Protein AF-A0AAU0TH81-F1 (afdb_monomer_lite)

Sequence (1183 aa):
MFMDEEFVAQAPRSSYLDIDMPRVTARQAMRAQGDDALVRALVDTLSAAITLQAITFVMSPTINVPPSSMLGQWLGVYSKALARPEFLAWLARHELVFDSVLLRGGVLEANSVKGGVSTAKVFTPEDDSGWREIAEPLIAASMVIDPACGHISVAGDPTRTAEGAYPLAPTLAFYGYPLPVNRAQAYVMRDELRRRFRFAAIDSSGCARGAFLVEQAEQAHDLRRVADELEQVLSVDTDSSQAFDWLAVYRRRVELTSGSMLANTMNAALLWLHDVTDKLAQGEQSSDVYYFFSFAEQTLIEVGSNSLPRPVARDRLAVPDVDADIRGLALHARKLGADVYSDGRFSVAAVLQAYGWERPLNEAALRLLVDRLRQLPSPFAPYVETAAHSVPELVKHLRYIALLNNRYRLWLALEAQAEAREDAETVDITSLMIESDIDSPLYDLVEIGSRGLQELNGLDEFKSIRTALSVAPDSHVLLSSSGNLGAMAVDGRWVRLTDAVLAVERLSGGMPLIALIASRAGGELRSNGRISLAQMLSFYNFKLPTTVKQVRRLALLVLSESLRVQLSVSYWNVLSSGSDAASPSMSGASEPFMPEVVRRLYHWDVNPVTPVALLSDFQRRQLIGATEQLMSGVEGTLFDYLAGDLIAGKSPSSIRAEAHLLLACLFARKRAQRLAGILSALVGFPDQDVGDAATRSRLKSLVLVALILSLDPLAGTLRNSVAGINLVDKRYWGASCSAVVLGIESALANSTGISVATAPLATHLLLAGVAPELLVRKIPDAMPYQCSQVWVTFKHLVAYLESKYTGLSLRLTFDNIMTWVKGYDLRPALWRQVAFSGPLIDWASANGVLLGNKEVFTSDEFNAARGAFLEQRTTVLRSVEVLYLQFPSRRARALNDLRWVFPDNDYLDQEILTAVADEGGTPSEQKVSFVDLHMAGQLTAGSSAWRSMVEGVDYSRMAERFYRLTAVSKLHGDAFNLRLDELHSAYVNSIQYEIANLSLPHRQLLEYGSLELYTLSDTAPGASRAEPLSRYGVIVWCEHPAFQDRAFEIFPGLIRVVEHADLRRTQFNSTLRARSWPVDLQAYTLGSLPRNKVSARVWHEKIDNFWPSAHDSLPDASTLGVPQSYTSPRIHMLVTSLLDKSLFLGSEALRESARQAVSLEQGRGGYDPWSEYFNRLAFKKLV

pLDDT: mean 81.65, std 14.96, range [26.14, 96.62]

Secondary structure (DSSP, 8-state):
--S-HHHHHSS-SSS---SSHHHHHHHHHHHHHHHHHHHHHHHHHHHHHHH---SS----SEEE--TTSHHHHHHHHHHHHHT-HHHHHHHHHTTB-GGG-EEETTEEEEEEEETTEEEEEEE-TTSTTSHHHHHHHHHHHHHHH-TT--EEEGGG-TTTSTT-EEEHHHHHHHTTPPPP-SHHHHHHHHHHHHHHSSPPEE-TTS-EE-HHHHHHHHHHHHHHHHHHHHHHHHHTTSS--S---HHHHHH-EE---SS-HHHHHHHHHHHHHHHHHHHHHTT---S-EEEEEETTTTEEEEEETTS--EEPPHHHHTSHHHHHHHHHHHHHHHHHTS-EETT-PEEHHHHHHHTTPPPP-SHHHHHHHHHHHHTPPPP-PPP--TTTT-HHHHHHHHHHHHHHHHHHHHHHHHHHHHTT--TT-B---SS-EEPPPTTSHHHHHHHHHHHHHHHHHHSHHHHHHHHHTTB-TTPPEEEETT--EEEEBTTS-EEE-HHHHHTSHHHHTTHHHHHHHHHHTTSEEETT--EEHHHHHHHTTPPPP-BHHHHHHHHHHHHS-------TTTTGGGT--STTSS-GGGS--------HHHHHH--S-------PPPPPHHHHHHHHHHHHHHTTT--S-HHHHHHHHHHTT--HHHHHHHHHHHHHHHTTSHHHHHHHHHHHHHH----SS--HHHHHHHHHHHHHHHHHHHH-TTTTSSTTEETTEETT-GGGTTSBHHHHHHHHHHHHHHHH---TTTHHHHHHHHHHHH-GGGGSBT--TT-BTTTSHHHHHHHHHHHHHHHHSTT-GGGSBHHHHHHHHHHS---TTGGG-GGG-HHHHHHHHHTTSSSS--SS--HHHHHHHHHHHHHHHHHHHHHHHHHHPPPPPHHHHHHHHHHHH-TT-TTTTSS-EEEPPPTTPPPP---B-HHHHHHTT---TT--SEEESSTT--HHHHHTTGGGS--HHHHHHHHHHHHHHHHHHHHHHHHHHHHHTS-HHHHHHHHHSEEEEEEEE---TT-SSPPP-TTS-EEEEEE-TTS--EEEEEEGGGTEEEEETT--GGGSS-TTS-EEES--HHHHHH-PPPPTT--EEEEEEEEEEEPPPGGGG-S-GGGS----TTT-HHHHHHHHHHHHTTTTTTHHHHHHHHTSPPPHHHHHTT--HHHHHHHHHS-----

Foldseek 3Di:
DPDPPCQVVPDPPDPDDPLCVVVLVVLVVLQVVQQLVQLVQLLVQLVVQLPPPDLFRDGDQKTARRCSHLLNLLLVQLVLLLVQPVNVVLCVVQQWDSQQWKFQQQKIWTWHADPNDTDIDIDGLLDPSCSVQSCVLNNVSCCQLAVLRGMDGPNQRLVPDPRNIHGPQSVQLQLFHGDQRFSQLSVQSSVFCVVVSGGADQFLLQHGDGVSLLQVQLLLVVLLQLLVQLVVLVVPPPPDPDFRDLVVLQVDWGQRPTPHSLNVLLVVLLVLLVVLVVLLCPPDPDPFWFWKQFLVVLAIWIDGPPDDTDGDDVVSCPPVVNVVSSVVSNVSCSSQVGIRGNVSIDRSVSSCSRSRHDRQPGPVSSVVSSVCSVPDDRRDTFGRALCSPRSSSSLVSLQLSQLSSLLVQLLVVLCVQQPPDDQFDFDDQQPAWTDGDCSHPLLSLQVVLLVLQVVLCPDPLNVVLCVVQQADPPWKWKAFLVLWIWTAHPVRDIDTSRVSQCVDPVRVVSRNVSSSSCQLNQTMYINVSIDTSNSSCSNLPHDDDGGSNVSVVVSVVSSFRDDDQPVLQCLLLQAADDPDFAQLLAHDDPDDDDPCSVVSSDPDPPPFPPRDHHDDLVLLVVLQVLLVVLCVVPDFALLCVQQVVVLPPPDLSSCLSSLVSSLSSSSSDPSLSVSLVSSCVRVDDPPDDDDSSVSSSVSSSSSLSSLQCSQPVCQNRYQQDGSNDGLLDLQQFLAFLVVSLVVQLVVSCVRNVHDSSSSSSSSCSRCLNRPLLSLAPPDDRNQGALADPLNLQSSLQVSNCCSRRRNPRNPGHSCSSVVVCVVDVPPVVSVVDPSSLQSLLSNCQLLQQDPDRDSDDDPVSSVSSVVVSVVLVVLLVLLVVLLADADDFLLRLLVVLVCVLVVPDPQQQPQFKWFDDDVPDDTDPGTHHNSLCLLQVNLAAQDPGMAGPDPPDGSNVSSVRCVSGDNSLQVQLVSLVVSLVSNLSSLLLLLLSQLSSHRQLSVLQLQLWKKWKKFKFAPDPPDDRDDTLQAFWIKIWTDALQDDTWIWIQGSLQSDIDTDPPDDPVVVPDQPAWDKDQWDSCCSNPVDDTDHRHIHTIGMDTQDIDHGDPVSRDNHPVPDGRHSSSPDPSNSVVSSSSCCRYNCDPVVVVSVCSSDRDHSVCSVVSPGVSSVSVVSSRRPPPD

Radius of gyration: 42.71 Å; chains: 1; bounding box: 112×63×140 Å

Structure (mmCIF, N/CA/C/O backbone):
data_AF-A0AAU0TH81-F1
#
_entry.id   AF-A0AAU0TH81-F1
#
loop_
_atom_site.group_PDB
_atom_site.id
_atom_site.type_symbol
_atom_site.label_atom_id
_atom_site.label_alt_id
_atom_site.label_comp_id
_atom_site.label_asym_id
_atom_site.label_entity_id
_atom_site.label_seq_id
_atom_site.pdbx_PDB_ins_code
_atom_site.Cartn_x
_atom_site.Cartn_y
_atom_site.Cartn_z
_atom_site.occupancy
_atom_site.B_iso_or_equiv
_atom_site.auth_seq_id
_atom_site.auth_comp_id
_atom_site.auth_asym_id
_atom_site.auth_atom_id
_atom_site.pdbx_PDB_model_num
ATOM 1 N N . MET A 1 1 ? -45.375 18.159 -19.659 1.00 27.02 1 MET A N 1
ATOM 2 C CA . MET A 1 1 ? -44.912 17.416 -18.474 1.00 27.02 1 MET A CA 1
ATOM 3 C C . MET A 1 1 ? -43.547 16.837 -18.824 1.00 27.02 1 MET A C 1
ATOM 5 O O . MET A 1 1 ? -43.406 15.647 -19.049 1.00 27.02 1 MET A O 1
ATOM 9 N N . PHE A 1 2 ? -42.596 17.741 -19.070 1.00 28.34 2 PHE A N 1
ATOM 10 C CA . PHE A 1 2 ? -41.183 17.413 -19.259 1.00 28.34 2 PHE A CA 1
ATOM 11 C C . PHE A 1 2 ? -40.591 17.146 -17.869 1.00 28.34 2 PHE A C 1
ATOM 13 O O . PHE A 1 2 ? -41.179 17.647 -16.912 1.00 28.34 2 PHE A O 1
ATOM 20 N N . MET A 1 3 ? -39.516 16.348 -17.783 1.00 33.50 3 MET A N 1
ATOM 21 C CA . MET A 1 3 ? -38.719 16.062 -16.573 1.00 33.50 3 MET A CA 1
ATOM 22 C C . MET A 1 3 ? -38.962 17.067 -15.439 1.00 33.50 3 MET A C 1
ATOM 24 O O . MET A 1 3 ? -38.760 18.258 -15.673 1.00 33.50 3 MET A O 1
ATOM 28 N N . ASP A 1 4 ? -39.412 16.572 -14.275 1.00 32.00 4 ASP A N 1
ATOM 29 C CA . ASP A 1 4 ? -39.817 17.346 -13.089 1.00 32.00 4 ASP A CA 1
ATOM 30 C C . ASP A 1 4 ? -39.155 18.725 -13.018 1.00 32.00 4 ASP A C 1
ATOM 32 O O . ASP A 1 4 ? -37.925 18.834 -13.024 1.00 32.00 4 ASP A O 1
ATOM 36 N N . GLU A 1 5 ? -39.966 19.783 -12.910 1.00 32.94 5 GLU A N 1
ATOM 37 C CA . GLU A 1 5 ? -39.468 21.156 -12.761 1.00 32.94 5 GLU A CA 1
ATOM 38 C C . GLU A 1 5 ? -38.490 21.283 -11.579 1.00 32.94 5 GLU A C 1
ATOM 40 O O . GLU A 1 5 ? -37.603 22.129 -11.621 1.00 32.94 5 GLU A O 1
ATOM 45 N N . GLU A 1 6 ? -38.548 20.392 -10.581 1.00 34.06 6 GLU A N 1
ATOM 46 C CA . GLU A 1 6 ? -37.547 20.298 -9.511 1.00 34.06 6 GLU A CA 1
ATOM 47 C C . GLU A 1 6 ? -36.144 19.887 -9.999 1.00 34.06 6 GLU A C 1
ATOM 49 O O . GLU A 1 6 ? -35.156 20.435 -9.514 1.00 34.06 6 GLU A O 1
ATOM 54 N N . PHE A 1 7 ? -36.021 18.999 -10.993 1.00 36.12 7 PHE A N 1
ATOM 55 C CA . PHE A 1 7 ? -34.727 18.564 -11.544 1.00 36.12 7 PHE A CA 1
ATOM 56 C C . PHE A 1 7 ? -34.065 19.663 -12.391 1.00 36.12 7 PHE A C 1
ATOM 58 O O . PHE A 1 7 ? -32.840 19.787 -12.426 1.00 36.12 7 PHE A O 1
ATOM 65 N N . VAL A 1 8 ? -34.880 20.496 -13.046 1.00 35.22 8 VAL A N 1
ATOM 66 C CA . VAL A 1 8 ? -34.424 21.647 -13.842 1.00 35.22 8 VAL A CA 1
ATOM 67 C C . VAL A 1 8 ? -34.167 22.877 -12.958 1.00 35.22 8 VAL A C 1
ATOM 69 O O . VAL A 1 8 ? -33.233 23.630 -13.228 1.00 35.22 8 VAL A O 1
ATOM 72 N N . ALA A 1 9 ? -34.934 23.072 -11.879 1.00 31.38 9 ALA A N 1
ATOM 73 C CA . ALA A 1 9 ? -34.787 24.215 -10.974 1.00 31.38 9 ALA A CA 1
ATOM 74 C C . ALA A 1 9 ? -33.641 24.058 -9.957 1.00 31.38 9 ALA A C 1
ATOM 76 O O . ALA A 1 9 ? -33.120 25.062 -9.470 1.00 31.38 9 ALA A O 1
ATOM 77 N N . GLN A 1 10 ? -33.222 22.825 -9.644 1.00 32.16 10 GLN A N 1
ATOM 78 C CA . GLN A 1 10 ? -32.130 22.553 -8.698 1.00 32.16 10 GLN A CA 1
ATOM 79 C C . GLN A 1 10 ? -30.732 22.530 -9.331 1.00 32.16 10 GLN A C 1
ATOM 81 O O . GLN A 1 10 ? -29.752 22.493 -8.591 1.00 32.16 10 GLN A O 1
ATOM 86 N N . ALA A 1 11 ? -30.601 22.593 -10.662 1.00 27.59 11 ALA A N 1
ATOM 87 C CA . ALA A 1 11 ? -29.302 22.757 -11.310 1.00 27.59 11 ALA A CA 1
ATOM 88 C C . ALA A 1 11 ? -28.840 24.218 -11.138 1.00 27.59 11 ALA A C 1
ATOM 90 O O . ALA A 1 11 ? -29.366 25.115 -11.809 1.00 27.59 11 ALA A O 1
ATOM 91 N N . PRO A 1 12 ? -27.872 24.517 -10.248 1.00 26.66 12 PRO A N 1
ATOM 92 C CA . PRO A 1 12 ? -27.358 25.869 -10.150 1.00 26.66 12 PRO A CA 1
ATOM 93 C C . PRO A 1 12 ? -26.674 26.213 -11.475 1.00 26.66 12 PRO A C 1
ATOM 95 O O . PRO A 1 12 ? -26.185 25.341 -12.190 1.00 26.66 12 PRO A O 1
ATOM 98 N N . ARG A 1 13 ? -26.529 27.506 -11.766 1.00 30.39 13 ARG A N 1
ATOM 99 C CA . ARG A 1 13 ? -25.672 28.047 -12.841 1.00 30.39 13 ARG A CA 1
ATOM 100 C C . ARG A 1 13 ? -24.171 27.689 -12.685 1.00 30.39 13 ARG A C 1
ATOM 102 O O . ARG A 1 13 ? -23.320 28.380 -13.239 1.00 30.39 13 ARG A O 1
ATOM 109 N N . SER A 1 14 ? -23.828 26.659 -11.907 1.00 33.06 14 SER A N 1
ATOM 110 C CA . SER A 1 14 ? -22.483 26.119 -11.758 1.00 33.06 14 SER A CA 1
ATOM 111 C C . SER A 1 14 ? -22.229 25.062 -12.836 1.00 33.06 14 SER A C 1
ATOM 113 O O . SER A 1 14 ? -23.118 24.348 -13.291 1.00 33.06 14 SER A O 1
ATOM 115 N N . SER A 1 15 ? -20.978 24.936 -13.253 1.00 43.44 15 SER A N 1
ATOM 116 C CA . SER A 1 15 ? -20.505 23.938 -14.209 1.00 43.44 15 SER A CA 1
ATOM 117 C C . SER A 1 15 ? -20.545 22.488 -13.682 1.00 43.44 15 SER A C 1
ATOM 119 O O . SER A 1 15 ? -19.943 21.618 -14.309 1.00 43.44 15 SER A O 1
ATOM 121 N N . TYR A 1 16 ? -21.249 22.172 -12.586 1.00 46.19 16 TYR A N 1
ATOM 122 C CA . TYR A 1 16 ? -21.205 20.870 -11.901 1.00 46.19 16 TYR A CA 1
ATOM 123 C C . TYR A 1 16 ? -22.610 20.249 -11.765 1.00 46.19 16 TYR A C 1
ATOM 125 O O . TYR A 1 16 ? -23.515 20.869 -11.223 1.00 46.19 16 TYR A O 1
ATOM 133 N N . LEU A 1 17 ? -22.793 19.019 -12.269 1.00 59.50 17 LEU A N 1
ATOM 134 C CA . LEU A 1 17 ? -24.012 18.213 -12.071 1.00 59.50 17 LEU A CA 1
ATOM 135 C C . LEU A 1 17 ? -23.660 17.195 -10.992 1.00 59.50 17 LEU A C 1
ATOM 137 O O . LEU A 1 17 ? -22.815 16.335 -11.240 1.00 59.50 17 LEU A O 1
ATOM 141 N N . ASP A 1 18 ? -24.253 17.321 -9.811 1.00 68.12 18 ASP A N 1
ATOM 142 C CA . ASP A 1 18 ? -23.996 16.403 -8.705 1.00 68.12 18 ASP A CA 1
ATOM 143 C C . ASP A 1 18 ? -24.806 15.110 -8.890 1.00 68.12 18 ASP A C 1
ATOM 145 O O . ASP A 1 18 ? -25.992 15.031 -8.571 1.00 68.12 18 ASP A O 1
ATOM 149 N N . ILE A 1 19 ? -24.157 14.097 -9.464 1.00 73.50 19 ILE A N 1
ATOM 150 C CA . ILE A 1 19 ? -24.747 12.779 -9.741 1.00 73.50 19 ILE A CA 1
ATOM 151 C C . ILE A 1 19 ? -24.815 11.871 -8.503 1.00 73.50 19 ILE A C 1
ATOM 153 O O . ILE A 1 19 ? -25.463 10.824 -8.550 1.00 73.50 19 ILE A O 1
ATOM 157 N N . ASP A 1 20 ? -24.149 12.233 -7.404 1.00 75.50 20 ASP A N 1
ATOM 158 C CA . ASP A 1 20 ? -24.129 11.425 -6.183 1.00 75.50 20 ASP A CA 1
ATOM 159 C C . ASP A 1 20 ? -25.298 11.776 -5.261 1.00 75.50 20 ASP A C 1
ATOM 161 O O . ASP A 1 20 ? -25.849 10.880 -4.614 1.00 75.50 20 ASP A O 1
ATOM 165 N N . MET A 1 21 ? -25.731 13.040 -5.241 1.00 80.25 21 MET A N 1
ATOM 166 C CA . MET A 1 21 ? -26.824 13.502 -4.378 1.00 80.25 21 MET A CA 1
ATOM 167 C C . MET A 1 21 ? -28.117 12.677 -4.493 1.00 80.25 21 MET A C 1
ATOM 169 O O . MET A 1 21 ? -28.586 12.207 -3.454 1.00 80.25 21 MET A O 1
ATOM 173 N N . PRO A 1 22 ? -28.665 12.375 -5.689 1.00 81.94 22 PRO A N 1
ATOM 174 C CA . PRO A 1 22 ? -29.869 11.546 -5.799 1.00 81.94 22 PRO A CA 1
ATOM 175 C C . PRO A 1 22 ? -29.699 10.146 -5.188 1.00 81.94 22 PRO A C 1
ATOM 177 O O . PRO A 1 22 ? -30.599 9.634 -4.518 1.00 81.94 22 PRO A O 1
ATOM 180 N N . ARG A 1 23 ? -28.521 9.527 -5.362 1.00 83.38 23 ARG A N 1
ATOM 181 C CA . ARG A 1 23 ? -28.205 8.217 -4.769 1.00 83.38 23 ARG A CA 1
ATOM 182 C C . ARG A 1 23 ? -28.075 8.293 -3.255 1.00 83.38 23 ARG A C 1
ATOM 184 O O . ARG A 1 23 ? -28.536 7.385 -2.562 1.00 83.38 23 ARG A O 1
ATOM 191 N N . VAL A 1 24 ? -27.459 9.358 -2.743 1.00 87.75 24 VAL A N 1
ATOM 192 C CA . VAL A 1 24 ? -27.364 9.614 -1.303 1.00 87.75 24 VAL A CA 1
ATOM 193 C C . VAL A 1 24 ? -28.765 9.739 -0.706 1.00 87.75 24 VAL A C 1
ATOM 195 O O . VAL A 1 24 ? -29.061 9.044 0.265 1.00 87.75 24 VAL A O 1
ATOM 198 N N . THR A 1 25 ? -29.649 10.533 -1.314 1.00 90.19 25 THR A N 1
ATOM 199 C CA . THR A 1 25 ? -31.031 10.718 -0.847 1.00 90.19 25 THR A CA 1
ATOM 200 C C . THR A 1 25 ? -31.827 9.412 -0.874 1.00 90.19 25 THR A C 1
ATOM 202 O O . THR A 1 25 ? -32.447 9.048 0.127 1.00 90.19 25 THR A O 1
ATOM 205 N N . ALA A 1 26 ? -31.764 8.647 -1.970 1.00 89.00 26 ALA A N 1
ATOM 206 C CA . ALA A 1 26 ? -32.464 7.365 -2.079 1.00 89.00 26 ALA A CA 1
ATOM 207 C C . ALA A 1 26 ? -32.009 6.360 -1.005 1.00 89.00 26 ALA A C 1
ATOM 209 O O . ALA A 1 26 ? -32.830 5.714 -0.350 1.00 89.00 26 ALA A O 1
ATOM 210 N N . ARG A 1 27 ? -30.696 6.262 -0.761 1.00 91.75 27 ARG A N 1
ATOM 211 C CA . ARG A 1 27 ? -30.148 5.372 0.273 1.00 91.75 27 ARG A CA 1
ATOM 212 C C . ARG A 1 27 ? -30.411 5.853 1.696 1.00 91.75 27 ARG A C 1
ATOM 214 O O . ARG A 1 27 ? -30.574 5.020 2.586 1.00 91.75 27 ARG A O 1
ATOM 221 N N . GLN A 1 28 ? -30.498 7.164 1.923 1.00 92.44 28 GLN A N 1
ATOM 222 C CA . GLN A 1 28 ? -30.945 7.726 3.201 1.00 92.44 28 GLN A CA 1
ATOM 223 C C . GLN A 1 28 ? -32.395 7.333 3.510 1.00 92.44 28 GLN A C 1
ATOM 225 O O . GLN A 1 28 ? -32.679 6.934 4.638 1.00 92.44 28 GLN A O 1
ATOM 230 N N . ALA A 1 29 ? -33.288 7.367 2.516 1.00 90.94 29 ALA A N 1
ATOM 231 C CA . ALA A 1 29 ? -34.669 6.915 2.687 1.00 90.94 29 ALA A CA 1
ATOM 232 C C . ALA A 1 29 ? -34.745 5.408 2.999 1.00 90.94 29 ALA A C 1
ATOM 234 O O . ALA A 1 29 ? -35.417 5.006 3.950 1.00 90.94 29 ALA A O 1
ATOM 235 N N . MET A 1 30 ? -33.990 4.579 2.264 1.00 91.94 30 MET A N 1
ATOM 236 C CA . MET A 1 30 ? -33.874 3.140 2.545 1.00 91.94 30 MET A CA 1
ATOM 237 C C . MET A 1 30 ? -33.350 2.874 3.960 1.00 91.94 30 MET A C 1
ATOM 239 O O . MET A 1 30 ? -33.914 2.047 4.676 1.00 91.94 30 MET A O 1
ATOM 243 N N . ARG A 1 31 ? -32.309 3.611 4.375 1.00 92.31 31 ARG A N 1
ATOM 244 C CA . ARG A 1 31 ? -31.714 3.514 5.712 1.00 92.31 31 ARG A CA 1
ATOM 245 C C . ARG A 1 31 ? -32.753 3.738 6.799 1.00 92.31 31 ARG A C 1
ATOM 247 O O . ARG A 1 31 ? -32.819 2.926 7.712 1.00 92.31 31 ARG A O 1
ATOM 254 N N . ALA A 1 32 ? -33.538 4.813 6.710 1.00 88.94 32 ALA A N 1
ATOM 255 C CA . ALA A 1 32 ? -34.533 5.138 7.730 1.00 88.94 32 ALA A CA 1
ATOM 256 C C . ALA A 1 32 ? -35.521 3.976 7.931 1.00 88.94 32 ALA A C 1
ATOM 258 O O . ALA A 1 32 ? -35.692 3.488 9.044 1.00 88.94 32 ALA A O 1
ATOM 259 N N . GLN A 1 33 ? -36.076 3.447 6.837 1.00 90.94 33 GLN A N 1
ATOM 260 C CA . GLN A 1 33 ? -37.004 2.316 6.893 1.00 90.94 33 GLN A CA 1
ATOM 261 C C . GLN A 1 33 ? -36.347 1.030 7.429 1.00 90.94 33 GLN A C 1
ATOM 263 O O . GLN A 1 33 ? -36.968 0.265 8.172 1.00 90.94 33 GLN A O 1
ATOM 268 N N . GLY A 1 34 ? -35.107 0.761 7.021 1.00 92.12 34 GLY A N 1
ATOM 269 C CA . GLY A 1 34 ? -34.379 -0.441 7.410 1.00 92.12 34 GLY A CA 1
ATOM 270 C C . GLY A 1 34 ? -33.903 -0.430 8.862 1.00 92.12 34 GLY A C 1
ATOM 271 O O . GLY A 1 34 ? -34.032 -1.446 9.544 1.00 92.12 34 GLY A O 1
ATOM 272 N N . ASP A 1 35 ? -33.394 0.704 9.350 1.00 94.00 35 ASP A N 1
ATOM 273 C CA . ASP A 1 35 ? -32.983 0.874 10.747 1.00 94.00 35 ASP A CA 1
ATOM 274 C C . ASP A 1 35 ? -34.204 0.729 11.683 1.00 94.00 35 ASP A C 1
ATOM 276 O O . ASP A 1 35 ? -34.115 0.019 12.683 1.00 94.00 35 ASP A O 1
ATOM 280 N N . ASP A 1 36 ? -35.377 1.266 11.318 1.00 93.81 36 ASP A N 1
ATOM 281 C CA . ASP A 1 36 ? -36.629 1.085 12.078 1.00 93.81 36 ASP A CA 1
ATOM 282 C C . ASP A 1 36 ? -37.074 -0.386 12.159 1.00 93.81 36 ASP A C 1
ATOM 284 O O . ASP A 1 36 ? -37.619 -0.846 13.169 1.00 93.81 36 ASP A O 1
ATOM 288 N N . ALA A 1 37 ? -36.892 -1.146 11.075 1.00 93.50 37 ALA A N 1
ATOM 289 C CA . ALA A 1 37 ? -37.174 -2.579 11.058 1.00 93.50 37 ALA A CA 1
ATOM 290 C C . ALA A 1 37 ? -36.186 -3.362 11.935 1.00 93.50 37 ALA A C 1
ATOM 292 O O . ALA A 1 37 ? -36.601 -4.253 12.679 1.00 93.50 37 ALA A O 1
ATOM 293 N N . LEU A 1 38 ? -34.905 -2.989 11.912 1.00 94.69 38 LEU A N 1
ATOM 294 C CA . LEU A 1 38 ? -33.877 -3.618 12.735 1.00 94.69 38 LEU A CA 1
ATOM 295 C C . LEU A 1 38 ? -34.069 -3.321 14.229 1.00 94.69 38 LEU A C 1
ATOM 297 O O . LEU A 1 38 ? -33.945 -4.226 15.051 1.00 94.69 38 LEU A O 1
ATOM 301 N N . VAL A 1 39 ? -34.428 -2.085 14.596 1.00 95.25 39 VAL A N 1
ATOM 302 C CA . VAL A 1 39 ? -34.737 -1.717 15.989 1.00 95.25 39 VAL A CA 1
ATOM 303 C C . VAL A 1 39 ? -35.892 -2.561 16.527 1.00 95.25 39 VAL A C 1
ATOM 305 O O . VAL A 1 39 ? -35.804 -3.062 17.647 1.00 95.25 39 VAL A O 1
ATOM 308 N N . ARG A 1 40 ? -36.945 -2.789 15.729 1.00 94.88 40 ARG A N 1
ATOM 309 C CA . ARG A 1 40 ? -38.050 -3.687 16.108 1.00 94.88 40 ARG A CA 1
ATOM 310 C C . ARG A 1 40 ? -37.568 -5.120 16.331 1.00 94.88 40 ARG A C 1
ATOM 312 O O . ARG A 1 40 ? -37.815 -5.670 17.401 1.00 94.88 40 ARG A O 1
ATOM 319 N N . ALA A 1 41 ? -36.801 -5.677 15.392 1.00 93.50 41 ALA A N 1
ATOM 320 C CA . ALA A 1 41 ? -36.244 -7.024 15.523 1.00 93.50 41 ALA A CA 1
ATOM 321 C C . ALA A 1 41 ? -35.353 -7.176 16.773 1.00 93.50 41 ALA A C 1
ATOM 323 O O . ALA A 1 41 ? -35.438 -8.182 17.481 1.00 93.50 41 ALA A O 1
ATOM 324 N N . LEU A 1 42 ? -34.535 -6.166 17.092 1.00 94.44 42 LEU A N 1
ATOM 325 C CA . LEU A 1 42 ? -33.706 -6.141 18.301 1.00 94.44 42 LEU A CA 1
ATOM 326 C C . LEU A 1 42 ? -34.555 -6.086 19.569 1.00 94.44 42 LEU A C 1
ATOM 328 O O . LEU A 1 42 ? -34.306 -6.831 20.514 1.00 94.44 42 LEU A O 1
ATOM 332 N N . VAL A 1 43 ? -35.576 -5.232 19.592 1.00 94.44 43 VAL A N 1
ATOM 333 C CA . VAL A 1 43 ? -36.506 -5.121 20.717 1.00 94.44 43 VAL A CA 1
ATOM 334 C C . VAL A 1 43 ? -37.224 -6.444 20.975 1.00 94.44 43 VAL A C 1
ATOM 336 O O . VAL A 1 43 ? -37.356 -6.835 22.138 1.00 94.44 43 VAL A O 1
ATOM 339 N N . ASP A 1 44 ? -37.662 -7.138 19.929 1.00 92.69 44 ASP A N 1
ATOM 340 C CA . ASP A 1 44 ? -38.335 -8.432 20.041 1.00 92.69 44 ASP A CA 1
ATOM 341 C C . ASP A 1 44 ? -37.369 -9.512 20.537 1.00 92.69 44 ASP A C 1
ATOM 343 O O . ASP A 1 44 ? -37.678 -10.226 21.494 1.00 92.69 44 ASP A O 1
ATOM 347 N N . THR A 1 45 ? -36.154 -9.547 19.981 1.00 91.88 45 THR A N 1
ATOM 348 C CA . THR A 1 45 ? -35.079 -10.462 20.395 1.00 91.88 45 THR A CA 1
ATOM 349 C C . THR A 1 45 ? -34.729 -10.278 21.876 1.00 91.88 45 THR A C 1
ATOM 351 O O . THR A 1 45 ? -34.706 -11.245 22.638 1.00 91.88 45 THR A O 1
ATOM 354 N N . LEU A 1 46 ? -34.528 -9.033 22.321 1.00 92.00 46 LEU A N 1
ATOM 355 C CA . LEU A 1 46 ? -34.262 -8.698 23.725 1.00 92.00 46 LEU A CA 1
ATOM 356 C C . LEU A 1 46 ? -35.454 -9.044 24.627 1.00 92.00 46 LEU A C 1
ATOM 358 O O . LEU A 1 46 ? -35.271 -9.531 25.740 1.00 92.00 46 LEU A O 1
ATOM 362 N N . SER A 1 47 ? -36.683 -8.811 24.158 1.00 91.00 47 SER A N 1
ATOM 363 C CA . SER A 1 47 ? -37.895 -9.127 24.922 1.00 91.00 47 SER A CA 1
ATOM 364 C C . SER A 1 47 ? -38.046 -10.627 25.148 1.00 91.00 47 SER A C 1
ATOM 366 O O . SER A 1 47 ? -38.322 -11.026 26.278 1.00 91.00 47 SER A O 1
ATOM 368 N N . ALA A 1 48 ? -37.796 -11.440 24.119 1.00 88.81 48 ALA A N 1
ATOM 369 C CA . ALA A 1 48 ? -37.810 -12.895 24.220 1.00 88.81 48 ALA A CA 1
ATOM 370 C C . ALA A 1 48 ? -36.784 -13.394 25.253 1.00 88.81 48 ALA A C 1
ATOM 372 O O . ALA A 1 48 ? -37.135 -14.177 26.137 1.00 88.81 48 ALA A O 1
ATOM 373 N N . ALA A 1 49 ? -35.557 -12.861 25.215 1.00 86.75 49 ALA A N 1
ATOM 374 C CA . ALA A 1 49 ? -34.495 -13.166 26.183 1.00 86.75 49 ALA A CA 1
ATOM 375 C C . ALA A 1 49 ? -34.912 -12.885 27.628 1.00 86.75 49 ALA A C 1
ATOM 377 O O . ALA A 1 49 ? -34.679 -13.678 28.535 1.00 86.75 49 ALA A O 1
ATOM 378 N N . ILE A 1 50 ? -35.540 -11.728 27.834 1.00 86.50 50 ILE A N 1
ATOM 379 C CA . ILE A 1 50 ? -35.981 -11.258 29.143 1.00 86.50 50 ILE A CA 1
ATOM 380 C C . ILE A 1 50 ? -37.090 -12.147 29.719 1.00 86.50 50 ILE A C 1
ATOM 382 O O . ILE A 1 50 ? -37.191 -12.261 30.941 1.00 86.50 50 ILE A O 1
ATOM 386 N N . THR A 1 51 ? -37.943 -12.727 28.869 1.00 81.19 51 THR A N 1
ATOM 387 C CA . THR A 1 51 ? -39.071 -13.572 29.290 1.00 81.19 51 THR A CA 1
ATOM 388 C C . THR A 1 51 ? -38.706 -15.025 29.568 1.00 81.19 51 THR A C 1
ATOM 390 O O . THR A 1 51 ? -39.482 -15.709 30.236 1.00 81.19 51 THR A O 1
ATOM 393 N N . LEU A 1 52 ? -37.554 -15.509 29.092 1.00 72.38 52 LEU A N 1
ATOM 394 C CA . LEU A 1 52 ? -37.099 -16.866 29.386 1.00 72.38 52 LEU A CA 1
ATOM 395 C C . LEU A 1 52 ? -36.928 -17.026 30.906 1.00 72.38 52 LEU A C 1
ATOM 397 O O . LEU A 1 52 ? -36.086 -16.373 31.516 1.00 72.38 52 LEU A O 1
ATOM 401 N N . GLN A 1 53 ? -37.701 -17.925 31.524 1.00 60.47 53 GLN A N 1
ATOM 402 C CA . GLN A 1 53 ? -37.572 -18.293 32.946 1.00 60.47 53 GLN A CA 1
ATOM 403 C C . GLN A 1 53 ? -36.346 -19.194 33.213 1.00 60.47 53 GLN A C 1
ATOM 405 O O . GLN A 1 53 ? -36.329 -19.977 34.161 1.00 60.47 53 GLN A O 1
ATOM 410 N N . ALA A 1 54 ? -35.330 -19.133 32.351 1.00 61.59 54 ALA A N 1
ATOM 411 C CA . ALA A 1 54 ? -34.122 -19.929 32.487 1.00 61.59 54 ALA A CA 1
ATOM 412 C C . ALA A 1 54 ? -33.257 -19.413 33.648 1.00 61.59 54 ALA A C 1
ATOM 414 O O . ALA A 1 54 ? -33.224 -18.218 33.941 1.00 61.59 54 ALA A O 1
ATOM 415 N N . ILE A 1 55 ? -32.529 -20.329 34.296 1.00 59.38 55 ILE A N 1
ATOM 416 C CA . ILE A 1 55 ? -31.576 -20.002 35.371 1.00 59.38 55 ILE A CA 1
ATOM 417 C C . ILE A 1 55 ? -30.430 -19.132 34.827 1.00 59.38 55 ILE A C 1
ATOM 419 O O . ILE A 1 55 ? -29.921 -18.267 35.538 1.00 59.38 55 ILE A O 1
ATOM 423 N N . THR A 1 56 ? -30.048 -19.342 33.564 1.00 66.25 56 THR A N 1
ATOM 424 C CA . THR A 1 56 ? -29.018 -18.582 32.854 1.00 66.25 56 THR A CA 1
ATOM 425 C C . THR A 1 56 ? -29.641 -17.670 31.802 1.00 66.25 56 THR A C 1
ATOM 427 O O . THR A 1 56 ? -30.570 -18.047 31.087 1.00 66.25 56 THR A O 1
ATOM 430 N N . PHE A 1 57 ? -29.117 -16.450 31.697 1.00 80.25 57 PHE A N 1
ATOM 431 C CA . PHE A 1 57 ? -29.500 -15.525 30.638 1.00 80.25 57 PHE A CA 1
ATOM 432 C C . PHE A 1 57 ? -28.952 -16.029 29.297 1.00 80.25 57 PHE A C 1
ATOM 434 O O . PHE A 1 57 ? -27.744 -16.203 29.145 1.00 80.25 57 PHE A O 1
ATOM 441 N N . VAL A 1 58 ? -29.841 -16.268 28.330 1.00 81.31 58 VAL A N 1
ATOM 442 C CA . VAL A 1 58 ? -29.481 -16.753 26.992 1.00 81.31 58 VAL A CA 1
ATOM 443 C C . VAL A 1 58 ? -30.070 -15.822 25.946 1.00 81.31 58 VAL A C 1
ATOM 445 O O . VAL A 1 58 ? -31.249 -15.468 25.998 1.00 81.31 58 VAL A O 1
ATOM 448 N N . MET A 1 59 ? -29.238 -15.443 24.980 1.00 83.19 59 MET A N 1
ATOM 449 C CA . MET A 1 59 ? -29.634 -14.644 23.828 1.00 83.19 59 MET A CA 1
ATOM 450 C C . MET A 1 59 ? -29.615 -15.478 22.556 1.00 83.19 59 MET A C 1
ATOM 452 O O . MET A 1 59 ? -28.827 -16.415 22.436 1.00 83.19 59 MET A O 1
ATOM 456 N N . SER A 1 60 ? -30.462 -15.112 21.590 1.00 84.75 60 SER A N 1
ATOM 457 C CA . SER A 1 60 ? -30.326 -15.641 20.234 1.00 84.75 60 SER A CA 1
ATOM 458 C C . SER A 1 60 ? -28.930 -15.295 19.697 1.00 84.75 60 SER A C 1
ATOM 460 O O . SER A 1 60 ? -28.525 -14.133 19.798 1.00 84.75 60 SER A O 1
ATOM 462 N N . PRO A 1 61 ? -28.182 -16.256 19.126 1.00 85.25 61 PRO A N 1
ATOM 463 C CA . PRO A 1 61 ? -26.864 -15.981 18.561 1.00 85.25 61 PRO A CA 1
ATOM 464 C C . PRO A 1 61 ? -26.944 -15.145 17.275 1.00 85.25 61 PRO A C 1
ATOM 466 O O . PRO A 1 61 ? -25.960 -14.505 16.898 1.00 85.25 61 PRO A O 1
ATOM 469 N N . THR A 1 62 ? -28.102 -15.126 16.609 1.00 88.06 62 THR A N 1
ATOM 470 C CA . THR A 1 62 ? -28.331 -14.438 15.335 1.00 88.06 62 THR A CA 1
ATOM 471 C C . THR A 1 62 ? -29.593 -13.577 15.361 1.00 88.06 62 THR A C 1
ATOM 473 O O . THR A 1 62 ? -30.486 -13.762 16.193 1.00 88.06 62 THR A O 1
ATOM 476 N N . ILE A 1 63 ? -29.656 -12.624 14.434 1.00 90.12 63 ILE A N 1
ATOM 477 C CA . ILE A 1 63 ? -30.780 -11.718 14.204 1.00 90.12 63 ILE A CA 1
ATOM 478 C C . ILE A 1 63 ? -30.978 -11.498 12.703 1.00 90.12 63 ILE A C 1
ATOM 480 O O . ILE A 1 63 ? -30.014 -11.518 11.942 1.00 90.12 63 ILE A O 1
ATOM 484 N N . ASN A 1 64 ? -32.221 -11.276 12.277 1.00 89.00 64 ASN A N 1
ATOM 485 C CA . ASN A 1 64 ? -32.512 -10.883 10.902 1.00 89.00 64 ASN A CA 1
ATOM 486 C C . ASN A 1 64 ? -32.125 -9.410 10.672 1.00 89.00 64 ASN A C 1
ATOM 488 O O . ASN A 1 64 ? -32.686 -8.521 11.318 1.00 89.00 64 ASN A O 1
ATOM 492 N N . VAL A 1 65 ? -31.177 -9.157 9.766 1.00 90.38 65 VAL A N 1
ATOM 493 C CA . VAL A 1 65 ? -30.718 -7.808 9.403 1.00 90.38 65 VAL A CA 1
ATOM 494 C C . VAL A 1 65 ? -31.375 -7.371 8.087 1.00 90.38 65 VAL A C 1
ATOM 496 O O . VAL A 1 65 ? -31.036 -7.905 7.031 1.00 90.38 65 VAL A O 1
ATOM 499 N N . PRO A 1 66 ? -32.269 -6.360 8.098 1.00 91.31 66 PRO A N 1
ATOM 500 C CA . PRO A 1 66 ? -32.885 -5.847 6.877 1.00 91.31 66 PRO A CA 1
ATOM 501 C C . PRO A 1 66 ? -31.827 -5.311 5.894 1.00 91.31 66 PRO A C 1
ATOM 503 O O . PRO A 1 66 ? -31.011 -4.480 6.306 1.00 91.31 66 PRO A O 1
ATOM 506 N N . PRO A 1 67 ? -31.863 -5.670 4.594 1.00 89.44 67 PRO A N 1
ATOM 507 C CA . PRO A 1 67 ? -30.893 -5.182 3.603 1.00 89.44 67 PRO A CA 1
ATOM 508 C C . PRO A 1 67 ? -30.865 -3.655 3.450 1.00 89.44 67 PRO A C 1
ATOM 510 O O . PRO A 1 67 ? -29.849 -3.078 3.078 1.00 89.44 67 PRO A O 1
ATOM 513 N N . SER A 1 68 ? -31.983 -2.990 3.749 1.00 91.75 68 SER A N 1
ATOM 514 C CA . SER A 1 68 ? -32.110 -1.534 3.707 1.00 91.75 68 SER A CA 1
ATOM 515 C C . SER A 1 68 ? -31.568 -0.828 4.954 1.00 91.75 68 SER A C 1
ATOM 517 O O . SER A 1 68 ? -31.348 0.379 4.891 1.00 91.75 68 SER A O 1
ATOM 519 N N . SER A 1 69 ? -31.321 -1.538 6.066 1.00 93.75 69 SER A N 1
ATOM 520 C CA . SER A 1 69 ? -30.708 -0.956 7.278 1.00 93.75 69 SER A CA 1
ATOM 521 C C . SER A 1 69 ? -29.291 -0.457 6.995 1.00 93.75 69 SER A C 1
ATOM 523 O O . SER A 1 69 ? -28.673 -0.885 6.021 1.00 93.75 69 SER A O 1
ATOM 525 N N . MET A 1 70 ? -28.737 0.425 7.833 1.00 93.50 70 MET A N 1
ATOM 526 C CA . MET A 1 70 ? -27.372 0.919 7.615 1.00 93.50 70 MET A CA 1
ATOM 527 C C . MET A 1 70 ? -26.358 -0.235 7.567 1.00 93.50 70 MET A C 1
ATOM 529 O O . MET A 1 70 ? -25.547 -0.292 6.643 1.00 93.50 70 MET A O 1
ATOM 533 N N . LEU A 1 71 ? -26.440 -1.184 8.509 1.00 92.88 71 LEU A N 1
ATOM 534 C CA . LEU A 1 71 ? -25.608 -2.390 8.494 1.00 92.88 71 LEU A CA 1
ATOM 535 C C . LEU A 1 71 ? -25.860 -3.237 7.238 1.00 92.88 71 LEU A C 1
ATOM 537 O O . LEU A 1 71 ? -24.905 -3.648 6.588 1.00 92.88 71 LEU A O 1
ATOM 541 N N . GLY A 1 72 ? -27.123 -3.465 6.864 1.00 91.62 72 GLY A N 1
ATOM 542 C CA . GLY A 1 72 ? -27.482 -4.227 5.663 1.00 91.62 72 GLY A CA 1
ATOM 543 C C . GLY A 1 72 ? -26.911 -3.624 4.376 1.00 91.62 72 GLY A C 1
ATOM 544 O O . GLY A 1 72 ? -26.371 -4.347 3.540 1.00 91.62 72 GLY A O 1
ATOM 545 N N . GLN A 1 73 ? -26.931 -2.295 4.249 1.00 93.06 73 GLN A N 1
ATOM 546 C CA . GLN A 1 73 ? -26.341 -1.606 3.104 1.00 93.06 73 GLN A CA 1
ATOM 547 C C . GLN A 1 73 ? -24.811 -1.758 3.073 1.00 93.06 73 GLN A C 1
ATOM 549 O O . GLN A 1 73 ? -24.256 -1.976 1.996 1.00 93.06 73 GLN A O 1
ATOM 554 N N . TRP A 1 74 ? -24.121 -1.692 4.221 1.00 92.94 74 TRP A N 1
ATOM 555 C CA . TRP A 1 74 ? -22.673 -1.954 4.304 1.00 92.94 74 TRP A CA 1
ATOM 556 C C . TRP A 1 74 ? -22.309 -3.410 4.037 1.00 92.94 74 TRP A C 1
ATOM 558 O O . TRP A 1 74 ? -21.317 -3.667 3.354 1.00 92.94 74 TRP A O 1
ATOM 568 N N . LEU A 1 75 ? -23.120 -4.356 4.510 1.00 90.94 75 LEU A N 1
ATOM 569 C CA . LEU A 1 75 ? -22.980 -5.762 4.145 1.00 90.94 75 LEU A CA 1
ATOM 570 C C . LEU A 1 75 ? -23.122 -5.919 2.630 1.00 90.94 75 LEU A C 1
ATOM 572 O O . LEU A 1 75 ? -22.255 -6.529 2.026 1.00 90.94 75 LEU A O 1
ATOM 576 N N . GLY A 1 76 ? -24.066 -5.223 1.989 1.00 90.44 76 GLY A N 1
ATOM 577 C CA . GLY A 1 76 ? -24.157 -5.156 0.527 1.00 90.44 76 GLY A CA 1
ATOM 578 C C . GLY A 1 76 ? -22.898 -4.606 -0.167 1.00 90.44 76 GLY A C 1
ATOM 579 O O . GLY A 1 76 ? -22.532 -5.090 -1.238 1.00 90.44 76 GLY A O 1
ATOM 580 N N . VAL A 1 77 ? -22.183 -3.643 0.436 1.00 91.62 77 VAL A N 1
ATOM 581 C CA . VAL A 1 77 ? -20.866 -3.188 -0.064 1.00 91.62 77 VAL A CA 1
ATOM 582 C C . VAL A 1 77 ? -19.838 -4.320 0.006 1.00 91.62 77 VAL A C 1
ATOM 584 O O . VAL A 1 77 ? -19.108 -4.546 -0.961 1.00 91.62 77 VAL A O 1
ATOM 587 N N . TYR A 1 78 ? -19.789 -5.045 1.126 1.00 90.31 78 TYR A N 1
ATOM 588 C CA . TYR A 1 78 ? -18.902 -6.194 1.310 1.00 90.31 78 TYR A CA 1
ATOM 589 C C . TYR A 1 78 ? -19.235 -7.332 0.328 1.00 90.31 78 TYR A C 1
ATOM 591 O O . TYR A 1 78 ? -18.344 -7.828 -0.364 1.00 90.31 78 TYR A O 1
ATOM 599 N N . SER A 1 79 ? -20.517 -7.663 0.150 1.00 88.88 79 SER A N 1
ATOM 600 C CA . SER A 1 79 ? -21.004 -8.627 -0.845 1.00 88.88 79 SER A CA 1
ATOM 601 C C . SER A 1 79 ? -20.620 -8.217 -2.263 1.00 88.88 79 SER A C 1
ATOM 603 O O . SER A 1 79 ? -20.179 -9.048 -3.056 1.00 88.88 79 SER A O 1
ATOM 605 N N . LYS A 1 80 ? -20.719 -6.922 -2.590 1.00 91.12 80 LYS A N 1
ATOM 606 C CA . LYS A 1 80 ? -20.279 -6.397 -3.886 1.00 91.12 80 LYS A CA 1
ATOM 607 C C . LYS A 1 80 ? -18.770 -6.545 -4.076 1.00 91.12 80 LYS A C 1
ATOM 609 O O . LYS A 1 80 ? -18.331 -6.884 -5.173 1.00 91.12 80 LYS A O 1
ATOM 614 N N . ALA A 1 81 ? -17.974 -6.322 -3.030 1.00 90.50 81 ALA A N 1
ATOM 615 C CA . ALA A 1 81 ? -16.531 -6.538 -3.071 1.00 90.50 81 ALA A CA 1
ATOM 616 C C . ALA A 1 81 ? -16.177 -8.021 -3.306 1.00 90.50 81 ALA A C 1
ATOM 618 O O . ALA A 1 81 ? -15.270 -8.302 -4.088 1.00 90.50 81 ALA A O 1
ATOM 619 N N . LEU A 1 82 ? -16.927 -8.958 -2.714 1.00 89.50 82 LEU A N 1
ATOM 620 C CA . LEU A 1 82 ? -16.795 -10.401 -2.968 1.00 89.50 82 LEU A CA 1
ATOM 621 C C . LEU A 1 82 ? -17.289 -10.815 -4.361 1.00 89.50 82 LEU A C 1
ATOM 623 O O . LEU A 1 82 ? -16.823 -11.803 -4.918 1.00 89.50 82 LEU A O 1
ATOM 627 N N . ALA A 1 83 ? -18.238 -10.079 -4.935 1.00 90.75 83 ALA A N 1
ATOM 628 C CA . ALA A 1 83 ? -18.750 -10.319 -6.282 1.00 90.75 83 ALA A CA 1
ATOM 629 C C . ALA A 1 83 ? -17.897 -9.662 -7.383 1.00 90.75 83 ALA A C 1
ATOM 631 O O . ALA A 1 83 ? -18.248 -9.746 -8.562 1.00 90.75 83 ALA A O 1
ATOM 632 N N . ARG A 1 84 ? -16.785 -8.997 -7.031 1.00 91.19 84 ARG A N 1
ATOM 633 C CA . ARG A 1 84 ? -15.874 -8.394 -8.013 1.00 91.19 84 ARG A CA 1
ATOM 634 C C . ARG A 1 84 ? -15.362 -9.470 -8.980 1.00 91.19 84 ARG A C 1
ATOM 636 O O . ARG A 1 84 ? -14.803 -10.464 -8.513 1.00 91.19 84 ARG A O 1
ATOM 643 N N . PRO A 1 85 ? -15.448 -9.261 -10.308 1.00 90.56 85 PRO A N 1
ATOM 644 C CA . PRO A 1 85 ? -15.003 -10.256 -11.284 1.00 90.56 85 PRO A CA 1
ATOM 645 C C . PRO A 1 85 ? -13.533 -10.661 -11.112 1.00 90.56 85 PRO A C 1
ATOM 647 O O . PRO A 1 85 ? -13.196 -11.832 -11.238 1.00 90.56 85 PRO A O 1
ATOM 650 N N . GLU A 1 86 ? -12.672 -9.709 -10.750 1.00 89.94 86 GLU A N 1
ATOM 651 C CA . GLU A 1 86 ? -11.253 -9.951 -10.476 1.00 89.94 86 GLU A CA 1
ATOM 652 C C . GLU A 1 86 ? -11.028 -10.892 -9.280 1.00 89.94 86 GLU A C 1
ATOM 654 O O . GLU A 1 86 ? -10.219 -11.815 -9.359 1.00 89.94 86 GLU A O 1
ATOM 659 N N . PHE A 1 87 ? -11.776 -10.700 -8.187 1.00 91.81 87 PHE A N 1
ATOM 660 C CA . PHE A 1 87 ? -11.686 -11.558 -7.003 1.00 91.81 87 PHE A CA 1
ATOM 661 C C . PHE A 1 87 ? -12.218 -12.967 -7.295 1.00 91.81 87 PHE A C 1
ATOM 663 O O . PHE A 1 87 ? -11.594 -13.952 -6.911 1.00 91.81 87 PHE A O 1
ATOM 670 N N . LEU A 1 88 ? -13.319 -13.079 -8.045 1.00 92.69 88 LEU A N 1
ATOM 671 C CA . LEU A 1 88 ? -13.854 -14.373 -8.478 1.00 92.69 88 LEU A CA 1
ATOM 672 C C . LEU A 1 88 ? -12.873 -15.122 -9.395 1.00 92.69 88 LEU A C 1
ATOM 674 O O . LEU A 1 88 ? -12.667 -16.324 -9.222 1.00 92.69 88 LEU A O 1
ATOM 678 N N . ALA A 1 89 ? -12.218 -14.419 -10.324 1.00 91.44 89 ALA A N 1
ATOM 679 C CA . ALA A 1 89 ? -11.176 -14.996 -11.171 1.00 91.44 89 ALA A CA 1
ATOM 680 C C . ALA A 1 89 ? -9.967 -15.472 -10.347 1.00 91.44 89 ALA A C 1
ATOM 682 O O . ALA A 1 89 ? -9.393 -16.525 -10.634 1.00 91.44 89 ALA A O 1
ATOM 683 N N . TRP A 1 90 ? -9.593 -14.731 -9.301 1.00 92.50 90 TRP A N 1
ATOM 684 C CA . TRP A 1 90 ? -8.534 -15.134 -8.377 1.00 92.50 90 TRP A CA 1
ATOM 685 C C . TRP A 1 90 ? -8.909 -16.363 -7.536 1.00 92.50 90 TRP A C 1
ATOM 687 O O . TRP A 1 90 ? -8.088 -17.275 -7.424 1.00 92.50 90 TRP A O 1
ATOM 697 N N . LEU A 1 91 ? -10.139 -16.439 -7.007 1.00 92.44 91 LEU A N 1
ATOM 698 C CA . LEU A 1 91 ? -10.642 -17.624 -6.294 1.00 92.44 91 LEU A CA 1
ATOM 699 C C . LEU A 1 91 ? -10.603 -18.867 -7.190 1.00 92.44 91 LEU A C 1
ATOM 701 O O . LEU A 1 91 ? -10.124 -19.919 -6.765 1.00 92.44 91 LEU A O 1
ATOM 705 N N . ALA A 1 92 ? -11.063 -18.728 -8.438 1.00 92.50 92 ALA A N 1
ATOM 706 C CA . ALA A 1 92 ? -11.053 -19.807 -9.421 1.00 92.50 92 ALA A CA 1
ATOM 707 C C . ALA A 1 92 ? -9.625 -20.287 -9.719 1.00 92.50 92 ALA A C 1
ATOM 709 O O . ALA A 1 92 ? -9.369 -21.489 -9.714 1.00 92.50 92 ALA A O 1
ATOM 710 N N . ARG A 1 93 ? -8.673 -19.357 -9.892 1.00 91.94 93 ARG A N 1
ATOM 711 C CA . ARG A 1 93 ? -7.248 -19.667 -10.106 1.00 91.94 93 ARG A CA 1
ATOM 712 C C . ARG A 1 93 ? -6.633 -20.474 -8.955 1.00 91.94 93 ARG A C 1
ATOM 714 O O . ARG A 1 93 ? -5.730 -21.268 -9.195 1.00 91.94 93 ARG A O 1
ATOM 721 N N . HIS A 1 94 ? -7.115 -20.278 -7.728 1.00 91.06 94 HIS A N 1
ATOM 722 C CA . HIS A 1 94 ? -6.616 -20.954 -6.526 1.00 91.06 94 HIS A CA 1
ATOM 723 C C . HIS A 1 94 ? -7.453 -22.173 -6.093 1.00 91.06 94 HIS A C 1
ATOM 725 O O . HIS A 1 94 ? -7.150 -22.771 -5.053 1.00 91.06 94 HIS A O 1
ATOM 731 N N . GLU A 1 95 ? -8.466 -22.556 -6.884 1.00 91.31 95 GLU A N 1
ATOM 732 C CA . GLU A 1 95 ? -9.387 -23.671 -6.610 1.00 91.31 95 GLU A CA 1
ATOM 733 C C . GLU A 1 95 ? -10.074 -23.535 -5.235 1.00 91.31 95 GLU A C 1
ATOM 735 O O . GLU A 1 95 ? -10.128 -24.492 -4.454 1.00 91.31 95 GLU A O 1
ATOM 740 N N . LEU A 1 96 ? -10.529 -22.324 -4.894 1.00 91.12 96 LEU A N 1
ATOM 741 C CA . LEU A 1 96 ? -11.123 -21.999 -3.592 1.00 91.12 96 LEU A CA 1
ATOM 742 C C . LEU A 1 96 ? -12.654 -22.058 -3.619 1.00 91.12 96 LEU A C 1
ATOM 744 O O . LEU A 1 96 ? -13.296 -21.620 -4.574 1.00 91.12 96 LEU A O 1
ATOM 748 N N . VAL A 1 97 ? -13.247 -22.561 -2.535 1.00 88.69 97 VAL A N 1
ATOM 749 C CA . VAL A 1 97 ? -14.700 -22.620 -2.343 1.00 88.69 97 VAL A CA 1
ATOM 750 C C . VAL A 1 97 ? -15.193 -21.287 -1.804 1.00 88.69 97 VAL A C 1
ATOM 752 O O . VAL A 1 97 ? -14.844 -20.886 -0.693 1.00 88.69 97 VAL A O 1
ATOM 755 N N . PHE A 1 98 ? -16.053 -20.627 -2.573 1.00 87.00 98 PHE A N 1
ATOM 756 C CA . PHE A 1 98 ? -16.565 -19.296 -2.261 1.00 87.00 98 PHE A CA 1
ATOM 757 C C . PHE A 1 98 ? -17.211 -19.202 -0.860 1.00 87.00 98 PHE A C 1
ATOM 759 O O . PHE A 1 98 ? -16.867 -18.311 -0.087 1.00 87.00 98 PHE A O 1
ATOM 766 N N . ASP A 1 99 ? -18.066 -20.159 -0.483 1.00 84.81 99 ASP A N 1
ATOM 767 C CA . ASP A 1 99 ? -18.789 -20.133 0.804 1.00 84.81 99 ASP A CA 1
ATOM 768 C C . ASP A 1 99 ? -17.893 -20.373 2.029 1.00 84.81 99 ASP A C 1
ATOM 770 O O . ASP A 1 99 ? -18.299 -20.137 3.164 1.00 84.81 99 ASP A O 1
ATOM 774 N N . SER A 1 100 ? -16.656 -20.828 1.818 1.00 86.44 100 SER A N 1
ATOM 775 C CA . SER A 1 100 ? -15.690 -21.067 2.896 1.00 86.44 100 SER A CA 1
ATOM 776 C C . SER A 1 100 ? -14.812 -19.858 3.222 1.00 86.44 100 SER A C 1
ATOM 778 O O . SER A 1 100 ? -13.993 -19.938 4.135 1.00 86.44 100 SER A O 1
ATOM 780 N N . VAL A 1 101 ? -14.953 -18.759 2.473 1.00 86.94 101 VAL A N 1
ATOM 781 C CA . VAL A 1 101 ? -14.119 -17.567 2.632 1.00 86.94 101 VAL A CA 1
ATOM 782 C C . VAL A 1 101 ? -14.402 -16.889 3.978 1.00 86.94 101 VAL A C 1
ATOM 784 O O . VAL A 1 101 ? -15.542 -16.565 4.329 1.00 86.94 101 VAL A O 1
ATOM 787 N N . LEU A 1 102 ? -13.330 -16.647 4.725 1.00 85.81 102 LEU A N 1
ATOM 788 C CA . LEU A 1 102 ? -13.315 -15.966 6.009 1.00 85.81 102 LEU A CA 1
ATOM 789 C C . LEU A 1 102 ? -12.223 -14.897 5.992 1.00 85.81 102 LEU A C 1
ATOM 791 O O . LEU A 1 102 ? -11.059 -15.196 5.734 1.00 85.81 102 LEU A O 1
ATOM 795 N N . LEU A 1 103 ? -12.591 -13.653 6.294 1.00 86.62 103 LEU A N 1
ATOM 796 C CA . LEU A 1 103 ? -11.644 -12.548 6.398 1.00 86.62 103 LEU A CA 1
ATOM 797 C C . LEU A 1 103 ? -11.390 -12.216 7.871 1.00 86.62 103 LEU A C 1
ATOM 799 O O . LEU A 1 103 ? -12.334 -11.991 8.635 1.00 86.62 103 LEU A O 1
ATOM 803 N N . ARG A 1 104 ? -10.113 -12.171 8.261 1.00 83.31 104 ARG A N 1
ATOM 804 C CA . ARG A 1 104 ? -9.651 -11.782 9.600 1.00 83.31 104 ARG A CA 1
ATOM 805 C C . ARG A 1 104 ? -8.575 -10.716 9.476 1.00 83.31 104 ARG A C 1
ATOM 807 O O . ARG A 1 104 ? -7.405 -11.015 9.230 1.00 83.31 104 ARG A O 1
ATOM 814 N N . GLY A 1 105 ? -8.976 -9.454 9.614 1.00 80.19 105 GLY A N 1
ATOM 815 C CA . GLY A 1 105 ? -8.096 -8.329 9.307 1.00 80.19 105 GLY A CA 1
ATOM 816 C C . GLY A 1 105 ? -7.559 -8.434 7.874 1.00 80.19 105 GLY A C 1
ATOM 817 O O . GLY A 1 105 ? -8.328 -8.368 6.921 1.00 80.19 105 GLY A O 1
ATOM 818 N N . GLY A 1 106 ? -6.241 -8.594 7.726 1.00 82.94 106 GLY A N 1
ATOM 819 C CA . GLY A 1 106 ? -5.572 -8.689 6.425 1.00 82.94 106 GLY A CA 1
ATOM 820 C C . GLY A 1 106 ? -5.459 -10.110 5.872 1.00 82.94 106 GLY A C 1
ATOM 821 O O . GLY A 1 106 ? -5.010 -10.283 4.741 1.00 82.94 106 GLY A O 1
ATOM 822 N N . VAL A 1 107 ? -5.842 -11.121 6.653 1.00 88.06 107 VAL A N 1
ATOM 823 C CA . VAL A 1 107 ? -5.658 -12.540 6.329 1.00 88.06 107 VAL A CA 1
ATOM 824 C C . VAL A 1 107 ? -6.962 -13.131 5.805 1.00 88.06 107 VAL A C 1
ATOM 826 O O . VAL A 1 107 ? -8.016 -12.951 6.420 1.00 88.06 107 VAL A O 1
ATOM 829 N N . LEU A 1 108 ? -6.883 -13.852 4.686 1.00 90.94 108 LEU A N 1
ATOM 830 C CA . LEU A 1 108 ? -7.997 -14.619 4.134 1.00 90.94 108 LEU A CA 1
ATOM 831 C C . LEU A 1 108 ? -7.783 -16.108 4.393 1.00 90.94 108 LEU A C 1
ATOM 833 O O . LEU A 1 108 ? -6.754 -16.672 4.034 1.00 90.94 108 LEU A O 1
ATOM 837 N N . GLU A 1 109 ? -8.782 -16.752 4.981 1.00 91.31 109 GLU A N 1
ATOM 838 C CA . GLU A 1 109 ? -8.848 -18.201 5.156 1.00 91.31 109 GLU A CA 1
ATOM 839 C C . GLU A 1 109 ? -9.954 -18.745 4.243 1.00 91.31 109 GLU A C 1
ATOM 841 O O . GLU A 1 109 ? -11.054 -18.195 4.202 1.00 91.31 109 GLU A O 1
ATOM 846 N N . ALA A 1 110 ? -9.673 -19.796 3.476 1.00 91.06 110 ALA A N 1
ATOM 847 C CA . ALA A 1 110 ? -10.663 -20.445 2.616 1.00 91.06 110 ALA A CA 1
ATOM 848 C C . ALA A 1 110 ? -10.305 -21.913 2.367 1.00 91.06 110 ALA A C 1
ATOM 850 O O . ALA A 1 110 ? -9.135 -22.288 2.319 1.00 91.06 110 ALA A O 1
ATOM 851 N N . ASN A 1 111 ? -11.310 -22.755 2.157 1.00 90.81 111 ASN A N 1
ATOM 852 C CA . ASN A 1 111 ? -11.125 -24.148 1.777 1.00 90.81 111 ASN A CA 1
ATOM 853 C C . ASN A 1 111 ? -10.876 -24.270 0.272 1.00 90.81 111 ASN A C 1
ATOM 855 O O . ASN A 1 111 ? -11.557 -23.654 -0.546 1.00 90.81 111 ASN A O 1
ATOM 859 N N . SER A 1 112 ? -9.925 -25.121 -0.092 1.00 90.44 112 SER A N 1
ATOM 860 C CA . SER A 1 112 ? -9.670 -25.555 -1.462 1.00 90.44 112 SER A CA 1
ATOM 861 C C . SER A 1 112 ? -10.101 -27.005 -1.623 1.00 90.44 112 SER A C 1
ATOM 863 O O . SER A 1 112 ? -9.855 -27.810 -0.724 1.00 90.44 112 SER A O 1
ATOM 865 N N . VAL A 1 113 ? -10.738 -27.343 -2.746 1.00 85.38 113 VAL A N 1
ATOM 866 C CA . VAL A 1 113 ? -11.194 -28.711 -3.030 1.00 85.38 113 VAL A CA 1
ATOM 867 C C . VAL A 1 113 ? -10.428 -29.257 -4.224 1.00 85.38 113 VAL A C 1
ATOM 869 O O . VAL A 1 113 ? -10.634 -28.812 -5.350 1.00 85.38 113 VAL A O 1
ATOM 872 N N . LYS A 1 114 ? -9.579 -30.262 -3.985 1.00 81.38 114 LYS A N 1
ATOM 873 C CA . LYS A 1 114 ? -8.814 -30.943 -5.036 1.00 81.38 114 LYS A CA 1
ATOM 874 C C . LYS A 1 114 ? -8.975 -32.453 -4.911 1.00 81.38 114 LYS A C 1
ATOM 876 O O . LYS A 1 114 ? -8.715 -33.024 -3.857 1.00 81.38 114 LYS A O 1
ATOM 881 N N . GLY A 1 115 ? -9.451 -33.103 -5.975 1.00 77.19 115 GLY A N 1
ATOM 882 C CA . GLY A 1 115 ? -9.689 -34.555 -5.980 1.00 77.19 115 GLY A CA 1
ATOM 883 C C . GLY A 1 115 ? -10.684 -35.040 -4.912 1.00 77.19 115 GLY A C 1
ATOM 884 O O . GLY A 1 115 ? -10.563 -36.166 -4.445 1.00 77.19 115 GLY A O 1
ATOM 885 N N . GLY A 1 116 ? -11.628 -34.189 -4.488 1.00 78.50 116 GLY A N 1
ATOM 886 C CA . GLY A 1 116 ? -12.604 -34.497 -3.433 1.00 78.50 116 GLY A CA 1
ATOM 887 C C . GLY A 1 116 ? -12.119 -34.260 -1.995 1.00 78.50 116 GLY A C 1
ATOM 888 O O . GLY A 1 116 ? -12.901 -34.432 -1.065 1.00 78.50 116 GLY A O 1
ATOM 889 N N . VAL A 1 117 ? -10.867 -33.831 -1.792 1.00 82.25 117 VAL A N 1
ATOM 890 C CA . VAL A 1 117 ? -10.323 -33.490 -0.468 1.00 82.25 117 VAL A CA 1
ATOM 891 C C . VAL A 1 117 ? -10.420 -31.983 -0.241 1.00 82.25 117 VAL A C 1
ATOM 893 O O . VAL A 1 117 ? -9.931 -31.203 -1.058 1.00 82.25 117 VAL A O 1
ATOM 896 N N . SER A 1 118 ? -11.039 -31.582 0.874 1.00 87.94 118 SER A N 1
ATOM 897 C CA . SER A 1 118 ? -11.118 -30.186 1.318 1.00 87.94 118 SER A CA 1
ATOM 898 C C . SER A 1 118 ? -9.939 -29.852 2.232 1.00 87.94 118 SER A C 1
ATOM 900 O O . SER A 1 118 ? -9.800 -30.443 3.302 1.00 87.94 118 SER A O 1
ATOM 902 N N . THR A 1 119 ? -9.110 -28.889 1.838 1.00 90.69 119 THR A N 1
ATOM 903 C CA . THR A 1 119 ? -7.965 -28.400 2.623 1.00 90.69 119 THR A CA 1
ATOM 904 C C . THR A 1 119 ? -8.110 -26.911 2.905 1.00 90.69 119 THR A C 1
ATOM 906 O O . THR A 1 119 ? -8.271 -26.136 1.960 1.00 90.69 119 THR A O 1
ATOM 909 N N . ALA A 1 120 ? -8.008 -26.495 4.167 1.00 91.50 120 ALA A N 1
ATOM 910 C CA . ALA A 1 120 ? -7.973 -25.079 4.524 1.00 91.50 120 ALA A CA 1
ATOM 911 C C . ALA A 1 120 ? -6.661 -24.437 4.039 1.00 91.50 120 ALA A C 1
ATOM 913 O O . ALA A 1 120 ? -5.576 -24.966 4.284 1.00 91.50 120 ALA A O 1
ATOM 914 N N . LYS A 1 121 ? -6.765 -23.303 3.345 1.00 92.94 121 LYS A N 1
ATOM 915 C CA . LYS A 1 121 ? -5.653 -22.463 2.892 1.00 92.94 121 LYS A CA 1
ATOM 916 C C . LYS A 1 121 ? -5.750 -21.092 3.556 1.00 92.94 121 LYS A C 1
ATOM 918 O O . LYS A 1 121 ? -6.846 -20.579 3.774 1.00 92.94 121 LYS A O 1
ATOM 923 N N . VAL A 1 122 ? -4.591 -20.512 3.849 1.00 92.06 122 VAL A N 1
ATOM 924 C CA . VAL A 1 122 ? -4.450 -19.186 4.455 1.00 92.06 122 VAL A CA 1
ATOM 925 C C . VAL A 1 122 ? -3.622 -18.326 3.513 1.00 92.06 122 VAL A C 1
ATOM 927 O O . VAL A 1 122 ? -2.566 -18.766 3.064 1.00 92.06 122 VAL A O 1
ATOM 930 N N . PHE A 1 123 ? -4.108 -17.123 3.230 1.00 92.44 123 PHE A N 1
ATOM 931 C CA . PHE A 1 123 ? -3.475 -16.144 2.356 1.00 92.44 123 PHE A CA 1
ATOM 932 C C . PHE A 1 123 ? -3.209 -14.862 3.137 1.00 92.44 123 PHE A C 1
ATOM 934 O O . PHE A 1 123 ? -4.087 -14.358 3.846 1.00 92.44 123 PHE A O 1
ATOM 941 N N . THR A 1 124 ? -1.998 -14.330 3.020 1.00 89.56 124 THR A N 1
ATOM 942 C CA . THR A 1 124 ? -1.550 -13.136 3.744 1.00 89.56 124 THR A CA 1
ATOM 943 C C . THR A 1 124 ? -1.087 -12.057 2.767 1.00 89.56 124 THR A C 1
ATOM 945 O O . THR A 1 124 ? -0.684 -12.363 1.651 1.00 89.56 124 THR A O 1
ATOM 948 N N . PRO A 1 125 ? -1.098 -10.766 3.142 1.00 85.31 125 PRO A N 1
ATOM 949 C CA . PRO A 1 125 ? -0.642 -9.698 2.244 1.00 85.31 125 PRO A CA 1
ATOM 950 C C . PRO A 1 125 ? 0.867 -9.710 1.944 1.00 85.31 125 PRO A C 1
ATOM 952 O O . PRO A 1 125 ? 1.349 -8.809 1.254 1.00 85.31 125 PRO A O 1
ATOM 955 N N . GLU A 1 126 ? 1.618 -10.633 2.546 1.00 82.75 126 GLU A N 1
ATOM 956 C CA . GLU A 1 126 ? 3.052 -10.843 2.333 1.00 82.75 126 GLU A CA 1
ATOM 957 C C . GLU A 1 126 ? 3.323 -11.905 1.263 1.00 82.75 126 GLU A C 1
ATOM 959 O O . GLU A 1 126 ? 4.382 -11.874 0.643 1.00 82.75 126 GLU A O 1
ATOM 964 N N . ASP A 1 127 ? 2.393 -12.838 1.050 1.00 85.56 127 ASP A N 1
ATOM 965 C CA . ASP A 1 127 ? 2.613 -13.945 0.131 1.00 85.56 127 ASP A CA 1
ATOM 966 C C . ASP A 1 127 ? 2.560 -13.522 -1.349 1.00 85.56 127 ASP A C 1
ATOM 968 O O . ASP A 1 127 ? 2.022 -12.477 -1.728 1.00 85.56 127 ASP A O 1
ATOM 972 N N . ASP A 1 128 ? 3.107 -14.379 -2.211 1.00 83.69 128 ASP A N 1
ATOM 973 C CA . ASP A 1 128 ? 3.107 -14.181 -3.664 1.00 83.69 128 ASP A CA 1
ATOM 974 C C . ASP A 1 128 ? 1.809 -14.688 -4.333 1.00 83.69 128 ASP A C 1
ATOM 976 O O . ASP A 1 128 ? 1.770 -14.897 -5.547 1.00 83.69 128 ASP A O 1
ATOM 980 N N . SER A 1 129 ? 0.723 -14.906 -3.574 1.00 87.94 129 SER A N 1
ATOM 981 C CA . SER A 1 129 ? -0.539 -15.440 -4.119 1.00 87.94 129 SER A CA 1
ATOM 982 C C . SER A 1 129 ? -1.323 -14.426 -4.959 1.00 87.94 129 SER A C 1
ATOM 984 O O . SER A 1 129 ? -2.266 -14.782 -5.671 1.00 87.94 129 SER A O 1
ATOM 986 N N . GLY A 1 130 ? -0.977 -13.142 -4.863 1.00 85.88 130 GLY A N 1
ATOM 987 C CA . GLY A 1 130 ? -1.754 -12.049 -5.446 1.00 85.88 130 GLY A CA 1
ATOM 988 C C . GLY A 1 130 ? -2.928 -11.581 -4.574 1.00 85.88 130 GLY A C 1
ATOM 989 O O . GLY A 1 130 ? -3.738 -10.771 -5.026 1.00 85.88 130 GLY A O 1
ATOM 990 N N . TRP A 1 131 ? -3.065 -12.098 -3.343 1.00 90.00 131 TRP A N 1
ATOM 991 C CA . TRP A 1 131 ? -4.121 -11.692 -2.409 1.00 90.00 131 TRP A CA 1
ATOM 992 C C . TRP A 1 131 ? -4.067 -10.190 -2.109 1.00 90.00 131 TRP A C 1
ATOM 994 O O . TRP A 1 131 ? -5.093 -9.510 -2.135 1.00 90.00 131 TRP A O 1
ATOM 1004 N N . ARG A 1 132 ? -2.868 -9.639 -1.885 1.00 84.06 132 ARG A N 1
ATOM 1005 C CA . ARG A 1 132 ? -2.679 -8.222 -1.547 1.00 84.06 132 ARG A CA 1
ATOM 1006 C C . ARG A 1 132 ? -3.285 -7.281 -2.593 1.00 84.06 132 ARG A C 1
ATOM 1008 O O . ARG A 1 132 ? -3.913 -6.293 -2.221 1.00 84.06 132 ARG A O 1
ATOM 1015 N N . GLU A 1 133 ? -3.101 -7.587 -3.874 1.00 79.56 133 GLU A N 1
ATOM 1016 C CA . GLU A 1 133 ? -3.546 -6.782 -5.013 1.00 79.56 133 GLU A CA 1
ATOM 1017 C C . GLU A 1 133 ? -5.081 -6.686 -5.103 1.00 79.56 133 GLU A C 1
ATOM 1019 O O . GLU A 1 133 ? -5.617 -5.693 -5.594 1.00 79.56 133 GLU A O 1
ATOM 1024 N N . ILE A 1 134 ? -5.806 -7.680 -4.580 1.00 85.75 134 ILE A N 1
ATOM 1025 C CA . ILE A 1 134 ? -7.274 -7.739 -4.650 1.00 85.75 134 ILE A CA 1
ATOM 1026 C C . ILE A 1 134 ? -7.974 -7.509 -3.305 1.00 85.75 134 ILE A C 1
ATOM 1028 O O . ILE A 1 134 ? -9.181 -7.252 -3.304 1.00 85.75 134 ILE A O 1
ATOM 1032 N N . ALA A 1 135 ? -7.249 -7.584 -2.184 1.00 85.81 135 ALA A N 1
ATOM 1033 C CA . ALA A 1 135 ? -7.798 -7.563 -0.827 1.00 85.81 135 ALA A CA 1
ATOM 1034 C C . ALA A 1 135 ? -8.381 -6.210 -0.406 1.00 85.81 135 ALA A C 1
ATOM 1036 O O . ALA A 1 135 ? -9.307 -6.160 0.404 1.00 85.81 135 ALA A O 1
ATOM 1037 N N . GLU A 1 136 ? -7.855 -5.101 -0.935 1.00 82.88 136 GLU A N 1
ATOM 1038 C CA . GLU A 1 136 ? -8.150 -3.760 -0.422 1.00 82.88 136 GLU A CA 1
ATOM 1039 C C . GLU A 1 136 ? -9.655 -3.443 -0.303 1.00 82.88 136 GLU A C 1
ATOM 1041 O O . GLU A 1 136 ? -10.059 -2.968 0.757 1.00 82.88 136 GLU A O 1
ATOM 1046 N N . PRO A 1 137 ? -10.516 -3.671 -1.315 1.00 85.69 137 PRO A N 1
ATOM 1047 C CA . PRO A 1 137 ? -11.935 -3.330 -1.193 1.00 85.69 137 PRO A CA 1
ATOM 1048 C C . PRO A 1 137 ? -12.666 -4.166 -0.141 1.00 85.69 137 PRO A C 1
ATOM 1050 O O . PRO A 1 137 ? -13.588 -3.658 0.496 1.00 85.69 137 PRO A O 1
ATOM 1053 N N . LEU A 1 138 ? -12.241 -5.419 0.059 1.00 88.12 138 LEU A N 1
ATOM 1054 C CA . LEU A 1 138 ? -12.783 -6.307 1.088 1.00 88.12 138 LEU A CA 1
ATOM 1055 C C . LEU A 1 138 ? -12.381 -5.820 2.479 1.00 88.12 138 LEU A C 1
ATOM 1057 O O . LEU A 1 138 ? -13.249 -5.640 3.327 1.00 88.12 138 LEU A O 1
ATOM 1061 N N . ILE A 1 139 ? -11.090 -5.532 2.671 1.00 85.81 139 ILE A N 1
ATOM 1062 C CA . ILE A 1 139 ? -10.552 -4.991 3.924 1.00 85.81 139 ILE A CA 1
ATOM 1063 C C . ILE A 1 139 ? -11.186 -3.627 4.238 1.00 85.81 139 ILE A C 1
ATOM 1065 O O . ILE A 1 139 ? -11.580 -3.361 5.368 1.00 85.81 139 ILE A O 1
ATOM 1069 N N . ALA A 1 140 ? -11.337 -2.749 3.245 1.00 83.12 140 ALA A N 1
ATOM 1070 C CA . ALA A 1 140 ? -11.932 -1.430 3.445 1.00 83.12 140 ALA A CA 1
ATOM 1071 C C . ALA A 1 140 ? -13.393 -1.520 3.910 1.00 83.12 140 ALA A C 1
ATOM 1073 O O . ALA A 1 140 ? -13.781 -0.794 4.820 1.00 83.12 140 ALA A O 1
ATOM 1074 N N . ALA A 1 141 ? -14.194 -2.412 3.316 1.00 87.38 141 ALA A N 1
ATOM 1075 C CA . ALA A 1 141 ? -15.569 -2.642 3.753 1.00 87.38 141 ALA A CA 1
ATOM 1076 C C . ALA A 1 141 ? -15.621 -3.320 5.135 1.00 87.38 141 ALA A C 1
ATOM 1078 O O . ALA A 1 141 ? -16.397 -2.896 5.992 1.00 87.38 141 ALA A O 1
ATOM 1079 N N . SER A 1 142 ? -14.759 -4.313 5.390 1.00 86.88 142 SER A N 1
ATOM 1080 C CA . SER A 1 142 ? -14.714 -5.003 6.683 1.00 86.88 142 SER A CA 1
ATOM 1081 C C . SER A 1 142 ? -14.322 -4.071 7.822 1.00 86.88 142 SER A C 1
ATOM 1083 O O . SER A 1 142 ? -14.906 -4.165 8.889 1.00 86.88 142 SER A O 1
ATOM 1085 N N . MET A 1 143 ? -13.404 -3.128 7.597 1.00 85.38 143 MET A N 1
ATOM 1086 C CA . MET A 1 143 ? -12.988 -2.145 8.605 1.00 85.38 143 MET A CA 1
ATOM 1087 C C . MET A 1 143 ? -14.097 -1.173 9.014 1.00 85.38 143 MET A C 1
ATOM 1089 O O . MET A 1 143 ? -14.023 -0.586 10.089 1.00 85.38 143 MET A O 1
ATOM 1093 N N . VAL A 1 144 ? -15.119 -0.982 8.176 1.00 88.12 144 VAL A N 1
ATOM 1094 C CA . VAL A 1 144 ? -16.293 -0.180 8.542 1.00 88.12 144 VAL A CA 1
ATOM 1095 C C . VAL A 1 144 ? -17.292 -1.007 9.353 1.00 88.12 144 VAL A C 1
ATOM 1097 O O . VAL A 1 144 ? -17.900 -0.486 10.285 1.00 88.12 144 VAL A O 1
ATOM 1100 N N . ILE A 1 145 ? -17.452 -2.286 9.002 1.00 88.31 145 ILE A N 1
ATOM 1101 C CA . ILE A 1 145 ? -18.398 -3.207 9.647 1.00 88.31 145 ILE A CA 1
ATOM 1102 C C . ILE A 1 145 ? -17.875 -3.678 11.013 1.00 88.31 145 ILE A C 1
ATOM 1104 O O . ILE A 1 145 ? -18.617 -3.683 11.991 1.00 88.31 145 ILE A O 1
ATOM 1108 N N . ASP A 1 146 ? -16.600 -4.056 11.072 1.00 85.56 146 ASP A N 1
ATOM 1109 C CA . ASP A 1 146 ? -15.889 -4.555 12.248 1.00 85.56 146 ASP A CA 1
ATOM 1110 C C . ASP A 1 146 ? -14.483 -3.920 12.334 1.00 85.56 146 ASP A C 1
ATOM 1112 O O . ASP A 1 146 ? -13.474 -4.528 11.952 1.00 85.56 146 ASP A O 1
ATOM 1116 N N . PRO A 1 147 ? -14.380 -2.679 12.847 1.00 83.12 147 PRO A N 1
ATOM 1117 C CA . PRO A 1 147 ? -13.105 -1.970 12.956 1.00 83.12 147 PRO A CA 1
ATOM 1118 C C . PRO A 1 147 ? -12.132 -2.602 13.964 1.00 83.12 147 PRO A C 1
ATOM 1120 O O . PRO A 1 147 ? -10.954 -2.248 13.979 1.00 83.12 147 PRO A O 1
ATOM 1123 N N . ALA A 1 148 ? -12.594 -3.524 14.818 1.00 77.19 148 ALA A N 1
ATOM 1124 C CA . ALA A 1 148 ? -11.741 -4.248 15.759 1.00 77.19 148 ALA A CA 1
ATOM 1125 C C . ALA A 1 148 ? -10.961 -5.398 15.098 1.00 77.19 148 ALA A C 1
ATOM 1127 O O . ALA A 1 148 ? -10.123 -6.025 15.762 1.00 77.19 148 ALA A O 1
ATOM 1128 N N . CYS A 1 149 ? -11.197 -5.633 13.801 1.00 70.44 149 CYS A N 1
ATOM 1129 C CA . CYS A 1 149 ? -10.522 -6.642 12.993 1.00 70.44 149 CYS A CA 1
ATOM 1130 C C . CYS A 1 149 ? -10.783 -8.060 13.522 1.00 70.44 149 CYS A C 1
ATOM 1132 O O . CYS A 1 149 ? -9.866 -8.879 13.605 1.00 70.44 149 CYS A O 1
ATOM 1134 N N . GLY A 1 150 ? -12.031 -8.329 13.918 1.00 71.94 150 GLY A N 1
ATOM 1135 C CA . GLY A 1 150 ? -12.524 -9.666 14.217 1.00 71.94 150 GLY A CA 1
ATOM 1136 C C . GLY A 1 150 ? -12.720 -10.491 12.943 1.00 71.94 150 GLY A C 1
ATOM 1137 O O . GLY A 1 150 ? -11.951 -10.389 11.985 1.00 71.94 150 GLY A O 1
ATOM 1138 N N . HIS A 1 151 ? -13.719 -11.371 12.944 1.00 67.69 151 HIS A N 1
ATOM 1139 C CA . HIS A 1 151 ? -13.968 -12.295 11.840 1.00 67.69 151 HIS A CA 1
ATOM 1140 C C . HIS A 1 151 ? -15.257 -11.929 11.099 1.00 67.69 151 HIS A C 1
ATOM 1142 O O . HIS A 1 151 ? -16.319 -11.831 11.709 1.00 67.69 151 HIS A O 1
ATOM 1148 N N . ILE A 1 152 ? -15.172 -11.791 9.773 1.00 67.94 152 ILE A N 1
ATOM 1149 C CA . ILE A 1 152 ? -16.338 -11.644 8.890 1.00 67.94 152 ILE A CA 1
ATOM 1150 C C . ILE A 1 152 ? -16.348 -12.824 7.917 1.00 67.94 152 ILE A C 1
ATOM 1152 O O . ILE A 1 152 ? -15.391 -13.033 7.171 1.00 67.94 152 ILE A O 1
ATOM 1156 N N . SER A 1 153 ? -17.416 -13.625 7.959 1.00 63.62 153 SER A N 1
ATOM 1157 C CA . SER A 1 153 ? -17.594 -14.814 7.116 1.00 63.62 153 SER A CA 1
ATOM 1158 C C . SER A 1 153 ? -18.528 -14.534 5.945 1.00 63.62 153 SER A C 1
ATOM 1160 O O . SER A 1 153 ? -19.547 -13.865 6.109 1.00 63.62 153 SER A O 1
ATOM 1162 N N . VAL A 1 154 ? -18.218 -15.120 4.786 1.00 59.31 154 VAL A N 1
ATOM 1163 C CA . VAL A 1 154 ? -19.080 -15.083 3.596 1.00 59.31 154 VAL A CA 1
ATOM 1164 C C . VAL A 1 154 ? -20.353 -15.915 3.772 1.00 59.31 154 VAL A C 1
ATOM 1166 O O . VAL A 1 154 ? -21.420 -15.489 3.335 1.00 59.31 154 VAL A O 1
ATOM 1169 N N . ALA A 1 155 ? -20.278 -17.048 4.478 1.00 48.00 155 ALA A N 1
ATOM 1170 C CA . ALA A 1 155 ? -21.432 -17.906 4.770 1.00 48.00 155 ALA A CA 1
ATOM 1171 C C . ALA A 1 155 ? -22.494 -17.225 5.659 1.00 48.00 155 ALA A C 1
ATOM 1173 O O . ALA A 1 155 ? -23.621 -17.704 5.752 1.00 48.00 155 ALA A O 1
ATOM 1174 N N . GLY A 1 156 ? -22.133 -16.116 6.313 1.00 48.53 156 GLY A N 1
ATOM 1175 C CA . GLY A 1 156 ? -23.025 -15.317 7.146 1.00 48.53 156 GLY A CA 1
ATOM 1176 C C . GLY A 1 156 ? -23.668 -14.128 6.436 1.00 48.53 156 GLY A C 1
ATOM 1177 O O . GLY A 1 156 ? -24.359 -13.379 7.105 1.00 48.53 156 GLY A O 1
ATOM 1178 N N . ASP A 1 157 ? -23.448 -13.898 5.139 1.00 55.69 157 ASP A N 1
ATOM 1179 C CA . ASP A 1 157 ? -23.982 -12.723 4.439 1.00 55.69 157 ASP A CA 1
ATOM 1180 C C . ASP A 1 157 ? -25.533 -12.728 4.396 1.00 55.69 157 ASP A C 1
ATOM 1182 O O . ASP A 1 157 ? -26.134 -13.529 3.668 1.00 55.69 157 ASP A O 1
ATOM 1186 N N . PRO A 1 158 ? -26.219 -11.828 5.129 1.00 51.12 158 PRO A N 1
ATOM 1187 C CA . PRO A 1 158 ? -27.677 -11.819 5.206 1.00 51.12 158 PRO A CA 1
ATOM 1188 C C . PRO A 1 158 ? -28.329 -11.350 3.902 1.00 51.12 158 PRO A C 1
ATOM 1190 O O . PRO A 1 158 ? -29.527 -11.538 3.721 1.00 51.12 158 PRO A O 1
ATOM 1193 N N . THR A 1 159 ? -27.564 -10.779 2.963 1.00 52.50 159 THR A N 1
ATOM 1194 C CA . THR A 1 159 ? -28.071 -10.452 1.621 1.00 52.50 159 THR A CA 1
ATOM 1195 C C . THR A 1 159 ? -28.236 -11.692 0.735 1.00 52.50 159 THR A C 1
ATOM 1197 O O . THR A 1 159 ? -28.841 -11.610 -0.334 1.00 52.50 159 THR A O 1
ATOM 1200 N N . ARG A 1 160 ? -27.713 -12.846 1.177 1.00 54.22 160 ARG A N 1
ATOM 1201 C CA . ARG A 1 160 ? -27.716 -14.117 0.439 1.00 54.22 160 ARG A CA 1
ATOM 1202 C C . ARG A 1 160 ? -28.457 -15.247 1.142 1.00 54.22 160 ARG A C 1
ATOM 1204 O O . ARG A 1 160 ? -28.843 -16.206 0.476 1.00 54.22 160 ARG A O 1
ATOM 1211 N N . THR A 1 161 ? -28.682 -15.155 2.452 1.00 55.47 161 THR A N 1
ATOM 1212 C CA . THR A 1 161 ? -29.508 -16.128 3.176 1.00 55.47 161 THR A CA 1
ATOM 1213 C C . THR A 1 161 ? -30.988 -15.770 3.041 1.00 55.47 161 THR A C 1
ATOM 1215 O O . THR A 1 161 ? -31.379 -14.616 3.198 1.00 55.47 161 THR A O 1
ATOM 1218 N N . ALA A 1 162 ? -31.841 -16.764 2.773 1.00 51.44 162 ALA A N 1
ATOM 1219 C CA . ALA A 1 162 ? -33.286 -16.550 2.621 1.00 51.44 162 ALA A CA 1
ATOM 1220 C C . ALA A 1 162 ? -33.960 -15.972 3.888 1.00 51.44 162 ALA A C 1
ATOM 1222 O O . ALA A 1 162 ? -35.040 -15.394 3.796 1.00 51.44 162 ALA A O 1
ATOM 1223 N N . GLU A 1 163 ? -33.321 -16.108 5.056 1.00 56.28 163 GLU A N 1
ATOM 1224 C CA . GLU A 1 163 ? -33.833 -15.660 6.359 1.00 56.28 163 GLU A CA 1
ATOM 1225 C C . GLU A 1 163 ? -33.153 -14.385 6.899 1.00 56.28 163 GLU A C 1
ATOM 1227 O O . GLU A 1 163 ? -33.569 -13.871 7.938 1.00 56.28 163 GLU A O 1
ATOM 1232 N N . GLY A 1 164 ? -32.115 -13.863 6.228 1.00 64.75 164 GLY A N 1
ATOM 1233 C CA . GLY A 1 164 ? -31.400 -12.649 6.650 1.00 64.75 164 GLY A CA 1
ATOM 1234 C C . GLY A 1 164 ? -30.638 -12.770 7.979 1.00 64.75 164 GLY A C 1
ATOM 1235 O O . GLY A 1 164 ? -30.300 -11.755 8.589 1.00 64.75 164 GLY A O 1
ATOM 1236 N N . ALA A 1 165 ? -30.383 -13.992 8.457 1.00 79.44 165 ALA A N 1
ATOM 1237 C CA . ALA A 1 165 ? -29.761 -14.250 9.753 1.00 79.44 165 ALA A CA 1
ATOM 1238 C C . ALA A 1 165 ? -28.273 -13.849 9.773 1.00 79.44 165 ALA A C 1
ATOM 1240 O O . ALA A 1 165 ? -27.459 -14.417 9.049 1.00 79.44 165 ALA A O 1
ATOM 1241 N N . TYR A 1 166 ? -27.915 -12.913 10.656 1.00 85.50 166 TYR A N 1
ATOM 1242 C CA . TYR A 1 166 ? -26.551 -12.437 10.901 1.00 85.50 166 TYR A CA 1
ATOM 1243 C C . TYR A 1 166 ? -26.204 -12.534 12.397 1.00 85.50 166 TYR A C 1
ATOM 1245 O O . TYR A 1 166 ? -27.106 -12.415 13.231 1.00 85.50 166 TYR A O 1
ATOM 1253 N N . PRO A 1 167 ? -24.933 -12.739 12.794 1.00 87.56 167 PRO A N 1
ATOM 1254 C CA . PRO A 1 167 ? -24.551 -12.782 14.204 1.00 87.56 167 PRO A CA 1
ATOM 1255 C C . PRO A 1 167 ? -24.965 -11.520 14.987 1.00 87.56 167 PRO A C 1
ATOM 1257 O O . PRO A 1 167 ? -24.719 -10.383 14.570 1.00 87.56 167 PRO A O 1
ATOM 1260 N N . LEU A 1 168 ? -25.572 -11.713 16.163 1.00 88.69 168 LEU A N 1
ATOM 1261 C CA . LEU A 1 168 ? -26.114 -10.617 16.976 1.00 88.69 168 LEU A CA 1
ATOM 1262 C C . LEU A 1 168 ? -25.012 -9.700 17.532 1.00 88.69 168 LEU A C 1
ATOM 1264 O O . LEU A 1 168 ? -25.181 -8.483 17.558 1.00 88.69 168 LEU A O 1
ATOM 1268 N N . ALA A 1 169 ? -23.873 -10.257 17.958 1.00 87.44 169 ALA A N 1
ATOM 1269 C CA . ALA A 1 169 ? -22.822 -9.460 18.595 1.00 87.44 169 ALA A CA 1
ATOM 1270 C C . ALA A 1 169 ? -22.169 -8.440 17.630 1.00 87.44 169 ALA A C 1
ATOM 1272 O O . ALA A 1 169 ? -22.126 -7.262 17.984 1.00 87.44 169 ALA A O 1
ATOM 1273 N N . PRO A 1 170 ? -21.754 -8.814 16.400 1.00 87.12 170 PRO A N 1
ATOM 1274 C CA . PRO A 1 170 ? -21.325 -7.848 15.384 1.00 87.12 170 PRO A CA 1
ATOM 1275 C C . PRO A 1 170 ? -22.425 -6.854 14.985 1.00 87.12 170 PRO A C 1
ATOM 1277 O O . PRO A 1 170 ? -22.128 -5.686 14.748 1.00 87.12 170 PRO A O 1
ATOM 1280 N N . THR A 1 171 ? -23.697 -7.282 14.965 1.00 90.75 171 THR A N 1
ATOM 1281 C CA . THR A 1 171 ? -24.835 -6.381 14.694 1.00 90.75 171 THR A CA 1
ATOM 1282 C C . THR A 1 171 ? -24.906 -5.254 15.720 1.00 90.75 171 THR A C 1
ATOM 1284 O O . THR A 1 171 ? -24.994 -4.086 15.354 1.00 90.75 171 THR A O 1
ATOM 1287 N N . LEU A 1 172 ? -24.843 -5.590 17.010 1.00 91.31 172 LEU A N 1
ATOM 1288 C CA . LEU A 1 172 ? -24.857 -4.603 18.090 1.00 91.31 172 LEU A CA 1
ATOM 1289 C C . LEU A 1 172 ? -23.601 -3.721 18.062 1.00 91.31 172 LEU A C 1
ATOM 1291 O O . LEU A 1 172 ? -23.714 -2.499 18.186 1.00 91.31 172 LEU A O 1
ATOM 1295 N N . ALA A 1 173 ? -22.428 -4.318 17.829 1.00 89.38 173 ALA A N 1
ATOM 1296 C CA . ALA A 1 173 ? -21.154 -3.605 17.785 1.00 89.38 173 ALA A CA 1
ATOM 1297 C C . ALA A 1 173 ? -21.116 -2.527 16.689 1.00 89.38 173 ALA A C 1
ATOM 1299 O O . ALA A 1 173 ? -20.631 -1.428 16.947 1.00 89.38 173 ALA A O 1
ATOM 1300 N N . PHE A 1 174 ? -21.705 -2.789 15.516 1.00 91.12 174 PHE A N 1
ATOM 1301 C CA . PHE A 1 174 ? -21.821 -1.816 14.422 1.00 91.12 174 PHE A CA 1
ATOM 1302 C C . PHE A 1 174 ? -22.581 -0.533 14.816 1.00 91.12 174 PHE A C 1
ATOM 1304 O O . PHE A 1 174 ? -22.315 0.556 14.301 1.00 91.12 174 PHE A O 1
ATOM 1311 N N . TYR A 1 175 ? -23.525 -0.642 15.754 1.00 90.94 175 TYR A N 1
ATOM 1312 C CA . TYR A 1 175 ? -24.266 0.494 16.311 1.00 90.94 175 TYR A CA 1
ATOM 1313 C C . TYR A 1 175 ? -23.709 0.966 17.668 1.00 90.94 175 TYR A C 1
ATOM 1315 O O . TYR A 1 175 ? -24.326 1.799 18.328 1.00 90.94 175 TYR A O 1
ATOM 1323 N N . GLY A 1 176 ? -22.538 0.467 18.079 1.00 89.19 176 GLY A N 1
ATOM 1324 C CA . GLY A 1 176 ? -21.832 0.876 19.297 1.00 89.19 176 GLY A CA 1
ATOM 1325 C C . GLY A 1 176 ? -22.347 0.231 20.586 1.00 89.19 176 GLY A C 1
ATOM 1326 O O . GLY A 1 176 ? -21.997 0.681 21.678 1.00 89.19 176 GLY A O 1
ATOM 1327 N N . TYR A 1 177 ? -23.165 -0.819 20.484 1.00 89.75 177 TYR A N 1
ATOM 1328 C CA . TYR A 1 177 ? -23.700 -1.549 21.630 1.00 89.75 177 TYR A CA 1
ATOM 1329 C C . TYR A 1 177 ? -22.898 -2.833 21.906 1.00 89.75 177 TYR A C 1
ATOM 1331 O O . TYR A 1 177 ? -22.667 -3.628 20.995 1.00 89.75 177 TYR A O 1
ATOM 1339 N N . PRO A 1 178 ? -22.494 -3.093 23.159 1.00 88.25 178 PRO A N 1
ATOM 1340 C CA . PRO A 1 178 ? -21.991 -4.404 23.569 1.00 88.25 178 PRO A CA 1
ATOM 1341 C C . PRO A 1 178 ? -23.106 -5.455 23.549 1.00 88.25 178 PRO A C 1
ATOM 1343 O O . PRO A 1 178 ? -24.279 -5.120 23.708 1.00 88.25 178 PRO A O 1
ATOM 1346 N N . LEU A 1 179 ? -22.749 -6.739 23.458 1.00 88.94 179 LEU A N 1
ATOM 1347 C CA . LEU A 1 179 ? -23.704 -7.813 23.733 1.00 88.94 179 LEU A CA 1
ATOM 1348 C C . LEU A 1 179 ? -24.102 -7.770 25.226 1.00 88.94 179 LEU A C 1
ATOM 1350 O O . LEU A 1 179 ? -23.204 -7.779 26.074 1.00 88.94 179 LEU A O 1
ATOM 1354 N N . PRO A 1 180 ? -25.403 -7.733 25.576 1.00 90.81 180 PRO A N 1
ATOM 1355 C CA . PRO A 1 180 ? -25.839 -7.851 26.964 1.00 90.81 180 PRO A CA 1
ATOM 1356 C C . PRO A 1 180 ? -25.375 -9.180 27.558 1.00 90.81 180 PRO A C 1
ATOM 1358 O O . PRO A 1 180 ? -25.612 -10.232 26.967 1.00 90.81 180 PRO A O 1
ATOM 1361 N N . VAL A 1 181 ? -24.746 -9.142 28.734 1.00 88.44 181 VAL A N 1
ATOM 1362 C CA . VAL A 1 181 ? -24.298 -10.362 29.436 1.00 88.44 181 VAL A CA 1
ATOM 1363 C C . VAL A 1 181 ? -25.286 -10.832 30.505 1.00 88.44 181 VAL A C 1
ATOM 1365 O O . VAL A 1 181 ? -25.172 -11.946 31.005 1.00 88.44 181 VAL A O 1
ATOM 1368 N N . ASN A 1 182 ? -26.270 -9.999 30.855 1.00 89.31 182 ASN A N 1
ATOM 1369 C CA . ASN A 1 182 ? -27.288 -10.314 31.850 1.00 89.31 182 ASN A CA 1
ATOM 1370 C C . ASN A 1 182 ? -28.641 -9.652 31.541 1.00 89.31 182 ASN A C 1
ATOM 1372 O O . ASN A 1 182 ? -28.775 -8.796 30.659 1.00 89.31 182 ASN A O 1
ATOM 1376 N N . ARG A 1 183 ? -29.668 -10.059 32.295 1.00 88.94 183 ARG A N 1
ATOM 1377 C CA . ARG A 1 183 ? -31.056 -9.635 32.078 1.00 88.94 183 ARG A CA 1
ATOM 1378 C C . ARG A 1 183 ? -31.267 -8.142 32.348 1.00 88.94 183 ARG A C 1
ATOM 1380 O O . ARG A 1 183 ? -32.023 -7.509 31.614 1.00 88.94 183 ARG A O 1
ATOM 1387 N N . ALA A 1 184 ? -30.594 -7.574 33.350 1.00 90.06 184 ALA A N 1
ATOM 1388 C CA . ALA A 1 184 ? -30.669 -6.144 33.666 1.00 90.06 184 ALA A CA 1
ATOM 1389 C C . ALA A 1 184 ? -30.171 -5.281 32.492 1.00 90.06 184 ALA A C 1
ATOM 1391 O O . ALA A 1 184 ? -30.880 -4.387 32.028 1.00 90.06 184 ALA A O 1
ATOM 1392 N N . GLN A 1 185 ? -29.022 -5.638 31.915 1.00 91.81 185 GLN A N 1
ATOM 1393 C CA . GLN A 1 185 ? -28.479 -5.002 30.712 1.00 91.81 185 GLN A CA 1
ATOM 1394 C C . GLN A 1 185 ? -29.440 -5.103 29.515 1.00 91.81 185 GLN A C 1
ATOM 1396 O O . GLN A 1 185 ? -29.684 -4.110 28.827 1.00 91.81 185 GLN A O 1
ATOM 1401 N N . ALA A 1 186 ? -30.041 -6.277 29.286 1.00 92.00 186 ALA A N 1
ATOM 1402 C CA . ALA A 1 186 ? -31.019 -6.467 28.213 1.00 92.00 186 ALA A CA 1
ATOM 1403 C C . ALA A 1 186 ? -32.278 -5.602 28.404 1.00 92.00 186 ALA A C 1
ATOM 1405 O O . ALA A 1 186 ? -32.785 -5.032 27.436 1.00 92.00 186 ALA A O 1
ATOM 1406 N N . TYR A 1 187 ? -32.762 -5.454 29.645 1.00 91.50 187 TYR A N 1
ATOM 1407 C CA . TYR A 1 187 ? -33.867 -4.551 29.983 1.00 91.50 187 TYR A CA 1
ATOM 1408 C C . TYR A 1 187 ? -33.542 -3.099 29.634 1.00 91.50 187 TYR A C 1
ATOM 1410 O O . TYR A 1 187 ? -34.347 -2.446 28.969 1.00 91.50 187 TYR A O 1
ATOM 1418 N N . VAL A 1 188 ? -32.374 -2.605 30.058 1.00 93.75 188 VAL A N 1
ATOM 1419 C CA . VAL A 1 188 ? -31.956 -1.219 29.804 1.00 93.75 188 VAL A CA 1
ATOM 1420 C C . VAL A 1 188 ? -31.805 -0.965 28.306 1.00 93.75 188 VAL A C 1
ATOM 1422 O O . VAL A 1 188 ? -32.350 0.018 27.806 1.00 93.75 188 VAL A O 1
ATOM 1425 N N . MET A 1 189 ? -31.155 -1.874 27.569 1.00 93.81 189 MET A N 1
ATOM 1426 C CA . MET A 1 189 ? -31.021 -1.760 26.112 1.00 93.81 189 MET A CA 1
ATOM 1427 C C . MET A 1 189 ? -32.387 -1.739 25.419 1.00 93.81 189 MET A C 1
ATOM 1429 O O . MET A 1 189 ? -32.651 -0.872 24.589 1.00 93.81 189 MET A O 1
ATOM 1433 N N . ARG A 1 190 ? -33.278 -2.674 25.770 1.00 94.00 190 ARG A N 1
ATOM 1434 C CA . ARG A 1 190 ? -34.619 -2.760 25.184 1.00 94.00 190 ARG A CA 1
ATOM 1435 C C . ARG A 1 190 ? -35.421 -1.491 25.450 1.00 94.00 190 ARG A C 1
ATOM 1437 O O . ARG A 1 190 ? -36.066 -0.986 24.536 1.00 94.00 190 ARG A O 1
ATOM 1444 N N . ASP A 1 191 ? -35.420 -0.997 26.686 1.00 92.44 191 ASP A N 1
ATOM 1445 C CA . ASP A 1 191 ? -36.176 0.199 27.062 1.00 92.44 191 ASP A CA 1
ATOM 1446 C C . ASP A 1 191 ? -35.608 1.450 26.376 1.00 92.44 191 ASP A C 1
ATOM 1448 O O . ASP A 1 191 ? -36.378 2.300 25.931 1.00 92.44 191 ASP A O 1
ATOM 1452 N N . GLU A 1 192 ? -34.284 1.538 26.214 1.00 92.88 192 GLU A N 1
ATOM 1453 C CA . GLU A 1 192 ? -33.636 2.599 25.441 1.00 92.88 192 GLU A CA 1
ATOM 1454 C C . GLU A 1 192 ? -34.072 2.569 23.967 1.00 92.88 192 GLU A C 1
ATOM 1456 O O . GLU A 1 192 ? -34.561 3.580 23.454 1.00 92.88 192 GLU A O 1
ATOM 1461 N N . LEU A 1 193 ? -33.960 1.409 23.310 1.00 93.88 193 LEU A N 1
ATOM 1462 C CA . LEU A 1 193 ? -34.342 1.227 21.907 1.00 93.88 193 LEU A CA 1
ATOM 1463 C C . LEU A 1 193 ? -35.840 1.474 21.685 1.00 93.88 193 LEU A C 1
ATOM 1465 O O . LEU A 1 193 ? -36.210 2.150 20.729 1.00 93.88 193 LEU A O 1
ATOM 1469 N N . ARG A 1 194 ? -36.709 1.003 22.591 1.00 93.25 194 ARG A N 1
ATOM 1470 C CA . ARG A 1 194 ? -38.163 1.240 22.529 1.00 93.25 194 ARG A CA 1
ATOM 1471 C C . ARG A 1 194 ? -38.527 2.712 22.678 1.00 93.25 194 ARG A C 1
ATOM 1473 O O . ARG A 1 194 ? -39.374 3.196 21.939 1.00 93.25 194 ARG A O 1
ATOM 1480 N N . ARG A 1 195 ? -37.922 3.419 23.640 1.00 91.56 195 ARG A N 1
ATOM 1481 C CA . ARG A 1 195 ? -38.245 4.830 23.918 1.00 91.56 195 ARG A CA 1
ATOM 1482 C C . ARG A 1 195 ? -37.746 5.762 22.823 1.00 91.56 195 ARG A C 1
ATOM 1484 O O . ARG A 1 195 ? -38.426 6.725 22.491 1.00 91.56 195 ARG A O 1
ATOM 1491 N N . ARG A 1 196 ? -36.541 5.511 22.306 1.00 86.38 196 ARG A N 1
ATOM 1492 C CA . ARG A 1 196 ? -35.915 6.356 21.280 1.00 86.38 196 ARG A CA 1
ATOM 1493 C C . ARG A 1 196 ? -36.401 6.015 19.872 1.00 86.38 196 ARG A C 1
ATOM 1495 O O . ARG A 1 196 ? -36.388 6.899 19.023 1.00 86.38 196 ARG A O 1
ATOM 1502 N N . PHE A 1 197 ? -36.772 4.754 19.640 1.00 89.38 197 PHE A N 1
ATOM 1503 C CA . PHE A 1 197 ? -37.052 4.173 18.323 1.00 89.38 197 PHE A CA 1
ATOM 1504 C C . PHE A 1 197 ? -35.938 4.446 17.294 1.00 89.38 197 PHE A C 1
ATOM 1506 O O . PHE A 1 197 ? -36.183 4.664 16.118 1.00 89.38 197 PHE A O 1
ATOM 1513 N N . ARG A 1 198 ? -34.689 4.493 17.774 1.00 87.88 198 ARG A N 1
ATOM 1514 C CA . ARG A 1 198 ? -33.454 4.707 17.006 1.00 87.88 198 ARG A CA 1
ATOM 1515 C C . ARG A 1 198 ? -32.249 4.306 17.856 1.00 87.88 198 ARG A C 1
ATOM 1517 O O . ARG A 1 198 ? -32.349 4.267 19.085 1.00 87.88 198 ARG A O 1
ATOM 1524 N N . PHE A 1 199 ? -31.114 4.060 17.213 1.00 90.62 199 PHE A N 1
ATOM 1525 C CA . PHE A 1 199 ? -29.848 3.765 17.892 1.00 90.62 199 PHE A CA 1
ATOM 1526 C C . PHE A 1 199 ? -29.280 4.988 18.635 1.00 90.62 199 PHE A C 1
ATOM 1528 O O . PHE A 1 199 ? -29.614 6.136 18.324 1.00 90.62 199 PHE A O 1
ATOM 1535 N N . ALA A 1 200 ? -28.419 4.747 19.628 1.00 86.50 200 ALA A N 1
ATOM 1536 C CA . ALA A 1 200 ? -27.686 5.795 20.331 1.00 86.50 200 ALA A CA 1
ATOM 1537 C C . ALA A 1 200 ? -26.801 6.611 19.378 1.00 86.50 200 ALA A C 1
ATOM 1539 O O . ALA A 1 200 ? -26.238 6.092 18.415 1.00 86.50 200 ALA A O 1
ATOM 1540 N N . ALA A 1 201 ? -26.645 7.899 19.687 1.00 84.38 201 ALA A N 1
ATOM 1541 C CA . ALA A 1 201 ? -25.699 8.752 18.983 1.00 84.38 201 ALA A CA 1
ATOM 1542 C C . ALA A 1 201 ? -24.257 8.320 19.293 1.00 84.38 201 ALA A C 1
ATOM 1544 O O . ALA A 1 201 ? -23.941 7.993 20.442 1.00 84.38 201 ALA A O 1
ATOM 1545 N N . ILE A 1 202 ? -23.398 8.348 18.273 1.00 84.31 202 ILE A N 1
ATOM 1546 C CA . ILE A 1 202 ? -21.964 8.070 18.390 1.00 84.31 202 ILE A CA 1
ATOM 1547 C C . ILE A 1 202 ? -21.225 9.382 18.584 1.00 84.31 202 ILE A C 1
ATOM 1549 O O . ILE A 1 202 ? -21.368 10.297 17.776 1.00 84.31 202 ILE A O 1
ATOM 1553 N N . ASP A 1 203 ? -20.404 9.457 19.618 1.00 76.06 203 ASP A N 1
ATOM 1554 C CA . ASP A 1 203 ? -19.660 10.663 19.929 1.00 76.06 203 ASP A CA 1
ATOM 1555 C C . ASP A 1 203 ? -18.378 10.848 19.104 1.00 76.06 203 ASP A C 1
ATOM 1557 O O . ASP A 1 203 ? -18.041 10.075 18.196 1.00 76.06 203 ASP A O 1
ATOM 1561 N N . SER A 1 204 ? -17.652 11.918 19.427 1.00 70.06 204 SER A N 1
ATOM 1562 C CA . SER A 1 204 ? -16.365 12.252 18.826 1.00 70.06 204 SER A CA 1
ATOM 1563 C C . SER A 1 204 ? -15.274 11.213 19.104 1.00 70.06 204 SER A C 1
ATOM 1565 O O . SER A 1 204 ? -14.313 11.159 18.348 1.00 70.06 204 SER A O 1
ATOM 1567 N N . SER A 1 205 ? -15.408 10.354 20.119 1.00 70.56 205 SER A N 1
ATOM 1568 C CA . SER A 1 205 ? -14.474 9.249 20.376 1.00 70.56 205 SER A CA 1
ATOM 1569 C C . SER A 1 205 ? -14.810 7.980 19.583 1.00 70.56 205 SER A C 1
ATOM 1571 O O . SER A 1 205 ? -14.027 7.034 19.581 1.00 70.56 205 SER A O 1
ATOM 1573 N N . GLY A 1 206 ? -15.948 7.961 18.877 1.00 77.06 206 GLY A N 1
ATOM 1574 C CA . GLY A 1 206 ? -16.435 6.781 18.163 1.00 77.06 206 GLY A CA 1
ATOM 1575 C C . GLY A 1 206 ? -17.179 5.788 19.058 1.00 77.06 206 GLY A C 1
ATOM 1576 O O . GLY A 1 206 ? -17.358 4.644 18.653 1.00 77.06 206 GLY A O 1
ATOM 1577 N N . CYS A 1 207 ? -17.618 6.207 20.248 1.00 81.88 207 CYS A N 1
ATOM 1578 C CA . CYS A 1 207 ? -18.372 5.374 21.183 1.00 81.88 207 CYS A CA 1
ATOM 1579 C C . CYS A 1 207 ? -19.839 5.824 21.257 1.00 81.88 207 CYS A C 1
ATOM 1581 O O . CYS A 1 207 ? -20.149 7.010 21.115 1.00 81.88 207 CYS A O 1
ATOM 1583 N N . ALA A 1 208 ? -20.762 4.888 21.489 1.00 84.44 208 ALA A N 1
ATOM 1584 C CA . ALA A 1 208 ? -22.173 5.219 21.688 1.00 84.44 208 ALA A CA 1
ATOM 1585 C C . ALA A 1 208 ? -22.410 5.981 23.004 1.00 84.44 208 ALA A C 1
ATOM 1587 O O . ALA A 1 208 ? -21.744 5.734 24.005 1.00 84.44 208 ALA A O 1
ATOM 1588 N N . ARG A 1 209 ? -23.414 6.868 23.034 1.00 79.88 209 ARG A N 1
ATOM 1589 C CA . ARG A 1 209 ? -23.934 7.502 24.260 1.00 79.88 209 ARG A CA 1
ATOM 1590 C C . ARG A 1 209 ? -25.329 6.963 24.594 1.00 79.88 209 ARG A C 1
ATOM 1592 O O . ARG A 1 209 ? -26.346 7.407 24.045 1.00 79.88 209 ARG A O 1
ATOM 1599 N N . GLY A 1 210 ? -25.387 6.000 25.511 1.00 82.56 210 GLY A N 1
ATOM 1600 C CA . GLY A 1 210 ? -26.619 5.294 25.874 1.00 82.56 210 GLY A CA 1
ATOM 1601 C C . GLY A 1 210 ? -26.730 4.987 27.363 1.00 82.56 210 GLY A C 1
ATOM 1602 O O . GLY A 1 210 ? -25.725 4.897 28.069 1.00 82.56 210 GLY A O 1
ATOM 1603 N N . ALA A 1 211 ? -27.965 4.788 27.822 1.00 86.69 211 ALA A N 1
ATOM 1604 C CA . ALA A 1 211 ? -28.267 4.330 29.176 1.00 86.69 211 ALA A CA 1
ATOM 1605 C C . ALA A 1 211 ? -27.667 2.941 29.434 1.00 86.69 211 ALA A C 1
ATOM 1607 O O . ALA A 1 211 ? -27.290 2.633 30.558 1.00 86.69 211 ALA A O 1
ATOM 1608 N N . PHE A 1 212 ? -27.507 2.129 28.385 1.00 88.31 212 PHE A N 1
ATOM 1609 C CA . PHE A 1 212 ? -26.849 0.829 28.481 1.00 88.31 212 PHE A CA 1
ATOM 1610 C C . PHE A 1 212 ? -25.408 0.892 29.021 1.00 88.31 212 PHE A C 1
ATOM 1612 O O . PHE A 1 212 ? -25.009 0.059 29.831 1.00 88.31 212 PHE A O 1
ATOM 1619 N N . LEU A 1 213 ? -24.609 1.867 28.579 1.00 84.50 213 LEU A N 1
ATOM 1620 C CA . LEU A 1 213 ? -23.216 1.987 29.026 1.00 84.50 213 LEU A CA 1
ATOM 1621 C C . LEU A 1 213 ? -23.125 2.537 30.450 1.00 84.50 213 LEU A C 1
ATOM 1623 O O . LEU A 1 213 ? -22.246 2.125 31.205 1.00 84.50 213 LEU A O 1
ATOM 1627 N N . VAL A 1 214 ? -24.060 3.416 30.823 1.00 88.62 214 VAL A N 1
ATOM 1628 C CA . VAL A 1 214 ? -24.230 3.863 32.212 1.00 88.62 214 VAL A CA 1
ATOM 1629 C C . VAL A 1 214 ? -24.561 2.666 33.097 1.00 88.62 214 VAL A C 1
ATOM 1631 O O . VAL A 1 214 ? -23.884 2.453 34.092 1.00 88.62 214 VAL A O 1
ATOM 1634 N N . GLU A 1 215 ? -25.504 1.816 32.684 1.00 92.81 215 GLU A N 1
ATOM 1635 C CA . GLU A 1 215 ? -25.848 0.594 33.417 1.00 92.81 215 GLU A CA 1
ATOM 1636 C C . GLU A 1 215 ? -24.621 -0.295 33.660 1.00 92.81 215 GLU A C 1
ATOM 1638 O O . GLU A 1 215 ? -24.416 -0.745 34.780 1.00 92.81 215 GLU A O 1
ATOM 1643 N N . GLN A 1 216 ? -23.752 -0.512 32.667 1.00 89.06 216 GLN A N 1
ATOM 1644 C CA . GLN A 1 216 ? -22.520 -1.282 32.893 1.00 89.06 216 GLN A CA 1
ATOM 1645 C C . GLN A 1 216 ? -21.600 -0.651 33.951 1.00 89.06 216 GLN A C 1
ATOM 1647 O O . GLN A 1 216 ? -20.978 -1.377 34.729 1.00 89.06 216 GLN A O 1
ATOM 1652 N N . ALA A 1 217 ? -21.498 0.680 33.982 1.00 87.50 217 ALA A N 1
ATOM 1653 C CA . ALA A 1 217 ? -20.707 1.392 34.983 1.00 87.50 217 ALA A CA 1
ATOM 1654 C C . ALA A 1 217 ? -21.302 1.239 36.390 1.00 87.50 217 ALA A C 1
ATOM 1656 O O . ALA A 1 217 ? -20.574 0.935 37.335 1.00 87.50 217 ALA A O 1
ATOM 1657 N N . GLU A 1 218 ? -22.622 1.376 36.514 1.00 92.94 218 GLU A N 1
ATOM 1658 C CA . GLU A 1 218 ? -23.334 1.234 37.786 1.00 92.94 218 GLU A CA 1
ATOM 1659 C C . GLU A 1 218 ? -23.297 -0.214 38.303 1.00 92.94 218 GLU A C 1
ATOM 1661 O O . GLU A 1 218 ? -23.057 -0.438 39.487 1.00 92.94 218 GLU A O 1
ATOM 1666 N N . GLN A 1 219 ? -23.404 -1.219 37.423 1.00 92.44 219 GLN A N 1
ATOM 1667 C CA . GLN A 1 219 ? -23.220 -2.627 37.805 1.00 92.44 219 GLN A CA 1
ATOM 1668 C C . GLN A 1 219 ? -21.813 -2.897 38.351 1.00 92.44 219 GLN A C 1
ATOM 1670 O O . GLN A 1 219 ? -21.651 -3.662 39.300 1.00 92.44 219 GLN A O 1
ATOM 1675 N N . ALA A 1 220 ? -20.780 -2.267 37.783 1.00 89.75 220 ALA A N 1
ATOM 1676 C CA . ALA A 1 220 ? -19.426 -2.384 38.316 1.00 89.75 220 ALA A CA 1
ATOM 1677 C C . ALA A 1 220 ? -19.306 -1.754 39.716 1.00 89.75 220 ALA A C 1
ATOM 1679 O O . ALA A 1 220 ? -18.561 -2.268 40.552 1.00 89.75 220 ALA A O 1
ATOM 1680 N N . HIS A 1 221 ? -20.049 -0.677 39.996 1.00 90.56 221 HIS A N 1
ATOM 1681 C CA . HIS A 1 221 ? -20.133 -0.096 41.337 1.00 90.56 221 HIS A CA 1
ATOM 1682 C C . HIS A 1 221 ? -20.833 -1.045 42.322 1.00 90.56 221 HIS A C 1
ATOM 1684 O O . HIS A 1 221 ? -20.282 -1.334 43.386 1.00 90.56 221 HIS A O 1
ATOM 1690 N N . ASP A 1 222 ? -21.976 -1.614 41.931 1.00 93.25 222 ASP A N 1
ATOM 1691 C CA . ASP A 1 222 ? -22.711 -2.602 42.731 1.00 93.25 222 ASP A CA 1
ATOM 1692 C C . ASP A 1 222 ? -21.854 -3.825 43.069 1.00 93.25 222 ASP A C 1
ATOM 1694 O O . ASP A 1 222 ? -21.827 -4.286 44.209 1.00 93.25 222 ASP A O 1
ATOM 1698 N N . LEU A 1 223 ? -21.114 -4.352 42.092 1.00 92.12 223 LEU A N 1
ATOM 1699 C CA . LEU A 1 223 ? -20.271 -5.530 42.284 1.00 92.12 223 LEU A CA 1
ATOM 1700 C C . LEU A 1 223 ? -19.066 -5.263 43.194 1.00 92.12 223 LEU A C 1
ATOM 1702 O O . LEU A 1 223 ? -18.669 -6.156 43.941 1.00 92.12 223 LEU A O 1
ATOM 1706 N N . ARG A 1 224 ? -18.510 -4.043 43.197 1.00 91.56 224 ARG A N 1
ATOM 1707 C CA . ARG A 1 224 ? -17.491 -3.650 44.187 1.00 91.56 224 ARG A CA 1
ATOM 1708 C C . ARG A 1 224 ? -18.076 -3.611 45.592 1.00 91.56 224 ARG A C 1
ATOM 1710 O O . ARG A 1 224 ? -17.459 -4.133 46.513 1.00 91.56 224 ARG A O 1
ATOM 1717 N N . ARG A 1 225 ? -19.295 -3.084 45.745 1.00 92.19 225 ARG A N 1
ATOM 1718 C CA . ARG A 1 225 ? -19.999 -3.096 47.032 1.00 92.19 225 ARG A CA 1
ATOM 1719 C C . ARG A 1 225 ? -20.270 -4.522 47.515 1.00 92.19 225 ARG A C 1
ATOM 1721 O O . ARG A 1 225 ? -20.078 -4.818 48.690 1.00 92.19 225 ARG A O 1
ATOM 1728 N N . VAL A 1 226 ? -20.661 -5.419 46.609 1.00 92.06 226 VAL A N 1
ATOM 1729 C CA . VAL A 1 226 ? -20.791 -6.854 46.903 1.00 92.06 226 VAL A CA 1
ATOM 1730 C C . VAL A 1 226 ? -19.454 -7.456 47.339 1.00 92.06 226 VAL A C 1
ATOM 1732 O O . VAL A 1 226 ? -19.430 -8.217 48.301 1.00 92.06 226 VAL A O 1
ATOM 1735 N N . ALA A 1 227 ? -18.345 -7.112 46.679 1.00 91.44 227 ALA A N 1
ATOM 1736 C CA . ALA A 1 227 ? -17.018 -7.590 47.061 1.00 91.44 227 ALA A CA 1
ATOM 1737 C C . ALA A 1 227 ? -16.641 -7.168 48.492 1.00 91.44 227 ALA A C 1
ATOM 1739 O O . ALA A 1 227 ? -16.137 -7.997 49.245 1.00 91.44 227 ALA A O 1
ATOM 1740 N N . ASP A 1 228 ? -16.949 -5.929 48.887 1.00 90.50 228 ASP A N 1
ATOM 1741 C CA . ASP A 1 228 ? -16.701 -5.436 50.248 1.00 90.50 228 ASP A CA 1
ATOM 1742 C C . ASP A 1 228 ? -17.518 -6.210 51.300 1.00 90.50 228 ASP A C 1
ATOM 1744 O O . ASP A 1 228 ? -17.001 -6.563 52.360 1.00 90.50 228 ASP A O 1
ATOM 1748 N N . GLU A 1 229 ? -18.784 -6.528 51.008 1.00 90.12 229 GLU A N 1
ATOM 1749 C CA . GLU A 1 229 ? -19.629 -7.340 51.898 1.00 90.12 229 GLU A CA 1
ATOM 1750 C C . GLU A 1 229 ? -19.144 -8.795 51.998 1.00 90.12 229 GLU A C 1
ATOM 1752 O O . GLU A 1 229 ? -19.200 -9.399 53.070 1.00 90.12 229 GLU A O 1
ATOM 1757 N N . LEU A 1 230 ? -18.654 -9.367 50.896 1.00 88.06 230 LEU A N 1
ATOM 1758 C CA . LEU A 1 230 ? -18.087 -10.717 50.861 1.00 88.06 230 LEU A CA 1
ATOM 1759 C C . LEU A 1 230 ? -16.743 -10.806 51.600 1.00 88.06 230 LEU A C 1
ATOM 1761 O O . LEU A 1 230 ? -16.479 -11.804 52.269 1.00 88.06 230 LEU A O 1
ATOM 1765 N N . GLU A 1 231 ? -15.910 -9.768 51.525 1.00 87.38 231 GLU A N 1
ATOM 1766 C CA . GLU A 1 231 ? -14.642 -9.697 52.257 1.00 87.38 231 GLU A CA 1
ATOM 1767 C C . GLU A 1 231 ? -14.867 -9.611 53.774 1.00 87.38 231 GLU A C 1
ATOM 1769 O O . GLU A 1 231 ? -14.154 -10.256 54.542 1.00 87.38 231 GLU A O 1
ATOM 1774 N N . GLN A 1 232 ? -15.924 -8.921 54.219 1.00 84.12 232 GLN A N 1
ATOM 1775 C CA . GLN A 1 232 ? -16.314 -8.932 55.632 1.00 84.12 232 GLN A CA 1
ATOM 1776 C C . GLN A 1 232 ? -16.647 -10.347 56.124 1.00 84.12 232 GLN A C 1
ATOM 1778 O O . GLN A 1 232 ? -16.244 -10.711 57.226 1.00 84.12 232 GLN A O 1
ATOM 1783 N N . VAL A 1 233 ? -17.310 -11.176 55.308 1.00 79.94 233 VAL A N 1
ATOM 1784 C CA . VAL A 1 233 ? -17.593 -12.581 55.662 1.00 79.94 233 VAL A CA 1
ATOM 1785 C C . VAL A 1 233 ? -16.300 -13.390 55.803 1.00 79.94 233 VAL A C 1
ATOM 1787 O O . VAL A 1 233 ? -16.201 -14.218 56.702 1.00 79.94 233 VAL A O 1
ATOM 1790 N N . LEU A 1 234 ? -15.287 -13.112 54.975 1.00 77.06 234 LEU A N 1
ATOM 1791 C CA . LEU A 1 234 ? -13.962 -13.736 55.086 1.00 77.06 234 LEU A CA 1
ATOM 1792 C C . LEU A 1 234 ? -13.187 -13.284 56.338 1.00 77.06 234 LEU A C 1
ATOM 1794 O O . LEU A 1 234 ? -12.364 -14.043 56.840 1.00 77.06 234 LEU A O 1
ATOM 1798 N N . SER A 1 235 ? -13.432 -12.071 56.846 1.00 71.25 235 SER A N 1
ATOM 1799 C CA . SER A 1 235 ? -12.725 -11.527 58.019 1.00 71.25 235 SER A CA 1
ATOM 1800 C C . SER A 1 235 ? -13.268 -11.979 59.381 1.00 71.25 235 SER A C 1
ATOM 1802 O O . SER A 1 235 ? -12.586 -11.809 60.385 1.00 71.25 235 SER A O 1
ATOM 1804 N N . VAL A 1 236 ? -14.484 -12.536 59.440 1.00 63.22 236 VAL A N 1
ATOM 1805 C CA . VAL A 1 236 ? -15.155 -12.890 60.709 1.00 63.22 236 VAL A CA 1
ATOM 1806 C C . VAL A 1 236 ? -14.688 -14.245 61.273 1.00 63.22 236 VAL A C 1
ATOM 1808 O O . VAL A 1 236 ? -14.907 -14.512 62.450 1.00 63.22 236 VAL A O 1
ATOM 1811 N N . ASP A 1 237 ? -13.989 -15.073 60.487 1.00 55.12 237 ASP A N 1
ATOM 1812 C CA . ASP A 1 237 ? -13.658 -16.469 60.837 1.00 55.12 237 ASP A CA 1
ATOM 1813 C C . ASP A 1 237 ? -12.172 -16.701 61.198 1.00 55.12 237 ASP A C 1
ATOM 1815 O O . ASP A 1 237 ? -11.624 -17.779 60.986 1.00 55.12 237 ASP A O 1
ATOM 1819 N N . THR A 1 238 ? -11.465 -15.687 61.719 1.00 50.78 238 THR A N 1
ATOM 1820 C CA . THR A 1 238 ? -10.034 -15.825 62.072 1.00 50.78 238 THR A CA 1
ATOM 1821 C C . THR A 1 238 ? -9.761 -16.397 63.468 1.00 50.78 238 THR A C 1
ATOM 1823 O O . THR A 1 238 ? -8.630 -16.807 63.716 1.00 50.78 238 THR A O 1
ATOM 1826 N N . ASP A 1 239 ? -10.759 -16.471 64.358 1.00 50.97 239 ASP A N 1
ATOM 1827 C CA . ASP A 1 239 ? -10.571 -16.894 65.764 1.00 50.97 239 ASP A CA 1
ATOM 1828 C C . ASP A 1 239 ? -11.244 -18.231 66.137 1.00 50.97 239 ASP A C 1
ATOM 1830 O O . ASP A 1 239 ? -11.073 -18.725 67.255 1.00 50.97 239 ASP A O 1
ATOM 1834 N N . SER A 1 240 ? -11.978 -18.869 65.222 1.00 49.53 240 SER A N 1
ATOM 1835 C CA . SER A 1 240 ? -12.691 -20.124 65.479 1.00 49.53 240 SER A CA 1
ATOM 1836 C C . SER A 1 240 ? -12.172 -21.261 64.609 1.00 49.53 240 SER A C 1
ATOM 1838 O O . SER A 1 240 ? -12.194 -21.200 63.391 1.00 49.53 240 SER A O 1
ATOM 1840 N N . SER A 1 241 ? -11.804 -22.382 65.228 1.00 48.28 241 SER A N 1
ATOM 1841 C CA . SER A 1 241 ? -11.548 -23.672 64.568 1.00 48.28 241 SER A CA 1
ATOM 1842 C C . SER A 1 241 ? -12.824 -24.324 63.984 1.00 48.28 241 SER A C 1
ATOM 1844 O O . SER A 1 241 ? -12.959 -25.549 63.992 1.00 48.28 241 SER A O 1
ATOM 1846 N N . GLN A 1 242 ? -13.789 -23.518 63.530 1.00 54.41 242 GLN A N 1
ATOM 1847 C CA . GLN A 1 242 ? -15.011 -23.947 62.853 1.00 54.41 242 GLN A CA 1
ATOM 1848 C C . GLN A 1 242 ? -14.803 -23.950 61.336 1.00 54.41 242 GLN A C 1
ATOM 1850 O O . GLN A 1 242 ? -14.032 -23.175 60.787 1.00 54.41 242 GLN A O 1
ATOM 1855 N N . ALA A 1 243 ? -15.467 -24.883 60.656 1.00 57.69 243 ALA A N 1
ATOM 1856 C CA . ALA A 1 243 ? -15.486 -24.915 59.202 1.00 57.69 243 ALA A CA 1
ATOM 1857 C C . ALA A 1 243 ? -16.299 -23.722 58.673 1.00 57.69 243 ALA A C 1
ATOM 1859 O O . ALA A 1 243 ? -17.425 -23.522 59.125 1.00 57.69 243 ALA A O 1
ATOM 1860 N N . PHE A 1 244 ? -15.742 -22.999 57.697 1.00 65.44 244 PHE A N 1
ATOM 1861 C CA . PHE A 1 244 ? -16.365 -21.868 57.004 1.00 65.44 244 PHE A CA 1
ATOM 1862 C C . PHE A 1 244 ? -17.861 -22.102 56.707 1.00 65.44 244 PHE A C 1
ATOM 1864 O O . PHE A 1 244 ? -18.221 -22.991 55.922 1.00 65.44 244 PHE A O 1
ATOM 1871 N N . ASP A 1 245 ? -18.739 -21.298 57.318 1.00 71.50 245 ASP A N 1
ATOM 1872 C CA . ASP A 1 245 ? -20.188 -21.377 57.097 1.00 71.50 245 ASP A CA 1
ATOM 1873 C C . ASP A 1 245 ? -20.566 -20.728 55.761 1.00 71.50 245 ASP A C 1
ATOM 1875 O O . ASP A 1 245 ? -20.861 -19.535 55.664 1.00 71.50 245 ASP A O 1
ATOM 1879 N N . TRP A 1 246 ? -20.606 -21.536 54.702 1.00 68.25 246 TRP A N 1
ATOM 1880 C CA . TRP A 1 246 ? -21.005 -21.069 53.378 1.00 68.25 246 TRP A CA 1
ATOM 1881 C C . TRP A 1 246 ? -22.423 -20.476 53.357 1.00 68.25 246 TRP A C 1
ATOM 1883 O O . TRP A 1 246 ? -22.677 -19.597 52.534 1.00 68.25 246 TRP A O 1
ATOM 1893 N N . LEU A 1 247 ? -23.337 -20.877 54.258 1.00 70.56 247 LEU A N 1
ATOM 1894 C CA . LEU A 1 247 ? -24.679 -20.286 54.347 1.00 70.56 247 LEU A CA 1
ATOM 1895 C C . LEU A 1 247 ? -24.647 -18.827 54.820 1.00 70.56 247 LEU A C 1
ATOM 1897 O O . LEU A 1 247 ? -25.562 -18.072 54.476 1.00 70.56 247 LEU A O 1
ATOM 1901 N N . ALA A 1 248 ? -23.604 -18.395 55.536 1.00 72.94 248 ALA A N 1
ATOM 1902 C CA . ALA A 1 248 ? -23.442 -17.005 55.957 1.00 72.94 248 ALA A CA 1
ATOM 1903 C C . ALA A 1 248 ? -23.358 -16.045 54.755 1.00 72.94 248 ALA A C 1
ATOM 1905 O O . ALA A 1 248 ? -23.940 -14.959 54.791 1.00 72.94 248 ALA A O 1
ATOM 1906 N N . VAL A 1 249 ? -22.745 -16.482 53.647 1.00 72.19 249 VAL A N 1
ATOM 1907 C CA . VAL A 1 249 ? -22.692 -15.729 52.379 1.00 72.19 249 VAL A CA 1
ATOM 1908 C C . VAL A 1 249 ? -24.095 -15.504 51.804 1.00 72.19 249 VAL A C 1
ATOM 1910 O O . VAL A 1 249 ? -24.415 -14.411 51.340 1.00 72.19 249 VAL A O 1
ATOM 1913 N N . TYR A 1 250 ? -24.963 -16.517 51.871 1.00 72.62 250 TYR A N 1
ATOM 1914 C CA . TYR A 1 250 ? -26.324 -16.459 51.322 1.00 72.62 250 TYR A CA 1
ATOM 1915 C C . TYR A 1 250 ? -27.308 -15.707 52.222 1.00 72.62 250 TYR A C 1
ATOM 1917 O O . TYR A 1 250 ? -28.321 -15.204 51.737 1.00 72.62 250 TYR A O 1
ATOM 1925 N N . ARG A 1 251 ? -27.001 -15.596 53.520 1.00 80.19 251 ARG A N 1
ATOM 1926 C CA . ARG A 1 251 ? -27.746 -14.767 54.479 1.00 80.19 251 ARG A CA 1
ATOM 1927 C C . ARG A 1 251 ? -27.323 -13.299 54.447 1.00 80.19 251 ARG A C 1
ATOM 1929 O O . ARG A 1 251 ? -28.051 -12.455 54.967 1.00 80.19 251 ARG A O 1
ATOM 1936 N N . ARG A 1 252 ? -26.167 -12.975 53.852 1.00 86.56 252 ARG A N 1
ATOM 1937 C CA . ARG A 1 252 ? -25.683 -11.597 53.776 1.00 86.56 252 ARG A CA 1
ATOM 1938 C C . ARG A 1 252 ? -26.575 -10.772 52.857 1.00 86.56 252 ARG A C 1
ATOM 1940 O O . ARG A 1 252 ? -26.918 -11.185 51.746 1.00 86.56 252 ARG A O 1
ATOM 1947 N N . ARG A 1 253 ? -26.935 -9.585 53.336 1.00 88.38 253 ARG A N 1
ATOM 1948 C CA . ARG A 1 253 ? -27.762 -8.629 52.610 1.00 88.38 253 ARG A CA 1
ATOM 1949 C C . ARG A 1 253 ? -26.987 -7.353 52.331 1.00 88.38 253 ARG A C 1
ATOM 1951 O O . ARG A 1 253 ? -26.219 -6.915 53.180 1.00 88.38 253 ARG A O 1
ATOM 1958 N N . VAL A 1 254 ? -27.201 -6.780 51.155 1.00 91.62 254 VAL A N 1
ATOM 1959 C CA . VAL A 1 254 ? -26.496 -5.604 50.647 1.00 91.62 254 VAL A CA 1
ATOM 1960 C C . VAL A 1 254 ? -27.498 -4.567 50.154 1.00 91.62 254 VAL A C 1
ATOM 1962 O O . VAL A 1 254 ? -28.500 -4.898 49.521 1.00 91.62 254 VAL A O 1
ATOM 1965 N N . GLU A 1 255 ? -27.227 -3.308 50.466 1.00 91.50 255 GLU A N 1
ATOM 1966 C CA . GLU A 1 255 ? -27.940 -2.162 49.913 1.00 91.50 255 GLU A CA 1
ATOM 1967 C C . GLU A 1 255 ? -27.187 -1.658 48.679 1.00 91.50 255 GLU A C 1
ATOM 1969 O O . GLU A 1 255 ? -25.966 -1.490 48.726 1.00 91.50 255 GLU A O 1
ATOM 1974 N N . LEU A 1 256 ? -27.905 -1.455 47.574 1.00 92.38 256 LEU A N 1
ATOM 1975 C CA . LEU A 1 256 ? -27.337 -0.930 46.335 1.00 92.38 256 LEU A CA 1
ATOM 1976 C C . LEU A 1 256 ? -27.695 0.554 46.225 1.00 92.38 256 LEU A C 1
ATOM 1978 O O . LEU A 1 256 ? -28.861 0.896 46.054 1.00 92.38 256 LEU A O 1
ATOM 1982 N N . THR A 1 257 ? -26.693 1.428 46.325 1.00 89.19 257 THR A N 1
ATOM 1983 C CA . THR A 1 257 ? -26.856 2.894 46.263 1.00 89.19 257 THR A CA 1
ATOM 1984 C C . THR A 1 257 ? -26.507 3.481 44.893 1.00 89.19 257 THR A C 1
ATOM 1986 O O . THR A 1 257 ? -26.415 4.699 44.746 1.00 89.19 257 THR A O 1
ATOM 1989 N N . SER A 1 258 ? -26.238 2.626 43.907 1.00 91.12 258 SER A N 1
ATOM 1990 C CA . SER A 1 258 ? -25.891 3.024 42.544 1.00 91.12 258 SER A CA 1
ATOM 1991 C C . SER A 1 258 ? -27.110 3.520 41.762 1.00 91.12 258 SER A C 1
ATOM 1993 O O . SER A 1 258 ? -28.261 3.363 42.173 1.00 91.12 258 SER A O 1
ATOM 1995 N N . GLY A 1 259 ? -26.859 4.073 40.577 1.00 91.44 259 GLY A N 1
ATOM 1996 C CA . GLY A 1 259 ? -27.890 4.361 39.583 1.00 91.44 259 GLY A CA 1
ATOM 1997 C C . GLY A 1 259 ? -28.330 3.137 38.770 1.00 91.44 259 GLY A C 1
ATOM 1998 O O . GLY A 1 259 ? -28.953 3.321 37.721 1.00 91.44 259 GLY A O 1
ATOM 1999 N N . SER A 1 260 ? -27.997 1.910 39.192 1.00 94.31 260 SER A N 1
ATOM 2000 C CA . SER A 1 260 ? -28.267 0.701 38.409 1.00 94.31 260 SER A CA 1
ATOM 2001 C C . SER A 1 260 ? -29.758 0.418 38.261 1.00 94.31 260 SER A C 1
ATOM 2003 O O . SER A 1 260 ? -30.618 0.867 39.029 1.00 94.31 260 SER A O 1
ATOM 2005 N N . MET A 1 261 ? -30.089 -0.375 37.249 1.00 94.62 261 MET A N 1
ATOM 2006 C CA . MET A 1 261 ? -31.444 -0.840 37.009 1.00 94.62 261 MET A CA 1
ATOM 2007 C C . MET A 1 261 ? -32.000 -1.628 38.203 1.00 94.62 261 MET A C 1
ATOM 2009 O O . MET A 1 261 ? -33.187 -1.468 38.506 1.00 94.62 261 MET A O 1
ATOM 2013 N N . LEU A 1 262 ? -31.178 -2.418 38.906 1.00 93.62 262 LEU A N 1
ATOM 2014 C CA . LEU A 1 262 ? -31.608 -3.136 40.110 1.00 93.62 262 LEU A CA 1
ATOM 2015 C C . LEU A 1 262 ? -31.922 -2.174 41.259 1.00 93.62 262 LEU A C 1
ATOM 2017 O O . LEU A 1 262 ? -33.018 -2.257 41.813 1.00 93.62 262 LEU A O 1
ATOM 2021 N N . ALA A 1 263 ? -31.020 -1.239 41.572 1.00 93.12 263 ALA A N 1
ATOM 2022 C CA . ALA A 1 263 ? -31.214 -0.262 42.645 1.00 93.12 263 ALA A CA 1
ATOM 2023 C C . ALA A 1 263 ? -32.469 0.596 42.408 1.00 93.12 263 ALA A C 1
ATOM 2025 O O . ALA A 1 263 ? -33.367 0.662 43.249 1.00 93.12 263 ALA A O 1
ATOM 2026 N N . ASN A 1 264 ? -32.606 1.159 41.205 1.00 94.44 264 ASN A N 1
ATOM 2027 C CA . ASN A 1 264 ? -33.765 1.973 40.837 1.00 94.44 264 ASN A CA 1
ATOM 2028 C C . ASN A 1 264 ? -35.079 1.181 40.843 1.00 94.44 264 ASN A C 1
ATOM 2030 O O . ASN A 1 264 ? -36.116 1.699 41.261 1.00 94.44 264 ASN A O 1
ATOM 2034 N N . THR A 1 265 ? -35.060 -0.076 40.382 1.00 93.94 265 THR A N 1
ATOM 2035 C CA . THR A 1 265 ? -36.268 -0.914 40.384 1.00 93.94 265 THR A CA 1
ATOM 2036 C C . THR A 1 265 ? -36.648 -1.330 41.806 1.00 93.94 265 THR A C 1
ATOM 2038 O O . THR A 1 265 ? -37.839 -1.376 42.095 1.00 93.94 265 THR A O 1
ATOM 2041 N N . MET A 1 266 ? -35.682 -1.578 42.700 1.00 93.88 266 MET A N 1
ATOM 2042 C CA . MET A 1 266 ? -35.946 -1.843 44.120 1.00 93.88 266 MET A CA 1
ATOM 2043 C C . MET A 1 266 ? -36.564 -0.625 44.802 1.00 93.88 266 MET A C 1
ATOM 2045 O O . MET A 1 266 ? -37.607 -0.761 45.430 1.00 93.88 266 MET A O 1
ATOM 2049 N N . ASN A 1 267 ? -36.009 0.571 44.591 1.00 92.50 267 ASN A N 1
ATOM 2050 C CA . ASN A 1 267 ? -36.574 1.812 45.131 1.00 92.50 267 ASN A CA 1
ATOM 2051 C C . ASN A 1 267 ? -38.022 2.033 44.670 1.00 92.50 267 ASN A C 1
ATOM 2053 O O . ASN A 1 267 ? -38.885 2.372 45.475 1.00 92.50 267 ASN A O 1
ATOM 2057 N N . ALA A 1 268 ? -38.317 1.777 43.392 1.00 92.50 268 ALA A N 1
ATOM 2058 C CA . ALA A 1 268 ? -39.689 1.822 42.896 1.00 92.50 268 ALA A CA 1
ATOM 2059 C C . ALA A 1 268 ? -40.570 0.731 43.531 1.00 92.50 268 ALA A C 1
ATOM 2061 O O . ALA A 1 268 ? -41.693 1.018 43.932 1.00 92.50 268 ALA A O 1
ATOM 2062 N N . ALA A 1 269 ? -40.075 -0.505 43.652 1.00 92.75 269 ALA A N 1
ATOM 2063 C CA . ALA A 1 269 ? -40.809 -1.617 44.256 1.00 92.75 269 ALA A CA 1
ATOM 2064 C C . ALA A 1 269 ? -41.146 -1.363 45.733 1.00 92.75 269 ALA A C 1
ATOM 2066 O O . ALA A 1 269 ? -42.225 -1.737 46.177 1.00 92.75 269 ALA A O 1
ATOM 2067 N N . LEU A 1 270 ? -40.257 -0.699 46.475 1.00 92.38 270 LEU A N 1
ATOM 2068 C CA . LEU A 1 270 ? -40.486 -0.311 47.866 1.00 92.38 270 LEU A CA 1
ATOM 2069 C C . LEU A 1 270 ? -41.644 0.671 48.015 1.00 92.38 270 LEU A C 1
ATOM 2071 O O . LEU A 1 270 ? -42.421 0.524 48.950 1.00 92.38 270 LEU A O 1
ATOM 2075 N N . LEU A 1 271 ? -41.797 1.621 47.085 1.00 91.31 271 LEU A N 1
ATOM 2076 C CA . LEU A 1 271 ? -42.946 2.533 47.080 1.00 91.31 271 LEU A CA 1
ATOM 2077 C C . LEU A 1 271 ? -44.258 1.751 46.926 1.00 91.31 271 LEU A C 1
ATOM 2079 O O . LEU A 1 271 ? -45.179 1.943 47.711 1.00 91.31 271 LEU A O 1
ATOM 2083 N N . TRP A 1 272 ? -44.309 0.799 45.986 1.00 91.44 272 TRP A N 1
ATOM 2084 C CA . TRP A 1 272 ? -45.474 -0.080 45.821 1.00 91.44 272 TRP A CA 1
ATOM 2085 C C . TRP A 1 272 ? -45.724 -0.960 47.048 1.00 91.44 272 TRP A C 1
ATOM 2087 O O . TRP A 1 272 ? -46.869 -1.135 47.451 1.00 91.44 272 TRP A O 1
ATOM 2097 N N . LEU A 1 273 ? -44.670 -1.532 47.638 1.00 90.75 273 LEU A N 1
ATOM 2098 C CA . LEU A 1 273 ? -44.795 -2.351 48.841 1.00 90.75 273 LEU A CA 1
ATOM 2099 C C . LEU A 1 273 ? -45.355 -1.518 49.998 1.00 90.75 273 LEU A C 1
ATOM 2101 O O . LEU A 1 273 ? -46.284 -1.979 50.649 1.00 90.75 273 LEU A O 1
ATOM 2105 N N . HIS A 1 274 ? -44.845 -0.301 50.207 1.00 89.19 274 HIS A N 1
ATOM 2106 C CA . HIS A 1 274 ? -45.301 0.588 51.272 1.00 89.19 274 HIS A CA 1
ATOM 2107 C C . HIS A 1 274 ? -46.775 0.975 51.098 1.00 89.19 274 HIS A C 1
ATOM 2109 O O . HIS A 1 274 ? -47.559 0.777 52.025 1.00 89.19 274 HIS A O 1
ATOM 2115 N N . ASP A 1 275 ? -47.174 1.390 49.891 1.00 87.62 275 ASP A N 1
ATOM 2116 C CA . ASP A 1 275 ? -48.566 1.731 49.572 1.00 87.62 275 ASP A CA 1
ATOM 2117 C C . ASP A 1 275 ? -49.520 0.551 49.828 1.00 87.62 275 ASP A C 1
ATOM 2119 O O . ASP A 1 275 ? -50.589 0.726 50.421 1.00 87.62 275 ASP A O 1
ATOM 2123 N N . VAL A 1 276 ? -49.134 -0.670 49.429 1.00 89.00 276 VAL A N 1
ATOM 2124 C CA . VAL A 1 276 ? -49.940 -1.873 49.693 1.00 89.00 276 VAL A CA 1
ATOM 2125 C C . VAL A 1 276 ? -50.013 -2.168 51.184 1.00 89.00 276 VAL A C 1
ATOM 2127 O O . VAL A 1 276 ? -51.093 -2.467 51.695 1.00 89.00 276 VAL A O 1
ATOM 2130 N N . THR A 1 277 ? -48.888 -2.095 51.897 1.00 86.56 277 THR A N 1
ATOM 2131 C CA . THR A 1 277 ? -48.865 -2.368 53.337 1.00 86.56 277 THR A CA 1
ATOM 2132 C C . THR A 1 277 ? -49.681 -1.357 54.126 1.00 86.56 277 THR A C 1
ATOM 2134 O O . THR A 1 277 ? -50.404 -1.760 55.033 1.00 86.56 277 THR A O 1
ATOM 2137 N N . ASP A 1 278 ? -49.655 -0.082 53.740 1.00 84.44 278 ASP A N 1
ATOM 2138 C CA . ASP A 1 278 ? -50.435 0.972 54.384 1.00 84.44 278 ASP A CA 1
ATOM 2139 C C . ASP A 1 278 ? -51.934 0.743 54.173 1.00 84.44 278 ASP A C 1
ATOM 2141 O O . ASP A 1 278 ? -52.722 0.843 55.115 1.00 84.44 278 ASP A O 1
ATOM 2145 N N . LYS A 1 279 ? -52.342 0.351 52.959 1.00 86.12 279 LYS A N 1
ATOM 2146 C CA . LYS A 1 279 ? -53.736 -0.010 52.648 1.00 86.12 279 LYS A CA 1
ATOM 2147 C C . LYS A 1 279 ? -54.194 -1.264 53.398 1.00 86.12 279 LYS A C 1
ATOM 2149 O O . LYS A 1 279 ? -55.332 -1.315 53.857 1.00 86.12 279 LYS A O 1
ATOM 2154 N N . LEU A 1 280 ? -53.318 -2.257 53.562 1.00 80.69 280 LEU A N 1
ATOM 2155 C CA . LEU A 1 280 ? -53.600 -3.470 54.340 1.00 80.69 280 LEU A CA 1
ATOM 2156 C C . LEU A 1 280 ? -53.652 -3.207 55.855 1.00 80.69 280 LEU A C 1
ATOM 2158 O O . LEU A 1 280 ? -54.375 -3.911 56.562 1.00 80.69 280 LEU A O 1
ATOM 2162 N N . ALA A 1 281 ? -52.920 -2.200 56.343 1.00 74.06 281 ALA A N 1
ATOM 2163 C CA . ALA A 1 281 ? -52.860 -1.812 57.751 1.00 74.06 281 ALA A CA 1
ATOM 2164 C C . ALA A 1 281 ? -54.052 -0.949 58.210 1.00 74.06 281 ALA A C 1
ATOM 2166 O O . ALA A 1 281 ? -54.329 -0.890 59.407 1.00 74.06 281 ALA A O 1
ATOM 2167 N N . GLN A 1 282 ? -54.821 -0.338 57.295 1.00 65.75 282 GLN A N 1
ATOM 2168 C CA . GLN A 1 282 ? -55.994 0.508 57.603 1.00 65.75 282 GLN A CA 1
ATOM 2169 C C . GLN A 1 282 ? -57.183 -0.224 58.281 1.00 65.75 282 GLN A C 1
ATOM 2171 O O . GLN A 1 282 ? -58.246 0.370 58.465 1.00 65.75 282 GLN A O 1
ATOM 2176 N N . GLY A 1 283 ? -57.013 -1.483 58.710 1.00 56.03 283 GLY A N 1
ATOM 2177 C CA . GLY A 1 283 ? -58.013 -2.277 59.436 1.00 56.03 283 GLY A CA 1
ATOM 2178 C C . GLY A 1 283 ? -57.518 -3.048 60.674 1.00 56.03 283 GLY A C 1
ATOM 2179 O O . GLY A 1 283 ? -58.353 -3.645 61.350 1.00 56.03 283 GLY A O 1
ATOM 2180 N N . GLU A 1 284 ? -56.220 -3.041 61.018 1.00 55.78 284 GLU A N 1
ATOM 2181 C CA . GLU A 1 284 ? -55.668 -3.811 62.154 1.00 55.78 284 GLU A CA 1
ATOM 2182 C C . GLU A 1 284 ? -54.710 -2.973 63.025 1.00 55.78 284 GLU A C 1
ATOM 2184 O O . GLU A 1 284 ? -53.727 -2.415 62.549 1.00 55.78 284 GLU A O 1
ATOM 2189 N N . GLN A 1 285 ? -54.976 -2.909 64.337 1.00 46.94 285 GLN A N 1
ATOM 2190 C CA . GLN A 1 285 ? -54.185 -2.166 65.336 1.00 46.94 285 GLN A CA 1
ATOM 2191 C C . GLN A 1 285 ? -52.993 -2.969 65.905 1.00 46.94 285 GLN A C 1
ATOM 2193 O O . GLN A 1 285 ? -52.761 -2.954 67.114 1.00 46.94 285 GLN A O 1
ATOM 2198 N N . SER A 1 286 ? -52.228 -3.688 65.079 1.00 53.12 286 SER A N 1
ATOM 2199 C CA . SER A 1 286 ? -51.013 -4.379 65.548 1.00 53.12 286 SER A CA 1
ATOM 2200 C C . SER A 1 286 ? -49.766 -3.870 64.828 1.00 53.12 286 SER A C 1
ATOM 2202 O O . SER A 1 286 ? -49.656 -3.978 63.613 1.00 53.12 286 SER A O 1
ATOM 2204 N N . SER A 1 287 ? -48.820 -3.317 65.595 1.00 57.41 287 SER A N 1
ATOM 2205 C CA . SER A 1 287 ? -47.573 -2.697 65.119 1.00 57.41 287 SER A CA 1
ATOM 2206 C C . SER A 1 287 ? -46.435 -3.685 64.823 1.00 57.41 287 SER A C 1
ATOM 2208 O O . SER A 1 287 ? -45.307 -3.252 64.615 1.00 57.41 287 SER A O 1
ATOM 2210 N N . ASP A 1 288 ? -46.707 -4.993 64.843 1.00 69.50 288 ASP A N 1
ATOM 2211 C CA . ASP A 1 288 ? -45.682 -6.045 64.974 1.00 69.50 288 ASP A CA 1
ATOM 2212 C C . ASP A 1 288 ? -45.625 -7.018 63.775 1.00 69.50 288 ASP A C 1
ATOM 2214 O O . ASP A 1 288 ? -45.065 -8.113 63.860 1.00 69.50 288 ASP A O 1
ATOM 2218 N N . VAL A 1 289 ? -46.210 -6.633 62.635 1.00 74.94 289 VAL A N 1
ATOM 2219 C CA . VAL A 1 289 ? -46.213 -7.425 61.394 1.00 74.94 289 VAL A CA 1
ATOM 2220 C C . VAL A 1 289 ? -45.510 -6.645 60.289 1.00 74.94 289 VAL A C 1
ATOM 2222 O O . VAL A 1 289 ? -45.890 -5.514 59.993 1.00 74.94 289 VAL A O 1
ATOM 2225 N N . TYR A 1 290 ? -44.511 -7.257 59.648 1.00 83.50 290 TYR A N 1
ATOM 2226 C CA . TYR A 1 290 ? -43.933 -6.733 58.409 1.00 83.50 290 TYR A CA 1
ATOM 2227 C C . TYR A 1 290 ? -44.295 -7.628 57.229 1.00 83.50 290 TYR A C 1
ATOM 2229 O O . TYR A 1 290 ? -44.536 -8.828 57.376 1.00 83.50 290 TYR A O 1
ATOM 2237 N N . TYR A 1 291 ? -44.312 -7.026 56.045 1.00 88.06 291 TYR A N 1
ATOM 2238 C CA . TYR A 1 291 ? -44.633 -7.716 54.808 1.00 88.06 291 TYR A CA 1
ATOM 2239 C C . TYR A 1 291 ? -43.436 -7.694 53.864 1.00 88.06 291 TYR A C 1
ATOM 2241 O O . TYR A 1 291 ? -42.694 -6.712 53.793 1.00 88.06 291 TYR A O 1
ATOM 2249 N N . PHE A 1 292 ? -43.273 -8.770 53.105 1.00 89.94 292 PHE A N 1
ATOM 2250 C CA . PHE A 1 292 ? -42.402 -8.791 51.936 1.00 89.94 292 PHE A CA 1
ATOM 2251 C C . PHE A 1 292 ? -43.120 -9.477 50.779 1.00 89.94 292 PHE A C 1
ATOM 2253 O O . PHE A 1 292 ? -43.998 -10.315 50.981 1.00 89.94 292 PHE A O 1
ATOM 2260 N N . PHE A 1 293 ? -42.764 -9.123 49.552 1.00 92.50 293 PHE A N 1
ATOM 2261 C CA . PHE A 1 293 ? -43.310 -9.776 48.371 1.00 92.50 293 PHE A CA 1
ATOM 2262 C C . PHE A 1 293 ? -42.402 -10.928 47.948 1.00 92.50 293 PHE A C 1
ATOM 2264 O O . PHE A 1 293 ? -41.237 -10.703 47.609 1.00 92.50 293 PHE A O 1
ATOM 2271 N N . SER A 1 294 ? -42.937 -12.151 47.939 1.00 90.12 294 SER A N 1
ATOM 2272 C CA . SER A 1 294 ? -42.221 -13.324 47.441 1.00 90.12 294 SER A CA 1
ATOM 2273 C C . SER A 1 294 ? -42.310 -13.386 45.920 1.00 90.12 294 SER A C 1
ATOM 2275 O O . SER A 1 294 ? -43.391 -13.525 45.341 1.00 90.12 294 SER A O 1
ATOM 2277 N N . PHE A 1 295 ? -41.159 -13.336 45.255 1.00 86.31 295 PHE A N 1
ATOM 2278 C CA . PHE A 1 295 ? -41.061 -13.535 43.817 1.00 86.31 295 PHE A CA 1
ATOM 2279 C C . PHE A 1 295 ? -41.406 -14.978 43.428 1.00 86.31 295 PHE A C 1
ATOM 2281 O O . PHE A 1 295 ? -42.040 -15.190 42.395 1.00 86.31 295 PHE A O 1
ATOM 2288 N N . ALA A 1 296 ? -41.049 -15.966 44.250 1.00 85.56 296 ALA A N 1
ATOM 2289 C CA . ALA A 1 296 ? -41.368 -17.366 43.977 1.00 85.56 296 ALA A CA 1
ATOM 2290 C C . ALA A 1 296 ? -42.876 -17.649 44.084 1.00 85.56 296 ALA A C 1
ATOM 2292 O O . ALA A 1 296 ? -43.446 -18.284 43.198 1.00 85.56 296 ALA A O 1
ATOM 2293 N N . GLU A 1 297 ? -43.527 -17.143 45.134 1.00 85.81 297 GLU A N 1
ATOM 2294 C CA . GLU A 1 297 ? -44.956 -17.384 45.379 1.00 85.81 297 GLU A CA 1
ATOM 2295 C C . GLU A 1 297 ? -45.877 -16.375 44.670 1.00 85.81 297 GLU A C 1
ATOM 2297 O O . GLU A 1 297 ? -47.089 -16.576 44.622 1.00 85.81 297 GLU A O 1
ATOM 2302 N N . GLN A 1 298 ? -45.313 -15.308 44.086 1.00 87.25 298 GLN A N 1
ATOM 2303 C CA . GLN A 1 298 ? -46.038 -14.206 43.434 1.00 87.25 298 GLN A CA 1
ATOM 2304 C C . GLN A 1 298 ? -47.114 -13.572 44.343 1.00 87.25 298 GLN A C 1
ATOM 2306 O O . GLN A 1 298 ? -48.179 -13.177 43.868 1.00 87.25 298 GLN A O 1
ATOM 2311 N N . THR A 1 299 ? -46.845 -13.474 45.648 1.00 91.12 299 THR A N 1
ATOM 2312 C CA . THR A 1 299 ? -47.782 -12.944 46.651 1.00 91.12 299 THR A CA 1
ATOM 2313 C C . THR A 1 299 ? -47.050 -12.246 47.801 1.00 91.12 299 THR A C 1
ATOM 2315 O O . THR A 1 299 ? -45.838 -12.398 47.967 1.00 91.12 299 THR A O 1
ATOM 2318 N N . LEU A 1 300 ? -47.793 -11.476 48.600 1.00 89.88 300 LEU A N 1
ATOM 2319 C CA . LEU A 1 300 ? -47.305 -10.916 49.860 1.00 89.88 300 LEU A CA 1
ATOM 2320 C C . LEU A 1 300 ? -47.241 -11.995 50.935 1.00 89.88 300 LEU A C 1
ATOM 2322 O O . LEU A 1 300 ? -48.168 -12.792 51.087 1.00 89.88 300 LEU A O 1
ATOM 2326 N N . ILE A 1 301 ? -46.154 -11.970 51.691 1.00 89.50 301 ILE A N 1
ATOM 2327 C CA . ILE A 1 301 ? -45.917 -12.800 52.859 1.00 89.50 301 ILE A CA 1
ATOM 2328 C C . ILE A 1 301 ? -45.955 -11.887 54.079 1.00 89.50 301 ILE A C 1
ATOM 2330 O O . ILE A 1 301 ? -45.196 -10.920 54.154 1.00 89.50 301 ILE A O 1
ATOM 2334 N N . GLU A 1 302 ? -46.841 -12.188 55.019 1.00 87.44 302 GLU A N 1
ATOM 2335 C CA . GLU A 1 302 ? -46.875 -11.551 56.331 1.00 87.44 302 GLU A CA 1
ATOM 2336 C C . GLU A 1 302 ? -45.959 -12.306 57.297 1.00 87.44 302 GLU A C 1
ATOM 2338 O O . GLU A 1 302 ? -45.945 -13.542 57.346 1.00 87.44 302 GLU A O 1
ATOM 2343 N N . VAL A 1 303 ? -45.175 -11.554 58.067 1.00 84.25 303 VAL A N 1
ATOM 2344 C CA . VAL A 1 303 ? -44.285 -12.089 59.095 1.00 84.25 303 VAL A CA 1
ATOM 2345 C C . VAL A 1 303 ? -44.535 -11.337 60.397 1.00 84.25 303 VAL A C 1
ATOM 2347 O O . VAL A 1 303 ? -44.159 -10.175 60.540 1.00 84.25 303 VAL A O 1
ATOM 2350 N N . GLY A 1 304 ? -45.189 -12.001 61.350 1.00 77.75 304 GLY A N 1
ATOM 2351 C CA . GLY A 1 304 ? -45.340 -11.500 62.718 1.00 77.75 304 GLY A CA 1
ATOM 2352 C C . GLY A 1 304 ? -44.159 -11.877 63.618 1.00 77.75 304 GLY A C 1
ATOM 2353 O O . GLY A 1 304 ? -43.498 -12.892 63.384 1.00 77.75 304 GLY A O 1
ATOM 2354 N N . SER A 1 305 ? -43.942 -11.105 64.687 1.00 69.56 305 SER A N 1
ATOM 2355 C CA . SER A 1 305 ? -42.792 -11.173 65.613 1.00 69.56 305 SER A CA 1
ATOM 2356 C C . SER A 1 305 ? -42.411 -12.568 66.136 1.00 69.56 305 SER A C 1
ATOM 2358 O O . SER A 1 305 ? -41.247 -12.791 66.448 1.00 69.56 305 SER A O 1
ATOM 2360 N N . ASN A 1 306 ? -43.360 -13.512 66.222 1.00 69.50 306 ASN A N 1
ATOM 2361 C CA . ASN A 1 306 ? -43.149 -14.892 66.696 1.00 69.50 306 ASN A CA 1
ATOM 2362 C C . ASN A 1 306 ? -43.868 -15.954 65.836 1.00 69.50 306 ASN A C 1
ATOM 2364 O O . ASN A 1 306 ? -44.130 -17.069 66.292 1.00 69.50 306 ASN A O 1
ATOM 2368 N N . SER A 1 307 ? -44.228 -15.621 64.596 1.00 72.31 307 SER A N 1
ATOM 2369 C CA . SER A 1 307 ? -44.977 -16.507 63.695 1.00 72.31 307 SER A CA 1
ATOM 2370 C C . SER A 1 307 ? -44.176 -16.841 62.443 1.00 72.31 307 SER A C 1
ATOM 2372 O O . SER A 1 307 ? -43.436 -16.005 61.930 1.00 72.31 307 SER A O 1
ATOM 2374 N N . LEU A 1 308 ? -44.351 -18.062 61.928 1.00 77.38 308 LEU A N 1
ATOM 2375 C CA . LEU A 1 308 ? -43.791 -18.438 60.631 1.00 77.38 308 LEU A CA 1
ATOM 2376 C C . LEU A 1 308 ? -44.345 -17.519 59.529 1.00 77.38 308 LEU A C 1
ATOM 2378 O O . LEU A 1 308 ? -45.537 -17.206 59.582 1.00 77.38 308 LEU A O 1
ATOM 2382 N N . PRO A 1 309 ? -43.522 -17.147 58.533 1.00 82.94 309 PRO A N 1
ATOM 2383 C CA . PRO A 1 309 ? -43.975 -16.418 57.354 1.00 82.94 309 PRO A CA 1
ATOM 2384 C C . PRO A 1 309 ? -45.151 -17.139 56.692 1.00 82.94 309 PRO A C 1
ATOM 2386 O O . PRO A 1 309 ? -45.089 -18.356 56.485 1.00 82.94 309 PRO A O 1
ATOM 2389 N N . ARG A 1 310 ? -46.228 -16.414 56.379 1.00 86.69 310 ARG A N 1
ATOM 2390 C CA . ARG A 1 310 ? -47.416 -16.976 55.719 1.00 86.69 310 ARG A CA 1
ATOM 2391 C C . ARG A 1 310 ? -47.896 -16.075 54.582 1.00 86.69 310 ARG A C 1
ATOM 2393 O O . ARG A 1 310 ? -47.759 -14.861 54.690 1.00 86.69 310 ARG A O 1
ATOM 2400 N N . PRO A 1 311 ? -48.478 -16.630 53.507 1.00 87.56 311 PRO A N 1
ATOM 2401 C CA . PRO A 1 311 ? -49.098 -15.826 52.462 1.00 87.56 311 PRO A CA 1
ATOM 2402 C C . PRO A 1 311 ? -50.287 -15.039 53.011 1.00 87.56 311 PRO A C 1
ATOM 2404 O O . PRO A 1 311 ? -51.142 -15.613 53.690 1.00 87.56 311 PRO A O 1
ATOM 2407 N N . VAL A 1 312 ? -50.381 -13.755 52.668 1.00 86.12 312 VAL A N 1
ATOM 2408 C CA . VAL A 1 312 ? -51.562 -12.943 52.981 1.00 86.12 312 VAL A CA 1
ATOM 2409 C C . VAL A 1 312 ? -52.784 -13.536 52.269 1.00 86.12 312 VAL A C 1
ATOM 2411 O O . VAL A 1 312 ? -52.711 -13.959 51.111 1.00 86.12 312 VAL A O 1
ATOM 2414 N N . ALA A 1 313 ? -53.917 -13.599 52.970 1.00 83.69 313 ALA A N 1
ATOM 2415 C CA . ALA A 1 313 ? -55.129 -14.246 52.477 1.00 83.69 313 ALA A CA 1
ATOM 2416 C C . ALA A 1 313 ? -55.666 -13.593 51.183 1.00 83.69 313 ALA A C 1
ATOM 2418 O O . ALA A 1 313 ? -55.678 -12.370 51.035 1.00 83.69 313 ALA A O 1
ATOM 2419 N N . ARG A 1 314 ? -56.108 -14.419 50.219 1.00 79.38 314 ARG A N 1
ATOM 2420 C CA . ARG A 1 314 ? -56.487 -13.969 48.860 1.00 79.38 314 ARG A CA 1
ATOM 2421 C C . ARG A 1 314 ? -57.629 -12.955 48.836 1.00 79.38 314 ARG A C 1
ATOM 2423 O O . ARG A 1 314 ? -57.668 -12.117 47.946 1.00 79.38 314 ARG A O 1
ATOM 2430 N N . ASP A 1 315 ? -58.554 -13.050 49.776 1.00 81.88 315 ASP A N 1
ATOM 2431 C CA . ASP A 1 315 ? -59.670 -12.125 49.966 1.00 81.88 315 ASP A CA 1
ATOM 2432 C C . ASP A 1 315 ? -59.200 -10.714 50.349 1.00 81.88 315 ASP A C 1
ATOM 2434 O O . ASP A 1 315 ? -59.713 -9.741 49.801 1.00 81.88 315 ASP A O 1
ATOM 2438 N N . ARG A 1 316 ? -58.166 -10.595 51.196 1.00 82.12 316 ARG A N 1
ATOM 2439 C CA . ARG A 1 316 ? -57.529 -9.304 51.532 1.00 82.12 316 ARG A CA 1
ATOM 2440 C C . ARG A 1 316 ? -56.815 -8.682 50.333 1.00 82.12 316 ARG A C 1
ATOM 2442 O O . ARG A 1 316 ? -56.811 -7.466 50.176 1.00 82.12 316 ARG A O 1
ATOM 2449 N N . LEU A 1 317 ? -56.226 -9.520 49.483 1.00 84.12 317 LEU A N 1
ATOM 2450 C CA . LEU A 1 317 ? -55.488 -9.085 48.296 1.00 84.12 317 LEU A CA 1
ATOM 2451 C C . LEU A 1 317 ? -56.401 -8.769 47.099 1.00 84.12 317 LEU A C 1
ATOM 2453 O O . LEU A 1 317 ? -55.960 -8.093 46.180 1.00 84.12 317 LEU A O 1
ATOM 2457 N N . ALA A 1 318 ? -57.656 -9.234 47.101 1.00 80.88 318 ALA A N 1
ATOM 2458 C CA . ALA A 1 318 ? -58.610 -9.059 45.999 1.00 80.88 318 ALA A CA 1
ATOM 2459 C C . ALA A 1 318 ? -59.333 -7.696 45.993 1.00 80.88 318 ALA A C 1
ATOM 2461 O O . ALA A 1 318 ? -60.148 -7.438 45.104 1.00 80.88 318 ALA A O 1
ATOM 2462 N N . VAL A 1 319 ? -59.066 -6.821 46.970 1.00 86.31 319 VAL A N 1
ATOM 2463 C CA . VAL A 1 319 ? -59.592 -5.446 46.987 1.00 86.31 319 VAL A CA 1
ATOM 2464 C C . VAL A 1 319 ? -59.055 -4.701 45.755 1.00 86.31 319 VAL A C 1
ATOM 2466 O O . VAL A 1 319 ? -57.842 -4.692 45.582 1.00 86.31 319 VAL A O 1
ATOM 2469 N N . PRO A 1 320 ? -59.891 -4.055 44.914 1.00 81.94 320 PRO A N 1
ATOM 2470 C CA . PRO A 1 320 ? -59.471 -3.548 43.601 1.00 81.94 320 PRO A CA 1
ATOM 2471 C C . PRO A 1 320 ? -58.202 -2.681 43.602 1.00 81.94 320 PRO A C 1
ATOM 2473 O O . PRO A 1 320 ? -57.337 -2.869 42.746 1.00 81.94 320 PRO A O 1
ATOM 2476 N N . ASP A 1 321 ? -58.067 -1.777 44.577 1.00 84.06 321 ASP A N 1
ATOM 2477 C CA . ASP A 1 321 ? -56.899 -0.895 44.703 1.00 84.06 321 ASP A CA 1
ATOM 2478 C C . ASP A 1 321 ? -55.646 -1.656 45.167 1.00 84.06 321 ASP A C 1
ATOM 2480 O O . ASP A 1 321 ? -54.560 -1.451 44.632 1.00 84.06 321 ASP A O 1
ATOM 2484 N N . VAL A 1 322 ? -55.801 -2.588 46.112 1.00 86.06 322 VAL A N 1
ATOM 2485 C CA . VAL A 1 322 ? -54.714 -3.445 46.622 1.00 86.06 322 VAL A CA 1
ATOM 2486 C C . VAL A 1 322 ? -54.250 -4.427 45.542 1.00 86.06 322 VAL A C 1
ATOM 2488 O O . VAL A 1 322 ? -53.058 -4.612 45.328 1.00 86.06 322 VAL A O 1
ATOM 2491 N N . ASP A 1 323 ? -55.187 -5.014 44.805 1.00 85.44 323 ASP A N 1
ATOM 2492 C CA . ASP A 1 323 ? -54.950 -5.924 43.686 1.00 85.44 323 ASP A CA 1
ATOM 2493 C C . ASP A 1 323 ? -54.217 -5.218 42.526 1.00 85.44 323 ASP A C 1
ATOM 2495 O O . ASP A 1 323 ? -53.311 -5.783 41.902 1.00 85.44 323 ASP A O 1
ATOM 2499 N N . ALA A 1 324 ? -54.552 -3.952 42.246 1.00 86.75 324 ALA A N 1
ATOM 2500 C CA . ALA A 1 324 ? -53.829 -3.132 41.274 1.00 86.75 324 ALA A CA 1
ATOM 2501 C C . ALA A 1 324 ? -52.374 -2.878 41.696 1.00 86.75 324 ALA A C 1
ATOM 2503 O O . ALA A 1 324 ? -51.462 -3.077 40.887 1.00 86.75 324 ALA A O 1
ATOM 2504 N N . ASP A 1 325 ? -52.151 -2.515 42.955 1.00 87.94 325 ASP A N 1
ATOM 2505 C CA . ASP A 1 325 ? -50.812 -2.257 43.473 1.00 87.94 325 ASP A CA 1
ATOM 2506 C C . ASP A 1 325 ? -49.971 -3.534 43.583 1.00 87.94 325 ASP A C 1
ATOM 2508 O O . ASP A 1 325 ? -48.791 -3.522 43.239 1.00 87.94 325 ASP A O 1
ATOM 2512 N N . ILE A 1 326 ? -50.567 -4.670 43.967 1.00 88.31 326 ILE A N 1
ATOM 2513 C CA . ILE A 1 326 ? -49.897 -5.980 43.981 1.00 88.31 326 ILE A CA 1
ATOM 2514 C C . ILE A 1 326 ? -49.472 -6.379 42.573 1.00 88.31 326 ILE A C 1
ATOM 2516 O O . ILE A 1 326 ? -48.369 -6.894 42.392 1.00 88.31 326 ILE A O 1
ATOM 2520 N N . ARG A 1 327 ? -50.295 -6.122 41.548 1.00 88.25 327 ARG A N 1
ATOM 2521 C CA . ARG A 1 327 ? -49.869 -6.312 40.153 1.00 88.25 327 ARG A CA 1
ATOM 2522 C C . ARG A 1 327 ? -48.690 -5.410 39.794 1.00 88.25 327 ARG A C 1
ATOM 2524 O O . ARG A 1 327 ? -47.768 -5.873 39.117 1.00 88.25 327 ARG A O 1
ATOM 2531 N N . GLY A 1 328 ? -48.706 -4.154 40.243 1.00 88.12 328 GLY A N 1
ATOM 2532 C CA . GLY A 1 328 ? -47.595 -3.212 40.097 1.00 88.12 328 GLY A CA 1
ATOM 2533 C C . GLY A 1 328 ? -46.315 -3.731 40.755 1.00 88.12 328 GLY A C 1
ATOM 2534 O O . GLY A 1 328 ? -45.271 -3.821 40.104 1.00 88.12 328 GLY A O 1
ATOM 2535 N N . LEU A 1 329 ? -46.404 -4.170 42.007 1.00 91.31 329 LEU A N 1
ATOM 2536 C CA . LEU A 1 329 ? -45.311 -4.749 42.782 1.00 91.31 329 LEU A CA 1
ATOM 2537 C C . LEU A 1 329 ? -44.779 -6.038 42.146 1.00 91.31 329 LEU A C 1
ATOM 2539 O O . LEU A 1 329 ? -43.571 -6.185 41.967 1.00 91.31 329 LEU A O 1
ATOM 2543 N N . ALA A 1 330 ? -45.666 -6.930 41.700 1.00 88.94 330 ALA A N 1
ATOM 2544 C CA . ALA A 1 330 ? -45.304 -8.162 41.006 1.00 88.94 330 ALA A CA 1
ATOM 2545 C C . ALA A 1 330 ? -44.542 -7.886 39.699 1.00 88.94 330 ALA A C 1
ATOM 2547 O O . ALA A 1 330 ? -43.615 -8.623 39.357 1.00 88.94 330 ALA A O 1
ATOM 2548 N N . LEU A 1 331 ? -44.882 -6.817 38.967 1.00 88.88 331 LEU A N 1
ATOM 2549 C CA . LEU A 1 331 ? -44.147 -6.407 37.767 1.00 88.88 331 LEU A CA 1
ATOM 2550 C C . LEU A 1 331 ? -42.711 -5.972 38.102 1.00 88.88 331 LEU A C 1
ATOM 2552 O O . LEU A 1 331 ? -41.778 -6.365 37.395 1.00 88.88 331 LEU A O 1
ATOM 2556 N N . HIS A 1 332 ? -42.523 -5.208 39.182 1.00 91.31 332 HIS A N 1
ATOM 2557 C CA . HIS A 1 332 ? -41.200 -4.779 39.644 1.00 91.31 332 HIS A CA 1
ATOM 2558 C C . HIS A 1 332 ? -40.388 -5.958 40.194 1.00 91.31 332 HIS A C 1
ATOM 2560 O O . HIS A 1 332 ? -39.242 -6.139 39.787 1.00 91.31 332 HIS A O 1
ATOM 2566 N N . ALA A 1 333 ? -40.995 -6.833 41.001 1.00 89.06 333 ALA A N 1
ATOM 2567 C CA . ALA A 1 333 ? -40.366 -8.056 41.502 1.00 89.06 333 ALA A CA 1
ATOM 2568 C C . ALA A 1 333 ? -39.928 -8.990 40.358 1.00 89.06 333 ALA A C 1
ATOM 2570 O O . ALA A 1 333 ? -38.816 -9.511 40.365 1.00 89.06 333 ALA A O 1
ATOM 2571 N N . ARG A 1 334 ? -40.740 -9.139 39.298 1.00 87.62 334 ARG A N 1
ATOM 2572 C CA . ARG A 1 334 ? -40.340 -9.881 38.084 1.00 87.62 334 ARG A CA 1
ATOM 2573 C C . ARG A 1 334 ? -39.189 -9.236 37.333 1.00 87.62 334 ARG A C 1
ATOM 2575 O O . ARG A 1 334 ? -38.400 -9.958 36.720 1.00 87.62 334 ARG A O 1
ATOM 2582 N N . LYS A 1 335 ? -39.139 -7.905 37.310 1.00 87.75 335 LYS A N 1
ATOM 2583 C CA . LYS A 1 335 ? -38.074 -7.136 36.667 1.00 87.75 335 LYS A CA 1
ATOM 2584 C C . LYS A 1 335 ? -36.758 -7.260 37.452 1.00 87.75 335 LYS A C 1
ATOM 2586 O O . LYS A 1 335 ? -35.717 -7.385 36.818 1.00 87.75 335 LYS A O 1
ATOM 2591 N N . LEU A 1 336 ? -36.822 -7.324 38.785 1.00 89.19 336 LEU A N 1
ATOM 2592 C CA . LEU A 1 336 ? -35.690 -7.620 39.674 1.00 89.19 336 LEU A CA 1
ATOM 2593 C C . LEU A 1 336 ? -35.240 -9.087 39.605 1.00 89.19 336 LEU A C 1
ATOM 2595 O O . LEU A 1 336 ? -34.048 -9.367 39.658 1.00 89.19 336 LEU A O 1
ATOM 2599 N N . GLY A 1 337 ? -36.188 -10.023 39.489 1.00 84.75 337 GLY A N 1
ATOM 2600 C CA . GLY A 1 337 ? -35.923 -11.458 39.631 1.00 84.75 337 GLY A CA 1
ATOM 2601 C C . GLY A 1 337 ? -35.616 -11.878 41.073 1.00 84.75 337 GLY A C 1
ATOM 2602 O O . GLY A 1 337 ? -34.936 -12.880 41.278 1.00 84.75 337 GLY A O 1
ATOM 2603 N N . ALA A 1 338 ? -36.079 -11.103 42.055 1.00 87.19 338 ALA A N 1
ATOM 2604 C CA . ALA A 1 338 ? -35.827 -11.309 43.476 1.00 87.19 338 ALA A CA 1
ATOM 2605 C C . ALA A 1 338 ? -37.035 -10.869 44.316 1.00 87.19 338 ALA A C 1
ATOM 2607 O O . ALA A 1 338 ? -37.881 -10.102 43.847 1.00 87.19 338 ALA A O 1
ATOM 2608 N N . ASP A 1 339 ? -37.092 -11.356 45.555 1.00 89.25 339 ASP A N 1
ATOM 2609 C CA . ASP A 1 339 ? -38.071 -10.922 46.553 1.00 89.25 339 ASP A CA 1
ATOM 2610 C C . ASP A 1 339 ? -37.876 -9.438 46.908 1.00 89.25 339 ASP A C 1
ATOM 2612 O O . ASP A 1 339 ? -36.757 -8.916 46.868 1.00 89.25 339 ASP A O 1
ATOM 2616 N N . VAL A 1 340 ? -38.963 -8.768 47.294 1.00 90.81 340 VAL A N 1
ATOM 2617 C CA . VAL A 1 340 ? -38.950 -7.357 47.709 1.00 90.81 340 VAL A CA 1
ATOM 2618 C C . VAL A 1 340 ? -39.244 -7.288 49.201 1.00 90.81 340 VAL A C 1
ATOM 2620 O O . VAL A 1 340 ? -40.377 -7.511 49.623 1.00 90.81 340 VAL A O 1
ATOM 2623 N N . TYR A 1 341 ? -38.217 -6.990 49.993 1.00 88.88 341 TYR A N 1
ATOM 2624 C CA . TYR A 1 341 ? -38.310 -6.822 51.445 1.00 88.88 341 TYR A CA 1
ATOM 2625 C C . TYR A 1 341 ? -38.444 -5.343 51.811 1.00 88.88 341 TYR A C 1
ATOM 2627 O O . TYR A 1 341 ? -37.896 -4.489 51.118 1.00 88.88 341 TYR A O 1
ATOM 2635 N N . SER A 1 342 ? -39.111 -5.043 52.925 1.00 86.00 342 SER A N 1
ATOM 2636 C CA . SER A 1 342 ? -39.372 -3.673 53.394 1.00 86.00 342 SER A CA 1
ATOM 2637 C C . SER A 1 342 ? -38.122 -2.851 53.738 1.00 86.00 342 SER A C 1
ATOM 2639 O O . SER A 1 342 ? -38.179 -1.627 53.723 1.00 86.00 342 SER A O 1
ATOM 2641 N N . ASP A 1 343 ? -36.984 -3.489 54.010 1.00 86.38 343 ASP A N 1
ATOM 2642 C CA . ASP A 1 343 ? -35.699 -2.824 54.264 1.00 86.38 343 ASP A CA 1
ATOM 2643 C C . ASP A 1 343 ? -34.901 -2.513 52.984 1.00 86.38 343 ASP A C 1
ATOM 2645 O O . ASP A 1 343 ? -33.789 -2.000 53.070 1.00 86.38 343 ASP A O 1
ATOM 2649 N N . GLY A 1 344 ? -35.417 -2.857 51.798 1.00 87.00 344 GLY A N 1
ATOM 2650 C CA . GLY A 1 344 ? -34.833 -2.453 50.512 1.00 87.00 344 GLY A CA 1
ATOM 2651 C C . GLY A 1 344 ? -33.509 -3.110 50.129 1.00 87.00 344 GLY A C 1
ATOM 2652 O O . GLY A 1 344 ? -32.914 -2.757 49.112 1.00 87.00 344 GLY A O 1
ATOM 2653 N N . ARG A 1 345 ? -33.026 -4.078 50.910 1.00 91.50 345 ARG A N 1
ATOM 2654 C CA . ARG A 1 345 ? -31.748 -4.754 50.649 1.00 91.50 345 ARG A CA 1
ATOM 2655 C C . ARG A 1 345 ? -31.921 -5.968 49.738 1.00 91.50 345 ARG A C 1
ATOM 2657 O O . ARG A 1 345 ? -32.935 -6.659 49.770 1.00 91.50 345 ARG A O 1
ATOM 2664 N N . PHE A 1 346 ? -30.889 -6.324 48.992 1.00 90.94 346 PHE A N 1
ATOM 2665 C CA . PHE A 1 346 ? -30.823 -7.594 48.269 1.00 90.94 346 PHE A CA 1
ATOM 2666 C C . PHE A 1 346 ? -30.073 -8.632 49.094 1.00 90.94 346 PHE A C 1
ATOM 2668 O O . PHE A 1 346 ? -29.200 -8.271 49.877 1.00 90.94 346 PHE A O 1
ATOM 2675 N N . SER A 1 347 ? -30.343 -9.926 48.909 1.00 88.94 347 SER A N 1
ATOM 2676 C CA . SER A 1 347 ? -29.340 -10.926 49.293 1.00 88.94 347 SER A CA 1
ATOM 2677 C C . SER A 1 347 ? -28.161 -10.842 48.320 1.00 88.94 347 SER A C 1
ATOM 2679 O O . SER A 1 347 ? -28.354 -10.623 47.121 1.00 88.94 347 SER A O 1
ATOM 2681 N N . VAL A 1 348 ? -26.932 -11.035 48.804 1.00 89.00 348 VAL A N 1
ATOM 2682 C CA . VAL A 1 348 ? -25.739 -11.009 47.935 1.00 89.00 348 VAL A CA 1
ATOM 2683 C C . VAL A 1 348 ? -25.864 -12.036 46.802 1.00 89.00 348 VAL A C 1
ATOM 2685 O O . VAL A 1 348 ? -25.525 -11.756 45.652 1.00 89.00 348 VAL A O 1
ATOM 2688 N N . ALA A 1 349 ? -26.448 -13.200 47.095 1.00 84.31 349 ALA A N 1
ATOM 2689 C CA . ALA A 1 349 ? -26.700 -14.238 46.104 1.00 84.31 349 ALA A CA 1
ATOM 2690 C C . ALA A 1 349 ? -27.686 -13.808 45.004 1.00 84.31 349 ALA A C 1
ATOM 2692 O O . ALA A 1 349 ? -27.516 -14.222 43.856 1.00 84.31 349 ALA A O 1
ATOM 2693 N N . ALA A 1 350 ? -28.688 -12.981 45.328 1.00 86.31 350 ALA A N 1
ATOM 2694 C CA . ALA A 1 350 ? -29.617 -12.438 44.341 1.00 86.31 350 ALA A CA 1
ATOM 2695 C C . ALA A 1 350 ? -28.920 -11.448 43.398 1.00 86.31 350 ALA A C 1
ATOM 2697 O O . ALA A 1 350 ? -29.137 -11.524 42.192 1.00 86.31 350 ALA A O 1
ATOM 2698 N N . VAL A 1 351 ? -28.035 -10.582 43.912 1.00 90.44 351 VAL A N 1
ATOM 2699 C CA . VAL A 1 351 ? -27.264 -9.637 43.077 1.00 90.44 351 VAL A CA 1
ATOM 2700 C C . VAL A 1 351 ? -26.298 -10.379 42.151 1.00 90.44 351 VAL A C 1
ATOM 2702 O O . VAL A 1 351 ? -26.285 -10.125 40.947 1.00 90.44 351 VAL A O 1
ATOM 2705 N N . LEU A 1 352 ? -25.534 -11.345 42.681 1.00 89.19 352 LEU A N 1
ATOM 2706 C CA . LEU A 1 352 ? -24.625 -12.169 41.875 1.00 89.19 352 LEU A CA 1
ATOM 2707 C C . LEU A 1 352 ? -25.383 -12.903 40.765 1.00 89.19 352 LEU A C 1
ATOM 2709 O O . LEU A 1 352 ? -24.984 -12.841 39.605 1.00 89.19 352 LEU A O 1
ATOM 2713 N N . GLN A 1 353 ? -26.518 -13.524 41.095 1.00 86.00 353 GLN A N 1
ATOM 2714 C CA . GLN A 1 353 ? -27.351 -14.205 40.108 1.00 86.00 353 GLN A CA 1
ATOM 2715 C C . GLN A 1 353 ? -27.925 -13.239 39.061 1.00 86.00 353 GLN A C 1
ATOM 2717 O O . GLN A 1 353 ? -27.872 -13.541 37.870 1.00 86.00 353 GLN A O 1
ATOM 2722 N N . ALA A 1 354 ? -28.447 -12.081 39.475 1.00 87.19 354 ALA A N 1
ATOM 2723 C CA . ALA A 1 354 ? -29.025 -11.089 38.569 1.00 87.19 354 ALA A CA 1
ATOM 2724 C C . ALA A 1 354 ? -27.998 -10.543 37.563 1.00 87.19 354 ALA A C 1
ATOM 2726 O O . ALA A 1 354 ? -28.345 -10.277 36.408 1.00 87.19 354 ALA A O 1
ATOM 2727 N N . TYR A 1 355 ? -26.729 -10.437 37.971 1.00 89.94 355 TYR A N 1
ATOM 2728 C CA . TYR A 1 355 ? -25.620 -10.028 37.107 1.00 89.94 355 TYR A CA 1
ATOM 2729 C C . TYR A 1 355 ? -24.896 -11.179 36.400 1.00 89.94 355 TYR A C 1
ATOM 2731 O O . TYR A 1 355 ? -23.986 -10.909 35.617 1.00 89.94 355 TYR A O 1
ATOM 2739 N N . GLY A 1 356 ? -25.335 -12.428 36.588 1.00 85.75 356 GLY A N 1
ATOM 2740 C CA . GLY A 1 356 ? -24.813 -13.598 35.873 1.00 85.75 356 GLY A CA 1
ATOM 2741 C C . GLY A 1 356 ? -23.510 -14.170 36.439 1.00 85.75 356 GLY A C 1
ATOM 2742 O O . GLY A 1 356 ? -22.784 -14.849 35.719 1.00 85.75 356 GLY A O 1
ATOM 2743 N N . TRP A 1 357 ? -23.200 -13.902 37.707 1.00 86.88 357 TRP A N 1
ATOM 2744 C CA . TRP A 1 357 ? -22.031 -14.444 38.396 1.00 86.88 357 TRP A CA 1
ATOM 2745 C C . TRP A 1 357 ? -22.349 -15.767 39.090 1.00 86.88 357 TRP A C 1
ATOM 2747 O O . TRP A 1 357 ? -23.385 -15.921 39.745 1.00 86.88 357 TRP A O 1
ATOM 2757 N N . GLU A 1 358 ? -21.426 -16.722 38.970 1.00 82.25 358 GLU A N 1
ATOM 2758 C CA . GLU A 1 358 ? -21.523 -17.998 39.672 1.00 82.25 358 GLU A CA 1
ATOM 2759 C C . GLU A 1 358 ? -21.416 -17.809 41.185 1.00 82.25 358 GLU A C 1
ATOM 2761 O O . GLU A 1 358 ? -20.648 -16.992 41.699 1.00 82.25 358 GLU A O 1
ATOM 2766 N N . ARG A 1 359 ? -22.200 -18.606 41.907 1.00 79.81 359 ARG A N 1
ATOM 2767 C CA . ARG A 1 359 ? -22.230 -18.583 43.364 1.00 79.81 359 ARG A CA 1
ATOM 2768 C C . ARG A 1 359 ? -21.013 -19.348 43.909 1.00 79.81 359 ARG A C 1
ATOM 2770 O O . ARG A 1 359 ? -20.772 -20.472 43.465 1.00 79.81 359 ARG A O 1
ATOM 2777 N N . PRO A 1 360 ? -20.252 -18.789 44.865 1.00 82.44 360 PRO A N 1
ATOM 2778 C CA . PRO A 1 360 ? -19.080 -19.464 45.410 1.00 82.44 360 PRO A CA 1
ATOM 2779 C C . PRO A 1 360 ? -19.494 -20.712 46.207 1.00 82.44 360 PRO A C 1
ATOM 2781 O O . PRO A 1 360 ? -20.434 -20.673 47.004 1.00 82.44 360 PRO A O 1
ATOM 2784 N N . LEU A 1 361 ? -18.783 -21.822 45.981 1.00 79.94 361 LEU A N 1
ATOM 2785 C CA . LEU A 1 361 ? -19.056 -23.125 46.610 1.00 79.94 361 LEU A CA 1
ATOM 2786 C C . LEU A 1 361 ? -18.144 -23.422 47.813 1.00 79.94 361 LEU A C 1
ATOM 2788 O O . LEU A 1 361 ? -18.438 -24.319 48.597 1.00 79.94 361 LEU A O 1
ATOM 2792 N N . ASN A 1 362 ? -17.028 -22.701 47.950 1.00 81.38 362 ASN A N 1
ATOM 2793 C CA . ASN A 1 362 ? -16.065 -22.836 49.043 1.00 81.38 362 ASN A CA 1
ATOM 2794 C C . ASN A 1 362 ? -15.283 -21.523 49.252 1.00 81.38 362 ASN A C 1
ATOM 2796 O O . ASN A 1 362 ? -15.382 -20.594 48.447 1.00 81.38 362 ASN A O 1
ATOM 2800 N N . GLU A 1 363 ? -14.492 -21.455 50.324 1.00 82.62 363 GLU A N 1
ATOM 2801 C CA . GLU A 1 363 ? -13.703 -20.274 50.705 1.00 82.62 363 GLU A CA 1
ATOM 2802 C C . GLU A 1 363 ? -12.694 -19.846 49.621 1.00 82.62 363 GLU A C 1
ATOM 2804 O O . GLU A 1 363 ? -12.559 -18.659 49.321 1.00 82.62 363 GLU A O 1
ATOM 2809 N N . ALA A 1 364 ? -12.023 -20.802 48.968 1.00 82.81 364 ALA A N 1
ATOM 2810 C CA . ALA A 1 364 ? -11.066 -20.512 47.898 1.00 82.81 364 ALA A CA 1
ATOM 2811 C C . ALA A 1 364 ? -11.743 -19.862 46.676 1.00 82.81 364 ALA A C 1
ATOM 2813 O O . ALA A 1 364 ? -11.247 -18.871 46.137 1.00 82.81 364 ALA A O 1
ATOM 2814 N N . ALA A 1 365 ? -12.905 -20.381 46.268 1.00 85.00 365 ALA A N 1
ATOM 2815 C CA . ALA A 1 365 ? -13.722 -19.805 45.206 1.00 85.00 365 ALA A CA 1
ATOM 2816 C C . ALA A 1 365 ? -14.263 -18.421 45.590 1.00 85.00 365 ALA A C 1
ATOM 2818 O O . ALA A 1 365 ? -14.367 -17.555 44.722 1.00 85.00 365 ALA A O 1
ATOM 2819 N N . LEU A 1 366 ? -14.572 -18.198 46.873 1.00 86.75 366 LEU A N 1
ATOM 2820 C CA . LEU A 1 366 ? -15.006 -16.901 47.385 1.00 86.75 366 LEU A CA 1
ATOM 2821 C C . LEU A 1 366 ? -13.886 -15.852 47.309 1.00 86.75 366 LEU A C 1
ATOM 2823 O O . LEU A 1 366 ? -14.135 -14.762 46.801 1.00 86.75 366 LEU A O 1
ATOM 2827 N N . ARG A 1 367 ? -12.654 -16.177 47.730 1.00 87.06 367 ARG A N 1
ATOM 2828 C CA . ARG A 1 367 ? -11.496 -15.267 47.594 1.00 87.06 367 ARG A CA 1
ATOM 2829 C C . ARG A 1 367 ? -11.235 -14.893 46.134 1.00 87.06 367 ARG A C 1
ATOM 2831 O O . ARG A 1 367 ? -11.161 -13.715 45.802 1.00 87.06 367 ARG A O 1
ATOM 2838 N N . LEU A 1 368 ? -11.212 -15.889 45.246 1.00 89.25 368 LEU A N 1
ATOM 2839 C CA . LEU A 1 368 ? -11.016 -15.673 43.808 1.00 89.25 368 LEU A CA 1
ATOM 2840 C C . LEU A 1 368 ? -12.163 -14.848 43.194 1.00 89.25 368 LEU A C 1
ATOM 2842 O O . LEU A 1 368 ? -11.949 -14.045 42.286 1.00 89.25 368 LEU A O 1
ATOM 2846 N N . LEU A 1 369 ? -13.398 -15.019 43.679 1.00 90.06 369 LEU A N 1
ATOM 2847 C CA . LEU A 1 369 ? -14.525 -14.177 43.285 1.00 90.06 369 LEU A CA 1
ATOM 2848 C C . LEU A 1 369 ? -14.322 -12.723 43.733 1.00 90.06 369 LEU A C 1
ATOM 2850 O O . LEU A 1 369 ? -14.449 -11.842 42.891 1.00 90.06 369 LEU A O 1
ATOM 2854 N N . VAL A 1 370 ? -13.971 -12.467 44.999 1.00 89.62 370 VAL A N 1
ATOM 2855 C CA . VAL A 1 370 ? -13.706 -11.108 45.515 1.00 89.62 370 VAL A CA 1
ATOM 2856 C C . VAL A 1 370 ? -12.631 -10.407 44.681 1.00 89.62 370 VAL A C 1
ATOM 2858 O O . VAL A 1 370 ? -12.855 -9.284 44.226 1.00 89.62 370 VAL A O 1
ATOM 2861 N N . ASP A 1 371 ? -11.522 -11.090 44.385 1.00 88.62 371 ASP A N 1
ATOM 2862 C CA . ASP A 1 371 ? -10.455 -10.547 43.537 1.00 88.62 371 ASP A CA 1
ATOM 2863 C C . ASP A 1 371 ? -10.965 -10.190 42.133 1.00 88.62 371 ASP A C 1
ATOM 2865 O O . ASP A 1 371 ? -10.718 -9.087 41.635 1.00 88.62 371 ASP A O 1
ATOM 2869 N N . ARG A 1 372 ? -11.751 -11.078 41.505 1.00 90.31 372 ARG A N 1
ATOM 2870 C CA . ARG A 1 372 ? -12.359 -10.821 40.187 1.00 90.31 372 ARG A CA 1
ATOM 2871 C C . ARG A 1 372 ? -13.338 -9.647 40.203 1.00 90.31 372 ARG A C 1
ATOM 2873 O O . ARG A 1 372 ? -13.333 -8.856 39.263 1.00 90.31 372 ARG A O 1
ATOM 2880 N N . LEU A 1 373 ? -14.160 -9.517 41.246 1.00 90.75 373 LEU A N 1
ATOM 2881 C CA . LEU A 1 373 ? -15.113 -8.412 41.390 1.00 90.75 373 LEU A CA 1
ATOM 2882 C C . LEU A 1 373 ? -14.404 -7.065 41.617 1.00 90.75 373 LEU A C 1
ATOM 2884 O O . LEU A 1 373 ? -14.889 -6.025 41.174 1.00 90.75 373 LEU A O 1
ATOM 2888 N N . ARG A 1 374 ? -13.230 -7.061 42.258 1.00 87.25 374 ARG A N 1
ATOM 2889 C CA . ARG A 1 374 ? -12.417 -5.845 42.433 1.00 87.25 374 ARG A CA 1
ATOM 2890 C C . ARG A 1 374 ? -11.676 -5.437 41.169 1.00 87.25 374 ARG A C 1
ATOM 2892 O O . ARG A 1 374 ? -11.555 -4.247 40.886 1.00 87.25 374 ARG A O 1
ATOM 2899 N N . GLN A 1 375 ? -11.235 -6.415 40.386 1.00 85.50 375 GLN A N 1
ATOM 2900 C CA . GLN A 1 375 ? -10.502 -6.207 39.138 1.00 85.50 375 GLN A CA 1
ATOM 2901 C C . GLN A 1 375 ? -11.420 -6.136 37.907 1.00 85.50 375 GLN A C 1
ATOM 2903 O O . GLN A 1 375 ? -10.990 -6.428 36.789 1.00 85.50 375 GLN A O 1
ATOM 2908 N N . LEU A 1 376 ? -12.689 -5.745 38.087 1.00 79.81 376 LEU A N 1
ATOM 2909 C CA . LEU A 1 376 ? -13.627 -5.623 36.975 1.00 79.81 376 LEU A CA 1
ATOM 2910 C C . LEU A 1 376 ? -13.095 -4.646 35.916 1.00 79.81 376 LEU A C 1
ATOM 2912 O O . LEU A 1 376 ? -12.734 -3.511 36.250 1.00 79.81 376 LEU A O 1
ATOM 2916 N N . PRO A 1 377 ? -13.072 -5.052 34.634 1.00 67.56 377 PRO A N 1
ATOM 2917 C CA . PRO A 1 377 ? -12.665 -4.163 33.563 1.00 67.56 377 PRO A CA 1
ATOM 2918 C C . PRO A 1 377 ? -13.643 -2.990 33.460 1.00 67.56 377 PRO A C 1
ATOM 2920 O O . PRO A 1 377 ? -14.844 -3.148 33.686 1.00 67.56 377 PRO A O 1
ATOM 2923 N N . SER A 1 378 ? -13.140 -1.818 33.067 1.00 67.88 378 SER A N 1
ATOM 2924 C CA . SER A 1 378 ? -14.004 -0.670 32.787 1.00 67.88 378 SER A CA 1
ATOM 2925 C C . SER A 1 378 ? -15.072 -1.028 31.742 1.00 67.88 378 SER A C 1
ATOM 2927 O O . SER A 1 378 ? -14.765 -1.789 30.809 1.00 67.88 378 SER A O 1
ATOM 2929 N N . PRO A 1 379 ? -16.286 -0.451 31.858 1.00 70.62 379 PRO A N 1
ATOM 2930 C CA . PRO A 1 379 ? -17.338 -0.574 30.856 1.00 70.62 379 PRO A CA 1
ATOM 2931 C C . PRO A 1 379 ? -16.776 -0.345 29.458 1.00 70.62 379 PRO A C 1
ATOM 2933 O O . PRO A 1 379 ? -15.966 0.561 29.243 1.00 70.62 379 PRO A O 1
ATOM 2936 N N . PHE A 1 380 ? -17.164 -1.196 28.517 1.00 71.31 380 PHE A N 1
ATOM 2937 C CA . PHE A 1 380 ? -16.612 -1.172 27.170 1.00 71.31 380 PHE A CA 1
ATOM 2938 C C . PHE A 1 380 ? -17.701 -0.828 26.173 1.00 71.31 380 PHE A C 1
ATOM 2940 O O . PHE A 1 380 ? -18.701 -1.530 26.107 1.00 71.31 380 PHE A O 1
ATOM 2947 N N . ALA A 1 381 ? -17.462 0.200 25.364 1.00 81.62 381 ALA A N 1
ATOM 2948 C CA . ALA A 1 381 ? -18.257 0.497 24.185 1.00 81.62 381 ALA A CA 1
ATOM 2949 C C . ALA A 1 381 ? -17.486 0.049 22.932 1.00 81.62 381 ALA A C 1
ATOM 2951 O O . ALA A 1 381 ? -16.330 0.449 22.760 1.00 81.62 381 ALA A O 1
ATOM 2952 N N . PRO A 1 382 ? -18.091 -0.769 22.052 1.00 86.44 382 PRO A N 1
ATOM 2953 C CA . PRO A 1 382 ? -17.537 -1.037 20.737 1.00 86.44 382 PRO A CA 1
ATOM 2954 C C . PRO A 1 382 ? -17.255 0.259 19.980 1.00 86.44 382 PRO A C 1
ATOM 2956 O O . PRO A 1 382 ? -18.061 1.191 19.994 1.00 86.44 382 PRO A O 1
ATOM 2959 N N . TYR A 1 383 ? -16.103 0.296 19.314 1.00 85.88 383 TYR A N 1
ATOM 2960 C CA . TYR A 1 383 ? -15.754 1.394 18.426 1.00 85.88 383 TYR A CA 1
ATOM 2961 C C . TYR A 1 383 ? -16.613 1.348 17.167 1.00 85.88 383 TYR A C 1
ATOM 2963 O O . TYR A 1 383 ? -16.690 0.306 16.518 1.00 85.88 383 TYR A O 1
ATOM 2971 N N . VAL A 1 384 ? -17.182 2.485 16.786 1.00 86.50 384 VAL A N 1
ATOM 2972 C CA . VAL A 1 384 ? -17.912 2.642 15.529 1.00 86.50 384 VAL A CA 1
ATOM 2973 C C . VAL A 1 384 ? -17.107 3.520 14.588 1.00 86.50 384 VAL A C 1
ATOM 2975 O O . VAL A 1 384 ? -16.747 4.653 14.924 1.00 86.50 384 VAL A O 1
ATOM 2978 N N . GLU A 1 385 ? -16.841 3.003 13.388 1.00 84.19 385 GLU A N 1
ATOM 2979 C CA . GLU A 1 385 ? -16.053 3.751 12.422 1.00 84.19 385 GLU A CA 1
ATOM 2980 C C . GLU A 1 385 ? -16.807 4.973 11.877 1.00 84.19 385 GLU A C 1
ATOM 2982 O O . GLU A 1 385 ? -18.025 4.959 11.699 1.00 84.19 385 GLU A O 1
ATOM 2987 N N . THR A 1 386 ? -16.078 6.047 11.561 1.00 79.50 386 THR A N 1
ATOM 2988 C CA . THR A 1 386 ? -16.647 7.318 11.082 1.00 79.50 386 THR A CA 1
ATOM 2989 C C . THR A 1 386 ? -17.576 7.154 9.878 1.00 79.50 386 THR A C 1
ATOM 2991 O O . THR A 1 386 ? -18.593 7.847 9.797 1.00 79.50 386 THR A O 1
ATOM 2994 N N . ALA A 1 387 ? -17.245 6.229 8.974 1.00 82.81 387 ALA A N 1
ATOM 2995 C CA . ALA A 1 387 ? -18.016 5.918 7.779 1.00 82.81 387 ALA A CA 1
ATOM 2996 C C . ALA A 1 387 ? -19.279 5.091 8.068 1.00 82.81 387 ALA A C 1
ATOM 2998 O O . ALA A 1 387 ? -20.235 5.188 7.300 1.00 82.81 387 ALA A O 1
ATOM 2999 N N . ALA A 1 388 ? -19.326 4.326 9.166 1.00 86.31 388 ALA A N 1
ATOM 3000 C CA . ALA A 1 388 ? -20.357 3.317 9.417 1.00 86.31 388 ALA A CA 1
ATOM 3001 C C . ALA A 1 388 ? -21.780 3.882 9.341 1.00 86.31 388 ALA A C 1
ATOM 3003 O O . ALA A 1 388 ? -22.671 3.229 8.810 1.00 86.31 388 ALA A O 1
ATOM 3004 N N . HIS A 1 389 ? -22.006 5.124 9.781 1.00 84.19 389 HIS A N 1
ATOM 3005 C CA . HIS A 1 389 ? -23.329 5.770 9.746 1.00 84.19 389 HIS A CA 1
ATOM 3006 C C . HIS A 1 389 ? -23.433 6.912 8.719 1.00 84.19 389 HIS A C 1
ATOM 3008 O O . HIS A 1 389 ? -24.351 7.732 8.799 1.00 84.19 389 HIS A O 1
ATOM 3014 N N . SER A 1 390 ? -22.520 6.973 7.743 1.00 85.81 390 SER A N 1
ATOM 3015 C CA . SER A 1 390 ? -22.488 7.986 6.680 1.00 85.81 390 SER A CA 1
ATOM 3016 C C . SER A 1 390 ? -22.886 7.392 5.327 1.00 85.81 390 SER A C 1
ATOM 3018 O O . SER A 1 390 ? -22.144 6.623 4.718 1.00 85.81 390 SER A O 1
ATOM 3020 N N . VAL A 1 391 ? -24.060 7.783 4.822 1.00 89.12 391 VAL A N 1
ATOM 3021 C CA . VAL A 1 391 ? -24.525 7.380 3.482 1.00 89.12 391 VAL A CA 1
ATOM 3022 C C . VAL A 1 391 ? -23.624 7.930 2.362 1.00 89.12 391 VAL A C 1
ATOM 3024 O O . VAL A 1 391 ? -23.321 7.169 1.443 1.00 89.12 391 VAL A O 1
ATOM 3027 N N . PRO A 1 392 ? -23.116 9.180 2.423 1.00 84.50 392 PRO A N 1
ATOM 3028 C CA . PRO A 1 392 ? -22.119 9.647 1.460 1.00 84.50 392 PRO A CA 1
ATOM 3029 C C . PRO A 1 392 ? -20.857 8.773 1.421 1.00 84.50 392 PRO A C 1
ATOM 3031 O O . PRO A 1 392 ? -20.382 8.431 0.341 1.00 84.50 392 PRO A O 1
ATOM 3034 N N . GLU A 1 393 ? -20.329 8.350 2.576 1.00 82.69 393 GLU A N 1
ATOM 3035 C CA . GLU A 1 393 ? -19.170 7.445 2.608 1.00 82.69 393 GLU A CA 1
ATOM 3036 C C . GLU A 1 393 ? -19.500 6.060 2.048 1.00 82.69 393 GLU A C 1
ATOM 3038 O O . GLU A 1 393 ? -18.680 5.475 1.337 1.00 82.69 393 GLU A O 1
ATOM 3043 N N . LEU A 1 394 ? -20.705 5.550 2.301 1.00 88.56 394 LEU A N 1
ATOM 3044 C CA . LEU A 1 394 ? -21.188 4.309 1.700 1.00 88.56 394 LEU A CA 1
ATOM 3045 C C . LEU A 1 394 ? -21.228 4.403 0.165 1.00 88.56 394 LEU A C 1
ATOM 3047 O O . LEU A 1 394 ? -20.712 3.520 -0.523 1.00 88.56 394 LEU A O 1
ATOM 3051 N N . VAL A 1 395 ? -21.756 5.504 -0.386 1.00 86.75 395 VAL A N 1
ATOM 3052 C CA . VAL A 1 395 ? -21.746 5.762 -1.837 1.00 86.75 395 VAL A CA 1
ATOM 3053 C C . VAL A 1 395 ? -20.311 5.806 -2.364 1.00 86.75 395 VAL A C 1
ATOM 3055 O O . VAL A 1 395 ? -20.024 5.147 -3.362 1.00 86.75 395 VAL A O 1
ATOM 3058 N N . LYS A 1 396 ? -19.374 6.466 -1.668 1.00 82.94 396 LYS A N 1
ATOM 3059 C CA . LYS A 1 396 ? -17.953 6.489 -2.064 1.00 82.94 396 LYS A CA 1
ATOM 3060 C C . LYS A 1 396 ? -17.328 5.093 -2.147 1.00 82.94 396 LYS A C 1
ATOM 3062 O O . LYS A 1 396 ? -16.548 4.836 -3.063 1.00 82.94 396 LYS A O 1
ATOM 3067 N N . HIS A 1 397 ? -17.648 4.180 -1.227 1.00 85.19 397 HIS A N 1
ATOM 3068 C CA . HIS A 1 397 ? -17.140 2.802 -1.293 1.00 85.19 397 HIS A CA 1
ATOM 3069 C C . HIS A 1 397 ? -17.727 2.036 -2.484 1.00 85.19 397 HIS A C 1
ATOM 3071 O O . HIS A 1 397 ? -17.008 1.314 -3.173 1.00 85.19 397 HIS A O 1
ATOM 3077 N N . LEU A 1 398 ? -19.011 2.230 -2.780 1.00 87.81 398 LEU A N 1
ATOM 3078 C CA . LEU A 1 398 ? -19.652 1.598 -3.934 1.00 87.81 398 LEU A CA 1
ATOM 3079 C C . LEU A 1 398 ? -19.113 2.131 -5.260 1.00 87.81 398 LEU A C 1
ATOM 3081 O O . LEU A 1 398 ? -18.859 1.337 -6.165 1.00 87.81 398 LEU A O 1
ATOM 3085 N N . ARG A 1 399 ? -18.858 3.442 -5.343 1.00 84.44 399 ARG A N 1
ATOM 3086 C CA . ARG A 1 399 ? -18.173 4.095 -6.469 1.00 84.44 399 ARG A CA 1
ATOM 3087 C C . ARG A 1 399 ? -16.771 3.532 -6.669 1.00 84.44 399 ARG A C 1
ATOM 3089 O O . ARG A 1 399 ? -16.372 3.266 -7.799 1.00 84.44 399 ARG A O 1
ATOM 3096 N N . TYR A 1 400 ? -16.043 3.312 -5.576 1.00 83.62 400 TYR A N 1
ATOM 3097 C CA . TYR A 1 400 ? -14.713 2.714 -5.613 1.00 83.62 400 TYR A CA 1
ATOM 3098 C C . TYR A 1 400 ? -14.737 1.285 -6.177 1.00 83.62 400 TYR A C 1
ATOM 3100 O O . TYR A 1 400 ? -13.990 0.974 -7.103 1.00 83.62 400 TYR A O 1
ATOM 3108 N N . ILE A 1 401 ? -15.644 0.432 -5.692 1.00 86.88 401 ILE A N 1
ATOM 3109 C CA . ILE A 1 401 ? -15.799 -0.932 -6.219 1.00 86.88 401 ILE A CA 1
ATOM 3110 C C . ILE A 1 401 ? -16.264 -0.906 -7.684 1.00 86.88 401 ILE A C 1
ATOM 3112 O O . ILE A 1 401 ? -15.770 -1.683 -8.498 1.00 86.88 401 ILE A O 1
ATOM 3116 N N . ALA A 1 402 ? -17.167 0.009 -8.045 1.00 87.50 402 ALA A N 1
ATOM 3117 C CA . ALA A 1 402 ? -17.644 0.165 -9.416 1.00 87.50 402 ALA A CA 1
ATOM 3118 C C . ALA A 1 402 ? -16.523 0.562 -10.384 1.00 87.50 402 ALA A C 1
ATOM 3120 O O . ALA A 1 402 ? -16.431 0.012 -11.480 1.00 87.50 402 ALA A O 1
ATOM 3121 N N . LEU A 1 403 ? -15.636 1.471 -9.967 1.00 84.38 403 LEU A N 1
ATOM 3122 C CA . LEU A 1 403 ? -14.440 1.836 -10.723 1.00 84.38 403 LEU A CA 1
ATOM 3123 C C . LEU A 1 403 ? -13.543 0.617 -10.964 1.00 84.38 403 LEU A C 1
ATOM 3125 O O . LEU A 1 403 ? -13.113 0.392 -12.092 1.00 84.38 403 LEU A O 1
ATOM 3129 N N . LEU A 1 404 ? -13.282 -0.178 -9.926 1.00 84.19 404 LEU A N 1
ATOM 3130 C CA . LEU A 1 404 ? -12.474 -1.393 -10.033 1.00 84.19 404 LEU A CA 1
ATOM 3131 C C . LEU A 1 404 ? -13.082 -2.413 -10.998 1.00 84.19 404 LEU A C 1
ATOM 3133 O O . LEU A 1 404 ? -12.383 -2.928 -11.869 1.00 84.19 404 LEU A O 1
ATOM 3137 N N . ASN A 1 405 ? -14.389 -2.656 -10.894 1.00 89.31 405 ASN A N 1
ATOM 3138 C CA . ASN A 1 405 ? -15.110 -3.547 -11.803 1.00 89.31 405 ASN A CA 1
ATOM 3139 C C . ASN A 1 405 ? -15.011 -3.065 -13.252 1.00 89.31 405 ASN A C 1
ATOM 3141 O O . ASN A 1 405 ? -14.686 -3.842 -14.147 1.00 89.31 405 ASN A O 1
ATOM 3145 N N . ASN A 1 406 ? -15.226 -1.770 -13.472 1.00 88.94 406 ASN A N 1
ATOM 3146 C CA . ASN A 1 406 ? -15.108 -1.137 -14.776 1.00 88.94 406 ASN A CA 1
ATOM 3147 C C . ASN A 1 406 ? -13.697 -1.259 -15.364 1.00 88.94 406 ASN A C 1
ATOM 3149 O O . ASN A 1 406 ? -13.551 -1.592 -16.537 1.00 88.94 406 ASN A O 1
ATOM 3153 N N . ARG A 1 407 ? -12.652 -1.052 -14.556 1.00 85.62 407 ARG A N 1
ATOM 3154 C CA . ARG A 1 407 ? -11.256 -1.229 -14.983 1.00 85.62 407 ARG A CA 1
ATOM 3155 C C . ARG A 1 407 ? -10.948 -2.669 -15.360 1.00 85.62 407 ARG A C 1
ATOM 3157 O O . ARG A 1 407 ? -10.361 -2.904 -16.408 1.00 85.62 407 ARG A O 1
ATOM 3164 N N . TYR A 1 408 ? -11.369 -3.630 -14.546 1.00 88.12 408 TYR A N 1
ATOM 3165 C CA . TYR A 1 408 ? -11.143 -5.037 -14.853 1.00 88.12 408 TYR A CA 1
ATOM 3166 C C . TYR A 1 408 ? -11.852 -5.457 -16.151 1.00 88.12 408 TYR A C 1
ATOM 3168 O O . TYR A 1 408 ? -11.267 -6.147 -16.982 1.00 88.12 408 TYR A O 1
ATOM 3176 N N . ARG A 1 409 ? -13.077 -4.964 -16.383 1.00 90.44 409 ARG A N 1
ATOM 3177 C CA . ARG A 1 409 ? -13.806 -5.165 -17.647 1.00 90.44 409 ARG A CA 1
ATOM 3178 C C . ARG A 1 409 ? -13.097 -4.515 -18.838 1.00 90.44 409 ARG A C 1
ATOM 3180 O O . ARG A 1 409 ? -13.011 -5.137 -19.891 1.00 90.44 409 ARG A O 1
ATOM 3187 N N . LEU A 1 410 ? -12.563 -3.300 -18.672 1.00 90.44 410 LEU A N 1
ATOM 3188 C CA . LEU A 1 410 ? -11.745 -2.637 -19.693 1.00 90.44 410 LEU A CA 1
ATOM 3189 C C . LEU A 1 410 ? -10.498 -3.457 -20.027 1.00 90.44 410 LEU A C 1
ATOM 3191 O O . LEU A 1 410 ? -10.201 -3.648 -21.201 1.00 90.44 410 LEU A O 1
ATOM 3195 N N . TRP A 1 411 ? -9.785 -3.951 -19.014 1.00 90.00 411 TRP A N 1
ATOM 3196 C CA . TRP A 1 411 ? -8.615 -4.800 -19.216 1.00 90.00 411 TRP A CA 1
ATOM 3197 C C . TRP A 1 411 ? -8.977 -6.071 -19.991 1.00 90.00 411 TRP A C 1
ATOM 3199 O O . TRP A 1 411 ? -8.367 -6.325 -21.023 1.00 90.00 411 TRP A O 1
ATOM 3209 N N . LEU A 1 412 ? -10.013 -6.803 -19.567 1.00 90.88 412 LEU A N 1
ATOM 3210 C CA . LEU A 1 412 ? -10.487 -8.000 -20.270 1.00 90.88 412 LEU A CA 1
ATOM 3211 C C . LEU A 1 412 ? -10.839 -7.713 -21.734 1.00 90.88 412 LEU A C 1
ATOM 3213 O O . LEU A 1 412 ? -10.447 -8.462 -22.626 1.00 90.88 412 LEU A O 1
ATOM 3217 N N . ALA A 1 413 ? -11.560 -6.618 -21.990 1.00 92.38 413 ALA A N 1
ATOM 3218 C CA . ALA A 1 413 ? -11.938 -6.228 -23.342 1.00 92.38 413 ALA A CA 1
ATOM 3219 C C . ALA A 1 413 ? -10.715 -5.875 -24.204 1.00 92.38 413 ALA A C 1
ATOM 3221 O O . ALA A 1 413 ? -10.687 -6.220 -25.381 1.00 92.38 413 ALA A O 1
ATOM 3222 N N . LEU A 1 414 ? -9.702 -5.214 -23.633 1.00 91.69 414 LEU A N 1
ATOM 3223 C CA . LEU A 1 414 ? -8.458 -4.879 -24.328 1.00 91.69 414 LEU A CA 1
ATOM 3224 C C . LEU A 1 414 ? -7.598 -6.122 -24.599 1.00 91.69 414 LEU A C 1
ATOM 3226 O O . LEU A 1 414 ? -7.114 -6.276 -25.716 1.00 91.69 414 LEU A O 1
ATOM 3230 N N . GLU A 1 415 ? -7.439 -7.026 -23.631 1.00 90.75 415 GLU A N 1
ATOM 3231 C CA . GLU A 1 415 ? -6.712 -8.291 -23.829 1.00 90.75 415 GLU A CA 1
ATOM 3232 C C . GLU A 1 415 ? -7.335 -9.123 -24.949 1.00 90.75 415 GLU A C 1
ATOM 3234 O O . GLU A 1 415 ? -6.625 -9.559 -25.852 1.00 90.75 415 GLU A O 1
ATOM 3239 N N . ALA A 1 416 ? -8.666 -9.235 -24.977 1.00 92.44 416 ALA A N 1
ATOM 3240 C CA . ALA A 1 416 ? -9.378 -9.931 -26.047 1.00 92.44 416 ALA A CA 1
ATOM 3241 C C . ALA A 1 416 ? -9.114 -9.326 -27.442 1.00 92.44 416 ALA A C 1
ATOM 3243 O O . ALA A 1 416 ? -9.214 -10.022 -28.448 1.00 92.44 416 ALA A O 1
ATOM 3244 N N . GLN A 1 417 ? -8.763 -8.036 -27.527 1.00 92.81 417 GLN A N 1
ATOM 3245 C CA . GLN A 1 417 ? -8.375 -7.391 -28.787 1.00 92.81 417 GLN A CA 1
ATOM 3246 C C . GLN A 1 417 ? -6.897 -7.577 -29.150 1.00 92.81 417 GLN A C 1
ATOM 3248 O O . GLN A 1 417 ? -6.530 -7.291 -30.292 1.00 92.81 417 GLN A O 1
ATOM 3253 N N . ALA A 1 418 ? -6.052 -8.014 -28.215 1.00 89.94 418 ALA A N 1
ATOM 3254 C CA . ALA A 1 418 ? -4.617 -8.213 -28.409 1.00 89.94 418 ALA A CA 1
ATOM 3255 C C . ALA A 1 418 ? -4.194 -9.691 -28.482 1.00 89.94 418 ALA A C 1
ATOM 3257 O O . ALA A 1 418 ? -3.073 -9.983 -28.921 1.00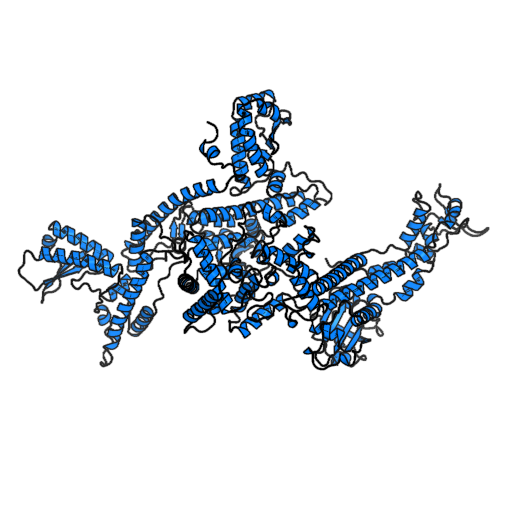 89.94 418 ALA A O 1
ATOM 3258 N N . GLU A 1 419 ? -5.051 -10.605 -28.033 1.00 91.25 419 GLU A N 1
ATOM 3259 C CA . GLU A 1 419 ? -4.798 -12.042 -27.983 1.00 91.25 419 GLU A CA 1
ATOM 3260 C C . GLU A 1 419 ? -4.492 -12.608 -29.378 1.00 91.25 419 GLU A C 1
ATOM 3262 O O . GLU A 1 419 ? -5.243 -12.394 -30.324 1.00 91.25 419 GLU A O 1
ATOM 3267 N N . ALA A 1 420 ? -3.361 -13.313 -29.505 1.00 87.75 420 ALA A N 1
ATOM 3268 C CA . ALA A 1 420 ? -2.893 -13.964 -30.737 1.00 87.75 420 ALA A CA 1
ATOM 3269 C C . ALA A 1 420 ? -2.746 -13.061 -31.989 1.00 87.75 420 ALA A C 1
ATOM 3271 O O . ALA A 1 420 ? -2.690 -13.573 -33.104 1.00 87.75 420 ALA A O 1
ATOM 3272 N N . ARG A 1 421 ? -2.640 -11.735 -31.818 1.00 92.38 421 ARG A N 1
ATOM 3273 C CA . ARG A 1 421 ? -2.496 -10.754 -32.915 1.00 92.38 421 ARG A CA 1
ATOM 3274 C C . ARG A 1 421 ? -1.115 -10.099 -32.959 1.00 92.38 421 ARG A C 1
ATOM 3276 O O . ARG A 1 421 ? -0.425 -10.017 -31.941 1.00 92.38 421 ARG A O 1
ATOM 3283 N N . GLU A 1 422 ? -0.690 -9.601 -34.113 1.00 90.12 422 GLU A N 1
ATOM 3284 C CA . GLU A 1 422 ? 0.601 -8.917 -34.259 1.00 90.12 422 GLU A CA 1
ATOM 3285 C C . GLU A 1 422 ? 0.538 -7.440 -33.836 1.00 90.12 422 GLU A C 1
ATOM 3287 O O . GLU A 1 422 ? -0.473 -6.765 -34.007 1.00 90.12 422 GLU A O 1
ATOM 3292 N N . ASP A 1 423 ? 1.647 -6.899 -33.313 1.00 87.44 423 ASP A N 1
ATOM 3293 C CA . ASP A 1 423 ? 1.728 -5.535 -32.752 1.00 87.44 423 ASP A CA 1
ATOM 3294 C C . ASP A 1 423 ? 1.299 -4.419 -33.728 1.00 87.44 423 ASP A C 1
ATOM 3296 O O . ASP A 1 423 ? 0.816 -3.369 -33.287 1.00 87.44 423 ASP A O 1
ATOM 3300 N N . ALA A 1 424 ? 1.502 -4.627 -35.034 1.00 90.06 424 ALA A N 1
ATOM 3301 C CA . ALA A 1 424 ? 1.247 -3.646 -36.089 1.00 90.06 424 ALA A CA 1
ATOM 3302 C C . ALA A 1 424 ? -0.210 -3.624 -36.589 1.00 90.06 424 ALA A C 1
ATOM 3304 O O . ALA A 1 424 ? -0.591 -2.685 -37.290 1.00 90.06 424 ALA A O 1
ATOM 3305 N N . GLU A 1 425 ? -1.027 -4.624 -36.245 1.00 93.56 425 GLU A N 1
ATOM 3306 C CA . GLU A 1 425 ? -2.414 -4.700 -36.704 1.00 93.56 425 GLU A CA 1
ATOM 3307 C C . GLU A 1 425 ? -3.272 -3.548 -36.166 1.00 93.56 425 GLU A C 1
ATOM 3309 O O . GLU A 1 425 ? -3.094 -3.087 -35.033 1.00 93.56 425 GLU A O 1
ATOM 3314 N N . THR A 1 426 ? -4.247 -3.115 -36.972 1.00 93.19 426 THR A N 1
ATOM 3315 C CA . THR A 1 426 ? -5.214 -2.079 -36.587 1.00 93.19 426 THR A CA 1
ATOM 3316 C C . THR A 1 426 ? -6.366 -2.655 -35.764 1.00 93.19 426 THR A C 1
ATOM 3318 O O . THR A 1 426 ? -6.736 -3.823 -35.905 1.00 93.19 426 THR A O 1
ATOM 3321 N N . VAL A 1 427 ? -6.935 -1.842 -34.873 1.00 91.56 427 VAL A N 1
ATOM 3322 C CA . VAL A 1 427 ? -8.044 -2.245 -33.994 1.00 91.56 427 VAL A CA 1
ATOM 3323 C C . VAL A 1 427 ? -9.156 -1.202 -34.063 1.00 91.56 427 VAL A C 1
ATOM 3325 O O . VAL A 1 427 ? -8.891 -0.016 -33.870 1.00 91.56 427 VAL A O 1
ATOM 3328 N N . ASP A 1 428 ? -10.393 -1.644 -34.308 1.00 89.00 428 ASP A N 1
ATOM 3329 C CA . ASP A 1 428 ? -11.597 -0.826 -34.134 1.00 89.00 428 ASP A CA 1
ATOM 3330 C C . ASP A 1 428 ? -12.298 -1.205 -32.826 1.00 89.00 428 ASP A C 1
ATOM 3332 O O . ASP A 1 428 ? -12.738 -2.335 -32.632 1.00 89.00 428 ASP A O 1
ATOM 3336 N N . ILE A 1 429 ? -12.398 -0.234 -31.923 1.00 88.38 429 ILE A N 1
ATOM 3337 C CA . ILE A 1 429 ? -13.022 -0.379 -30.604 1.00 88.38 429 ILE A CA 1
ATOM 3338 C C . ILE A 1 429 ? -14.349 0.381 -30.484 1.00 88.38 429 ILE A C 1
ATOM 3340 O O . ILE A 1 429 ? -14.981 0.357 -29.428 1.00 88.38 429 ILE A O 1
ATOM 3344 N N . THR A 1 430 ? -14.767 1.092 -31.535 1.00 83.88 430 THR A N 1
ATOM 3345 C CA . THR A 1 430 ? -15.943 1.979 -31.500 1.00 83.88 430 THR A CA 1
ATOM 3346 C C . THR A 1 430 ? -17.263 1.211 -31.541 1.00 83.88 430 THR A C 1
ATOM 3348 O O . THR A 1 430 ? -18.264 1.653 -30.977 1.00 83.88 430 THR A O 1
ATOM 3351 N N . SER A 1 431 ? -17.254 0.026 -32.152 1.00 82.56 431 SER A N 1
ATOM 3352 C CA . SER A 1 431 ? -18.407 -0.872 -32.281 1.00 82.56 431 SER A CA 1
ATOM 3353 C C . SER A 1 431 ? -18.522 -1.904 -31.148 1.00 82.56 431 SER A C 1
ATOM 3355 O O . SER A 1 431 ? -19.576 -2.521 -30.982 1.00 82.56 431 SER A O 1
ATOM 3357 N N . LEU A 1 432 ? -17.474 -2.072 -30.334 1.00 91.88 432 LEU A N 1
ATOM 3358 C CA . LEU A 1 432 ? -17.442 -3.036 -29.233 1.00 91.88 432 LEU A CA 1
ATOM 3359 C C . LEU A 1 432 ? -18.254 -2.520 -28.047 1.00 91.88 432 LEU A C 1
ATOM 3361 O O . LEU A 1 432 ? -17.946 -1.466 -27.499 1.00 91.88 432 LEU A O 1
ATOM 3365 N N . MET A 1 433 ? -19.276 -3.268 -27.636 1.00 93.88 433 MET A N 1
ATOM 3366 C CA . MET A 1 433 ? -20.111 -2.914 -26.487 1.00 93.88 433 MET A CA 1
ATOM 3367 C C . MET A 1 433 ? -19.533 -3.497 -25.198 1.00 93.88 433 MET A C 1
ATOM 3369 O O . MET A 1 433 ? -19.079 -4.640 -25.176 1.00 93.88 433 MET A O 1
ATOM 3373 N N . ILE A 1 434 ? -19.588 -2.722 -24.119 1.00 94.25 434 ILE A N 1
ATOM 3374 C CA . ILE A 1 434 ? -19.103 -3.101 -22.794 1.00 94.25 434 ILE A CA 1
ATOM 3375 C C . ILE A 1 434 ? -20.131 -2.720 -21.728 1.00 94.25 434 ILE A C 1
ATOM 3377 O O . ILE A 1 434 ? -20.841 -1.722 -21.845 1.00 94.25 434 ILE A O 1
ATOM 3381 N N . GLU A 1 435 ? -20.223 -3.525 -20.675 1.00 92.56 435 GLU A N 1
ATOM 3382 C CA . GLU A 1 435 ? -21.091 -3.227 -19.539 1.00 92.56 435 GLU A CA 1
ATOM 3383 C C . GLU A 1 435 ? -20.374 -2.344 -18.519 1.00 92.56 435 GLU A C 1
ATOM 3385 O O . GLU A 1 435 ? -19.283 -2.678 -18.049 1.00 92.56 435 GLU A O 1
ATOM 3390 N N . SER A 1 436 ? -21.033 -1.272 -18.085 1.00 91.31 436 SER A N 1
ATOM 3391 C CA . SER A 1 436 ? -20.597 -0.493 -16.926 1.00 91.31 436 SER A CA 1
ATOM 3392 C C . SER A 1 436 ? -21.234 -1.026 -15.645 1.00 91.31 436 SER A C 1
ATOM 3394 O O . SER A 1 436 ? -22.342 -1.560 -15.653 1.00 91.31 436 SER A O 1
ATOM 3396 N N . ASP A 1 437 ? -20.529 -0.905 -14.530 1.00 92.75 437 ASP A N 1
ATOM 3397 C CA . ASP A 1 437 ? -21.043 -1.227 -13.207 1.00 92.75 437 ASP A CA 1
ATOM 3398 C C . ASP A 1 437 ? -22.170 -0.256 -12.814 1.00 92.75 437 ASP A C 1
ATOM 3400 O O . ASP A 1 437 ? -22.056 0.955 -13.023 1.00 92.75 437 ASP A O 1
ATOM 3404 N N . ILE A 1 438 ? -23.243 -0.783 -12.222 1.00 91.00 438 ILE A N 1
ATOM 3405 C CA . ILE A 1 438 ? -24.455 -0.033 -11.863 1.00 91.00 438 ILE A CA 1
ATOM 3406 C C . ILE A 1 438 ? -24.219 1.097 -10.854 1.00 91.00 438 ILE A C 1
ATOM 3408 O O . ILE A 1 438 ? -24.985 2.051 -10.829 1.00 91.00 438 ILE A O 1
ATOM 3412 N N . ASP A 1 439 ? -23.179 1.031 -10.018 1.00 88.94 439 ASP A N 1
ATOM 3413 C CA . ASP A 1 439 ? -22.816 2.133 -9.117 1.00 88.94 439 ASP A CA 1
ATOM 3414 C C . ASP A 1 439 ? -21.690 2.998 -9.698 1.00 88.94 439 ASP A C 1
ATOM 3416 O O . ASP A 1 439 ? -21.053 3.742 -8.956 1.00 88.94 439 ASP A O 1
ATOM 3420 N N . SER A 1 440 ? -21.397 2.934 -10.998 1.00 87.06 440 SER A N 1
ATOM 3421 C CA . SER A 1 440 ? -20.404 3.817 -11.624 1.00 87.06 440 SER A CA 1
ATOM 3422 C C . SER A 1 440 ? -21.014 5.165 -12.040 1.00 87.06 440 SER A C 1
ATOM 3424 O O . SER A 1 440 ? -22.164 5.212 -12.477 1.00 87.06 440 SER A O 1
ATOM 3426 N N . PRO A 1 441 ? -20.242 6.264 -11.979 1.00 84.38 441 PRO A N 1
ATOM 3427 C CA . PRO A 1 441 ? -20.660 7.557 -12.523 1.00 84.38 441 PRO A CA 1
ATOM 3428 C C . PRO A 1 441 ? -21.075 7.505 -14.000 1.00 84.38 441 PRO A C 1
ATOM 3430 O O . PRO A 1 441 ? -22.028 8.167 -14.404 1.00 84.38 441 PRO A O 1
ATOM 3433 N N . LEU A 1 442 ? -20.381 6.686 -14.800 1.00 87.88 442 LEU A N 1
ATOM 3434 C CA . LEU A 1 442 ? -20.708 6.473 -16.210 1.00 87.88 442 LEU A CA 1
ATOM 3435 C C . LEU A 1 442 ? -22.109 5.884 -16.376 1.00 87.88 442 LEU A C 1
ATOM 3437 O O . LEU A 1 442 ? -22.867 6.358 -17.214 1.00 87.88 442 LEU A O 1
ATOM 3441 N N . TYR A 1 443 ? -22.449 4.872 -15.574 1.00 90.50 443 TYR A N 1
ATOM 3442 C CA . TYR A 1 443 ? -23.759 4.235 -15.631 1.00 90.50 443 TYR A CA 1
ATOM 3443 C C . TYR A 1 443 ? -24.876 5.239 -15.338 1.00 90.50 443 TYR A C 1
ATOM 3445 O O . TYR A 1 443 ? -25.817 5.321 -16.117 1.00 90.50 443 TYR A O 1
ATOM 3453 N N . ASP A 1 444 ? -24.737 6.063 -14.295 1.00 86.44 444 ASP A N 1
ATOM 3454 C CA . ASP A 1 444 ? -25.750 7.074 -13.956 1.00 86.44 444 ASP A CA 1
ATOM 3455 C C . ASP A 1 444 ? -25.946 8.101 -15.070 1.00 86.44 444 ASP A C 1
ATOM 3457 O O . ASP A 1 444 ? -27.074 8.407 -15.451 1.00 86.44 444 ASP A O 1
ATOM 3461 N N . LEU A 1 445 ? -24.851 8.617 -15.634 1.00 87.69 445 LEU A N 1
ATOM 3462 C CA . LEU A 1 445 ? -24.921 9.573 -16.739 1.00 87.69 445 LEU A CA 1
ATOM 3463 C C . LEU A 1 445 ? -25.582 8.954 -17.977 1.00 87.69 445 LEU A C 1
ATOM 3465 O O . LEU A 1 445 ? -26.386 9.609 -18.639 1.00 87.69 445 LEU A O 1
ATOM 3469 N N . VAL A 1 446 ? -25.266 7.695 -18.284 1.00 91.62 446 VAL A N 1
ATOM 3470 C CA . VAL A 1 446 ? -25.861 6.968 -19.410 1.00 91.62 446 VAL A CA 1
ATOM 3471 C C . VAL A 1 446 ? -27.329 6.649 -19.148 1.00 91.62 446 VAL A C 1
ATOM 3473 O O . VAL A 1 446 ? -28.137 6.772 -20.065 1.00 91.62 446 VAL A O 1
ATOM 3476 N N . GLU A 1 447 ? -27.715 6.303 -17.923 1.00 90.44 447 GLU A N 1
ATOM 3477 C CA . GLU A 1 447 ? -29.110 6.061 -17.556 1.00 90.44 447 GLU A CA 1
ATOM 3478 C C . GLU A 1 447 ? -29.943 7.344 -17.682 1.00 90.44 447 GLU A C 1
ATOM 3480 O O . GLU A 1 447 ? -30.956 7.350 -18.383 1.00 90.44 447 GLU A O 1
ATOM 3485 N N . ILE A 1 448 ? -29.483 8.451 -17.087 1.00 87.06 448 ILE A N 1
ATOM 3486 C CA . ILE A 1 448 ? -30.152 9.759 -17.173 1.00 87.06 448 ILE A CA 1
ATOM 3487 C C . ILE A 1 448 ? -30.252 10.200 -18.641 1.00 87.06 448 ILE A C 1
ATOM 3489 O O . ILE A 1 448 ? -31.325 10.572 -19.120 1.00 87.06 448 ILE A O 1
ATOM 3493 N N . GLY A 1 449 ? -29.144 10.121 -19.382 1.00 89.31 449 GLY A N 1
ATOM 3494 C CA . GLY A 1 449 ? -29.084 10.528 -20.782 1.00 89.31 449 GLY A CA 1
ATOM 3495 C C . GLY A 1 449 ? -29.938 9.659 -21.711 1.00 89.31 449 GLY A C 1
ATOM 3496 O O . GLY A 1 449 ? -30.625 10.181 -22.589 1.00 89.31 449 GLY A O 1
ATOM 3497 N N . SER A 1 450 ? -29.934 8.337 -21.518 1.00 92.31 450 SER A N 1
ATOM 3498 C CA . SER A 1 450 ? -30.728 7.404 -22.327 1.00 92.31 450 SER A CA 1
ATOM 3499 C C . SER A 1 450 ? -32.224 7.545 -22.064 1.00 92.31 450 SER A C 1
ATOM 3501 O O . SER A 1 450 ? -32.990 7.521 -23.026 1.00 92.31 450 SER A O 1
ATOM 3503 N N . ARG A 1 451 ? -32.642 7.787 -20.814 1.00 91.06 451 ARG A N 1
ATOM 3504 C CA . ARG A 1 451 ? -34.037 8.101 -20.474 1.00 91.06 451 ARG A CA 1
ATOM 3505 C C . ARG A 1 451 ? -34.500 9.385 -21.161 1.00 91.06 451 ARG A C 1
ATOM 3507 O O . ARG A 1 451 ? -35.526 9.367 -21.831 1.00 91.06 451 ARG A O 1
ATOM 3514 N N . GLY A 1 452 ? -33.690 10.446 -21.115 1.00 89.00 452 GLY A N 1
ATOM 3515 C CA . GLY A 1 452 ? -33.974 11.686 -21.846 1.00 89.00 452 GLY A CA 1
ATOM 3516 C C . GLY A 1 452 ? -34.109 11.472 -23.362 1.00 89.00 452 GLY A C 1
ATOM 3517 O O . GLY A 1 452 ? -35.012 12.016 -23.995 1.00 89.00 452 GLY A O 1
ATOM 3518 N N . LEU A 1 453 ? -33.266 10.619 -23.959 1.00 91.12 453 LEU A N 1
ATOM 3519 C CA . LEU A 1 453 ? -33.393 10.242 -25.374 1.00 91.12 453 LEU A CA 1
ATOM 3520 C C . LEU A 1 453 ? -34.648 9.406 -25.661 1.00 91.12 453 LEU A C 1
ATOM 3522 O O . LEU A 1 453 ? -35.246 9.568 -26.721 1.00 91.12 453 LEU A O 1
ATOM 3526 N N . GLN A 1 454 ? -35.045 8.508 -24.759 1.00 91.25 454 GLN A N 1
ATOM 3527 C CA . GLN A 1 454 ? -36.267 7.710 -24.899 1.00 91.25 454 GLN A CA 1
ATOM 3528 C C . GLN A 1 454 ? -37.520 8.578 -24.810 1.00 91.25 454 GLN A C 1
ATOM 3530 O O . GLN A 1 454 ? -38.432 8.398 -25.615 1.00 91.25 454 GLN A O 1
ATOM 3535 N N . GLU A 1 455 ? -37.543 9.542 -23.890 1.00 89.56 455 GLU A N 1
ATOM 3536 C CA . GLU A 1 455 ? -38.618 10.528 -23.771 1.00 89.56 455 GLU A CA 1
ATOM 3537 C C . GLU A 1 455 ? -38.749 11.351 -25.057 1.00 89.56 455 GLU A C 1
ATOM 3539 O O . GLU A 1 455 ? -39.843 11.430 -25.614 1.00 89.56 455 GLU A O 1
ATOM 3544 N N . LEU A 1 456 ? -37.635 11.868 -25.599 1.00 88.00 456 LEU A N 1
ATOM 3545 C CA . LEU A 1 456 ? -37.632 12.558 -26.895 1.00 88.00 456 LEU A CA 1
ATOM 3546 C C . LEU A 1 456 ? -38.120 11.655 -28.034 1.00 88.00 456 LEU A C 1
ATOM 3548 O O . LEU A 1 456 ? -38.942 12.075 -28.843 1.00 88.00 456 LEU A O 1
ATOM 3552 N N . ASN A 1 457 ? -37.649 10.408 -28.082 1.00 87.06 457 ASN A N 1
ATOM 3553 C CA . ASN A 1 457 ? -38.042 9.423 -29.091 1.00 87.06 457 ASN A CA 1
ATOM 3554 C C . ASN A 1 457 ? -39.525 9.008 -28.978 1.00 87.06 457 ASN A C 1
ATOM 3556 O O . ASN A 1 457 ? -40.110 8.531 -29.950 1.00 87.06 457 ASN A O 1
ATOM 3560 N N . GLY A 1 458 ? -40.131 9.181 -27.800 1.00 88.19 458 GLY A N 1
ATOM 3561 C CA . GLY A 1 458 ? -41.537 8.899 -27.523 1.00 88.19 458 GLY A CA 1
ATOM 3562 C C . GLY A 1 458 ? -42.509 9.969 -28.026 1.00 88.19 458 GLY A C 1
ATOM 3563 O O . GLY A 1 458 ? -43.694 9.662 -28.182 1.00 88.19 458 GLY A O 1
ATOM 3564 N N . LEU A 1 459 ? -42.028 11.182 -28.315 1.00 90.56 459 LEU A N 1
ATOM 3565 C CA . LEU A 1 459 ? -42.839 12.288 -28.828 1.00 90.56 459 LEU A CA 1
ATOM 3566 C C . LEU A 1 459 ? -43.321 12.013 -30.260 1.00 90.56 459 LEU A C 1
ATOM 3568 O O . LEU A 1 459 ? -42.586 11.475 -31.093 1.00 90.56 459 LEU A O 1
ATOM 3572 N N . ASP A 1 460 ? -44.559 12.402 -30.562 1.00 93.12 460 ASP A N 1
ATOM 3573 C CA . ASP A 1 460 ? -45.190 12.129 -31.860 1.00 93.12 460 ASP A CA 1
ATOM 3574 C C . ASP A 1 460 ? -44.476 12.854 -33.010 1.00 93.12 460 ASP A C 1
ATOM 3576 O O . ASP A 1 460 ? -44.342 12.320 -34.116 1.00 93.12 460 ASP A O 1
ATOM 3580 N N . GLU A 1 461 ? -43.919 14.033 -32.729 1.00 91.88 461 GLU A N 1
ATOM 3581 C CA . GLU A 1 461 ? -43.088 14.792 -33.656 1.00 91.88 461 GLU A CA 1
ATOM 3582 C C . GLU A 1 461 ? -41.804 14.020 -34.018 1.00 91.88 461 GLU A C 1
ATOM 3584 O O . GLU A 1 461 ? -41.421 13.957 -35.187 1.00 91.88 461 GLU A O 1
ATOM 3589 N N . PHE A 1 462 ? -41.171 13.353 -33.045 1.00 92.25 462 PHE A N 1
ATOM 3590 C CA . PHE A 1 462 ? -39.962 12.557 -33.284 1.00 92.25 462 PHE A CA 1
ATOM 3591 C C . PHE A 1 462 ? -40.278 11.264 -34.051 1.00 92.25 462 PHE A C 1
ATOM 3593 O O . PHE A 1 462 ? -39.563 10.901 -34.989 1.00 92.25 462 PHE A O 1
ATOM 3600 N N . LYS A 1 463 ? -41.386 10.583 -33.722 1.00 92.38 463 LYS A N 1
ATOM 3601 C CA . LYS A 1 463 ? -41.866 9.401 -34.468 1.00 92.38 463 LYS A CA 1
ATOM 3602 C C . LYS A 1 463 ? -42.175 9.728 -35.933 1.00 92.38 463 LYS A C 1
ATOM 3604 O O . LYS A 1 463 ? -41.886 8.922 -36.822 1.00 92.38 463 LYS A O 1
ATOM 3609 N N . SER A 1 464 ? -42.706 10.924 -36.192 1.00 92.88 464 SER A N 1
ATOM 3610 C CA . SER A 1 464 ? -42.962 11.419 -37.548 1.00 92.88 464 SER A CA 1
ATOM 3611 C C . SER A 1 464 ? -41.658 11.586 -38.337 1.00 92.88 464 SER A C 1
ATOM 3613 O O . SER A 1 464 ? -41.570 11.113 -39.469 1.00 92.88 464 SER A O 1
ATOM 3615 N N . ILE A 1 465 ? -40.611 12.149 -37.717 1.00 92.31 465 ILE A N 1
ATOM 3616 C CA . ILE A 1 465 ? -39.267 12.260 -38.318 1.00 92.31 465 ILE A CA 1
ATOM 3617 C C . ILE A 1 465 ? -38.687 10.877 -38.636 1.00 92.31 465 ILE A C 1
ATOM 3619 O O . ILE A 1 465 ? -38.174 10.662 -39.734 1.00 92.31 465 ILE A O 1
ATOM 3623 N N . ARG A 1 466 ? -38.799 9.912 -37.713 1.00 93.44 466 ARG A N 1
ATOM 3624 C CA . ARG A 1 466 ? -38.322 8.535 -37.939 1.00 93.44 466 ARG A CA 1
ATOM 3625 C C . ARG A 1 466 ? -38.992 7.875 -39.138 1.00 93.44 466 ARG A C 1
ATOM 3627 O O . ARG A 1 466 ? -38.313 7.228 -39.930 1.00 93.44 466 ARG A O 1
ATOM 3634 N N . THR A 1 467 ? -40.304 8.063 -39.275 1.00 92.31 467 THR A N 1
ATOM 3635 C CA . THR A 1 467 ? -41.085 7.524 -40.396 1.00 92.31 467 THR A CA 1
ATOM 3636 C C . THR A 1 467 ? -40.679 8.192 -41.708 1.00 92.31 467 THR A C 1
ATOM 3638 O O . THR A 1 467 ? -40.411 7.503 -42.689 1.00 92.31 467 THR A O 1
ATOM 3641 N N . ALA A 1 468 ? -40.554 9.524 -41.712 1.00 92.06 468 ALA A N 1
ATOM 3642 C CA . ALA A 1 468 ? -40.147 10.292 -42.888 1.00 92.06 468 ALA A CA 1
ATOM 3643 C C . ALA A 1 468 ? -38.743 9.911 -43.391 1.00 92.06 468 ALA A C 1
ATOM 3645 O O . ALA A 1 468 ? -38.501 9.892 -44.595 1.00 92.06 468 ALA A O 1
ATOM 3646 N N . LEU A 1 469 ? -37.830 9.571 -42.477 1.00 91.50 469 LEU A N 1
ATOM 3647 C CA . LEU A 1 469 ? -36.446 9.206 -42.784 1.00 91.50 469 LEU A CA 1
ATOM 3648 C C . LEU A 1 469 ? -36.203 7.688 -42.868 1.00 91.50 469 LEU A C 1
ATOM 3650 O O . LEU A 1 469 ? -35.052 7.264 -42.930 1.00 91.50 469 LEU A O 1
ATOM 3654 N N . SER A 1 470 ? -37.261 6.864 -42.888 1.00 92.31 470 SER A N 1
ATOM 3655 C CA . SER A 1 470 ? -37.170 5.393 -42.979 1.00 92.31 470 SER A CA 1
ATOM 3656 C C . SER A 1 470 ? -36.239 4.754 -41.932 1.00 92.31 470 SER A C 1
ATOM 3658 O O . SER A 1 470 ? -35.528 3.787 -42.216 1.00 92.31 470 SER A O 1
ATOM 3660 N N . VAL A 1 471 ? -36.233 5.297 -40.710 1.00 92.44 471 VAL A N 1
ATOM 3661 C CA . VAL A 1 471 ? -35.456 4.767 -39.579 1.00 92.44 471 VAL A CA 1
ATOM 3662 C C . VAL A 1 471 ? -36.023 3.408 -39.162 1.00 92.44 471 VAL A C 1
ATOM 3664 O O . VAL A 1 471 ? -37.237 3.269 -39.003 1.00 92.44 471 VAL A O 1
ATOM 3667 N N . ALA A 1 472 ? -35.163 2.411 -38.942 1.00 91.00 472 ALA A N 1
ATOM 3668 C CA . ALA A 1 472 ? -35.597 1.082 -38.526 1.00 91.00 472 ALA A CA 1
ATOM 3669 C C . ALA A 1 472 ? -36.335 1.133 -37.166 1.00 91.00 472 ALA A C 1
ATOM 3671 O O . ALA A 1 472 ? -35.925 1.893 -36.276 1.00 91.00 472 ALA A O 1
ATOM 3672 N N . PRO A 1 473 ? -37.419 0.356 -36.967 1.00 85.56 473 PRO A N 1
ATOM 3673 C CA . PRO A 1 473 ? -38.224 0.415 -35.741 1.00 85.56 473 PRO A CA 1
ATOM 3674 C C . PRO A 1 473 ? -37.441 0.078 -34.466 1.00 85.56 473 PRO A C 1
ATOM 3676 O O . PRO A 1 473 ? -37.670 0.678 -33.419 1.00 85.56 473 PRO A O 1
ATOM 3679 N N . ASP A 1 474 ? -36.495 -0.849 -34.569 1.00 87.56 474 ASP A N 1
ATOM 3680 C CA . ASP A 1 474 ? -35.622 -1.338 -33.502 1.00 87.56 474 ASP A CA 1
ATOM 3681 C C . ASP A 1 474 ? -34.309 -0.547 -33.375 1.00 87.56 474 ASP A C 1
ATOM 3683 O O . ASP A 1 474 ? -33.556 -0.736 -32.414 1.00 87.56 474 ASP A O 1
ATOM 3687 N N . SER A 1 475 ? -34.031 0.386 -34.296 1.00 90.69 475 SER A N 1
ATOM 3688 C CA . SER A 1 475 ? -32.823 1.201 -34.206 1.00 90.69 475 SER A CA 1
ATOM 3689 C C . SER A 1 475 ? -32.862 2.110 -32.986 1.00 90.69 475 SER A C 1
ATOM 3691 O O . SER A 1 475 ? -33.739 2.975 -32.847 1.00 90.69 475 SER A O 1
ATOM 3693 N N . HIS A 1 476 ? -31.812 2.009 -32.172 1.00 91.81 476 HIS A N 1
ATOM 3694 C CA . HIS A 1 476 ? -31.501 3.022 -31.176 1.00 91.81 476 HIS A CA 1
ATOM 3695 C C . HIS A 1 476 ? -31.168 4.360 -31.851 1.00 91.81 476 HIS A C 1
ATOM 3697 O O . HIS A 1 476 ? -30.767 4.411 -33.016 1.00 91.81 476 HIS A O 1
ATOM 3703 N N . VAL A 1 477 ? -31.351 5.439 -31.099 1.00 93.00 477 VAL A N 1
ATOM 3704 C CA . VAL A 1 477 ? -30.908 6.785 -31.460 1.00 93.00 477 VAL A CA 1
ATOM 3705 C C . VAL A 1 477 ? -29.585 7.038 -30.751 1.00 93.00 477 VAL A C 1
ATOM 3707 O O . VAL A 1 477 ? -29.484 6.781 -29.550 1.00 93.00 477 VAL A O 1
ATOM 3710 N N . LEU A 1 478 ? -28.584 7.527 -31.476 1.00 93.56 478 LEU A N 1
ATOM 3711 C CA . LEU A 1 478 ? -27.296 7.939 -30.926 1.00 93.56 478 LEU A CA 1
ATOM 3712 C C . LEU A 1 478 ? -27.171 9.458 -30.994 1.00 93.56 478 LEU A C 1
ATOM 3714 O O . LEU A 1 478 ? -27.402 10.049 -32.048 1.00 93.56 478 LEU A O 1
ATOM 3718 N N . LEU A 1 479 ? -26.775 10.063 -29.878 1.00 93.12 479 LEU A N 1
ATOM 3719 C CA . LEU A 1 479 ? -26.444 11.477 -29.754 1.00 93.12 479 LEU A CA 1
ATOM 3720 C C . LEU A 1 479 ? -24.954 11.632 -29.440 1.00 93.12 479 LEU A C 1
ATOM 3722 O O . LEU A 1 479 ? -24.479 11.079 -28.449 1.00 93.12 479 LEU A O 1
ATOM 3726 N N . SER A 1 480 ? -24.229 12.421 -30.231 1.00 91.94 480 SER A N 1
ATOM 3727 C CA . SER A 1 480 ? -22.856 12.823 -29.908 1.00 91.94 480 SER A CA 1
ATOM 3728 C C . SER A 1 480 ? -22.812 14.065 -29.011 1.00 91.94 480 SER A C 1
ATOM 3730 O O . SER A 1 480 ? -23.731 14.884 -28.999 1.00 91.94 480 SER A O 1
ATOM 3732 N N . SER A 1 481 ? -21.689 14.276 -28.325 1.00 87.62 481 SER A N 1
ATOM 3733 C CA . SER A 1 481 ? -21.402 15.492 -27.544 1.00 87.62 481 SER A CA 1
ATOM 3734 C C . SER A 1 481 ? -21.429 16.780 -28.374 1.00 87.62 481 SER A C 1
ATOM 3736 O O . SER A 1 481 ? -21.689 17.854 -27.843 1.00 87.62 481 SER A O 1
ATOM 3738 N N . SER A 1 482 ? -21.205 16.675 -29.686 1.00 87.44 482 SER A N 1
ATOM 3739 C CA . SER A 1 482 ? -21.357 17.764 -30.659 1.00 87.44 482 SER A CA 1
ATOM 3740 C C . SER A 1 482 ? -22.809 18.032 -31.080 1.00 87.44 482 SER A C 1
ATOM 3742 O O . SER A 1 482 ? -23.044 18.876 -31.939 1.00 87.44 482 SER A O 1
ATOM 3744 N N . GLY A 1 483 ? -23.781 17.322 -30.500 1.00 85.06 483 GLY A N 1
ATOM 3745 C CA . GLY A 1 483 ? -25.206 17.493 -30.778 1.00 85.06 483 GLY A CA 1
ATOM 3746 C C . GLY A 1 483 ? -25.698 16.773 -32.035 1.00 85.06 483 GLY A C 1
ATOM 3747 O O . GLY A 1 483 ? -26.825 17.014 -32.461 1.00 85.06 483 GLY A O 1
ATOM 3748 N N . ASN A 1 484 ? -24.892 15.895 -32.648 1.00 90.69 484 ASN A N 1
ATOM 3749 C CA . ASN A 1 484 ? -25.333 15.146 -33.822 1.00 90.69 484 ASN A CA 1
ATOM 3750 C C . ASN A 1 484 ? -26.189 13.949 -33.404 1.00 90.69 484 ASN A C 1
ATOM 3752 O O . ASN A 1 484 ? -25.744 13.119 -32.613 1.00 90.69 484 ASN A O 1
ATOM 3756 N N . LEU A 1 485 ? -27.382 13.844 -33.986 1.00 92.56 485 LEU A N 1
ATOM 3757 C CA . LEU A 1 485 ? -28.278 12.704 -33.841 1.00 92.56 485 LEU A CA 1
ATOM 3758 C C . LEU A 1 485 ? -28.228 11.817 -35.075 1.00 92.56 485 LEU A C 1
ATOM 3760 O O . LEU A 1 485 ? -28.295 12.303 -36.208 1.00 92.56 485 LEU A O 1
ATOM 3764 N N . GLY A 1 486 ? -28.204 10.511 -34.852 1.00 93.19 486 GLY A N 1
ATOM 3765 C CA . GLY A 1 486 ? -28.359 9.533 -35.917 1.00 93.19 486 GLY A CA 1
ATOM 3766 C C . GLY A 1 486 ? -28.999 8.235 -35.453 1.00 93.19 486 GLY A C 1
ATOM 3767 O O . GLY A 1 486 ? -29.084 7.954 -34.257 1.00 93.19 486 GLY A O 1
ATOM 3768 N N . ALA A 1 487 ? -29.474 7.466 -36.423 1.00 93.69 487 ALA A N 1
ATOM 3769 C CA . ALA A 1 487 ? -30.035 6.136 -36.235 1.00 93.69 487 ALA A CA 1
ATOM 3770 C C . ALA A 1 487 ? -29.840 5.300 -37.512 1.00 93.69 487 ALA A C 1
ATOM 3772 O O . ALA A 1 487 ? -29.550 5.839 -38.580 1.00 93.69 487 ALA A O 1
ATOM 3773 N N . MET A 1 488 ? -30.020 3.986 -37.415 1.00 93.25 488 MET A N 1
ATOM 3774 C CA . MET A 1 488 ? -30.018 3.073 -38.556 1.00 93.25 488 MET A CA 1
ATOM 3775 C C . MET A 1 488 ? -31.347 3.116 -39.311 1.00 93.25 488 MET A C 1
ATOM 3777 O O . MET A 1 488 ? -32.412 3.008 -38.701 1.00 93.25 488 MET A O 1
ATOM 3781 N N . ALA A 1 489 ? -31.293 3.224 -40.637 1.00 91.69 489 ALA A N 1
ATOM 3782 C CA . ALA A 1 489 ? -32.436 3.015 -41.521 1.00 91.69 489 ALA A CA 1
ATOM 3783 C C . ALA A 1 489 ? -32.721 1.529 -41.766 1.00 91.69 489 ALA A C 1
ATOM 3785 O O . ALA A 1 489 ? -31.883 0.665 -41.504 1.00 91.69 489 ALA A O 1
ATOM 3786 N N . VAL A 1 490 ? -33.915 1.235 -42.293 1.00 90.50 490 VAL A N 1
ATOM 3787 C CA . VAL A 1 490 ? -34.359 -0.132 -42.638 1.00 90.50 490 VAL A CA 1
ATOM 3788 C C . VAL A 1 490 ? -33.429 -0.803 -43.664 1.00 90.50 490 VAL A C 1
ATOM 3790 O O . VAL A 1 490 ? -33.300 -2.023 -43.667 1.00 90.50 490 VAL A O 1
ATOM 3793 N N . ASP A 1 491 ? -32.740 -0.023 -44.504 1.00 88.25 491 ASP A N 1
ATOM 3794 C CA . ASP A 1 491 ? -31.765 -0.511 -45.491 1.00 88.25 491 ASP A CA 1
ATOM 3795 C C . ASP A 1 491 ? -30.364 -0.783 -44.906 1.00 88.25 491 ASP A C 1
ATOM 3797 O O . ASP A 1 491 ? -29.447 -1.154 -45.640 1.00 88.25 491 ASP A O 1
ATOM 3801 N N . GLY A 1 492 ? -30.179 -0.592 -43.595 1.00 84.94 492 GLY A N 1
ATOM 3802 C CA . GLY A 1 492 ? -28.901 -0.800 -42.924 1.00 84.94 492 GLY A CA 1
ATOM 3803 C C . GLY A 1 492 ? -27.893 0.336 -43.119 1.00 84.94 492 GLY A C 1
ATOM 3804 O O . GLY A 1 492 ? -26.712 0.131 -42.843 1.00 84.94 492 GLY A O 1
ATOM 3805 N N . ARG A 1 493 ? -28.314 1.537 -43.548 1.00 90.94 493 ARG A N 1
ATOM 3806 C CA . ARG A 1 493 ? -27.458 2.740 -43.579 1.00 90.94 493 ARG A CA 1
ATOM 3807 C C . ARG A 1 493 ? -27.669 3.651 -42.371 1.00 90.94 493 ARG A C 1
ATOM 3809 O O . ARG A 1 493 ? -28.776 3.780 -41.856 1.00 90.94 493 ARG A O 1
ATOM 3816 N N . TRP A 1 494 ? -26.599 4.314 -41.927 1.00 90.12 494 TRP A N 1
ATOM 3817 C CA . TRP A 1 494 ? -26.677 5.330 -40.873 1.00 90.12 494 TRP A CA 1
ATOM 3818 C C . TRP A 1 494 ? -27.292 6.622 -41.424 1.00 90.12 494 TRP A C 1
ATOM 3820 O O . TRP A 1 494 ? -26.769 7.199 -42.378 1.00 90.12 494 TRP A O 1
ATOM 3830 N N . VAL A 1 495 ? -28.381 7.094 -40.817 1.00 92.62 495 VAL A N 1
ATOM 3831 C CA . VAL A 1 495 ? -29.101 8.312 -41.211 1.00 92.62 495 VAL A CA 1
ATOM 3832 C C . VAL A 1 495 ? -28.956 9.381 -40.134 1.00 92.62 495 VAL A C 1
ATOM 3834 O O . VAL A 1 495 ? -29.150 9.128 -38.944 1.00 92.62 495 VAL A O 1
ATOM 3837 N N . ARG A 1 496 ? -28.619 10.602 -40.559 1.00 93.06 496 ARG A N 1
ATOM 3838 C CA . ARG A 1 496 ? -28.520 11.789 -39.701 1.00 93.06 496 ARG A CA 1
ATOM 3839 C C . ARG A 1 496 ? -29.918 12.362 -39.453 1.00 93.06 496 ARG A C 1
ATOM 3841 O O . ARG A 1 496 ? -30.622 12.697 -40.398 1.00 93.06 496 ARG A O 1
ATOM 3848 N N . LEU A 1 497 ? -30.293 12.504 -38.183 1.00 92.44 497 LEU A N 1
ATOM 3849 C CA . LEU A 1 497 ? -31.588 13.047 -37.747 1.00 92.44 497 LEU A CA 1
ATOM 3850 C C . LEU A 1 497 ? -31.488 14.507 -37.277 1.00 92.44 497 LEU A C 1
ATOM 3852 O O . LEU A 1 497 ? -32.512 15.166 -37.121 1.00 92.44 497 LEU A O 1
ATOM 3856 N N . THR A 1 498 ? -30.268 15.010 -37.047 1.00 91.38 498 THR A N 1
ATOM 3857 C CA . THR A 1 498 ? -29.992 16.306 -36.404 1.00 91.38 498 THR A CA 1
ATOM 3858 C C . THR A 1 498 ? -30.820 17.455 -36.971 1.00 91.38 498 THR A C 1
ATOM 3860 O O . THR A 1 498 ? -31.501 18.145 -36.221 1.00 91.38 498 THR A O 1
ATOM 3863 N N . ASP A 1 499 ? -30.788 17.647 -38.290 1.00 90.75 499 ASP A N 1
ATOM 3864 C CA . ASP A 1 499 ? -31.342 18.851 -38.915 1.00 90.75 499 ASP A CA 1
ATOM 3865 C C . ASP A 1 499 ? -32.882 18.839 -38.872 1.00 90.75 499 ASP A C 1
ATOM 3867 O O . ASP A 1 499 ? -33.509 19.865 -38.615 1.00 90.75 499 ASP A O 1
ATOM 3871 N N . ALA A 1 500 ? -33.491 17.655 -39.013 1.00 89.00 500 ALA A N 1
ATOM 3872 C CA . ALA A 1 500 ? -34.935 17.463 -38.879 1.00 89.00 500 ALA A CA 1
ATOM 3873 C C . ALA A 1 500 ? -35.418 17.657 -37.432 1.00 89.00 500 ALA A C 1
ATOM 3875 O O . ALA A 1 500 ? -36.485 18.221 -37.207 1.00 89.00 500 ALA A O 1
ATOM 3876 N N . VAL A 1 501 ? -34.628 17.216 -36.448 1.00 88.25 501 VAL A N 1
ATOM 3877 C CA . VAL A 1 501 ? -34.956 17.359 -35.020 1.00 88.25 501 VAL A CA 1
ATOM 3878 C C . VAL A 1 501 ? -34.815 18.811 -34.561 1.00 88.25 501 VAL A C 1
ATOM 3880 O O . VAL A 1 501 ? -35.676 19.306 -33.839 1.00 88.25 501 VAL A O 1
ATOM 3883 N N . LEU A 1 502 ? -33.778 19.525 -35.011 1.00 87.56 502 LEU A N 1
ATOM 3884 C CA .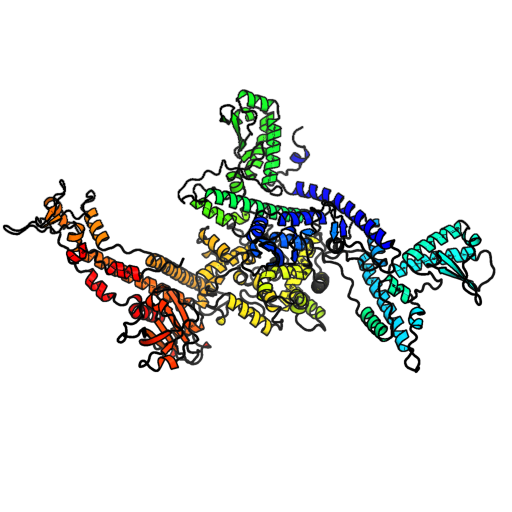 LEU A 1 502 ? -33.570 20.937 -34.665 1.00 87.56 502 LEU A CA 1
ATOM 3885 C C . LEU A 1 502 ? -34.606 21.878 -35.298 1.00 87.56 502 LEU A C 1
ATOM 3887 O O . LEU A 1 502 ? -34.844 22.956 -34.757 1.00 87.56 502 LEU A O 1
ATOM 3891 N N . ALA A 1 503 ? -35.245 21.473 -36.400 1.00 89.19 503 ALA A N 1
ATOM 3892 C CA . ALA A 1 503 ? -36.315 22.236 -37.043 1.00 89.19 503 ALA A CA 1
ATOM 3893 C C . ALA A 1 503 ? -37.631 22.260 -36.237 1.00 89.19 503 ALA A C 1
ATOM 3895 O O . ALA A 1 503 ? -38.504 23.080 -36.519 1.00 89.19 503 ALA A O 1
ATOM 3896 N N . VAL A 1 504 ? -37.786 21.383 -35.237 1.00 89.50 504 VAL A N 1
ATOM 3897 C CA . VAL A 1 504 ? -38.977 21.310 -34.382 1.00 89.50 504 VAL A CA 1
ATOM 3898 C C . VAL A 1 504 ? -38.657 21.898 -33.010 1.00 89.50 504 VAL A C 1
ATOM 3900 O O . VAL A 1 504 ? -37.939 21.292 -32.219 1.00 89.50 504 VAL A O 1
ATOM 3903 N N . GLU A 1 505 ? -39.241 23.056 -32.693 1.00 83.06 505 GLU A N 1
ATOM 3904 C CA . GLU A 1 505 ? -38.991 23.808 -31.447 1.00 83.06 505 GLU A CA 1
ATOM 3905 C C . GLU A 1 505 ? -39.185 22.958 -30.177 1.00 83.06 505 GLU A C 1
ATOM 3907 O O . GLU A 1 505 ? -38.384 22.996 -29.244 1.00 83.06 505 GLU A O 1
ATOM 3912 N N . ARG A 1 506 ? -40.212 22.100 -30.174 1.00 81.88 506 ARG A N 1
ATOM 3913 C CA . ARG A 1 506 ? -40.516 21.196 -29.057 1.00 81.88 506 ARG A CA 1
ATOM 3914 C C . ARG A 1 506 ? -39.456 20.108 -28.836 1.00 81.88 506 ARG A C 1
ATOM 3916 O O . ARG A 1 506 ? -39.311 19.634 -27.713 1.00 81.88 506 ARG A O 1
ATOM 3923 N N . LEU A 1 507 ? -38.735 19.704 -29.885 1.00 84.31 507 LEU A N 1
ATOM 3924 C CA . LEU A 1 507 ? -37.670 18.699 -29.807 1.00 84.31 507 LEU A CA 1
ATOM 3925 C C . LEU A 1 507 ? -36.301 19.343 -29.547 1.00 84.31 507 LEU A C 1
ATOM 3927 O O . LEU A 1 507 ? -35.470 18.762 -28.849 1.00 84.31 507 LEU A O 1
ATOM 3931 N N . SER A 1 508 ? -36.064 20.550 -30.069 1.00 83.81 508 SER A N 1
ATOM 3932 C CA . SER A 1 508 ? -34.776 21.240 -29.953 1.00 83.81 508 SER A CA 1
ATOM 3933 C C . SER A 1 508 ? -34.478 21.742 -28.534 1.00 83.81 508 SER A C 1
ATOM 3935 O O . SER A 1 508 ? -33.312 21.767 -28.141 1.00 83.81 508 SER A O 1
ATOM 3937 N N . GLY A 1 509 ? -35.499 22.051 -27.724 1.00 78.62 509 GLY A N 1
ATOM 3938 C CA . GLY A 1 509 ? -35.324 22.559 -26.354 1.00 78.62 509 GLY A CA 1
ATOM 3939 C C . GLY A 1 509 ? -34.588 21.613 -25.389 1.00 78.62 509 GLY A C 1
ATOM 3940 O O . GLY A 1 509 ? -33.831 22.076 -24.539 1.00 78.62 509 GLY A O 1
ATOM 3941 N N . GLY A 1 510 ? -34.753 20.290 -25.528 1.00 74.19 510 GLY A N 1
ATOM 3942 C CA . GLY A 1 510 ? -34.109 19.292 -24.653 1.00 74.19 510 GLY A CA 1
ATOM 3943 C C . GLY A 1 510 ? -32.692 18.881 -25.078 1.00 74.19 510 GLY A C 1
ATOM 3944 O O . GLY A 1 510 ? -31.933 18.317 -24.289 1.00 74.19 510 GLY A O 1
ATOM 3945 N N . MET A 1 511 ? -32.309 19.180 -26.320 1.00 82.88 511 MET A N 1
ATOM 3946 C CA . MET A 1 511 ? -31.072 18.702 -26.944 1.00 82.88 511 MET A CA 1
ATOM 3947 C C . MET A 1 511 ? -29.769 19.193 -26.288 1.00 82.88 511 MET A C 1
ATOM 3949 O O . MET A 1 511 ? -28.865 18.370 -26.114 1.00 82.88 511 MET A O 1
ATOM 3953 N N . PRO A 1 512 ? -29.632 20.473 -25.879 1.00 85.00 512 PRO A N 1
ATOM 3954 C CA . PRO A 1 512 ? -28.399 20.962 -25.259 1.00 85.00 512 PRO A CA 1
ATOM 3955 C C . PRO A 1 512 ? -28.048 20.240 -23.954 1.00 85.00 512 PRO A C 1
ATOM 3957 O O . PRO A 1 512 ? -26.878 19.951 -23.703 1.00 85.00 512 PRO A O 1
ATOM 3960 N N . LEU A 1 513 ? -29.054 19.907 -23.137 1.00 82.69 513 LEU A N 1
ATOM 3961 C CA . LEU A 1 513 ? -28.840 19.224 -21.861 1.00 82.69 513 LEU A CA 1
ATOM 3962 C C . LEU A 1 513 ? -28.370 17.781 -22.076 1.00 82.69 513 LEU A C 1
ATOM 3964 O O . LEU A 1 513 ? -27.388 17.356 -21.470 1.00 82.69 513 LEU A O 1
ATOM 3968 N N . ILE A 1 514 ? -29.017 17.039 -22.980 1.00 86.44 514 ILE A N 1
ATOM 3969 C CA . ILE A 1 514 ? -28.632 15.652 -23.279 1.00 86.44 514 ILE A CA 1
ATOM 3970 C C . ILE A 1 514 ? -27.248 15.616 -23.954 1.00 86.44 514 ILE A C 1
ATOM 3972 O O . ILE A 1 514 ? -26.441 14.742 -23.642 1.00 86.44 514 ILE A O 1
ATOM 3976 N N . ALA A 1 515 ? -26.908 16.598 -24.798 1.00 86.06 515 ALA A N 1
ATOM 3977 C CA . ALA A 1 515 ? -25.567 16.719 -25.381 1.00 86.06 515 ALA A CA 1
ATOM 3978 C C . ALA A 1 515 ? -24.484 17.017 -24.322 1.00 86.06 515 ALA A C 1
ATOM 3980 O O . ALA A 1 515 ? -23.382 16.464 -24.387 1.00 86.06 515 ALA A O 1
ATOM 3981 N N . LEU A 1 516 ? -24.797 17.827 -23.301 1.00 83.12 516 LEU A N 1
ATOM 3982 C CA . LEU A 1 516 ? -23.910 18.048 -22.155 1.00 83.12 516 LEU A CA 1
ATOM 3983 C C . LEU A 1 516 ? -23.692 16.748 -21.369 1.00 83.12 516 LEU A C 1
ATOM 3985 O O . LEU A 1 516 ? -22.550 16.429 -21.036 1.00 83.12 516 LEU A O 1
ATOM 3989 N N . ILE A 1 517 ? -24.743 15.962 -21.128 1.00 84.88 517 ILE A N 1
ATOM 3990 C CA . ILE A 1 517 ? -24.619 14.638 -20.498 1.00 84.88 517 ILE A CA 1
ATOM 3991 C C . ILE A 1 517 ? -23.753 13.721 -21.372 1.00 84.88 517 ILE A C 1
ATOM 3993 O O . ILE A 1 517 ? -22.834 13.096 -20.849 1.00 84.88 517 ILE A O 1
ATOM 3997 N N . ALA A 1 518 ? -23.943 13.714 -22.698 1.00 88.38 518 ALA A N 1
ATOM 3998 C CA . ALA A 1 518 ? -23.097 12.954 -23.622 1.00 88.38 518 ALA A CA 1
ATOM 3999 C C . ALA A 1 518 ? -21.622 13.348 -23.523 1.00 88.38 518 ALA A C 1
ATOM 4001 O O . ALA A 1 518 ? -20.762 12.474 -23.451 1.00 88.38 518 ALA A O 1
ATOM 4002 N N . SER A 1 519 ? -21.302 14.644 -23.438 1.00 84.88 519 SER A N 1
ATOM 4003 C CA . SER A 1 519 ? -19.914 15.088 -23.244 1.00 84.88 519 SER A CA 1
ATOM 4004 C C . SER A 1 519 ? -19.296 14.573 -21.939 1.00 84.88 519 SER A C 1
ATOM 4006 O O . SER A 1 519 ? -18.106 14.264 -21.904 1.00 84.88 519 SER A O 1
ATOM 4008 N N . ARG A 1 520 ? -20.102 14.427 -20.880 1.00 83.75 520 ARG A N 1
ATOM 4009 C CA . ARG A 1 520 ? -19.657 13.923 -19.575 1.00 83.75 520 ARG A CA 1
ATOM 4010 C C . ARG A 1 520 ? -19.604 12.405 -19.523 1.00 83.75 520 ARG A C 1
ATOM 4012 O O . ARG A 1 520 ? -18.811 11.877 -18.761 1.00 83.75 520 ARG A O 1
ATOM 4019 N N . ALA A 1 521 ? -20.398 11.718 -20.340 1.00 86.50 521 ALA A N 1
ATOM 4020 C CA . ALA A 1 521 ? -20.481 10.263 -20.424 1.00 86.50 521 ALA A CA 1
ATOM 4021 C C . ALA A 1 521 ? -19.465 9.638 -21.401 1.00 86.50 521 ALA A C 1
ATOM 4023 O O . ALA A 1 521 ? -19.627 8.484 -21.787 1.00 86.50 521 ALA A O 1
ATOM 4024 N N . GLY A 1 522 ? -18.438 10.378 -21.836 1.00 86.25 522 GLY A N 1
ATOM 4025 C CA . GLY A 1 522 ? -17.419 9.871 -22.765 1.00 86.25 522 GLY A CA 1
ATOM 4026 C C . GLY A 1 522 ? -17.664 10.194 -24.242 1.00 86.25 522 GLY A C 1
ATOM 4027 O O . GLY A 1 522 ? -17.007 9.619 -25.101 1.00 86.25 522 GLY A O 1
ATOM 4028 N N . GLY A 1 523 ? -18.569 11.129 -24.550 1.00 88.69 523 GLY A N 1
ATOM 4029 C CA . GLY A 1 523 ? -18.723 11.732 -25.879 1.00 88.69 523 GLY A CA 1
ATOM 4030 C C . GLY A 1 523 ? -19.962 11.299 -26.665 1.00 88.69 523 GLY A C 1
ATOM 4031 O O . GLY A 1 523 ? -20.280 11.934 -27.670 1.00 88.69 523 GLY A O 1
ATOM 4032 N N . GLU A 1 524 ? -20.682 10.274 -26.216 1.00 91.38 524 GLU A N 1
ATOM 4033 C CA . GLU A 1 524 ? -21.860 9.735 -26.902 1.00 91.38 524 GLU A CA 1
ATOM 4034 C C . GLU A 1 524 ? -22.909 9.197 -25.919 1.00 91.38 524 GLU A C 1
ATOM 4036 O O . GLU A 1 524 ? -22.594 8.823 -24.791 1.00 91.38 524 GLU A O 1
ATOM 4041 N N . LEU A 1 525 ? -24.170 9.154 -26.351 1.00 94.12 525 LEU A N 1
ATOM 4042 C CA . LEU A 1 525 ? -25.286 8.520 -25.649 1.00 94.12 525 LEU A CA 1
ATOM 4043 C C . LEU A 1 525 ? -26.144 7.745 -26.638 1.00 94.12 525 LEU A C 1
ATOM 4045 O O . LEU A 1 525 ? -26.381 8.203 -27.754 1.00 94.12 525 LEU A O 1
ATOM 4049 N N . ARG A 1 526 ? -26.659 6.594 -26.207 1.00 93.62 526 ARG A N 1
ATOM 4050 C CA . ARG A 1 526 ? -27.579 5.765 -26.990 1.00 93.62 526 ARG A CA 1
ATOM 4051 C C . ARG A 1 526 ? -28.906 5.631 -26.258 1.00 93.62 526 ARG A C 1
ATOM 4053 O O . ARG A 1 526 ? -28.924 5.421 -25.048 1.00 93.62 526 ARG A O 1
ATOM 4060 N N . SER A 1 527 ? -30.021 5.667 -26.984 1.00 93.69 527 SER A N 1
ATOM 4061 C CA . SER A 1 527 ? -31.364 5.513 -26.400 1.00 93.69 527 SER A CA 1
ATOM 4062 C C . SER A 1 527 ? -31.616 4.129 -25.786 1.00 93.69 527 SER A C 1
ATOM 4064 O O . SER A 1 527 ? -32.565 3.961 -25.033 1.00 93.69 527 SER A O 1
ATOM 4066 N N . ASN A 1 528 ? -30.790 3.127 -26.096 1.00 92.88 528 ASN A N 1
ATOM 4067 C CA . ASN A 1 528 ? -30.840 1.794 -25.486 1.00 92.88 528 ASN A CA 1
ATOM 4068 C C . ASN A 1 528 ? -29.891 1.638 -24.280 1.00 92.88 528 ASN A C 1
ATOM 4070 O O . ASN A 1 528 ? -29.760 0.533 -23.764 1.00 92.88 528 ASN A O 1
ATOM 4074 N N . GLY A 1 529 ? -29.184 2.701 -23.878 1.00 92.06 529 GLY A N 1
ATOM 4075 C CA . GLY A 1 529 ? -28.267 2.692 -22.735 1.00 92.06 529 GLY A CA 1
ATOM 4076 C C . GLY A 1 529 ? -26.975 1.888 -22.930 1.00 92.06 529 GLY A C 1
ATOM 4077 O O . GLY A 1 529 ? -26.211 1.741 -21.981 1.00 92.06 529 GLY A O 1
ATOM 4078 N N . ARG A 1 530 ? -26.694 1.359 -24.132 1.00 93.75 530 ARG A N 1
ATOM 4079 C CA . ARG A 1 530 ? -25.454 0.607 -24.388 1.00 93.75 530 ARG A CA 1
ATOM 4080 C C . ARG A 1 530 ? -24.232 1.524 -24.452 1.00 93.75 530 ARG A C 1
ATOM 4082 O O . ARG A 1 530 ? -24.278 2.600 -25.052 1.00 93.75 530 ARG A O 1
ATOM 4089 N N . ILE A 1 531 ? -23.126 1.042 -23.891 1.00 94.62 531 ILE A N 1
ATOM 4090 C CA . ILE A 1 531 ? -21.852 1.758 -23.782 1.00 94.62 531 ILE A CA 1
ATOM 4091 C C . ILE A 1 531 ? -20.830 1.073 -24.686 1.00 94.62 531 ILE A C 1
ATOM 4093 O O . ILE A 1 531 ? -20.703 -0.150 -24.653 1.00 94.62 531 ILE A O 1
ATOM 4097 N N . SER A 1 532 ? -20.106 1.847 -25.496 1.00 93.94 532 SER A N 1
ATOM 4098 C CA . SER A 1 532 ? -19.000 1.315 -26.300 1.00 93.94 532 SER A CA 1
ATOM 4099 C C . SER A 1 532 ? -17.684 1.297 -25.510 1.00 93.94 532 SER A C 1
ATOM 4101 O O . SER A 1 532 ? -17.491 2.081 -24.575 1.00 93.94 532 SER A O 1
ATOM 4103 N N . LEU A 1 533 ? -16.738 0.437 -25.897 1.00 94.25 533 LEU A N 1
ATOM 4104 C CA . LEU A 1 533 ? -15.386 0.420 -25.333 1.00 94.25 533 LEU A CA 1
ATOM 4105 C C . LEU A 1 533 ? -14.699 1.777 -25.537 1.00 94.25 533 LEU A C 1
ATOM 4107 O O . LEU A 1 533 ? -14.064 2.289 -24.616 1.00 94.25 533 LEU A O 1
ATOM 4111 N N . ALA A 1 534 ? -14.884 2.394 -26.709 1.00 93.06 534 ALA A N 1
ATOM 4112 C CA . ALA A 1 534 ? -14.394 3.740 -26.990 1.00 93.06 534 ALA A CA 1
ATOM 4113 C C . ALA A 1 534 ? -14.972 4.781 -26.019 1.00 93.06 534 ALA A C 1
ATOM 4115 O O . ALA A 1 534 ? -14.209 5.528 -25.412 1.00 93.06 534 ALA A O 1
ATOM 4116 N N . GLN A 1 535 ? -16.290 4.786 -25.808 1.00 93.25 535 GLN A N 1
ATOM 4117 C CA . GLN A 1 535 ? -16.956 5.697 -24.876 1.00 93.25 535 GLN A CA 1
ATOM 4118 C C . GLN A 1 535 ? -16.418 5.543 -23.454 1.00 93.25 535 GLN A C 1
ATOM 4120 O O . GLN A 1 535 ? -16.103 6.534 -22.800 1.00 93.25 535 GLN A O 1
ATOM 4125 N N . MET A 1 536 ? -16.280 4.307 -22.974 1.00 91.19 536 MET A N 1
ATOM 4126 C CA . MET A 1 536 ? -15.793 4.040 -21.624 1.00 91.19 536 MET A CA 1
ATOM 4127 C C . MET A 1 536 ? -14.321 4.446 -21.453 1.00 91.19 536 MET A C 1
ATOM 4129 O O . MET A 1 536 ? -13.959 5.045 -20.441 1.00 91.19 536 MET A O 1
ATOM 4133 N N . LEU A 1 537 ? -13.471 4.192 -22.453 1.00 88.25 537 LEU A N 1
ATOM 4134 C CA . LEU A 1 537 ? -12.086 4.668 -22.455 1.00 88.25 537 LEU A CA 1
ATOM 4135 C C . LEU A 1 537 ? -12.011 6.196 -22.496 1.00 88.25 537 LEU A C 1
ATOM 4137 O O . LEU A 1 537 ? -11.228 6.774 -21.747 1.00 88.25 537 LEU A O 1
ATOM 4141 N N . SER A 1 538 ? -12.837 6.854 -23.311 1.00 87.44 538 SER A N 1
ATOM 4142 C CA . SER A 1 538 ? -12.931 8.316 -23.375 1.00 87.44 538 SER A CA 1
ATOM 4143 C C . SER A 1 538 ? -13.460 8.927 -22.079 1.00 87.44 538 SER A C 1
ATOM 4145 O O . SER A 1 538 ? -12.972 9.974 -21.664 1.00 87.44 538 SER A O 1
ATOM 4147 N N . PHE A 1 539 ? -14.395 8.262 -21.402 1.00 84.44 539 PHE A N 1
ATOM 4148 C CA . PHE A 1 539 ? -14.908 8.667 -20.096 1.00 84.44 539 PHE A CA 1
ATOM 4149 C C . PHE A 1 539 ? -13.806 8.685 -19.029 1.00 84.44 539 PHE A C 1
ATOM 4151 O O . PHE A 1 539 ? -13.606 9.694 -18.359 1.00 84.44 539 PHE A O 1
ATOM 4158 N N . TYR A 1 540 ? -13.005 7.616 -18.962 1.00 77.38 540 TYR A N 1
ATOM 4159 C CA . TYR A 1 540 ? -11.782 7.564 -18.152 1.00 77.38 540 TYR A CA 1
ATOM 4160 C C . TYR A 1 540 ? -10.584 8.259 -18.821 1.00 77.38 540 TYR A C 1
ATOM 4162 O O . TYR A 1 540 ? -9.441 8.107 -18.385 1.00 77.38 540 TYR A O 1
ATOM 4170 N N . ASN A 1 541 ? -10.843 9.016 -19.895 1.00 74.00 541 ASN A N 1
ATOM 4171 C CA . ASN A 1 541 ? -9.920 9.875 -20.630 1.00 74.00 541 ASN A CA 1
ATOM 4172 C C . ASN A 1 541 ? -8.592 9.161 -20.980 1.00 74.00 541 ASN A C 1
ATOM 4174 O O . ASN A 1 541 ? -7.494 9.714 -20.953 1.00 74.00 541 ASN A O 1
ATOM 4178 N N . PHE A 1 542 ? -8.677 7.883 -21.334 1.00 77.88 542 PHE A N 1
ATOM 4179 C CA . PHE A 1 542 ? -7.603 7.167 -22.004 1.00 77.88 542 PHE A CA 1
ATOM 4180 C C . PHE A 1 542 ? -7.560 7.556 -23.482 1.00 77.88 542 PHE A C 1
ATOM 4182 O O . PHE A 1 542 ? -8.583 7.815 -24.115 1.00 77.88 542 PHE A O 1
ATOM 4189 N N . LYS A 1 543 ? -6.352 7.579 -24.056 1.00 83.12 543 LYS A N 1
ATOM 4190 C CA . LYS A 1 543 ? -6.205 7.716 -25.509 1.00 83.12 543 LYS A CA 1
ATOM 4191 C C . LYS A 1 543 ? -6.704 6.433 -26.169 1.00 83.12 543 LYS A C 1
ATOM 4193 O O . LYS A 1 543 ? -6.295 5.347 -25.762 1.00 83.12 543 LYS A O 1
ATOM 4198 N N . LEU A 1 544 ? -7.553 6.578 -27.182 1.00 89.25 544 LEU A N 1
ATOM 4199 C CA . LEU A 1 544 ? -8.103 5.450 -27.926 1.00 89.25 544 LEU A CA 1
ATOM 4200 C C . LEU A 1 544 ? -6.982 4.759 -28.725 1.00 89.25 544 LEU A C 1
ATOM 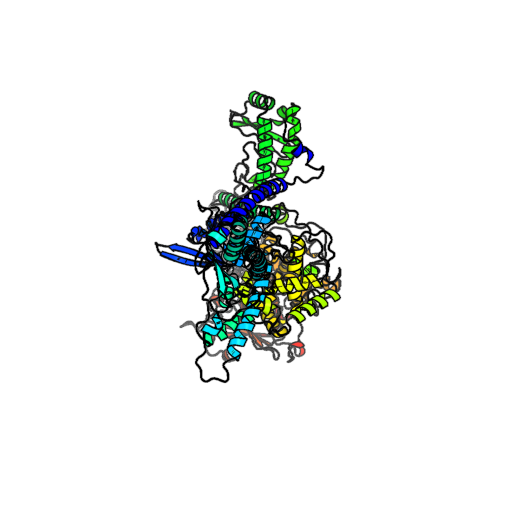4202 O O . LEU A 1 544 ? -6.325 5.430 -29.526 1.00 89.25 544 LEU A O 1
ATOM 4206 N N . PRO A 1 545 ? -6.717 3.461 -28.494 1.00 89.88 545 PRO A N 1
ATOM 4207 C CA . PRO A 1 545 ? -5.705 2.728 -29.238 1.00 89.88 545 PRO A CA 1
ATOM 4208 C C . PRO A 1 545 ? -6.178 2.458 -30.669 1.00 89.88 545 PRO A C 1
ATOM 4210 O O . PRO A 1 545 ? -7.323 2.075 -30.887 1.00 89.88 545 PRO A O 1
ATOM 4213 N N . THR A 1 546 ? -5.277 2.617 -31.635 1.00 92.25 546 THR A N 1
ATOM 4214 C CA . THR A 1 546 ? -5.512 2.280 -33.048 1.00 92.25 546 THR A CA 1
ATOM 4215 C C . THR A 1 546 ? -4.747 1.038 -33.498 1.00 92.25 546 THR A C 1
ATOM 4217 O O . THR A 1 546 ? -5.031 0.510 -34.570 1.00 92.25 546 THR A O 1
ATOM 4220 N N . THR A 1 547 ? -3.787 0.563 -32.693 1.00 92.62 547 THR A N 1
ATOM 4221 C CA . THR A 1 547 ? -2.937 -0.607 -32.987 1.00 92.62 547 THR A CA 1
ATOM 4222 C C . THR A 1 547 ? -2.882 -1.583 -31.816 1.00 92.62 547 THR A C 1
ATOM 4224 O O . THR A 1 547 ? -2.993 -1.169 -30.659 1.00 92.62 547 THR A O 1
ATOM 4227 N N . VAL A 1 548 ? -2.634 -2.867 -32.089 1.00 90.44 548 VAL A N 1
ATOM 4228 C CA . VAL A 1 548 ? -2.508 -3.917 -31.056 1.00 90.44 548 VAL A CA 1
ATOM 4229 C C . VAL A 1 548 ? -1.408 -3.594 -30.039 1.00 90.44 548 VAL A C 1
ATOM 4231 O O . VAL A 1 548 ? -1.610 -3.760 -28.835 1.00 90.44 548 VAL A O 1
ATOM 4234 N N . LYS A 1 549 ? -0.278 -3.021 -30.471 1.00 86.19 549 LYS A N 1
ATOM 4235 C CA . LYS A 1 549 ? 0.776 -2.551 -29.555 1.00 86.19 549 LYS A CA 1
ATOM 4236 C C . LYS A 1 549 ? 0.267 -1.519 -28.542 1.00 86.19 549 LYS A C 1
ATOM 4238 O O . LYS A 1 549 ? 0.637 -1.549 -27.366 1.00 86.19 549 LYS A O 1
ATOM 4243 N N . GLN A 1 550 ? -0.575 -0.585 -28.987 1.00 84.69 550 GLN A N 1
ATOM 4244 C CA . GLN A 1 550 ? -1.192 0.404 -28.100 1.00 84.69 550 GLN A CA 1
ATOM 4245 C C . GLN A 1 550 ? -2.226 -0.241 -27.175 1.00 84.69 550 GLN A C 1
ATOM 4247 O O . GLN A 1 550 ? -2.278 0.136 -26.006 1.00 84.69 550 GLN A O 1
ATOM 4252 N N . VAL A 1 551 ? -2.987 -1.230 -27.661 1.00 87.38 551 VAL A N 1
ATOM 4253 C CA . VAL A 1 551 ? -3.922 -2.022 -26.846 1.00 87.38 551 VAL A CA 1
ATOM 4254 C C . VAL A 1 551 ? -3.185 -2.738 -25.713 1.00 87.38 551 VAL A C 1
ATOM 4256 O O . VAL A 1 551 ? -3.550 -2.539 -24.560 1.00 87.38 551 VAL A O 1
ATOM 4259 N N . ARG A 1 552 ? -2.100 -3.474 -25.996 1.00 83.31 552 ARG A N 1
ATOM 4260 C CA . ARG A 1 552 ? -1.286 -4.165 -24.970 1.00 83.31 552 ARG A CA 1
ATOM 4261 C C . ARG A 1 552 ? -0.744 -3.204 -23.920 1.00 83.31 552 ARG A C 1
ATOM 4263 O O . ARG A 1 552 ? -0.839 -3.446 -22.720 1.00 83.31 552 ARG A O 1
ATOM 4270 N N . ARG A 1 553 ? -0.211 -2.062 -24.364 1.00 79.06 553 ARG A N 1
ATOM 4271 C CA . ARG A 1 553 ? 0.282 -1.022 -23.453 1.00 79.06 553 ARG A CA 1
ATOM 4272 C C . ARG A 1 553 ? -0.838 -0.466 -22.575 1.00 79.06 553 ARG A C 1
ATOM 4274 O O . ARG A 1 553 ? -0.619 -0.215 -21.393 1.00 79.06 553 ARG A O 1
ATOM 4281 N N . LEU A 1 554 ? -2.017 -0.246 -23.151 1.00 80.38 554 LEU A N 1
ATOM 4282 C CA . LEU A 1 554 ? -3.170 0.268 -22.427 1.00 80.38 554 LEU A CA 1
ATOM 4283 C C . LEU A 1 554 ? -3.729 -0.768 -21.445 1.00 80.38 554 LEU A C 1
ATOM 4285 O O . LEU A 1 554 ? -4.048 -0.393 -20.323 1.00 80.38 554 LEU A O 1
ATOM 4289 N N . ALA A 1 555 ? -3.771 -2.050 -21.814 1.00 82.19 555 ALA A N 1
ATOM 4290 C CA . ALA A 1 555 ? -4.180 -3.146 -20.938 1.00 82.19 555 ALA A CA 1
ATOM 4291 C C . ALA A 1 555 ? -3.310 -3.198 -19.668 1.00 82.19 555 ALA A C 1
ATOM 4293 O O . ALA A 1 555 ? -3.840 -3.191 -18.556 1.00 82.19 555 ALA A O 1
ATOM 4294 N N . LEU A 1 556 ? -1.982 -3.102 -19.822 1.00 72.19 556 LEU A N 1
ATOM 4295 C CA . LEU A 1 556 ? -1.041 -3.013 -18.697 1.00 72.19 556 LEU A CA 1
ATOM 4296 C C . LEU A 1 556 ? -1.296 -1.782 -17.807 1.00 72.19 556 LEU A C 1
ATOM 4298 O O . LEU A 1 556 ? -1.244 -1.870 -16.582 1.00 72.19 556 LEU A O 1
ATOM 4302 N N . LEU A 1 557 ? -1.607 -0.627 -18.405 1.00 70.81 557 LEU A N 1
ATOM 4303 C CA . LEU A 1 557 ? -1.923 0.596 -17.656 1.00 70.81 557 LEU A CA 1
ATOM 4304 C C . LEU A 1 557 ? -3.246 0.479 -16.888 1.00 70.81 557 LEU A C 1
ATOM 4306 O O . LEU A 1 557 ? -3.325 0.915 -15.739 1.00 70.81 557 LEU A O 1
ATOM 4310 N N . VAL A 1 558 ? -4.274 -0.117 -17.495 1.00 73.62 558 VAL A N 1
ATOM 4311 C CA . VAL A 1 558 ? -5.602 -0.283 -16.890 1.00 73.62 558 VAL A CA 1
ATOM 4312 C C . VAL A 1 558 ? -5.570 -1.228 -15.685 1.00 73.62 558 VAL A C 1
ATOM 4314 O O . VAL A 1 558 ? -6.371 -1.022 -14.773 1.00 73.62 558 VAL A O 1
ATOM 4317 N N . LEU A 1 559 ? -4.620 -2.165 -15.600 1.00 65.56 559 LEU A N 1
ATOM 4318 C CA . LEU A 1 559 ? -4.395 -2.997 -14.407 1.00 65.56 559 LEU A CA 1
ATOM 4319 C C . LEU A 1 559 ? -3.469 -2.385 -13.345 1.00 65.56 559 LEU A C 1
ATOM 4321 O O . LEU A 1 559 ? -3.445 -2.881 -12.223 1.00 65.56 559 LEU A O 1
ATOM 4325 N N . SER A 1 560 ? -2.718 -1.319 -13.650 1.00 60.38 560 SER A N 1
ATOM 4326 C CA . SER A 1 560 ? -1.818 -0.709 -12.654 1.00 60.38 560 SER A CA 1
ATOM 4327 C C . SER A 1 560 ? -2.583 -0.223 -11.410 1.00 60.38 560 SER A C 1
ATOM 4329 O O . SER A 1 560 ? -3.685 0.307 -11.514 1.00 60.38 560 SER A O 1
ATOM 4331 N N . GLU A 1 561 ? -2.032 -0.436 -10.218 1.00 54.47 561 GLU A N 1
ATOM 4332 C CA . GLU A 1 561 ? -2.784 -0.477 -8.955 1.00 54.47 561 GLU A CA 1
ATOM 4333 C C . GLU A 1 561 ? -3.741 0.717 -8.718 1.00 54.47 561 GLU A C 1
ATOM 4335 O O . GLU A 1 561 ? -3.366 1.889 -8.786 1.00 54.47 561 GLU A O 1
ATOM 4340 N N . SER A 1 562 ? -5.020 0.409 -8.471 1.00 48.72 562 SER A N 1
ATOM 4341 C CA . SER A 1 562 ? -6.062 1.374 -8.104 1.00 48.72 562 SER A CA 1
ATOM 4342 C C . SER A 1 562 ? -6.008 1.594 -6.606 1.00 48.72 562 SER A C 1
ATOM 4344 O O . SER A 1 562 ? -6.346 0.698 -5.840 1.00 48.72 562 SER A O 1
ATOM 4346 N N . LEU A 1 563 ? -5.650 2.800 -6.195 1.00 51.91 563 LEU A N 1
ATOM 4347 C CA . LEU A 1 563 ? -5.551 3.130 -4.787 1.00 51.91 563 LEU A CA 1
ATOM 4348 C C . LEU A 1 563 ? -6.645 4.087 -4.409 1.00 51.91 563 LEU A C 1
ATOM 4350 O O . LEU A 1 563 ? -6.628 5.248 -4.828 1.00 51.91 563 LEU A O 1
ATOM 4354 N N . ARG A 1 564 ? -7.563 3.631 -3.561 1.00 49.66 564 ARG A N 1
ATOM 4355 C CA . ARG A 1 564 ? -8.371 4.575 -2.808 1.00 49.66 564 ARG A CA 1
ATOM 4356 C C . ARG A 1 564 ? -7.412 5.469 -2.026 1.00 49.66 564 ARG A C 1
ATOM 4358 O O . ARG A 1 564 ? -6.584 4.976 -1.266 1.00 49.66 564 ARG A O 1
ATOM 4365 N N . VAL A 1 565 ? -7.475 6.780 -2.209 1.00 43.53 565 VAL A N 1
ATOM 4366 C CA . VAL A 1 565 ? -6.701 7.673 -1.345 1.00 43.53 565 VAL A CA 1
ATOM 4367 C C . VAL A 1 565 ? -7.373 7.616 0.023 1.00 43.53 565 VAL A C 1
ATOM 4369 O O . VAL A 1 565 ? -8.430 8.209 0.228 1.00 43.53 565 VAL A O 1
ATOM 4372 N N . GLN A 1 566 ? -6.817 6.841 0.951 1.00 49.06 566 GLN A N 1
ATOM 4373 C CA . GLN A 1 566 ? -7.141 7.040 2.353 1.00 49.06 566 GLN A CA 1
ATOM 4374 C C . GLN A 1 566 ? -6.267 8.190 2.834 1.00 49.06 566 GLN A C 1
ATOM 4376 O O . GLN A 1 566 ? -5.047 8.083 2.875 1.00 49.06 566 GLN A O 1
ATOM 4381 N N . LEU A 1 567 ? -6.918 9.296 3.194 1.00 42.09 567 LEU A N 1
ATOM 4382 C CA . LEU A 1 567 ? -6.325 10.527 3.736 1.00 42.09 567 LEU A CA 1
ATOM 4383 C C . LEU A 1 567 ? -5.609 10.315 5.086 1.00 42.09 567 LEU A C 1
ATOM 4385 O O . LEU A 1 567 ? -5.263 11.275 5.775 1.00 42.09 567 LEU A O 1
ATOM 4389 N N . SER A 1 568 ? -5.387 9.061 5.485 1.00 44.53 568 SER A N 1
ATOM 4390 C CA . SER A 1 568 ? -4.871 8.669 6.785 1.00 44.53 568 SER A CA 1
ATOM 4391 C C . SER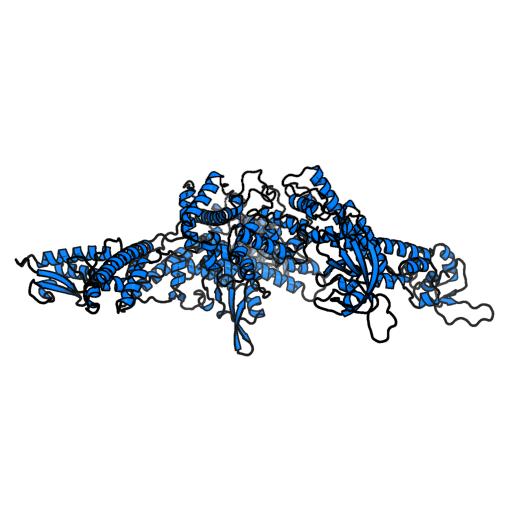 A 1 568 ? -3.412 9.037 7.000 1.00 44.53 568 SER A C 1
ATOM 4393 O O . SER A 1 568 ? -2.954 8.778 8.092 1.00 44.53 568 SER A O 1
ATOM 4395 N N . VAL A 1 569 ? -2.693 9.635 6.039 1.00 47.94 569 VAL A N 1
ATOM 4396 C CA . VAL A 1 569 ? -1.307 10.129 6.222 1.00 47.94 569 VAL A CA 1
ATOM 4397 C C . VAL A 1 569 ? -1.253 11.652 6.441 1.00 47.94 569 VAL A C 1
ATOM 4399 O O . VAL A 1 569 ? -0.213 12.208 6.781 1.00 47.94 569 VAL A O 1
ATOM 4402 N N . SER A 1 570 ? -2.398 12.350 6.387 1.00 54.25 570 SER A N 1
ATOM 4403 C CA . SER A 1 570 ? -2.464 13.798 6.653 1.00 54.25 570 SER A CA 1
ATOM 4404 C C . SER A 1 570 ? -2.124 14.187 8.106 1.00 54.25 570 SER A C 1
ATOM 4406 O O . SER A 1 570 ? -2.113 15.377 8.420 1.00 54.25 570 SER A O 1
ATOM 4408 N N . TYR A 1 571 ? -1.859 13.233 9.009 1.00 59.56 571 TYR A N 1
ATOM 4409 C CA . TYR A 1 571 ? -1.435 13.528 10.382 1.00 59.56 571 TYR A CA 1
ATOM 4410 C C . TYR A 1 571 ? -0.019 14.116 10.453 1.00 59.56 571 TYR A C 1
ATOM 4412 O O . TYR A 1 571 ? 0.245 14.915 11.343 1.00 59.56 571 TYR A O 1
ATOM 4420 N N . TRP A 1 572 ? 0.877 13.804 9.508 1.00 66.19 572 TRP A N 1
ATOM 4421 C CA . TRP A 1 572 ? 2.210 14.421 9.462 1.00 66.19 572 TRP A CA 1
ATOM 4422 C C . TRP A 1 572 ? 2.144 15.927 9.192 1.00 66.19 572 TRP A C 1
ATOM 4424 O O . TRP A 1 572 ? 2.919 16.684 9.771 1.00 66.19 572 TRP A O 1
ATOM 4434 N N . ASN A 1 573 ? 1.146 16.379 8.427 1.00 61.34 573 ASN A N 1
ATOM 4435 C CA . ASN A 1 573 ? 0.911 17.805 8.181 1.00 61.34 573 ASN A CA 1
ATOM 4436 C C . ASN A 1 573 ? 0.601 18.578 9.473 1.00 61.34 573 ASN A C 1
ATOM 4438 O O . ASN A 1 573 ? 0.778 19.785 9.513 1.00 61.34 573 ASN A O 1
ATOM 4442 N N . VAL A 1 574 ? 0.161 17.899 10.538 1.00 59.81 574 VAL A N 1
ATOM 4443 C CA . VAL A 1 574 ? -0.119 18.499 11.855 1.00 59.81 574 VAL A CA 1
ATOM 4444 C C . VAL A 1 574 ? 1.171 18.818 12.627 1.00 59.81 574 VAL A C 1
ATOM 4446 O O . VAL A 1 574 ? 1.173 19.683 13.503 1.00 59.81 574 VAL A O 1
ATOM 4449 N N . LEU A 1 575 ? 2.272 18.130 12.300 1.00 58.56 575 LEU A N 1
ATOM 4450 C CA . LEU A 1 575 ? 3.572 18.226 12.972 1.00 58.56 575 LEU A CA 1
ATOM 4451 C C . LEU A 1 575 ? 4.514 19.274 12.354 1.00 58.56 575 LEU A C 1
ATOM 4453 O O . LEU A 1 575 ? 5.522 19.616 12.974 1.00 58.56 575 LEU A O 1
ATOM 4457 N N . SER A 1 576 ? 4.243 19.780 11.152 1.00 54.84 576 SER A N 1
ATOM 4458 C CA . SER A 1 576 ? 5.135 20.733 10.477 1.00 54.84 576 SER A CA 1
ATOM 4459 C C . SER A 1 576 ? 5.125 22.109 11.160 1.00 54.84 576 SER A C 1
ATOM 4461 O O . SER A 1 576 ? 4.084 22.598 11.582 1.00 54.84 576 SER A O 1
ATOM 4463 N N . SER A 1 577 ? 6.281 22.762 11.289 1.00 38.72 577 SER A N 1
ATOM 4464 C CA . SER A 1 577 ? 6.405 24.096 11.898 1.00 38.72 577 SER A CA 1
ATOM 4465 C C . SER A 1 577 ? 6.600 25.178 10.829 1.00 38.72 577 SER A C 1
ATOM 4467 O O . SER A 1 577 ? 7.720 25.411 10.390 1.00 38.72 577 SER A O 1
ATOM 4469 N N . GLY A 1 578 ? 5.529 25.867 10.426 1.00 38.66 578 GLY A N 1
ATOM 4470 C CA . GLY A 1 578 ? 5.598 27.046 9.547 1.00 38.66 578 GLY A CA 1
ATOM 4471 C C . GLY A 1 578 ? 6.069 26.779 8.105 1.00 38.66 578 GLY A C 1
ATOM 4472 O O . GLY A 1 578 ? 6.506 25.688 7.755 1.00 38.66 578 GLY A O 1
ATOM 4473 N N . SER A 1 579 ? 5.952 27.797 7.248 1.00 34.44 579 SER A N 1
ATOM 4474 C CA . SER A 1 579 ? 6.204 27.730 5.796 1.00 34.44 579 SER A CA 1
ATOM 4475 C C . SER A 1 579 ? 7.654 27.440 5.385 1.00 34.44 579 SER A C 1
ATOM 4477 O O . SER A 1 579 ? 7.890 27.189 4.207 1.00 34.44 579 SER A O 1
ATOM 4479 N N . ASP A 1 580 ? 8.598 27.441 6.331 1.00 33.69 580 ASP A N 1
ATOM 4480 C CA . ASP A 1 580 ? 10.041 27.382 6.054 1.00 33.69 580 ASP A CA 1
ATOM 4481 C C . ASP A 1 580 ? 10.750 26.134 6.629 1.00 33.69 580 ASP A C 1
ATOM 4483 O O . ASP A 1 580 ? 11.965 25.995 6.484 1.00 33.69 580 ASP A O 1
ATOM 4487 N N . ALA A 1 581 ? 10.036 25.184 7.250 1.00 31.08 581 ALA A N 1
ATOM 4488 C CA . ALA A 1 581 ? 10.654 23.985 7.829 1.00 31.08 581 ALA A CA 1
ATOM 4489 C C . ALA A 1 581 ? 10.745 22.799 6.843 1.00 31.08 581 ALA A C 1
ATOM 4491 O O . ALA A 1 581 ? 9.786 22.065 6.616 1.00 31.08 581 ALA A O 1
ATOM 4492 N N . ALA A 1 582 ? 11.942 22.629 6.272 1.00 34.09 582 ALA A N 1
ATOM 4493 C CA . ALA A 1 582 ? 12.682 21.375 6.039 1.00 34.09 582 ALA A CA 1
ATOM 4494 C C . ALA A 1 582 ? 11.958 20.108 5.516 1.00 34.09 582 ALA A C 1
ATOM 4496 O O . ALA A 1 582 ? 12.399 18.986 5.751 1.00 34.09 582 ALA A O 1
ATOM 4497 N N . SER A 1 583 ? 10.906 20.238 4.716 1.00 36.12 583 SER A N 1
ATOM 4498 C CA . SER A 1 583 ? 10.527 19.200 3.749 1.00 36.12 583 SER A CA 1
ATOM 4499 C C . SER A 1 583 ? 10.026 19.871 2.484 1.00 36.12 583 SER A C 1
ATOM 4501 O O . SER A 1 583 ? 8.902 20.375 2.446 1.00 36.12 583 SER A O 1
ATOM 4503 N N . PRO A 1 584 ? 10.838 19.916 1.417 1.00 35.66 584 PRO A N 1
ATOM 4504 C CA . PRO A 1 584 ? 10.446 20.647 0.228 1.00 35.66 584 PRO A CA 1
ATOM 4505 C C . PRO A 1 584 ? 9.375 19.871 -0.586 1.00 35.66 584 PRO A C 1
ATOM 4507 O O . PRO A 1 584 ? 8.807 20.405 -1.532 1.00 35.66 584 PRO A O 1
ATOM 4510 N N . SER A 1 585 ? 8.982 18.676 -0.114 1.00 38.69 585 SER A N 1
ATOM 4511 C CA . SER A 1 585 ? 7.783 17.917 -0.501 1.00 38.69 585 SER A CA 1
ATOM 4512 C C . SER A 1 585 ? 6.449 18.515 -0.019 1.00 38.69 585 SER A C 1
ATOM 4514 O O . SER A 1 585 ? 5.407 18.028 -0.446 1.00 38.69 585 SER A O 1
ATOM 4516 N N . MET A 1 586 ? 6.447 19.552 0.830 1.00 38.94 586 MET A N 1
ATOM 4517 C CA . MET A 1 586 ? 5.224 20.075 1.470 1.00 38.94 586 MET A CA 1
ATOM 4518 C C . MET A 1 586 ? 4.896 21.543 1.141 1.00 38.94 586 MET A C 1
ATOM 4520 O O . MET A 1 586 ? 3.917 22.080 1.659 1.00 38.94 586 MET A O 1
ATOM 4524 N N . SER A 1 587 ? 5.655 22.209 0.257 1.00 31.80 587 SER A N 1
ATOM 4525 C CA . SER A 1 587 ? 5.286 23.556 -0.206 1.00 31.80 587 SER A CA 1
ATOM 4526 C C . SER A 1 587 ? 4.287 23.475 -1.368 1.00 31.80 587 SER A C 1
ATOM 4528 O O . SER A 1 587 ? 4.548 22.906 -2.429 1.00 31.80 587 SER A O 1
ATOM 4530 N N . GLY A 1 588 ? 3.089 24.017 -1.143 1.00 37.28 588 GLY A N 1
ATOM 4531 C CA . GLY A 1 588 ? 1.980 24.017 -2.092 1.00 37.28 588 GLY A CA 1
ATOM 4532 C C . GLY A 1 588 ? 2.268 24.852 -3.339 1.00 37.28 588 GLY A C 1
ATOM 4533 O O . GLY A 1 588 ? 1.830 25.991 -3.440 1.00 37.28 588 GLY A O 1
ATOM 4534 N N . ALA A 1 589 ? 2.960 24.278 -4.324 1.00 28.70 589 ALA A N 1
ATOM 4535 C CA . ALA A 1 589 ? 3.015 24.833 -5.670 1.00 28.70 589 ALA A CA 1
ATOM 4536 C C . ALA A 1 589 ? 1.804 24.345 -6.483 1.00 28.70 589 ALA A C 1
ATOM 4538 O O . ALA A 1 589 ? 1.692 23.175 -6.875 1.00 28.70 589 ALA A O 1
ATOM 4539 N N . SER A 1 590 ? 0.874 25.260 -6.728 1.00 32.94 590 SER A N 1
ATOM 4540 C CA . SER A 1 590 ? -0.304 25.103 -7.576 1.00 32.94 590 SER A CA 1
ATOM 4541 C C . SER A 1 590 ? 0.060 25.184 -9.063 1.00 32.94 590 SER A C 1
ATOM 4543 O O . SER A 1 590 ? -0.161 26.200 -9.707 1.00 32.94 590 SER A O 1
ATOM 4545 N N . GLU A 1 591 ? 0.583 24.094 -9.629 1.00 33.56 591 GLU A N 1
ATOM 4546 C CA . GLU A 1 591 ? 0.502 23.829 -11.073 1.00 33.56 591 GLU A CA 1
ATOM 4547 C C . GLU A 1 591 ? 0.126 22.357 -11.342 1.00 33.56 591 GLU A C 1
ATOM 4549 O O . GLU A 1 591 ? 0.570 21.456 -10.615 1.00 33.56 591 GLU A O 1
ATOM 4554 N N . PRO A 1 592 ? -0.712 22.079 -12.363 1.00 31.53 592 PRO A N 1
ATOM 4555 C CA . PRO A 1 592 ? -1.198 20.740 -12.657 1.00 31.53 592 PRO A CA 1
ATOM 4556 C C . PRO A 1 592 ? -0.151 19.949 -13.453 1.00 31.53 592 PRO A C 1
ATOM 4558 O O . PRO A 1 592 ? 0.055 20.165 -14.646 1.00 31.53 592 PRO A O 1
ATOM 4561 N N . PHE A 1 593 ? 0.492 18.980 -12.804 1.00 38.53 593 PHE A N 1
ATOM 4562 C CA . PHE A 1 593 ? 1.245 17.927 -13.493 1.00 38.53 593 PHE A CA 1
ATOM 4563 C C . PHE A 1 593 ? 0.890 16.541 -12.951 1.00 38.53 593 PHE A C 1
ATOM 4565 O O . PHE A 1 593 ? 1.747 15.716 -12.671 1.00 38.53 593 PHE A O 1
ATOM 4572 N N . MET A 1 594 ? -0.401 16.259 -12.806 1.00 37.78 594 MET A N 1
ATOM 4573 C CA . MET A 1 594 ? -0.795 14.863 -12.651 1.00 37.78 594 MET A CA 1
ATOM 4574 C C . MET A 1 594 ? -0.520 14.088 -13.945 1.00 37.78 594 MET A C 1
ATOM 4576 O O . MET A 1 594 ? -0.800 14.624 -15.023 1.00 37.78 594 MET A O 1
ATOM 4580 N N . PRO A 1 595 ? -0.079 12.814 -13.878 1.00 39.72 595 PRO A N 1
ATOM 4581 C CA . PRO A 1 595 ? -0.436 11.852 -14.905 1.00 39.72 595 PRO A CA 1
ATOM 4582 C C . PRO A 1 595 ? -1.951 11.866 -14.926 1.00 39.72 595 PRO A C 1
ATOM 4584 O O . PRO A 1 595 ? -2.611 11.506 -13.950 1.00 39.72 595 PRO A O 1
ATOM 4587 N N . GLU A 1 596 ? -2.503 12.384 -16.007 1.00 40.03 596 GLU A N 1
ATOM 4588 C CA . GLU A 1 596 ? -3.903 12.750 -16.058 1.00 40.03 596 GLU A CA 1
ATOM 4589 C C . GLU A 1 596 ? -4.796 11.548 -15.679 1.00 40.03 596 GLU A C 1
ATOM 4591 O O . GLU A 1 596 ? -5.801 11.734 -15.016 1.00 40.03 596 GLU A O 1
ATOM 4596 N N . VAL A 1 597 ? -4.333 10.309 -15.887 1.00 36.22 597 VAL A N 1
ATOM 4597 C CA . VAL A 1 597 ? -4.917 9.033 -15.420 1.00 36.22 597 VAL A CA 1
ATOM 4598 C C . VAL A 1 597 ? -5.437 9.032 -13.967 1.00 36.22 597 VAL A C 1
ATOM 4600 O O . VAL A 1 597 ? -6.535 8.531 -13.750 1.00 36.22 597 VAL A O 1
ATOM 4603 N N . VAL A 1 598 ? -4.743 9.617 -12.976 1.00 38.16 598 VAL A N 1
ATOM 4604 C CA . VAL A 1 598 ? -5.251 9.640 -11.580 1.00 38.16 598 VAL A CA 1
ATOM 4605 C C . VAL A 1 598 ? -6.423 10.615 -11.433 1.00 38.16 598 VAL A C 1
ATOM 4607 O O . VAL A 1 598 ? -7.434 10.273 -10.834 1.00 38.16 598 VAL A O 1
ATOM 4610 N N . ARG A 1 599 ? -6.356 11.789 -12.073 1.00 41.00 599 ARG A N 1
ATOM 4611 C CA . ARG A 1 599 ? -7.488 12.733 -12.153 1.00 41.00 599 ARG A CA 1
ATOM 4612 C C . ARG A 1 599 ? -8.635 12.202 -13.029 1.00 41.00 599 ARG A C 1
ATOM 4614 O O . ARG A 1 599 ? -9.769 12.634 -12.884 1.00 41.00 599 ARG A O 1
ATOM 4621 N N . ARG A 1 600 ? -8.331 11.305 -13.971 1.00 45.16 600 ARG A N 1
ATOM 4622 C CA . ARG A 1 600 ? -9.253 10.754 -14.976 1.00 45.16 600 ARG A CA 1
ATOM 4623 C C . ARG A 1 600 ? -10.012 9.510 -14.504 1.00 45.16 600 ARG A C 1
ATOM 4625 O O . ARG A 1 600 ? -11.107 9.259 -14.987 1.00 45.16 600 ARG A O 1
ATOM 4632 N N . LEU A 1 601 ? -9.451 8.733 -13.576 1.00 41.00 601 LEU A N 1
ATOM 4633 C CA . LEU A 1 601 ? -10.099 7.548 -12.992 1.00 41.00 601 LEU A CA 1
ATOM 4634 C C . LEU A 1 601 ? -10.980 7.887 -11.781 1.00 41.00 601 LEU A C 1
ATOM 4636 O O . LEU A 1 601 ? -11.850 7.108 -11.398 1.00 41.00 601 LEU A O 1
ATOM 4640 N N . TYR A 1 602 ? -10.774 9.061 -11.193 1.00 43.62 602 TYR A N 1
ATOM 4641 C CA . TYR A 1 602 ? -11.431 9.508 -9.978 1.00 43.62 602 TYR A CA 1
ATOM 4642 C C . TYR A 1 602 ? -12.325 10.717 -10.275 1.00 43.62 602 TYR A C 1
ATOM 4644 O O . TYR A 1 602 ? -11.851 11.839 -10.366 1.00 43.62 602 TYR A O 1
ATOM 4652 N N . HIS A 1 603 ? -13.638 10.491 -10.402 1.00 37.97 603 HIS A N 1
ATOM 4653 C CA . HIS A 1 603 ? -14.656 11.553 -10.546 1.00 37.97 603 HIS A CA 1
ATOM 4654 C C . HIS A 1 603 ? -14.867 12.400 -9.288 1.00 37.97 603 HIS A C 1
ATOM 4656 O O . HIS A 1 603 ? -15.747 13.254 -9.271 1.00 37.97 603 HIS A O 1
ATOM 4662 N N . TRP A 1 604 ? -14.121 12.136 -8.219 1.00 40.41 604 TRP A N 1
ATOM 4663 C CA . TRP A 1 604 ? -14.221 12.907 -6.995 1.00 40.41 604 TRP A CA 1
ATOM 4664 C C . TRP A 1 604 ? -13.229 14.063 -7.058 1.00 40.41 604 TRP A C 1
ATOM 4666 O O . TRP A 1 604 ? -12.057 13.865 -7.387 1.00 40.41 604 TRP A O 1
ATOM 4676 N N . ASP A 1 605 ? -13.690 15.260 -6.692 1.00 35.16 605 ASP A N 1
ATOM 4677 C CA . ASP A 1 605 ? -12.779 16.294 -6.230 1.00 35.16 605 ASP A CA 1
ATOM 4678 C C . ASP A 1 605 ? -12.018 15.700 -5.044 1.00 35.16 605 ASP A C 1
ATOM 4680 O O . ASP A 1 605 ? -12.561 15.480 -3.956 1.00 35.16 605 ASP A O 1
ATOM 4684 N N . VAL A 1 606 ? -10.747 15.374 -5.280 1.00 37.94 606 VAL A N 1
ATOM 4685 C CA . VAL A 1 606 ? -9.771 15.205 -4.212 1.00 37.94 606 VAL A CA 1
ATOM 4686 C C . VAL A 1 606 ? -9.692 16.570 -3.564 1.00 37.94 606 VAL A C 1
ATOM 4688 O O . VAL A 1 606 ? -8.922 17.416 -4.015 1.00 37.94 606 VAL A O 1
ATOM 4691 N N . ASN A 1 607 ? -10.576 16.825 -2.594 1.00 33.62 607 ASN A N 1
ATOM 4692 C CA . ASN A 1 607 ? -10.578 18.085 -1.875 1.00 33.62 607 ASN A CA 1
ATOM 4693 C C . ASN A 1 607 ? -9.132 18.320 -1.435 1.00 33.62 607 ASN A C 1
ATOM 4695 O O . ASN A 1 607 ? -8.564 17.430 -0.785 1.00 33.62 607 ASN A O 1
ATOM 4699 N N . PRO A 1 608 ? -8.508 19.443 -1.840 1.00 34.72 608 PRO A N 1
ATOM 4700 C CA . PRO A 1 608 ? -7.181 19.775 -1.361 1.00 34.72 608 PRO A CA 1
ATOM 4701 C C . PRO A 1 608 ? -7.228 19.665 0.155 1.00 34.72 608 PRO A C 1
ATOM 4703 O O . PRO A 1 608 ? -8.208 20.104 0.765 1.00 34.72 608 PRO A O 1
ATOM 4706 N N . VAL A 1 609 ? -6.223 18.996 0.727 1.00 39.69 609 VAL A N 1
ATOM 4707 C CA . VAL A 1 609 ? -6.087 18.787 2.169 1.00 39.69 609 VAL A CA 1
ATOM 4708 C C . VAL A 1 609 ? -6.498 20.081 2.860 1.00 39.69 609 VAL A C 1
ATOM 4710 O O . VAL A 1 609 ? -5.824 21.099 2.707 1.00 39.69 609 VAL A O 1
ATOM 4713 N N . THR A 1 610 ? -7.640 20.074 3.555 1.00 35.50 610 THR A N 1
ATOM 4714 C CA . THR A 1 610 ? -8.008 21.209 4.399 1.00 35.50 610 THR A CA 1
ATOM 4715 C C . THR A 1 610 ? -6.842 21.386 5.358 1.00 35.50 610 THR A C 1
ATOM 4717 O O . THR A 1 610 ? -6.527 20.406 6.042 1.00 35.50 610 THR A O 1
ATOM 4720 N N . PRO A 1 611 ? -6.170 22.550 5.377 1.00 38.12 611 PRO A N 1
ATOM 4721 C CA . PRO A 1 611 ? -4.984 22.745 6.192 1.00 38.12 611 PRO A CA 1
ATOM 4722 C C . PRO A 1 611 ? -5.358 22.428 7.634 1.00 38.12 611 PRO A C 1
ATOM 4724 O O . PRO A 1 611 ? -6.173 23.116 8.251 1.00 38.12 611 PRO A O 1
ATOM 4727 N N . VAL A 1 612 ? -4.834 21.316 8.143 1.00 48.34 612 VAL A N 1
ATOM 4728 C CA . VAL A 1 612 ? -4.983 20.994 9.554 1.00 48.34 612 VAL A CA 1
ATOM 4729 C C . VAL A 1 612 ? -4.091 21.983 10.291 1.00 48.34 612 VAL A C 1
ATOM 4731 O O . VAL A 1 612 ? -2.948 22.196 9.890 1.00 48.34 612 VAL A O 1
ATOM 4734 N N . ALA A 1 613 ? -4.632 22.643 11.314 1.00 51.91 613 ALA A N 1
ATOM 4735 C CA . ALA A 1 613 ? -3.878 23.602 12.108 1.00 51.91 613 ALA A CA 1
ATOM 4736 C C . ALA A 1 613 ? -2.595 22.943 12.647 1.00 51.91 613 ALA A C 1
ATOM 4738 O O . ALA A 1 613 ? -2.660 21.880 13.268 1.00 51.91 613 ALA A O 1
ATOM 4739 N N . LEU A 1 614 ? -1.448 23.568 12.378 1.00 64.62 614 LEU A N 1
ATOM 4740 C CA . LEU A 1 614 ? -0.140 23.129 12.865 1.00 64.62 614 LEU A CA 1
ATOM 4741 C C . LEU A 1 614 ? -0.115 23.188 14.398 1.00 64.62 614 LEU A C 1
ATOM 4743 O O . LEU A 1 614 ? -0.588 24.168 14.980 1.00 64.62 614 LEU A O 1
ATOM 4747 N N . LEU A 1 615 ? 0.448 22.173 15.057 1.00 69.56 615 LEU A N 1
ATOM 4748 C CA . LEU A 1 615 ? 0.620 22.207 16.511 1.00 69.56 615 LEU A CA 1
ATOM 4749 C C . LEU A 1 615 ? 1.733 23.183 16.896 1.00 69.56 615 LEU A C 1
ATOM 4751 O O . LEU A 1 615 ? 2.871 23.065 16.443 1.00 69.56 615 LEU A O 1
ATOM 4755 N N . SER A 1 616 ? 1.420 24.107 17.802 1.00 77.44 616 SER A N 1
ATOM 4756 C CA . SER A 1 616 ? 2.433 24.928 18.471 1.00 77.44 616 SER A CA 1
ATOM 4757 C C . SER A 1 616 ? 3.358 24.075 19.349 1.00 77.44 616 SER A C 1
ATOM 4759 O O . SER A 1 616 ? 2.955 23.028 19.862 1.00 77.44 616 SER A O 1
ATOM 4761 N N . ASP A 1 617 ? 4.573 24.557 19.626 1.00 79.81 617 ASP A N 1
ATOM 4762 C CA . ASP A 1 617 ? 5.511 23.900 20.557 1.00 79.81 617 ASP A CA 1
ATOM 4763 C C . ASP A 1 617 ? 4.926 23.710 21.963 1.00 79.81 617 ASP A C 1
ATOM 4765 O O . ASP A 1 617 ? 5.313 22.806 22.707 1.00 79.81 617 ASP A O 1
ATOM 4769 N N . PHE A 1 618 ? 3.989 24.576 22.356 1.00 81.62 618 PHE A N 1
ATOM 4770 C CA . PHE A 1 618 ? 3.239 24.423 23.596 1.00 81.62 618 PHE A CA 1
ATOM 4771 C C . PHE A 1 618 ? 2.302 23.214 23.533 1.00 81.62 618 PHE A C 1
ATOM 4773 O O . PHE A 1 618 ? 2.365 22.354 24.409 1.00 81.62 618 PHE A O 1
ATOM 4780 N N . GLN A 1 619 ? 1.500 23.094 22.472 1.00 82.00 619 GLN A N 1
ATOM 4781 C CA . GLN A 1 619 ? 0.609 21.948 22.286 1.00 82.00 619 GLN A CA 1
ATOM 4782 C C . GLN A 1 619 ? 1.393 20.636 22.160 1.00 82.00 619 GLN A C 1
ATOM 4784 O O . GLN A 1 619 ? 1.016 19.654 22.788 1.00 82.00 619 GLN A O 1
ATOM 4789 N N . ARG A 1 620 ? 2.527 20.609 21.443 1.00 86.56 620 ARG A N 1
ATOM 4790 C CA . ARG A 1 620 ? 3.405 19.422 21.381 1.00 86.56 620 ARG A CA 1
ATOM 4791 C C . ARG A 1 620 ? 3.831 18.957 22.775 1.00 86.56 620 ARG A C 1
ATOM 4793 O O . ARG A 1 620 ? 3.697 17.778 23.091 1.00 86.56 620 ARG A O 1
ATOM 4800 N N . ARG A 1 621 ? 4.273 19.885 23.635 1.00 86.69 621 ARG A N 1
ATOM 4801 C CA . ARG A 1 621 ? 4.634 19.587 25.033 1.00 86.69 621 ARG A CA 1
ATOM 4802 C C . ARG A 1 621 ? 3.441 19.111 25.863 1.00 86.69 621 ARG A C 1
ATOM 4804 O O . ARG A 1 621 ? 3.606 18.204 26.671 1.00 86.69 621 ARG A O 1
ATOM 4811 N N . GLN A 1 622 ? 2.250 19.673 25.652 1.00 86.00 622 GLN A N 1
ATOM 4812 C CA . GLN A 1 622 ? 1.029 19.197 26.312 1.00 86.00 622 GLN A CA 1
ATOM 4813 C C . GLN A 1 622 ? 0.678 17.759 25.912 1.00 86.00 622 GLN A C 1
ATOM 4815 O O . GLN A 1 622 ? 0.337 16.962 26.782 1.00 86.00 622 GLN A O 1
ATOM 4820 N N . LEU A 1 623 ? 0.787 17.414 24.623 1.00 87.62 623 LEU A N 1
ATOM 4821 C CA . LEU A 1 623 ? 0.555 16.050 24.141 1.00 87.62 623 LEU A CA 1
ATOM 4822 C C . LEU A 1 623 ? 1.537 15.062 24.784 1.00 87.62 623 LEU A C 1
ATOM 4824 O O . LEU A 1 623 ? 1.105 14.027 25.286 1.00 87.62 623 LEU A O 1
ATOM 4828 N N . ILE A 1 624 ? 2.831 15.399 24.820 1.00 88.75 624 ILE A N 1
ATOM 4829 C CA . ILE A 1 624 ? 3.862 14.560 25.451 1.00 88.75 624 ILE A CA 1
ATOM 4830 C C . ILE A 1 624 ? 3.553 14.363 26.943 1.00 88.75 624 ILE A C 1
ATOM 4832 O O . ILE A 1 624 ? 3.421 13.224 27.390 1.00 88.75 624 ILE A O 1
ATOM 4836 N N . GLY A 1 625 ? 3.309 15.441 27.696 1.00 89.00 625 GLY A N 1
ATOM 4837 C CA . GLY A 1 625 ? 2.993 15.341 29.127 1.00 89.00 625 GLY A CA 1
ATOM 4838 C C . GLY A 1 625 ? 1.734 14.512 29.419 1.00 89.00 625 GLY A C 1
ATOM 4839 O O . GLY A 1 625 ? 1.687 13.761 30.391 1.00 89.00 625 GLY A O 1
ATOM 4840 N N . ALA A 1 626 ? 0.726 14.571 28.544 1.00 87.69 626 ALA A N 1
ATOM 4841 C CA . ALA A 1 626 ? -0.473 13.742 28.659 1.00 87.69 626 ALA A CA 1
ATOM 4842 C C . ALA A 1 626 ? -0.189 12.249 28.460 1.00 87.69 626 ALA A C 1
ATOM 4844 O O . ALA A 1 626 ? -0.759 11.406 29.156 1.00 87.69 626 ALA A O 1
ATOM 4845 N N . THR A 1 627 ? 0.692 11.918 27.512 1.00 90.62 627 THR A N 1
ATOM 4846 C CA . THR A 1 627 ? 1.117 10.533 27.291 1.00 90.62 627 THR A CA 1
ATOM 4847 C C . THR A 1 627 ? 1.947 9.998 28.454 1.00 90.62 627 THR A C 1
ATOM 4849 O O . THR A 1 627 ? 1.706 8.876 28.891 1.00 90.62 627 THR A O 1
ATOM 4852 N N . GLU A 1 628 ? 2.841 10.809 29.025 1.00 89.62 628 GLU A N 1
ATOM 4853 C CA . GLU A 1 628 ? 3.627 10.449 30.213 1.00 89.62 628 GLU A CA 1
ATOM 4854 C C . GLU A 1 628 ? 2.726 10.210 31.430 1.00 89.62 628 GLU A C 1
ATOM 4856 O O . GLU A 1 628 ? 2.890 9.223 32.147 1.00 89.62 628 GLU A O 1
ATOM 4861 N N . GLN A 1 629 ? 1.712 11.059 31.631 1.00 88.31 629 GLN A N 1
ATOM 4862 C CA . GLN A 1 629 ? 0.738 10.883 32.707 1.00 88.31 629 GLN A CA 1
ATOM 4863 C C . GLN A 1 629 ? -0.084 9.597 32.535 1.00 88.31 629 GLN A C 1
ATOM 4865 O O . GLN A 1 629 ? -0.322 8.891 33.515 1.00 88.31 629 GLN A O 1
ATOM 4870 N N . LEU A 1 630 ? -0.506 9.269 31.306 1.00 88.81 630 LEU A N 1
ATOM 4871 C CA . LEU A 1 630 ? -1.211 8.015 31.012 1.00 88.81 630 LEU A CA 1
ATOM 4872 C C . LEU A 1 630 ? -0.338 6.784 31.300 1.00 88.81 630 LEU A C 1
ATOM 4874 O O . LEU A 1 630 ? -0.858 5.775 31.775 1.00 88.81 630 LEU A O 1
ATOM 4878 N N . MET A 1 631 ? 0.959 6.875 31.009 1.00 91.50 631 MET A N 1
ATOM 4879 C CA . MET A 1 631 ? 1.935 5.798 31.188 1.00 91.50 631 MET A CA 1
ATOM 4880 C C . MET A 1 631 ? 2.498 5.710 32.616 1.00 91.50 631 MET A C 1
ATOM 4882 O O . MET A 1 631 ? 3.299 4.824 32.904 1.00 91.50 631 MET A O 1
ATOM 4886 N N . SER A 1 632 ? 2.081 6.583 33.538 1.00 90.44 632 SER A N 1
ATOM 4887 C CA . SER A 1 632 ? 2.534 6.541 34.932 1.00 90.44 632 SER A CA 1
ATOM 4888 C C . SER A 1 632 ? 2.179 5.197 35.588 1.00 90.44 632 SER A C 1
ATOM 4890 O O . SER A 1 632 ? 1.007 4.838 35.703 1.00 90.44 632 SER A O 1
ATOM 4892 N N . GLY A 1 633 ? 3.201 4.439 36.003 1.00 83.38 633 GLY A N 1
ATOM 4893 C CA . GLY A 1 633 ? 3.044 3.099 36.585 1.00 83.38 633 GLY A CA 1
ATOM 4894 C C . GLY A 1 633 ? 2.843 1.966 35.568 1.00 83.38 633 GLY A C 1
ATOM 4895 O O . GLY A 1 633 ? 2.569 0.840 35.975 1.00 83.38 633 GLY A O 1
ATOM 4896 N N . VAL A 1 634 ? 2.976 2.243 34.266 1.00 86.44 634 VAL A N 1
ATOM 4897 C CA . VAL A 1 634 ? 2.938 1.248 33.185 1.00 86.44 634 VAL A CA 1
ATOM 4898 C C . VAL A 1 634 ? 4.357 1.027 32.665 1.00 86.44 634 VAL A C 1
ATOM 4900 O O . VAL A 1 634 ? 5.049 1.981 32.320 1.00 86.44 634 VAL A O 1
ATOM 4903 N N . GLU A 1 635 ? 4.799 -0.227 32.598 1.00 83.94 635 GLU A N 1
ATOM 4904 C CA . GLU A 1 635 ? 6.103 -0.571 32.022 1.00 83.94 635 GLU A CA 1
ATOM 4905 C C . GLU A 1 635 ? 6.074 -0.531 30.482 1.00 83.94 635 GLU A C 1
ATOM 4907 O O . GLU A 1 635 ? 5.090 -0.930 29.856 1.00 83.94 635 GLU A O 1
ATOM 4912 N N . GLY A 1 636 ? 7.179 -0.091 29.870 1.00 86.31 636 GLY A N 1
ATOM 4913 C CA . GLY A 1 636 ? 7.360 -0.042 28.414 1.00 86.31 636 GLY A CA 1
ATOM 4914 C C . GLY A 1 636 ? 7.004 1.302 27.769 1.00 86.31 636 GLY A C 1
ATOM 4915 O O . GLY A 1 636 ? 6.750 2.299 28.443 1.00 86.31 636 GLY A O 1
ATOM 4916 N N . THR A 1 637 ? 7.023 1.343 26.434 1.00 91.50 637 THR A N 1
ATOM 4917 C CA . THR A 1 637 ? 6.721 2.562 25.665 1.00 91.50 637 THR A CA 1
ATOM 4918 C C . THR A 1 637 ? 5.217 2.728 25.426 1.00 91.50 637 THR A C 1
ATOM 4920 O O . THR A 1 637 ? 4.457 1.756 25.454 1.00 91.50 637 THR A O 1
ATOM 4923 N N . LEU A 1 638 ? 4.765 3.954 25.115 1.00 93.19 638 LEU A N 1
ATOM 4924 C C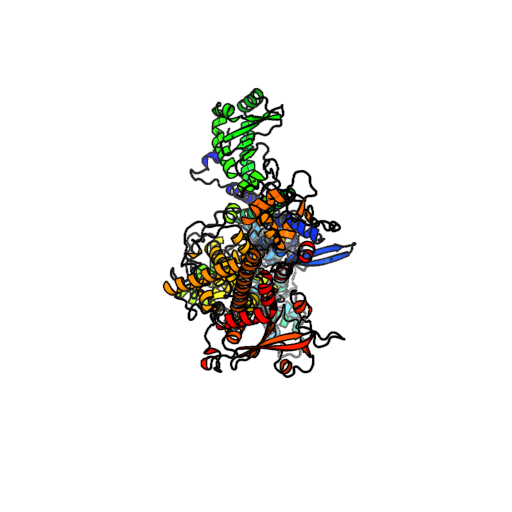A . LEU A 1 638 ? 3.377 4.193 24.685 1.00 93.19 638 LEU A CA 1
ATOM 4925 C C . LEU A 1 638 ? 3.010 3.315 23.478 1.00 93.19 638 LEU A C 1
ATOM 4927 O O . LEU A 1 638 ? 1.892 2.808 23.385 1.00 93.19 638 LEU A O 1
ATOM 4931 N N . PHE A 1 639 ? 3.960 3.119 22.563 1.00 91.19 639 PHE A N 1
ATOM 4932 C CA . PHE A 1 639 ? 3.754 2.313 21.368 1.00 91.19 639 PHE A CA 1
ATOM 4933 C C . PHE A 1 639 ? 3.510 0.840 21.717 1.00 91.19 639 PHE A C 1
ATOM 4935 O O . PHE A 1 639 ? 2.541 0.256 21.231 1.00 91.19 639 PHE A O 1
ATOM 4942 N N . ASP A 1 640 ? 4.323 0.263 22.608 1.00 91.94 640 ASP A N 1
ATOM 4943 C CA . ASP A 1 640 ? 4.124 -1.102 23.111 1.00 91.94 640 ASP A CA 1
ATOM 4944 C C . ASP A 1 640 ? 2.786 -1.237 23.845 1.00 91.94 640 ASP A C 1
ATOM 4946 O O . ASP A 1 640 ? 2.032 -2.181 23.600 1.00 91.94 640 ASP A O 1
ATOM 4950 N N . TYR A 1 641 ? 2.438 -0.250 24.676 1.00 92.56 641 TYR A N 1
ATOM 4951 C CA . TYR A 1 641 ? 1.168 -0.225 25.394 1.00 92.56 641 TYR A CA 1
ATOM 4952 C C . TYR A 1 641 ? -0.036 -0.239 24.444 1.00 92.56 641 TYR A C 1
ATOM 4954 O O . TYR A 1 641 ? -0.985 -0.988 24.678 1.00 92.56 641 TYR A O 1
ATOM 4962 N N . LEU A 1 642 ? -0.025 0.546 23.363 1.00 91.62 642 LEU A N 1
ATOM 4963 C CA . LEU A 1 642 ? -1.159 0.605 22.437 1.00 91.62 642 LEU A CA 1
ATOM 4964 C C . LEU A 1 642 ? -1.197 -0.568 21.446 1.00 91.62 642 LEU A C 1
ATOM 4966 O O . LEU A 1 642 ? -2.287 -1.071 21.161 1.00 91.62 642 LEU A O 1
ATOM 4970 N N . ALA A 1 643 ? -0.047 -0.990 20.913 1.00 91.25 643 ALA A N 1
ATOM 4971 C CA . ALA A 1 643 ? 0.028 -1.908 19.775 1.00 91.25 643 ALA A CA 1
ATOM 4972 C C . ALA A 1 643 ? 0.440 -3.347 20.128 1.00 91.25 643 ALA A C 1
ATOM 4974 O O . ALA A 1 643 ? 0.206 -4.237 19.312 1.00 91.25 643 ALA A O 1
ATOM 4975 N N . GLY A 1 644 ? 1.012 -3.609 21.309 1.00 89.31 644 GLY A N 1
ATOM 4976 C CA . GLY A 1 644 ? 1.581 -4.918 21.662 1.00 89.31 644 GLY A CA 1
ATOM 4977 C C . GLY A 1 644 ? 0.600 -6.083 21.493 1.00 89.31 644 GLY A C 1
ATOM 4978 O O . GLY A 1 644 ? 0.886 -7.037 20.771 1.00 89.31 644 GLY A O 1
ATOM 4979 N N . ASP A 1 645 ? -0.604 -5.961 22.061 1.00 86.75 645 ASP A N 1
ATOM 4980 C CA . ASP A 1 645 ? -1.649 -6.994 21.969 1.00 86.75 645 ASP A CA 1
ATOM 4981 C C . ASP A 1 645 ? -2.148 -7.195 20.524 1.00 86.75 645 ASP A C 1
ATOM 4983 O O . ASP A 1 645 ? -2.592 -8.280 20.157 1.00 86.75 645 ASP A O 1
ATOM 4987 N N . LEU A 1 646 ? -2.087 -6.147 19.693 1.00 87.06 646 LEU A N 1
ATOM 4988 C CA . LEU A 1 646 ? -2.554 -6.174 18.305 1.00 87.06 646 LEU A CA 1
ATOM 4989 C C . LEU A 1 646 ? -1.600 -6.955 17.391 1.00 87.06 646 LEU A C 1
ATOM 4991 O O . LEU A 1 646 ? -2.051 -7.577 16.429 1.00 87.06 646 LEU A O 1
ATOM 4995 N N . ILE A 1 647 ? -0.297 -6.900 17.667 1.00 89.88 647 ILE A N 1
ATOM 4996 C CA . ILE A 1 647 ? 0.731 -7.541 16.837 1.00 89.88 647 ILE A CA 1
ATOM 4997 C C . ILE A 1 647 ? 1.215 -8.883 17.395 1.00 89.88 647 ILE A C 1
ATOM 4999 O O . ILE A 1 647 ? 2.057 -9.537 16.777 1.00 89.88 647 ILE A O 1
ATOM 5003 N N . ALA A 1 648 ? 0.703 -9.297 18.555 1.00 88.62 648 ALA A N 1
ATOM 5004 C CA . ALA A 1 648 ? 1.089 -10.539 19.207 1.00 88.62 648 ALA A CA 1
ATOM 5005 C C . ALA A 1 648 ? 0.957 -11.739 18.247 1.00 88.62 648 ALA A C 1
ATOM 5007 O O . ALA A 1 648 ? -0.088 -11.963 17.638 1.00 88.62 648 ALA A O 1
ATOM 5008 N N . GLY A 1 649 ? 2.040 -12.508 18.100 1.00 85.75 649 GLY A N 1
ATOM 5009 C CA . GLY A 1 649 ? 2.095 -13.688 17.228 1.00 85.75 649 GLY A CA 1
ATOM 5010 C C . GLY A 1 649 ? 2.345 -13.414 15.738 1.00 85.75 649 GLY A C 1
ATOM 5011 O O . GLY A 1 649 ? 2.436 -14.373 14.974 1.00 85.75 649 GLY A O 1
ATOM 5012 N N . LYS A 1 650 ? 2.489 -12.152 15.302 1.00 89.38 650 LYS A N 1
ATOM 5013 C CA . LYS A 1 650 ? 2.847 -11.810 13.912 1.00 89.38 650 LYS A CA 1
ATOM 5014 C C . LYS A 1 650 ? 4.363 -11.766 13.708 1.00 89.38 650 LYS A C 1
ATOM 5016 O O . LYS A 1 650 ? 5.110 -11.340 14.587 1.00 89.38 650 LYS A O 1
ATOM 5021 N N . SER A 1 651 ? 4.821 -12.174 12.524 1.00 91.06 651 SER A N 1
ATOM 5022 C CA . SER A 1 651 ? 6.214 -11.977 12.109 1.00 91.06 651 SER A CA 1
ATOM 5023 C C . SER A 1 651 ? 6.483 -10.494 11.794 1.00 91.06 651 SER A C 1
ATOM 5025 O O . SER A 1 651 ? 5.565 -9.779 11.381 1.00 91.06 651 SER A O 1
ATOM 5027 N N . PRO A 1 652 ? 7.739 -10.015 11.897 1.00 91.06 652 PRO A N 1
ATOM 5028 C CA . PRO A 1 652 ? 8.103 -8.661 11.472 1.00 91.06 652 PRO A CA 1
ATOM 5029 C C . PRO A 1 652 ? 7.703 -8.342 10.025 1.00 91.06 652 PRO A C 1
ATOM 5031 O O . PRO A 1 652 ? 7.291 -7.225 9.720 1.00 91.06 652 PRO A O 1
ATOM 5034 N N . SER A 1 653 ? 7.790 -9.323 9.126 1.00 88.19 653 SER A N 1
ATOM 5035 C CA . SER A 1 653 ? 7.412 -9.166 7.723 1.00 88.19 653 SER A CA 1
ATOM 5036 C C . SER A 1 653 ? 5.897 -9.019 7.527 1.00 88.19 653 SER A C 1
ATOM 5038 O O . SER A 1 653 ? 5.478 -8.093 6.828 1.00 88.19 653 SER A O 1
ATOM 5040 N N . SER A 1 654 ? 5.078 -9.803 8.240 1.00 88.44 654 SER A N 1
ATOM 5041 C CA . SER A 1 654 ? 3.614 -9.651 8.266 1.00 88.44 654 SER A CA 1
ATOM 5042 C C . SER A 1 654 ? 3.211 -8.288 8.834 1.00 88.44 654 SER A C 1
ATOM 5044 O O . SER A 1 654 ? 2.346 -7.619 8.268 1.00 88.44 654 SER A O 1
ATOM 5046 N N . ILE A 1 655 ? 3.891 -7.816 9.887 1.00 91.25 655 ILE A N 1
ATOM 5047 C CA . ILE A 1 655 ? 3.652 -6.484 10.460 1.00 91.25 655 ILE A CA 1
ATOM 5048 C C . ILE A 1 655 ? 3.910 -5.387 9.420 1.00 91.25 655 ILE A C 1
ATOM 5050 O O . ILE A 1 655 ? 3.058 -4.520 9.248 1.00 91.25 655 ILE A O 1
ATOM 5054 N N . ARG A 1 656 ? 5.030 -5.427 8.682 1.00 89.12 656 ARG A N 1
ATOM 5055 C CA . ARG A 1 656 ? 5.309 -4.452 7.606 1.00 89.12 656 ARG A CA 1
ATOM 5056 C C . ARG A 1 656 ? 4.267 -4.520 6.494 1.00 89.12 656 ARG A C 1
ATOM 5058 O O . ARG A 1 656 ? 3.813 -3.484 6.007 1.00 89.12 656 ARG A O 1
ATOM 5065 N N . ALA A 1 657 ? 3.874 -5.730 6.097 1.00 85.31 657 ALA A N 1
ATOM 5066 C CA . ALA A 1 657 ? 2.904 -5.940 5.033 1.00 85.31 657 ALA A CA 1
ATOM 5067 C C . ALA A 1 657 ? 1.519 -5.369 5.392 1.00 85.31 657 ALA A C 1
ATOM 5069 O O . ALA A 1 657 ? 0.874 -4.770 4.525 1.00 85.31 657 ALA A O 1
ATOM 5070 N N . GLU A 1 658 ? 1.103 -5.510 6.653 1.00 86.19 658 GLU A N 1
ATOM 5071 C CA . GLU A 1 658 ? -0.200 -5.102 7.193 1.00 86.19 658 GLU A CA 1
ATOM 5072 C C . GLU A 1 658 ? -0.173 -3.758 7.940 1.00 86.19 658 GLU A C 1
ATOM 5074 O O . GLU A 1 658 ? -1.193 -3.355 8.491 1.00 86.19 658 GLU A O 1
ATOM 5079 N N . ALA A 1 659 ? 0.949 -3.036 7.970 1.00 88.62 659 ALA A N 1
ATOM 5080 C CA . ALA A 1 659 ? 1.150 -1.911 8.889 1.00 88.62 659 ALA A CA 1
ATOM 5081 C C . ALA A 1 659 ? 0.031 -0.854 8.848 1.00 88.62 659 ALA A C 1
ATOM 5083 O O . ALA A 1 659 ? -0.493 -0.467 9.890 1.00 88.62 659 ALA A O 1
ATOM 5084 N N . HIS A 1 660 ? -0.405 -0.451 7.651 1.00 81.75 660 HIS A N 1
ATOM 5085 C CA . HIS A 1 660 ? -1.533 0.470 7.463 1.00 81.75 660 HIS A CA 1
ATOM 5086 C C . HIS A 1 660 ? -2.841 -0.035 8.101 1.00 81.75 660 HIS A C 1
ATOM 5088 O O . HIS A 1 660 ? -3.561 0.729 8.743 1.00 81.75 660 HIS A O 1
ATOM 5094 N N . LEU A 1 661 ? -3.133 -1.330 7.953 1.00 83.94 661 LEU A N 1
ATOM 5095 C CA . LEU A 1 661 ? -4.302 -1.972 8.537 1.00 83.94 661 LEU A CA 1
ATOM 5096 C C . LEU A 1 661 ? -4.170 -2.049 10.058 1.00 83.94 661 LEU A C 1
ATOM 5098 O O . LEU A 1 661 ? -5.115 -1.718 10.765 1.00 83.94 661 LEU A O 1
ATOM 5102 N N . LEU A 1 662 ? -2.999 -2.433 10.568 1.00 88.00 662 LEU A N 1
ATOM 5103 C CA . LEU A 1 662 ? -2.742 -2.509 12.006 1.00 88.00 662 LEU A CA 1
ATOM 5104 C C . LEU A 1 662 ? -2.906 -1.129 12.664 1.00 88.00 662 LEU A C 1
ATOM 5106 O O . LEU A 1 662 ? -3.595 -1.010 13.675 1.00 88.00 662 LEU A O 1
ATOM 5110 N N . LEU A 1 663 ? -2.378 -0.065 12.053 1.00 87.19 663 LEU A N 1
ATOM 5111 C CA . LEU A 1 663 ? -2.596 1.309 12.522 1.00 87.19 663 LEU A CA 1
ATOM 5112 C C . LEU A 1 663 ? -4.083 1.699 12.510 1.00 87.19 663 LEU A C 1
ATOM 5114 O O . LEU A 1 663 ? -4.533 2.400 13.412 1.00 87.19 663 LEU A O 1
ATOM 5118 N N . ALA A 1 664 ? -4.872 1.218 11.544 1.00 82.31 664 ALA A N 1
ATOM 5119 C CA . ALA A 1 664 ? -6.316 1.445 11.522 1.00 82.31 664 ALA A CA 1
ATOM 5120 C C . ALA A 1 664 ? -7.061 0.648 12.615 1.00 82.31 664 ALA A C 1
ATOM 5122 O O . ALA A 1 664 ? -7.901 1.219 13.314 1.00 82.31 664 ALA A O 1
ATOM 5123 N N . CYS A 1 665 ? -6.722 -0.633 12.820 1.00 85.31 665 CYS A N 1
ATOM 5124 C CA . CYS A 1 665 ? -7.279 -1.473 13.891 1.00 85.31 665 CYS A CA 1
ATOM 5125 C C . CYS A 1 665 ? -6.926 -0.925 15.288 1.00 85.31 665 CYS A C 1
ATOM 5127 O O . CYS A 1 665 ? -7.652 -1.170 16.254 1.00 85.31 665 CYS A O 1
ATOM 5129 N N . LEU A 1 666 ? -5.811 -0.191 15.419 1.00 88.12 666 LEU A N 1
ATOM 5130 C CA . LEU A 1 666 ? -5.359 0.403 16.678 1.00 88.12 666 LEU A CA 1
ATOM 5131 C C . LEU A 1 666 ? -6.437 1.290 17.311 1.00 88.12 666 LEU A C 1
ATOM 5133 O O . LEU A 1 666 ? -6.655 1.215 18.517 1.00 88.12 666 LEU A O 1
ATOM 5137 N N . PHE A 1 667 ? -7.154 2.085 16.510 1.00 83.94 667 PHE A N 1
ATOM 5138 C CA . PHE A 1 667 ? -8.163 3.026 17.010 1.00 83.94 667 PHE A CA 1
ATOM 5139 C C . PHE A 1 667 ? -9.370 2.345 17.658 1.00 83.94 667 PHE A C 1
ATOM 5141 O O . PHE A 1 667 ? -10.007 2.934 18.529 1.00 83.94 667 PHE A O 1
ATOM 5148 N N . ALA A 1 668 ? -9.660 1.097 17.284 1.00 82.69 668 ALA A N 1
ATOM 5149 C CA . ALA A 1 668 ? -10.722 0.315 17.902 1.00 82.69 668 ALA A CA 1
ATOM 5150 C C . ALA A 1 668 ? -10.318 -0.278 19.266 1.00 82.69 668 ALA A C 1
ATOM 5152 O O . ALA A 1 668 ? -11.150 -0.855 19.969 1.00 82.69 668 ALA A O 1
ATOM 5153 N N . ARG A 1 669 ? -9.041 -0.169 19.664 1.00 84.88 669 ARG A N 1
ATOM 5154 C CA . ARG A 1 669 ? -8.541 -0.721 20.928 1.00 84.88 669 ARG A CA 1
ATOM 5155 C C . ARG A 1 669 ? -8.846 0.214 22.097 1.00 84.88 669 ARG A C 1
ATOM 5157 O O . ARG A 1 669 ? -8.634 1.422 22.025 1.00 84.88 669 ARG A O 1
ATOM 5164 N N . LYS A 1 670 ? -9.230 -0.379 23.235 1.00 80.56 670 LYS A N 1
ATOM 5165 C CA . LYS A 1 670 ? -9.583 0.342 24.476 1.00 80.56 670 LYS A CA 1
ATOM 5166 C C . LYS A 1 670 ? -8.509 1.343 24.910 1.00 80.56 670 LYS A C 1
ATOM 5168 O O . LYS A 1 670 ? -8.817 2.462 25.311 1.00 80.56 670 LYS A O 1
ATOM 5173 N N . ARG A 1 671 ? -7.237 0.938 24.823 1.00 86.81 671 ARG A N 1
ATOM 5174 C CA . ARG A 1 671 ? -6.093 1.769 25.220 1.00 86.81 671 ARG A CA 1
ATOM 5175 C C . ARG A 1 671 ? -5.959 3.013 24.328 1.00 86.81 671 ARG A C 1
ATOM 5177 O O . ARG A 1 671 ? -5.745 4.106 24.846 1.00 86.81 671 ARG A O 1
ATOM 5184 N N . ALA A 1 672 ? -6.176 2.872 23.018 1.00 87.12 672 ALA A N 1
ATOM 5185 C CA . ALA A 1 672 ? -6.123 3.985 22.069 1.00 87.12 672 ALA A CA 1
ATOM 5186 C C . ALA A 1 672 ? -7.320 4.937 22.223 1.00 87.12 672 ALA A C 1
ATOM 5188 O O . ALA A 1 672 ? -7.142 6.152 22.189 1.00 87.12 672 ALA A O 1
ATOM 5189 N N . GLN A 1 673 ? -8.523 4.406 22.469 1.00 81.12 673 GLN A N 1
ATOM 5190 C CA . GLN A 1 673 ? -9.715 5.214 22.759 1.00 81.12 673 GLN A CA 1
ATOM 5191 C C . GLN A 1 673 ? -9.555 6.041 24.040 1.00 81.12 673 GLN A C 1
ATOM 5193 O O . GLN A 1 673 ? -9.908 7.220 24.067 1.00 81.12 673 GLN A O 1
ATOM 5198 N N . ARG A 1 674 ? -8.975 5.448 25.094 1.00 82.50 674 ARG A N 1
ATOM 5199 C CA . ARG A 1 674 ? -8.669 6.161 26.340 1.00 82.50 674 ARG A CA 1
ATOM 5200 C C . ARG A 1 674 ? -7.721 7.332 26.089 1.00 82.50 674 ARG A C 1
ATOM 5202 O O . ARG A 1 674 ? -7.986 8.431 26.570 1.00 82.50 674 ARG A O 1
ATOM 5209 N N . LEU A 1 675 ? -6.654 7.113 25.315 1.00 86.81 675 LEU A N 1
ATOM 5210 C CA . LEU A 1 675 ? -5.740 8.185 24.922 1.00 86.81 675 LEU A CA 1
ATOM 5211 C C . LEU A 1 675 ? -6.469 9.262 24.106 1.00 86.81 675 LEU A C 1
ATOM 5213 O O . LEU A 1 675 ? -6.340 10.440 24.421 1.00 86.81 675 LEU A O 1
ATOM 5217 N N . ALA A 1 676 ? -7.281 8.879 23.117 1.00 81.75 676 ALA A N 1
ATOM 5218 C CA . ALA A 1 676 ? -8.056 9.825 22.315 1.00 81.75 676 ALA A CA 1
ATOM 5219 C C . ALA A 1 676 ? -8.956 10.725 23.183 1.00 81.75 676 ALA A C 1
ATOM 5221 O O . ALA A 1 676 ? -9.002 11.933 22.960 1.00 81.75 676 ALA A O 1
ATOM 5222 N N . GLY A 1 677 ? -9.614 10.167 24.207 1.00 77.00 677 GLY A N 1
ATOM 5223 C CA . GLY A 1 677 ? -10.421 10.935 25.160 1.00 77.00 677 GLY A CA 1
ATOM 5224 C C . GLY A 1 677 ? -9.607 11.967 25.951 1.00 77.00 677 GLY A C 1
ATOM 5225 O O . GLY A 1 677 ? -10.021 13.121 26.058 1.00 77.00 677 GLY A O 1
ATOM 5226 N N . ILE A 1 678 ? -8.423 11.582 26.442 1.00 81.81 678 ILE A N 1
ATOM 5227 C CA . ILE A 1 678 ? -7.500 12.488 27.150 1.00 81.81 678 ILE A CA 1
ATOM 5228 C C . ILE A 1 678 ? -7.038 13.618 26.219 1.00 81.81 678 ILE A C 1
ATOM 5230 O O . ILE A 1 678 ? -7.122 14.792 26.577 1.00 81.81 678 ILE A O 1
ATOM 5234 N N . LEU A 1 679 ? -6.603 13.277 25.003 1.00 81.12 679 LEU A N 1
ATOM 5235 C CA . LEU A 1 679 ? -6.127 14.251 24.017 1.00 81.12 679 LEU A CA 1
ATOM 5236 C C . LEU A 1 679 ? -7.237 15.220 23.582 1.00 81.12 679 LEU A C 1
ATOM 5238 O O . LEU A 1 679 ? -6.979 16.412 23.419 1.00 81.12 679 LEU A O 1
ATOM 5242 N N . SER A 1 680 ? -8.476 14.735 23.449 1.00 76.75 680 SER A N 1
ATOM 5243 C CA . SER A 1 680 ? -9.635 15.571 23.122 1.00 76.75 680 SER A CA 1
ATOM 5244 C C . SER A 1 680 ? -9.883 16.655 24.169 1.00 76.75 680 SER A C 1
ATOM 5246 O O . SER A 1 680 ? -10.202 17.784 23.805 1.00 76.75 680 SER A O 1
ATOM 5248 N N . ALA A 1 681 ? -9.752 16.319 25.456 1.00 73.00 681 ALA A N 1
ATOM 5249 C CA . ALA A 1 681 ? -9.983 17.255 26.555 1.00 73.00 681 ALA A CA 1
ATOM 5250 C C . ALA A 1 681 ? -8.880 18.323 26.664 1.00 73.00 681 ALA A C 1
ATOM 5252 O O . ALA A 1 681 ? -9.145 19.438 27.101 1.00 73.00 681 ALA A O 1
ATOM 5253 N N . LEU A 1 682 ? -7.652 17.990 26.255 1.00 72.44 682 LEU A N 1
ATOM 5254 C CA . LEU A 1 682 ? -6.483 18.861 26.392 1.00 72.44 682 LEU A CA 1
ATOM 5255 C C . LEU A 1 682 ? -6.358 19.916 25.296 1.00 72.44 682 LEU A C 1
ATOM 5257 O O . LEU A 1 682 ? -5.980 21.047 25.587 1.00 72.44 682 LEU A O 1
ATOM 5261 N N . VAL A 1 683 ? -6.631 19.553 24.039 1.00 67.38 683 VAL A N 1
ATOM 5262 C CA . VAL A 1 683 ? -6.376 20.460 22.905 1.00 67.38 683 VAL A CA 1
ATOM 5263 C C . VAL A 1 683 ? -7.517 21.467 22.698 1.00 67.38 683 VAL A C 1
ATOM 5265 O O . VAL A 1 683 ? -7.306 22.462 22.012 1.00 67.38 683 VAL A O 1
ATOM 5268 N N . GLY A 1 684 ? -8.682 21.262 23.338 1.00 58.56 684 GLY A N 1
ATOM 5269 C CA . GLY A 1 684 ? -9.754 22.260 23.471 1.00 58.56 684 GLY A CA 1
ATOM 5270 C C . GLY A 1 684 ? -10.034 23.032 22.181 1.00 58.56 684 GLY A C 1
ATOM 5271 O O . GLY A 1 684 ? -9.790 24.235 22.112 1.00 58.56 684 GLY A O 1
ATOM 5272 N N . PHE A 1 685 ? -10.471 22.343 21.127 1.00 54.03 685 PHE A N 1
ATOM 5273 C CA . PHE A 1 685 ? -10.758 23.007 19.857 1.00 54.03 685 PHE A CA 1
ATOM 5274 C C . PHE A 1 685 ? -12.046 23.836 19.970 1.00 54.03 685 PHE A C 1
ATOM 5276 O O . PHE A 1 685 ? -12.987 23.377 20.615 1.00 54.03 685 PHE A O 1
ATOM 5283 N N . PRO A 1 686 ? -12.122 25.031 19.355 1.00 48.66 686 PRO A N 1
ATOM 5284 C CA . PRO A 1 686 ? -13.338 25.834 19.387 1.00 48.66 686 PRO A CA 1
ATOM 5285 C C . PRO A 1 686 ? -14.513 25.041 18.797 1.00 48.66 686 PRO A C 1
ATOM 5287 O O . PRO A 1 686 ? -14.453 24.610 17.644 1.00 48.66 686 PRO A O 1
ATOM 5290 N N . ASP A 1 687 ? -15.564 24.860 19.603 1.00 40.28 687 ASP A N 1
ATOM 5291 C CA . ASP A 1 687 ? -16.849 24.230 19.264 1.00 40.28 687 ASP A CA 1
ATOM 5292 C C . ASP A 1 687 ? -17.627 25.072 18.234 1.00 40.28 687 ASP A C 1
ATOM 5294 O O . ASP A 1 687 ? -18.684 25.631 18.521 1.00 40.28 687 ASP A O 1
ATOM 5298 N N . GLN A 1 688 ? -17.098 25.214 17.020 1.00 38.66 688 GLN A N 1
ATOM 5299 C CA . GLN A 1 688 ? -17.835 25.795 15.900 1.00 38.66 688 GLN A CA 1
ATOM 5300 C C . GLN A 1 688 ? -18.141 24.709 14.871 1.00 38.66 688 GLN A C 1
ATOM 5302 O O . GLN A 1 688 ? -17.302 24.376 14.041 1.00 38.66 688 GLN A O 1
ATOM 5307 N N . ASP A 1 689 ? -19.347 24.143 14.967 1.00 39.81 689 ASP A N 1
ATOM 5308 C CA . ASP A 1 689 ? -20.128 23.516 13.887 1.00 39.81 689 ASP A CA 1
ATOM 5309 C C . ASP A 1 689 ? -19.437 22.484 12.971 1.00 39.81 689 ASP A C 1
ATOM 5311 O O . ASP A 1 689 ? -19.867 22.250 11.839 1.00 39.81 689 ASP A O 1
ATOM 5315 N N . VAL A 1 690 ? -18.394 21.792 13.439 1.00 44.56 690 VAL A N 1
ATOM 5316 C CA . VAL A 1 690 ? -17.806 20.674 12.690 1.00 44.56 690 VAL A CA 1
ATOM 5317 C C . VAL A 1 690 ? -18.450 19.365 13.144 1.00 44.56 690 VAL A C 1
ATOM 5319 O O . VAL A 1 690 ? -18.212 18.909 14.259 1.00 44.56 690 VAL A O 1
ATOM 5322 N N . GLY A 1 691 ? -19.250 18.743 12.273 1.00 53.25 691 GLY A N 1
ATOM 5323 C CA . GLY A 1 691 ? -19.922 17.473 12.572 1.00 53.25 691 GLY A CA 1
ATOM 5324 C C . GLY A 1 691 ? -18.974 16.368 13.074 1.00 53.25 691 GLY A C 1
ATOM 5325 O O . GLY A 1 691 ? -17.797 16.320 12.702 1.00 53.25 691 GLY A O 1
ATOM 5326 N N . ASP A 1 692 ? -19.514 15.440 13.875 1.00 57.50 692 ASP A N 1
ATOM 5327 C CA . ASP A 1 692 ? -18.785 14.403 14.635 1.00 57.50 692 ASP A CA 1
ATOM 5328 C C . ASP A 1 692 ? -17.724 13.625 13.830 1.00 57.50 692 ASP A C 1
ATOM 5330 O O . ASP A 1 692 ? -16.708 13.188 14.373 1.00 57.50 692 ASP A O 1
ATOM 5334 N N . ALA A 1 693 ? -17.923 13.457 12.519 1.00 59.38 693 ALA A N 1
ATOM 5335 C CA . ALA A 1 693 ? -17.003 12.740 11.638 1.00 59.38 693 ALA A CA 1
ATOM 5336 C C . ALA A 1 693 ? -15.637 13.435 11.466 1.00 59.38 693 ALA A C 1
ATOM 5338 O O . ALA A 1 693 ? -14.603 12.764 11.508 1.00 59.38 693 ALA A O 1
ATOM 5339 N N . ALA A 1 694 ? -15.607 14.761 11.298 1.00 62.03 694 ALA A N 1
ATOM 5340 C CA . ALA A 1 694 ? -14.346 15.490 11.149 1.00 62.03 694 ALA A CA 1
ATOM 5341 C C . ALA A 1 694 ? -13.603 15.597 12.490 1.00 62.03 694 ALA A C 1
ATOM 5343 O O . ALA A 1 694 ? -12.378 15.478 12.522 1.00 62.03 694 ALA A O 1
ATOM 5344 N N . THR A 1 695 ? -14.330 15.702 13.605 1.00 66.69 695 THR A N 1
ATOM 5345 C CA . THR A 1 695 ? -13.755 15.616 14.956 1.00 66.69 695 THR A CA 1
ATOM 5346 C C . THR A 1 695 ? -13.133 14.238 15.216 1.00 66.69 695 THR A C 1
ATOM 5348 O O . THR A 1 695 ? -11.984 14.167 15.653 1.00 66.69 695 THR A O 1
ATOM 5351 N N . ARG A 1 696 ? -13.804 13.138 14.836 1.00 71.62 696 ARG A N 1
ATOM 5352 C CA . ARG A 1 696 ? -13.235 11.775 14.910 1.00 71.62 696 ARG A CA 1
ATOM 5353 C C . ARG A 1 696 ? -11.960 11.617 14.082 1.00 71.62 696 ARG A C 1
ATOM 5355 O O . ARG A 1 696 ? -10.975 11.068 14.570 1.00 71.62 696 ARG A O 1
ATOM 5362 N N . SER A 1 697 ? -11.955 12.103 12.839 1.00 69.44 697 SER A N 1
ATOM 5363 C CA . SER A 1 697 ? -10.764 12.028 11.980 1.00 69.44 697 SER A CA 1
ATOM 5364 C C . SER A 1 697 ? -9.576 12.786 12.579 1.00 69.44 697 SER A C 1
ATOM 5366 O O . SER A 1 697 ? -8.448 12.308 12.501 1.00 69.44 697 SER A O 1
ATOM 5368 N N . ARG A 1 698 ? -9.818 13.941 13.212 1.00 72.44 698 ARG A N 1
ATOM 5369 C CA . ARG A 1 698 ? -8.776 14.702 13.920 1.00 72.44 698 ARG A CA 1
ATOM 5370 C C . ARG A 1 698 ? -8.246 13.951 15.137 1.00 72.44 698 ARG A C 1
ATOM 5372 O O . ARG A 1 698 ? -7.039 13.936 15.346 1.00 72.44 698 ARG A O 1
ATOM 5379 N N . LEU A 1 699 ? -9.114 13.296 15.908 1.00 75.69 699 LEU A N 1
ATOM 5380 C CA . LEU A 1 699 ? -8.700 12.513 17.077 1.00 75.69 699 LEU A CA 1
ATOM 5381 C C . LEU A 1 699 ? -7.816 11.321 16.699 1.00 75.69 699 LEU A C 1
ATOM 5383 O O . LEU A 1 699 ? -6.819 11.073 17.374 1.00 75.69 699 LEU A O 1
ATOM 5387 N N . LYS A 1 700 ? -8.106 10.645 15.580 1.00 79.56 700 LYS A N 1
ATOM 5388 C CA . LYS A 1 700 ? -7.203 9.626 15.020 1.00 79.56 700 LYS A CA 1
ATOM 5389 C C . LYS A 1 700 ? -5.824 10.205 14.711 1.00 79.56 700 LYS A C 1
ATOM 5391 O O . LYS A 1 700 ? -4.817 9.640 15.131 1.00 79.56 700 LYS A O 1
ATOM 5396 N N . SER A 1 701 ? -5.779 11.355 14.036 1.00 77.94 701 SER A N 1
ATOM 5397 C CA . SER A 1 701 ? -4.519 12.048 13.752 1.00 77.94 701 SER A CA 1
ATOM 5398 C C . SER A 1 701 ? -3.769 12.422 15.031 1.00 77.94 701 SER A C 1
ATOM 5400 O O . SER A 1 701 ? -2.566 12.210 15.091 1.00 77.94 701 SER A O 1
ATOM 5402 N N . LEU A 1 702 ? -4.457 12.908 16.070 1.00 80.62 702 LEU A N 1
ATOM 5403 C CA . LEU A 1 702 ? -3.837 13.251 17.356 1.00 80.62 702 LEU A CA 1
ATOM 5404 C C . LEU A 1 702 ? -3.235 12.036 18.068 1.00 80.62 702 LEU A C 1
ATOM 5406 O O . LEU A 1 702 ? -2.153 12.154 18.630 1.00 80.62 702 LEU A O 1
ATOM 5410 N N . VAL A 1 703 ? -3.889 10.872 18.021 1.00 87.38 703 VAL A N 1
ATOM 5411 C CA . VAL A 1 703 ? -3.336 9.627 18.583 1.00 87.38 703 VAL A CA 1
ATOM 5412 C C . VAL A 1 703 ? -2.066 9.200 17.840 1.00 87.38 703 VAL A C 1
ATOM 5414 O O . VAL A 1 703 ? -1.075 8.860 18.483 1.00 87.38 703 VAL A O 1
ATOM 5417 N N . LEU A 1 704 ? -2.055 9.255 16.502 1.00 88.31 704 LEU A N 1
ATOM 5418 C CA . LEU A 1 704 ? -0.852 8.943 15.715 1.00 88.31 704 LEU A CA 1
ATOM 5419 C C . LEU A 1 704 ? 0.268 9.958 15.958 1.00 88.31 704 LEU A C 1
ATOM 5421 O O . LEU A 1 704 ? 1.425 9.576 16.097 1.00 88.31 704 LEU A O 1
ATOM 5425 N N . VAL A 1 705 ? -0.076 11.240 16.069 1.00 86.56 705 VAL A N 1
ATOM 5426 C CA . VAL A 1 705 ? 0.861 12.309 16.428 1.00 86.56 705 VAL A CA 1
ATOM 5427 C C . VAL A 1 705 ? 1.447 12.087 17.821 1.00 86.56 705 VAL A C 1
ATOM 5429 O O . VAL A 1 705 ? 2.652 12.226 17.988 1.00 86.56 705 VAL A O 1
ATOM 5432 N N . ALA A 1 706 ? 0.636 11.704 18.807 1.00 89.69 706 ALA A N 1
ATOM 5433 C CA . ALA A 1 706 ? 1.110 11.391 20.151 1.00 89.69 706 ALA A CA 1
ATOM 5434 C C . ALA A 1 706 ? 2.079 10.196 20.148 1.00 89.69 706 ALA A C 1
ATOM 5436 O O . ALA A 1 706 ? 3.114 10.256 20.804 1.00 89.69 706 ALA A O 1
ATOM 5437 N N . LEU A 1 707 ? 1.799 9.153 19.356 1.00 91.62 707 LEU A N 1
ATOM 5438 C CA . LEU A 1 707 ? 2.732 8.039 19.150 1.00 91.62 707 LEU A CA 1
ATOM 5439 C C . LEU A 1 707 ? 4.055 8.504 18.537 1.00 91.62 707 LEU A C 1
ATOM 5441 O O . LEU A 1 707 ? 5.115 8.145 19.042 1.00 91.62 707 LEU A O 1
ATOM 5445 N N . ILE A 1 708 ? 4.001 9.332 17.492 1.00 90.31 708 ILE A N 1
ATOM 5446 C CA . ILE A 1 708 ? 5.199 9.877 16.842 1.00 90.31 708 ILE A CA 1
ATOM 5447 C C . ILE A 1 708 ? 6.004 10.726 17.823 1.00 90.31 708 ILE A C 1
ATOM 5449 O O . ILE A 1 708 ? 7.188 10.471 17.987 1.00 90.31 708 ILE A O 1
ATOM 5453 N N . LEU A 1 709 ? 5.371 11.674 18.522 1.00 89.94 709 LEU A N 1
ATOM 5454 C CA . LEU A 1 709 ? 6.049 12.559 19.474 1.00 89.94 709 LEU A CA 1
ATOM 5455 C C . LEU A 1 709 ? 6.596 11.815 20.697 1.00 89.94 709 LEU A C 1
ATOM 5457 O O . LEU A 1 709 ? 7.594 12.250 21.261 1.00 89.94 709 LEU A O 1
ATOM 5461 N N . SER A 1 710 ? 5.977 10.695 21.089 1.00 91.12 710 SER A N 1
ATOM 5462 C CA . SER A 1 710 ? 6.501 9.832 22.156 1.00 91.12 710 SER A CA 1
ATOM 5463 C C . SER A 1 710 ? 7.792 9.105 21.762 1.00 91.12 710 SER A C 1
ATOM 5465 O O . SER A 1 710 ? 8.584 8.768 22.636 1.00 91.12 710 SER A O 1
ATOM 5467 N N . LEU A 1 711 ? 8.015 8.878 20.461 1.00 90.88 711 LEU A N 1
ATOM 5468 C CA . LEU A 1 711 ? 9.239 8.269 19.925 1.00 90.88 711 LEU A CA 1
ATOM 5469 C C . LEU A 1 711 ? 10.268 9.322 19.495 1.00 90.88 711 LEU A C 1
ATOM 5471 O O . LEU A 1 711 ? 11.470 9.120 19.641 1.00 90.88 711 LEU A O 1
ATOM 5475 N N . ASP A 1 712 ? 9.793 10.435 18.944 1.00 88.56 712 ASP A N 1
ATOM 5476 C CA . ASP A 1 712 ? 10.593 11.531 18.417 1.00 88.56 712 ASP A CA 1
ATOM 5477 C C . ASP A 1 712 ? 9.931 12.884 18.735 1.00 88.56 712 ASP A C 1
ATOM 5479 O O . ASP A 1 712 ? 9.098 13.380 17.967 1.00 88.56 712 ASP A O 1
ATOM 5483 N N . PRO A 1 713 ? 10.318 13.529 19.849 1.00 87.62 713 PRO A N 1
ATOM 5484 C CA . PRO A 1 713 ? 9.797 14.842 20.229 1.00 87.62 713 PRO A CA 1
ATOM 5485 C C . PRO A 1 713 ? 10.053 15.941 19.185 1.00 87.62 713 PRO A C 1
ATOM 5487 O O . PRO A 1 713 ? 9.348 16.952 19.172 1.00 87.62 713 PRO A O 1
ATOM 5490 N N . LEU A 1 714 ? 11.049 15.750 18.309 1.00 82.12 714 LEU A N 1
ATOM 5491 C CA . LEU A 1 714 ? 11.447 16.680 17.251 1.00 82.12 714 LEU A CA 1
ATOM 5492 C C . LEU A 1 714 ? 10.926 16.256 15.866 1.00 82.12 714 LEU A C 1
ATOM 5494 O O . LEU A 1 714 ? 11.304 16.861 14.859 1.00 82.12 714 LEU A O 1
ATOM 5498 N N . ALA A 1 715 ? 10.042 15.258 15.788 1.00 81.38 715 ALA A N 1
ATOM 5499 C CA . ALA A 1 715 ? 9.499 14.754 14.530 1.00 81.38 715 ALA A CA 1
ATOM 5500 C C . ALA A 1 715 ? 8.951 15.880 13.642 1.00 81.38 715 ALA A C 1
ATOM 5502 O O . ALA A 1 715 ? 8.161 16.706 14.095 1.00 81.38 715 ALA A O 1
ATOM 5503 N N . GLY A 1 716 ? 9.335 15.902 12.364 1.00 69.19 716 GLY A N 1
ATOM 5504 C CA . GLY A 1 716 ? 8.872 16.909 11.400 1.00 69.19 716 GLY A CA 1
ATOM 5505 C C . GLY A 1 716 ? 9.629 18.241 11.437 1.00 69.19 716 GLY A C 1
ATOM 5506 O O . GLY A 1 716 ? 9.245 19.160 10.720 1.00 69.19 716 GLY A O 1
ATOM 5507 N N . THR A 1 717 ? 10.697 18.352 12.239 1.00 71.12 717 THR A N 1
ATOM 5508 C CA . THR A 1 717 ? 11.603 19.521 12.234 1.00 71.12 717 THR A CA 1
ATOM 5509 C C . THR A 1 717 ? 12.826 19.345 11.326 1.00 71.12 717 THR A C 1
ATOM 5511 O O . THR A 1 717 ? 13.387 20.336 10.864 1.00 71.12 717 THR A O 1
ATOM 5514 N N . LEU A 1 718 ? 13.227 18.101 11.038 1.00 69.69 718 LEU A N 1
ATOM 5515 C CA . LEU A 1 718 ? 14.398 17.752 10.226 1.00 69.69 718 LEU A CA 1
ATOM 5516 C C . LEU A 1 718 ? 13.989 16.879 9.034 1.00 69.69 718 LEU A C 1
ATOM 5518 O O . LEU A 1 718 ? 13.155 15.986 9.180 1.00 69.69 718 LEU A O 1
ATOM 5522 N N . ARG A 1 719 ? 14.609 17.102 7.867 1.00 68.12 719 ARG A N 1
ATOM 5523 C CA . ARG A 1 719 ? 14.234 16.456 6.596 1.00 68.12 719 ARG A CA 1
ATOM 5524 C C . ARG A 1 719 ? 14.527 14.958 6.567 1.00 68.12 719 ARG A C 1
ATOM 5526 O O . ARG A 1 719 ? 13.752 14.186 6.019 1.00 68.12 719 ARG A O 1
ATOM 5533 N N . ASN A 1 720 ? 15.681 14.565 7.100 1.00 76.00 720 ASN A N 1
ATOM 5534 C CA . ASN A 1 720 ? 16.222 13.211 6.974 1.00 76.00 720 ASN A CA 1
ATOM 5535 C C . ASN A 1 720 ? 16.464 12.561 8.347 1.00 76.00 720 ASN A C 1
ATOM 5537 O O . ASN A 1 720 ? 17.418 11.801 8.502 1.00 76.00 720 ASN A O 1
ATOM 5541 N N . SER A 1 721 ? 15.650 12.876 9.358 1.00 82.06 721 SER A N 1
ATOM 5542 C CA . SER A 1 721 ? 15.822 12.337 10.712 1.00 82.06 721 SER A CA 1
ATOM 5543 C C . SER A 1 721 ? 14.518 11.797 11.283 1.00 82.06 721 SER A C 1
ATOM 5545 O O . SER A 1 721 ? 13.468 12.415 11.116 1.00 82.06 721 SER A O 1
ATOM 5547 N N . VAL A 1 722 ? 14.603 10.658 11.971 1.00 85.31 722 VAL A N 1
ATOM 5548 C CA . VAL A 1 722 ? 13.506 10.069 12.754 1.00 85.31 722 VAL A CA 1
ATOM 5549 C C . VAL A 1 722 ? 14.049 9.525 14.069 1.00 85.31 722 VAL A C 1
ATOM 5551 O O . VAL A 1 722 ? 14.967 8.712 14.064 1.00 85.31 722 VAL A O 1
ATOM 5554 N N . ALA A 1 723 ? 13.509 9.964 15.203 1.00 86.12 723 ALA A N 1
ATOM 5555 C CA . ALA A 1 723 ? 13.933 9.534 16.544 1.00 86.12 723 ALA A CA 1
ATOM 5556 C C . ALA A 1 723 ? 15.464 9.621 16.758 1.00 86.12 723 ALA A C 1
ATOM 5558 O O . ALA A 1 723 ? 16.093 8.723 17.320 1.00 86.12 723 ALA A O 1
ATOM 5559 N N . GLY A 1 724 ? 16.084 10.686 16.231 1.00 85.06 724 GLY A N 1
ATOM 5560 C CA . GLY A 1 724 ? 17.539 10.901 16.254 1.00 85.06 724 GLY A CA 1
ATOM 5561 C C . GLY A 1 724 ? 18.347 10.077 15.238 1.00 85.06 724 GLY A C 1
ATOM 5562 O O . GLY A 1 724 ? 19.568 10.218 15.170 1.00 85.06 724 GLY A O 1
ATOM 5563 N N . ILE A 1 725 ? 17.700 9.232 14.431 1.00 89.81 725 ILE A N 1
ATOM 5564 C CA . ILE A 1 725 ? 18.334 8.415 13.392 1.00 89.81 725 ILE A CA 1
ATOM 5565 C C . ILE A 1 725 ? 18.438 9.229 12.104 1.00 89.81 725 ILE A C 1
ATOM 5567 O O . ILE A 1 725 ? 17.428 9.556 11.485 1.00 89.81 725 ILE A O 1
ATOM 5571 N N . ASN A 1 726 ? 19.666 9.483 11.653 1.00 88.31 726 ASN A N 1
ATOM 5572 C CA . ASN A 1 726 ? 19.929 10.109 10.362 1.00 88.31 726 ASN A CA 1
ATOM 5573 C C . ASN A 1 726 ? 19.710 9.107 9.205 1.00 88.31 726 ASN A C 1
ATOM 5575 O O . ASN A 1 726 ? 20.478 8.161 9.023 1.00 88.31 726 ASN A O 1
ATOM 5579 N N . LEU A 1 727 ? 18.674 9.331 8.396 1.00 88.94 727 LEU A N 1
ATOM 5580 C CA . LEU A 1 727 ? 18.281 8.494 7.254 1.00 88.94 727 LEU A CA 1
ATOM 5581 C C . LEU A 1 727 ? 19.239 8.597 6.063 1.00 88.94 727 LEU A C 1
ATOM 5583 O O . LEU A 1 727 ? 19.177 7.778 5.147 1.00 88.94 727 LEU A O 1
ATOM 5587 N N . VAL A 1 728 ? 20.116 9.597 6.048 1.00 86.88 728 VAL A N 1
ATOM 5588 C CA . VAL A 1 728 ? 21.132 9.811 5.006 1.00 86.88 728 VAL A CA 1
ATOM 5589 C C . VAL A 1 728 ? 22.549 9.603 5.535 1.00 86.88 728 VAL A C 1
ATOM 5591 O O . VAL A 1 728 ? 23.516 10.053 4.917 1.00 86.88 728 VAL A O 1
ATOM 5594 N N . ASP A 1 729 ? 22.675 8.901 6.664 1.00 90.00 729 ASP A N 1
ATOM 5595 C CA . ASP A 1 729 ? 23.954 8.516 7.247 1.00 90.00 729 ASP A CA 1
ATOM 5596 C C . ASP A 1 729 ? 24.801 7.678 6.274 1.00 90.00 729 ASP A C 1
ATOM 5598 O O . ASP A 1 729 ? 24.293 6.832 5.529 1.00 90.00 729 ASP A O 1
ATOM 5602 N N . LYS A 1 730 ? 26.118 7.900 6.323 1.00 90.88 730 LYS A N 1
ATOM 5603 C CA . LYS A 1 730 ? 27.123 7.251 5.473 1.00 90.88 730 LYS A CA 1
ATOM 5604 C C . LYS A 1 730 ? 27.056 5.723 5.513 1.00 90.88 730 LYS A C 1
ATOM 5606 O O . LYS A 1 730 ? 27.392 5.081 4.520 1.00 90.88 730 LYS A O 1
ATOM 5611 N N . ARG A 1 731 ? 26.604 5.138 6.629 1.00 90.56 731 ARG A N 1
ATOM 5612 C CA . ARG A 1 731 ? 26.462 3.682 6.800 1.00 90.56 731 ARG A CA 1
ATOM 5613 C C . ARG A 1 731 ? 25.428 3.041 5.870 1.00 90.56 731 ARG A C 1
ATOM 5615 O O . ARG A 1 731 ? 25.483 1.836 5.656 1.00 90.56 731 ARG A O 1
ATOM 5622 N N . TYR A 1 732 ? 24.482 3.824 5.349 1.00 93.06 732 TYR A N 1
ATOM 5623 C CA . TYR A 1 732 ? 23.404 3.334 4.487 1.00 93.06 732 TYR A CA 1
ATOM 5624 C C . TYR A 1 732 ? 23.694 3.494 2.993 1.00 93.06 732 TYR A C 1
ATOM 5626 O O . TYR A 1 732 ? 23.004 2.896 2.171 1.00 93.06 732 TYR A O 1
ATOM 5634 N N . TRP A 1 733 ? 24.683 4.306 2.615 1.00 94.50 733 TRP A N 1
ATOM 5635 C CA . TRP A 1 733 ? 24.989 4.570 1.209 1.00 94.50 733 TRP A CA 1
ATOM 5636 C C . TRP A 1 733 ? 25.407 3.283 0.502 1.00 94.50 733 TRP A C 1
ATOM 5638 O O . TRP A 1 733 ? 26.323 2.608 0.967 1.00 94.50 733 TRP A O 1
ATOM 5648 N N . GLY A 1 734 ? 24.735 2.952 -0.603 1.00 93.00 734 GLY A N 1
ATOM 5649 C CA . GLY A 1 734 ? 24.980 1.744 -1.396 1.00 93.00 734 GLY A CA 1
ATOM 5650 C C . GLY A 1 734 ? 24.396 0.450 -0.812 1.00 93.00 734 GLY A C 1
ATOM 5651 O O . GLY A 1 734 ? 24.543 -0.604 -1.425 1.00 93.00 734 GLY A O 1
ATOM 5652 N N . ALA A 1 735 ? 23.726 0.497 0.346 1.00 93.38 735 ALA A N 1
ATOM 5653 C CA . ALA A 1 735 ? 23.010 -0.655 0.899 1.00 93.38 735 ALA A CA 1
ATOM 5654 C C . ALA A 1 735 ? 21.674 -0.895 0.170 1.00 93.38 735 ALA A C 1
ATOM 5656 O O . ALA A 1 735 ? 21.124 0.020 -0.452 1.00 93.38 735 ALA A O 1
ATOM 5657 N N . SER A 1 736 ? 21.120 -2.108 0.285 1.00 92.50 736 SER A N 1
ATOM 5658 C CA . SER A 1 736 ? 19.753 -2.382 -0.172 1.00 92.50 736 SER A CA 1
ATOM 5659 C C . SER A 1 736 ? 18.738 -1.641 0.701 1.00 92.50 736 SER A C 1
ATOM 5661 O O . SER A 1 736 ? 18.940 -1.465 1.906 1.00 92.50 736 SER A O 1
ATOM 5663 N N . CYS A 1 737 ? 17.601 -1.247 0.127 1.00 92.75 737 CYS A N 1
ATOM 5664 C CA . CYS A 1 737 ? 16.541 -0.573 0.890 1.00 92.75 737 CYS A CA 1
ATOM 5665 C C . CYS A 1 737 ? 16.018 -1.443 2.050 1.00 92.75 737 CYS A C 1
ATOM 5667 O O . CYS A 1 737 ? 15.734 -0.927 3.129 1.00 92.75 737 CYS A O 1
ATOM 5669 N N . SER A 1 738 ? 15.970 -2.766 1.859 1.00 91.44 738 SER A N 1
ATOM 5670 C CA . SER A 1 738 ? 15.629 -3.745 2.897 1.00 91.44 738 SER A CA 1
ATOM 5671 C C . SER A 1 738 ? 16.604 -3.697 4.083 1.00 91.44 738 SER A C 1
ATOM 5673 O O . SER A 1 738 ? 16.167 -3.644 5.234 1.00 91.44 738 SER A O 1
ATOM 5675 N N . ALA A 1 739 ? 17.914 -3.626 3.827 1.00 93.50 739 ALA A N 1
ATOM 5676 C CA . ALA A 1 739 ? 18.928 -3.484 4.872 1.00 93.50 739 ALA A CA 1
ATOM 5677 C C . ALA A 1 739 ? 18.839 -2.129 5.594 1.00 93.50 739 ALA A C 1
ATOM 5679 O O . ALA A 1 739 ? 19.023 -2.070 6.811 1.00 93.50 739 ALA A O 1
ATOM 5680 N N . VAL A 1 740 ? 18.513 -1.049 4.873 1.00 94.62 740 VAL A N 1
ATOM 5681 C CA . VAL A 1 740 ? 18.299 0.282 5.467 1.00 94.62 740 VAL A CA 1
ATOM 5682 C C . VAL A 1 740 ? 17.134 0.252 6.458 1.00 94.62 740 VAL A C 1
ATOM 5684 O O . VAL A 1 740 ? 17.314 0.658 7.605 1.00 94.62 740 VAL A O 1
ATOM 5687 N N . VAL A 1 741 ? 15.974 -0.286 6.063 1.00 94.25 741 VAL A N 1
ATOM 5688 C CA . VAL A 1 741 ? 14.793 -0.396 6.941 1.00 94.25 741 VAL A CA 1
ATOM 5689 C C . VAL A 1 741 ? 15.096 -1.244 8.179 1.00 94.25 741 VAL A C 1
ATOM 5691 O O . VAL A 1 741 ? 14.830 -0.798 9.293 1.00 94.25 741 VAL A O 1
ATOM 5694 N N . LEU A 1 742 ? 15.735 -2.409 8.021 1.00 94.50 742 LEU A N 1
ATOM 5695 C CA . LEU A 1 742 ? 16.144 -3.257 9.152 1.00 94.50 742 LEU A CA 1
ATOM 5696 C C . LEU A 1 742 ? 17.124 -2.547 10.098 1.00 94.50 742 LEU A C 1
ATOM 5698 O O . LEU A 1 742 ? 17.038 -2.684 11.322 1.00 94.50 742 LEU A O 1
ATOM 5702 N N . GLY A 1 743 ? 18.052 -1.768 9.541 1.00 94.62 743 GLY A N 1
ATOM 5703 C CA . GLY A 1 743 ? 18.980 -0.957 10.319 1.00 94.62 743 GLY A CA 1
ATOM 5704 C C . GLY A 1 743 ? 18.279 0.159 11.097 1.00 94.62 743 GLY A C 1
ATOM 5705 O O . GLY A 1 743 ? 18.693 0.464 12.213 1.00 94.62 743 GLY A O 1
ATOM 5706 N N . ILE A 1 744 ? 17.224 0.758 10.537 1.00 95.00 744 ILE A N 1
ATOM 5707 C CA . ILE A 1 744 ? 16.396 1.768 11.215 1.00 95.00 744 ILE A CA 1
ATOM 5708 C C . ILE A 1 744 ? 15.585 1.127 12.344 1.00 95.00 744 ILE A C 1
ATOM 5710 O O . ILE A 1 744 ? 15.599 1.651 13.450 1.00 95.00 744 ILE A O 1
ATOM 5714 N N . GLU A 1 745 ? 14.940 -0.017 12.107 1.00 95.62 745 GLU A N 1
ATOM 5715 C CA . GLU A 1 745 ? 14.190 -0.753 13.139 1.00 95.62 745 GLU A CA 1
ATOM 5716 C C . GLU A 1 745 ? 15.079 -1.133 14.326 1.00 95.62 745 GLU A C 1
ATOM 5718 O O . GLU A 1 745 ? 14.726 -0.896 15.481 1.00 95.62 745 GLU A O 1
ATOM 5723 N N . SER A 1 746 ? 16.269 -1.666 14.036 1.00 94.69 746 SER A N 1
ATOM 5724 C CA . SER A 1 746 ? 17.246 -2.041 15.062 1.00 94.69 746 SER A CA 1
ATOM 5725 C C . SER A 1 746 ? 17.738 -0.820 15.842 1.00 94.69 746 SER A C 1
ATOM 5727 O O . SER A 1 746 ? 17.861 -0.865 17.065 1.00 94.69 746 SER A O 1
ATOM 5729 N N . ALA A 1 747 ? 18.010 0.291 15.149 1.00 93.12 747 ALA A N 1
ATOM 5730 C CA . ALA A 1 747 ? 18.420 1.533 15.793 1.00 93.12 747 ALA A CA 1
ATOM 5731 C C . ALA A 1 747 ? 17.304 2.117 16.669 1.00 93.12 747 ALA A C 1
ATOM 5733 O O . ALA A 1 747 ? 17.594 2.552 17.778 1.00 93.12 747 ALA A O 1
ATOM 5734 N N . LEU A 1 748 ? 16.051 2.068 16.208 1.00 93.25 748 LEU A N 1
ATOM 5735 C CA . LEU A 1 748 ? 14.884 2.567 16.933 1.00 93.25 748 LEU A CA 1
ATOM 5736 C C . LEU A 1 748 ? 14.642 1.773 18.223 1.00 93.25 748 LEU A C 1
ATOM 5738 O O . LEU A 1 748 ? 14.455 2.380 19.277 1.00 93.25 748 LEU A O 1
ATOM 5742 N N . ALA A 1 749 ? 14.709 0.438 18.158 1.00 92.69 749 ALA A N 1
ATOM 5743 C CA . ALA A 1 749 ? 14.622 -0.434 19.333 1.00 92.69 749 ALA A CA 1
ATOM 5744 C C . ALA A 1 749 ? 15.695 -0.086 20.379 1.00 92.69 749 ALA A C 1
ATOM 5746 O O . ALA A 1 749 ? 15.399 0.039 21.566 1.00 92.69 749 ALA A O 1
ATOM 5747 N N . ASN A 1 750 ? 16.928 0.158 19.927 1.00 91.50 750 ASN A N 1
ATOM 5748 C CA . ASN A 1 750 ? 18.044 0.495 20.808 1.00 91.50 750 ASN A CA 1
ATOM 5749 C C . ASN A 1 750 ? 17.962 1.917 21.391 1.00 91.50 750 ASN A C 1
ATOM 5751 O O . ASN A 1 750 ? 18.389 2.121 22.525 1.00 91.50 750 ASN A O 1
ATOM 5755 N N . SER A 1 751 ? 17.467 2.904 20.635 1.00 87.56 751 SER A N 1
ATOM 5756 C CA . SER A 1 751 ? 17.479 4.315 21.051 1.00 87.56 751 SER A CA 1
ATOM 5757 C C . SER A 1 751 ? 16.248 4.746 21.847 1.00 87.56 751 SER A C 1
ATOM 5759 O O . SER A 1 751 ? 16.359 5.643 22.678 1.00 87.56 751 SER A O 1
ATOM 5761 N N . THR A 1 752 ? 15.088 4.125 21.610 1.00 86.12 752 THR A N 1
ATOM 5762 C CA . THR A 1 752 ? 13.805 4.523 22.229 1.00 86.12 752 THR A CA 1
ATOM 5763 C C . THR A 1 752 ? 13.288 3.535 23.276 1.00 86.12 752 THR A C 1
ATOM 5765 O O . THR A 1 752 ? 12.345 3.850 23.997 1.00 86.12 752 THR A O 1
ATOM 5768 N N . GLY A 1 753 ? 13.884 2.339 23.374 1.00 85.81 753 GLY A N 1
ATOM 5769 C CA . GLY A 1 753 ? 13.439 1.285 24.292 1.00 85.81 753 GLY A CA 1
ATOM 5770 C C . GLY A 1 753 ? 12.169 0.551 23.847 1.00 85.81 753 GLY A C 1
ATOM 5771 O O . GLY A 1 753 ? 11.635 -0.249 24.612 1.00 85.81 753 GLY A O 1
ATOM 5772 N N . ILE A 1 754 ? 11.686 0.808 22.626 1.00 92.00 754 ILE A N 1
ATOM 5773 C CA . ILE A 1 754 ? 10.579 0.064 22.021 1.00 92.00 754 ILE A CA 1
ATOM 5774 C C . ILE A 1 754 ? 10.961 -1.408 21.814 1.00 92.00 754 ILE A C 1
ATOM 5776 O O . ILE A 1 754 ? 12.109 -1.727 21.487 1.00 92.00 754 ILE A O 1
ATOM 5780 N N . SER A 1 755 ? 10.008 -2.327 21.988 1.00 91.19 755 SER A N 1
ATOM 5781 C CA . SER A 1 755 ? 10.297 -3.750 21.799 1.00 91.19 755 SER A CA 1
ATOM 5782 C C . SER A 1 755 ? 10.656 -4.090 20.343 1.00 91.19 755 SER A C 1
ATOM 5784 O O . SER A 1 755 ? 10.142 -3.514 19.383 1.00 91.19 755 SER A O 1
ATOM 5786 N N . VAL A 1 756 ? 11.513 -5.101 20.156 1.00 92.06 756 VAL A N 1
ATOM 5787 C CA . VAL A 1 756 ? 11.912 -5.587 18.817 1.00 92.06 756 VAL A CA 1
ATOM 5788 C C . VAL A 1 756 ? 10.697 -6.042 17.993 1.00 92.06 756 VAL A C 1
ATOM 5790 O O . VAL A 1 756 ? 10.702 -5.939 16.769 1.00 92.06 756 VAL A O 1
ATOM 5793 N N . ALA A 1 757 ? 9.639 -6.518 18.659 1.00 90.38 757 ALA A N 1
ATOM 5794 C CA . ALA A 1 757 ? 8.407 -6.948 18.007 1.00 90.38 757 ALA A CA 1
ATOM 5795 C C . ALA A 1 757 ? 7.590 -5.771 17.443 1.00 90.38 757 ALA A C 1
ATOM 5797 O O . ALA A 1 757 ? 7.033 -5.894 16.355 1.00 90.38 757 ALA A O 1
ATOM 5798 N N . THR A 1 758 ? 7.520 -4.634 18.145 1.00 91.94 758 THR A N 1
ATOM 5799 C CA . THR A 1 758 ? 6.754 -3.444 17.721 1.00 91.94 758 THR A CA 1
ATOM 5800 C C . THR A 1 758 ? 7.552 -2.489 16.835 1.00 91.94 758 THR A C 1
ATOM 5802 O O . THR A 1 758 ? 6.942 -1.714 16.092 1.00 91.94 758 THR A O 1
ATOM 5805 N N . ALA A 1 759 ? 8.888 -2.579 16.839 1.00 94.75 759 ALA A N 1
ATOM 5806 C CA . ALA A 1 759 ? 9.774 -1.737 16.034 1.00 94.75 759 ALA A CA 1
ATOM 5807 C C . ALA A 1 759 ? 9.375 -1.633 14.543 1.00 94.75 759 ALA A C 1
ATOM 5809 O O . ALA A 1 759 ? 9.314 -0.505 14.053 1.00 94.75 759 ALA A O 1
ATOM 5810 N N . PRO A 1 760 ? 8.992 -2.710 13.818 1.00 95.62 760 PRO A N 1
ATOM 5811 C CA . PRO A 1 760 ? 8.583 -2.599 12.413 1.00 95.62 760 PRO A CA 1
ATOM 5812 C C . PRO A 1 760 ? 7.354 -1.704 12.191 1.00 95.62 760 PRO A C 1
ATOM 5814 O O . PRO A 1 760 ? 7.293 -0.956 11.213 1.00 95.62 760 PRO A O 1
ATOM 5817 N N . LEU A 1 761 ? 6.373 -1.744 13.101 1.00 94.44 761 LEU A N 1
ATOM 5818 C CA . LEU A 1 761 ? 5.164 -0.919 13.001 1.00 94.44 761 LEU A CA 1
ATOM 5819 C C . LEU A 1 761 ? 5.461 0.553 13.321 1.00 94.44 761 LEU A C 1
ATOM 5821 O O . LEU A 1 761 ? 4.943 1.446 12.651 1.00 94.44 761 LEU A O 1
ATOM 5825 N N . ALA A 1 762 ? 6.324 0.807 14.307 1.00 94.00 762 ALA A N 1
ATOM 5826 C CA . ALA A 1 762 ? 6.780 2.153 14.648 1.00 94.00 762 ALA A CA 1
ATOM 5827 C C . ALA A 1 762 ? 7.639 2.770 13.536 1.00 94.00 762 ALA A C 1
ATOM 5829 O O . ALA A 1 762 ? 7.411 3.914 13.144 1.00 94.00 762 ALA A O 1
ATOM 5830 N N . THR A 1 763 ? 8.563 1.997 12.958 1.00 94.62 763 THR A N 1
ATOM 5831 C CA . THR A 1 763 ? 9.344 2.408 11.787 1.00 94.62 763 THR A CA 1
ATOM 5832 C C . THR A 1 763 ? 8.432 2.724 10.606 1.00 94.62 763 THR A C 1
ATOM 5834 O O . THR A 1 763 ? 8.623 3.757 9.970 1.00 94.62 763 THR A O 1
ATOM 5837 N N . HIS A 1 764 ? 7.396 1.918 10.345 1.00 92.62 764 HIS A N 1
ATOM 5838 C CA . HIS A 1 764 ? 6.412 2.239 9.309 1.00 92.62 764 HIS A CA 1
ATOM 5839 C C . HIS A 1 764 ? 5.704 3.578 9.577 1.00 92.62 764 HIS A C 1
ATOM 5841 O O . HIS A 1 764 ? 5.621 4.411 8.677 1.00 92.62 764 HIS A O 1
ATOM 5847 N N . LEU A 1 765 ? 5.233 3.822 10.809 1.00 89.81 765 LEU A N 1
ATOM 5848 C CA . LEU A 1 765 ? 4.561 5.079 11.167 1.00 89.81 765 LEU A CA 1
ATOM 5849 C C . LEU A 1 765 ? 5.472 6.305 10.967 1.00 89.81 765 LEU A C 1
ATOM 5851 O O . LEU A 1 765 ? 5.017 7.331 10.448 1.00 89.81 765 LEU A O 1
ATOM 5855 N N . LEU A 1 766 ? 6.744 6.185 11.363 1.00 88.12 766 LEU A N 1
ATOM 5856 C CA . LEU A 1 766 ? 7.743 7.249 11.258 1.00 88.12 766 LEU A CA 1
ATOM 5857 C C . LEU A 1 766 ? 8.141 7.527 9.798 1.00 88.12 766 LEU A C 1
ATOM 5859 O O . LEU A 1 766 ? 8.113 8.671 9.341 1.00 88.12 766 LEU A O 1
ATOM 5863 N N . LEU A 1 767 ? 8.466 6.478 9.036 1.00 88.56 767 LEU A N 1
ATOM 5864 C CA . LEU A 1 767 ? 8.903 6.612 7.644 1.00 88.56 767 LEU A CA 1
ATOM 5865 C C . LEU A 1 767 ? 7.782 7.079 6.712 1.00 88.56 767 LEU A C 1
ATOM 5867 O O . LEU A 1 767 ? 8.082 7.747 5.729 1.00 88.56 767 LEU A O 1
ATOM 5871 N N . ALA A 1 768 ? 6.510 6.812 7.034 1.00 83.44 768 ALA A N 1
ATOM 5872 C CA . ALA A 1 768 ? 5.368 7.228 6.215 1.00 83.44 768 ALA A CA 1
ATOM 5873 C C . ALA A 1 768 ? 5.306 8.742 5.945 1.00 83.44 768 ALA A C 1
ATOM 5875 O O . ALA A 1 768 ? 4.720 9.142 4.944 1.00 83.44 768 ALA A O 1
ATOM 5876 N N . GLY A 1 769 ? 5.901 9.573 6.807 1.00 73.88 769 GLY A N 1
ATOM 5877 C CA . GLY A 1 769 ? 6.009 11.018 6.575 1.00 73.88 769 GLY A CA 1
ATOM 5878 C C . GLY A 1 769 ? 7.387 11.481 6.130 1.00 73.88 769 GLY A C 1
ATOM 5879 O O . GLY A 1 769 ? 7.482 12.345 5.265 1.00 73.88 769 GLY A O 1
ATOM 5880 N N . VAL A 1 770 ? 8.452 10.927 6.719 1.00 77.56 770 VAL A N 1
ATOM 5881 C CA . VAL A 1 770 ? 9.817 11.453 6.533 1.00 77.56 770 VAL A CA 1
ATOM 5882 C C . VAL A 1 770 ? 10.522 10.857 5.311 1.00 77.56 770 VAL A C 1
ATOM 5884 O O . VAL A 1 770 ? 11.225 11.568 4.599 1.00 77.56 770 VAL A O 1
ATOM 5887 N N . ALA A 1 771 ? 10.335 9.563 5.046 1.00 85.38 771 ALA A N 1
ATOM 5888 C CA . ALA A 1 771 ? 10.944 8.875 3.906 1.00 85.38 771 ALA A CA 1
ATOM 5889 C C . ALA A 1 771 ? 10.004 7.792 3.340 1.00 85.38 771 ALA A C 1
ATOM 5891 O O . ALA A 1 771 ? 10.321 6.595 3.393 1.00 85.38 771 ALA A O 1
ATOM 5892 N N . PRO A 1 772 ? 8.830 8.187 2.810 1.00 85.12 772 PRO A N 1
ATOM 5893 C CA . PRO A 1 772 ? 7.831 7.253 2.293 1.00 85.12 772 PRO A CA 1
ATOM 5894 C C . PRO A 1 772 ? 8.360 6.401 1.129 1.00 85.12 772 PRO A C 1
ATOM 5896 O O . PRO A 1 772 ? 7.851 5.307 0.887 1.00 85.12 772 PRO A O 1
ATOM 5899 N N . GLU A 1 773 ? 9.435 6.828 0.455 1.00 88.44 773 GLU A N 1
ATOM 5900 C CA . GLU A 1 773 ? 10.106 6.055 -0.591 1.00 88.44 773 GLU A CA 1
ATOM 5901 C C . GLU A 1 773 ? 10.657 4.712 -0.102 1.00 88.44 773 GLU A C 1
ATOM 5903 O O . GLU A 1 773 ? 10.732 3.774 -0.890 1.00 88.44 773 GLU A O 1
ATOM 5908 N N . LEU A 1 774 ? 10.997 4.592 1.187 1.00 91.81 774 LEU A N 1
ATOM 5909 C CA . LEU A 1 774 ? 11.467 3.344 1.798 1.00 91.81 774 LEU A CA 1
ATOM 5910 C C . LEU A 1 774 ? 10.329 2.365 2.120 1.00 91.81 774 LEU A C 1
ATOM 5912 O O . LEU A 1 774 ? 10.589 1.208 2.441 1.00 91.81 774 LEU A O 1
ATOM 5916 N N . LEU A 1 775 ? 9.077 2.818 2.039 1.00 90.50 775 LEU A N 1
ATOM 5917 C CA . LEU A 1 775 ? 7.880 2.013 2.290 1.00 90.50 775 LEU A CA 1
ATOM 5918 C C . LEU A 1 775 ? 7.138 1.630 1.001 1.00 90.50 775 LEU A C 1
ATOM 5920 O O . LEU A 1 775 ? 6.139 0.909 1.052 1.00 90.50 775 LEU A O 1
ATOM 5924 N N . VAL A 1 776 ? 7.622 2.091 -0.155 1.00 89.50 776 VAL A N 1
ATOM 5925 C CA . VAL A 1 776 ? 7.138 1.643 -1.464 1.00 89.50 776 VAL A CA 1
ATOM 5926 C C . VAL A 1 776 ? 7.358 0.139 -1.603 1.00 89.50 776 VAL A C 1
ATOM 5928 O O . VAL A 1 776 ? 8.351 -0.427 -1.145 1.00 89.50 776 VAL A O 1
ATOM 5931 N N . ARG A 1 777 ? 6.420 -0.536 -2.263 1.00 85.50 777 ARG A N 1
ATOM 5932 C CA . ARG A 1 777 ? 6.438 -1.995 -2.376 1.00 85.50 777 ARG A CA 1
ATOM 5933 C C . ARG A 1 777 ? 7.372 -2.488 -3.474 1.00 85.50 777 ARG A C 1
ATOM 5935 O O . ARG A 1 777 ? 7.530 -1.835 -4.502 1.00 85.50 777 ARG A O 1
ATOM 5942 N N . LYS A 1 778 ? 7.895 -3.706 -3.297 1.00 86.88 778 LYS A N 1
ATOM 5943 C CA . LYS A 1 778 ? 8.680 -4.436 -4.311 1.00 86.88 778 LYS A CA 1
ATOM 5944 C C . LYS A 1 778 ? 9.849 -3.596 -4.868 1.00 86.88 778 LYS A C 1
ATOM 5946 O O . LYS A 1 778 ? 10.107 -3.618 -6.067 1.00 86.88 778 LYS A O 1
ATOM 5951 N N . ILE A 1 779 ? 10.533 -2.827 -4.010 1.00 91.38 779 ILE A N 1
ATOM 5952 C CA . ILE A 1 779 ? 11.789 -2.160 -4.387 1.00 91.38 779 ILE A CA 1
ATOM 5953 C C . ILE A 1 779 ? 12.829 -3.258 -4.646 1.00 91.38 779 ILE A C 1
ATOM 5955 O O . ILE A 1 779 ? 13.008 -4.108 -3.772 1.00 91.38 779 ILE A O 1
ATOM 5959 N N . PRO A 1 780 ? 13.507 -3.274 -5.807 1.00 90.69 780 PRO A N 1
ATOM 5960 C CA . PRO A 1 780 ? 14.519 -4.285 -6.088 1.00 90.69 780 PRO A CA 1
ATOM 5961 C C . PRO A 1 780 ? 15.622 -4.286 -5.023 1.00 90.69 780 PRO A C 1
ATOM 5963 O O . PRO A 1 780 ? 16.187 -3.236 -4.730 1.00 90.69 780 PRO A O 1
ATOM 5966 N N . ASP A 1 781 ? 15.996 -5.450 -4.483 1.00 86.62 781 ASP A N 1
ATOM 5967 C CA . ASP A 1 781 ? 17.068 -5.533 -3.471 1.00 86.62 781 ASP A CA 1
ATOM 5968 C C . ASP A 1 781 ? 18.425 -5.046 -4.002 1.00 86.62 781 ASP A C 1
ATOM 5970 O O . ASP A 1 781 ? 19.246 -4.536 -3.246 1.00 86.62 781 ASP A O 1
ATOM 5974 N N . ALA A 1 782 ? 18.647 -5.152 -5.316 1.00 83.25 782 ALA A N 1
ATOM 5975 C CA . ALA A 1 782 ? 19.842 -4.636 -5.981 1.00 83.25 782 ALA A CA 1
ATOM 5976 C C . ALA A 1 782 ? 19.891 -3.098 -6.060 1.00 83.25 782 ALA A C 1
ATOM 5978 O O . ALA A 1 782 ? 20.877 -2.555 -6.546 1.00 83.25 782 ALA A O 1
ATOM 5979 N N . MET A 1 783 ? 18.836 -2.396 -5.638 1.00 91.00 783 MET A N 1
ATOM 5980 C CA . MET A 1 783 ? 18.742 -0.943 -5.691 1.00 91.00 783 MET A CA 1
ATOM 5981 C C . MET A 1 783 ? 19.645 -0.292 -4.628 1.00 91.00 783 MET A C 1
ATOM 5983 O O . MET A 1 783 ? 19.330 -0.384 -3.438 1.00 91.00 783 MET A O 1
ATOM 5987 N N . PRO A 1 784 ? 20.724 0.415 -5.018 1.00 92.62 784 PRO A N 1
ATOM 5988 C CA . PRO A 1 784 ? 21.649 1.005 -4.062 1.00 92.62 784 PRO A CA 1
ATOM 5989 C C . PRO A 1 784 ? 21.062 2.307 -3.507 1.00 92.62 784 PRO A C 1
ATOM 5991 O O . PRO A 1 784 ? 20.816 3.272 -4.245 1.00 92.62 784 PRO A O 1
ATOM 5994 N N . TYR A 1 785 ? 20.844 2.344 -2.196 1.00 94.12 785 TYR A N 1
ATOM 5995 C CA . TYR A 1 785 ? 20.301 3.508 -1.505 1.00 94.12 785 TYR A CA 1
ATOM 5996 C C . TYR A 1 785 ? 21.242 4.718 -1.648 1.00 94.12 785 TYR A C 1
ATOM 5998 O O . TYR A 1 785 ? 22.442 4.620 -1.388 1.00 94.12 785 TYR A O 1
ATOM 6006 N N . GLN A 1 786 ? 20.697 5.862 -2.076 1.00 91.50 786 GLN A N 1
ATOM 6007 C CA . GLN A 1 786 ? 21.379 7.159 -2.264 1.00 91.50 786 GLN A CA 1
ATOM 6008 C C . GLN A 1 786 ? 22.474 7.241 -3.347 1.00 91.50 786 GLN A C 1
ATOM 6010 O O . GLN A 1 786 ? 22.820 8.346 -3.753 1.00 91.50 786 GLN A O 1
ATOM 6015 N N . CYS A 1 787 ? 22.991 6.131 -3.881 1.00 92.00 787 CYS A N 1
ATOM 6016 C CA . CYS A 1 787 ? 24.146 6.178 -4.791 1.00 92.00 787 CYS A CA 1
ATOM 6017 C C . CYS A 1 787 ? 23.797 6.219 -6.292 1.00 92.00 787 CYS A C 1
ATOM 6019 O O . CYS A 1 787 ? 24.563 6.797 -7.063 1.00 92.00 787 CYS A O 1
ATOM 6021 N N . SER A 1 788 ? 22.640 5.690 -6.716 1.00 91.62 788 SER A N 1
ATOM 6022 C CA . SER A 1 788 ? 22.303 5.557 -8.148 1.00 91.62 788 SER A CA 1
ATOM 6023 C C . SER A 1 788 ? 21.390 6.652 -8.709 1.00 91.62 788 SER A C 1
ATOM 6025 O O . SER A 1 788 ? 20.573 7.261 -8.019 1.00 91.62 788 SER A O 1
ATOM 6027 N N . GLN A 1 789 ? 21.441 6.825 -10.031 1.00 87.56 789 GLN A N 1
ATOM 6028 C CA . GLN A 1 789 ? 20.524 7.706 -10.773 1.00 87.56 789 GLN A CA 1
ATOM 6029 C C . GLN A 1 789 ? 19.071 7.236 -10.728 1.00 87.56 789 GLN A C 1
ATOM 6031 O O . GLN A 1 789 ? 18.142 8.052 -10.703 1.00 87.56 789 GLN A O 1
ATOM 6036 N N . VAL A 1 790 ? 18.876 5.916 -10.716 1.00 87.31 790 VAL A N 1
ATOM 6037 C CA . VAL A 1 790 ? 17.551 5.315 -10.577 1.00 87.31 790 VAL A CA 1
ATOM 6038 C C . VAL A 1 790 ? 16.969 5.711 -9.219 1.00 87.31 790 VAL A C 1
ATOM 6040 O O . VAL A 1 790 ? 15.797 6.068 -9.161 1.00 87.31 790 VAL A O 1
ATOM 6043 N N . TRP A 1 791 ? 17.786 5.745 -8.152 1.00 90.75 791 TRP A N 1
ATOM 6044 C CA . TRP A 1 791 ? 17.343 6.115 -6.799 1.00 90.75 791 TRP A CA 1
ATOM 6045 C C . TRP A 1 791 ? 16.894 7.565 -6.742 1.00 90.75 791 TRP A C 1
ATOM 6047 O O . TRP A 1 791 ? 15.798 7.856 -6.268 1.00 90.75 791 TRP A O 1
ATOM 6057 N N . VAL A 1 792 ? 17.708 8.467 -7.291 1.00 87.81 792 VAL A N 1
ATOM 6058 C CA . VAL A 1 792 ? 17.371 9.891 -7.367 1.00 87.81 792 VAL A CA 1
ATOM 6059 C C . VAL A 1 792 ? 16.045 10.080 -8.099 1.00 87.81 792 VAL A C 1
ATOM 6061 O O . VAL A 1 792 ? 15.159 10.759 -7.586 1.00 87.81 792 VAL A O 1
ATOM 6064 N N . THR A 1 793 ? 15.876 9.446 -9.262 1.00 83.38 793 THR A N 1
ATOM 6065 C CA . THR A 1 793 ? 14.642 9.543 -10.059 1.00 83.38 793 THR A CA 1
ATOM 6066 C C . THR A 1 793 ? 13.434 9.002 -9.298 1.00 83.38 793 THR A C 1
ATOM 6068 O O . THR A 1 793 ? 12.401 9.663 -9.221 1.00 83.38 793 THR A O 1
ATOM 6071 N N . PHE A 1 794 ? 13.579 7.828 -8.690 1.00 86.81 794 PHE A N 1
ATOM 6072 C CA . PHE A 1 794 ? 12.546 7.185 -7.890 1.00 86.81 794 PHE A CA 1
ATOM 6073 C C . PHE A 1 794 ? 12.107 8.049 -6.696 1.00 86.81 794 PHE A C 1
ATOM 6075 O O . PHE A 1 794 ? 10.920 8.338 -6.548 1.00 86.81 794 PHE A O 1
ATOM 6082 N N . LYS A 1 795 ? 13.055 8.547 -5.893 1.00 86.38 795 LYS A N 1
ATOM 6083 C CA . LYS A 1 795 ? 12.769 9.394 -4.726 1.00 86.38 795 LYS A CA 1
ATOM 6084 C C . LYS A 1 795 ? 12.117 10.725 -5.117 1.00 86.38 795 LYS A C 1
ATOM 6086 O O . LYS A 1 795 ? 11.212 11.181 -4.423 1.00 86.38 795 LYS A O 1
ATOM 6091 N N . HIS A 1 796 ? 12.504 11.324 -6.249 1.00 79.50 796 HIS A N 1
ATOM 6092 C CA . HIS A 1 796 ? 11.824 12.514 -6.783 1.00 79.50 796 HIS A CA 1
ATOM 6093 C C . HIS A 1 796 ? 10.349 12.244 -7.098 1.00 79.50 796 HIS A C 1
ATOM 6095 O O . HIS A 1 796 ? 9.493 13.073 -6.796 1.00 79.50 796 HIS A O 1
ATOM 6101 N N . LEU A 1 797 ? 10.040 11.094 -7.700 1.00 77.81 797 LEU A N 1
ATOM 6102 C CA . LEU A 1 797 ? 8.662 10.728 -8.027 1.00 77.81 797 LEU A CA 1
ATOM 6103 C C . LEU A 1 797 ? 7.836 10.494 -6.777 1.00 77.81 797 LEU A C 1
ATOM 6105 O O . LEU A 1 797 ? 6.711 10.972 -6.705 1.00 77.81 797 LEU A O 1
ATOM 6109 N N . VAL A 1 798 ? 8.395 9.803 -5.786 1.00 79.94 798 VAL A N 1
ATOM 6110 C CA . VAL A 1 798 ? 7.721 9.610 -4.501 1.00 79.94 798 VAL A CA 1
ATOM 6111 C C . VAL A 1 798 ? 7.440 10.957 -3.836 1.00 79.94 798 VAL A C 1
ATOM 6113 O O . VAL A 1 798 ? 6.289 11.231 -3.510 1.00 79.94 798 VAL A O 1
ATOM 6116 N N . ALA A 1 799 ? 8.439 11.839 -3.728 1.00 75.31 799 ALA A N 1
ATOM 6117 C CA . ALA A 1 799 ? 8.256 13.182 -3.172 1.00 75.31 799 ALA A CA 1
ATOM 6118 C C . ALA A 1 799 ? 7.176 13.983 -3.920 1.00 75.31 799 ALA A C 1
ATOM 6120 O O . ALA A 1 799 ? 6.352 14.655 -3.301 1.00 75.31 799 ALA A O 1
ATOM 6121 N N . TYR A 1 800 ? 7.143 13.882 -5.251 1.00 72.31 800 TYR A N 1
ATOM 6122 C CA . TYR A 1 800 ? 6.099 14.497 -6.064 1.00 72.31 800 TYR A CA 1
ATOM 6123 C C . TYR A 1 800 ? 4.710 13.927 -5.742 1.00 72.31 800 TYR A C 1
ATOM 6125 O O . TYR A 1 800 ? 3.769 14.694 -5.526 1.00 72.31 800 TYR A O 1
ATOM 6133 N N . LEU A 1 801 ? 4.576 12.598 -5.687 1.00 71.69 801 LEU A N 1
ATOM 6134 C CA . LEU A 1 801 ? 3.308 11.935 -5.385 1.00 71.69 801 LEU A CA 1
ATOM 6135 C C . LEU A 1 801 ? 2.789 12.323 -4.007 1.00 71.69 801 LEU A C 1
ATOM 6137 O O . LEU A 1 801 ? 1.625 12.685 -3.891 1.00 71.69 801 LEU A O 1
ATOM 6141 N N . GLU A 1 802 ? 3.653 12.339 -3.001 1.00 70.56 802 GLU A N 1
ATOM 6142 C CA . GLU A 1 802 ? 3.300 12.687 -1.624 1.00 70.56 802 GLU A CA 1
ATOM 6143 C C . GLU A 1 802 ? 2.917 14.165 -1.458 1.00 70.56 802 GLU A C 1
ATOM 6145 O O . GLU A 1 802 ? 2.018 14.478 -0.675 1.00 70.56 802 GLU A O 1
ATOM 6150 N N . SER A 1 803 ? 3.505 15.065 -2.261 1.00 64.62 803 SER A N 1
ATOM 6151 C CA . SER A 1 803 ? 3.149 16.497 -2.280 1.00 64.62 803 SER A CA 1
ATOM 6152 C C . SER A 1 803 ? 1.736 16.773 -2.804 1.00 64.62 803 SER A C 1
ATOM 6154 O O . SER A 1 803 ? 1.135 17.806 -2.506 1.00 64.62 803 SER A O 1
ATOM 6156 N N . LYS A 1 804 ? 1.203 15.870 -3.636 1.00 61.56 804 LYS A N 1
ATOM 6157 C CA . LYS A 1 804 ? -0.117 16.018 -4.266 1.00 61.56 804 LYS A CA 1
ATOM 6158 C C . LYS A 1 804 ? -1.168 15.109 -3.641 1.00 61.56 804 LYS A C 1
ATOM 6160 O O . LYS A 1 804 ? -2.318 15.518 -3.511 1.00 61.56 804 LYS A O 1
ATOM 6165 N N . TYR A 1 805 ? -0.772 13.898 -3.270 1.00 62.09 805 TYR A N 1
ATOM 6166 C CA . TYR A 1 805 ? -1.604 12.843 -2.709 1.00 62.09 805 TYR A CA 1
ATOM 6167 C C . TYR A 1 805 ? -0.845 12.143 -1.581 1.00 62.09 805 TYR A C 1
ATOM 6169 O O . TYR A 1 805 ? -0.239 11.087 -1.770 1.00 62.09 805 TYR A O 1
ATOM 6177 N N . THR A 1 806 ? -0.890 12.743 -0.396 1.00 66.00 806 THR A N 1
ATOM 6178 C CA . THR A 1 806 ? -0.233 12.208 0.797 1.00 66.00 806 THR A CA 1
ATOM 6179 C C . THR A 1 806 ? -0.683 10.766 1.075 1.00 66.00 806 THR A C 1
ATOM 6181 O O . THR A 1 806 ? -1.879 10.476 1.134 1.00 66.00 806 THR A O 1
ATOM 6184 N N . GLY A 1 807 ? 0.278 9.861 1.241 1.00 68.31 807 GLY A N 1
ATOM 6185 C CA . GLY A 1 807 ? 0.114 8.431 1.487 1.00 68.31 807 GLY A CA 1
ATOM 6186 C C . GLY A 1 807 ? -0.026 7.549 0.243 1.00 68.31 807 GLY A C 1
ATOM 6187 O O . GLY A 1 807 ? -0.120 6.328 0.384 1.00 68.31 807 GLY A O 1
ATOM 6188 N N . LEU A 1 808 ? -0.059 8.113 -0.971 1.00 71.88 808 LEU A N 1
ATOM 6189 C CA . LEU A 1 808 ? -0.273 7.330 -2.194 1.00 71.88 808 LEU A CA 1
ATOM 6190 C C . LEU A 1 808 ? 0.909 6.404 -2.510 1.00 71.88 808 LEU A C 1
ATOM 6192 O O . LEU A 1 808 ? 0.695 5.271 -2.946 1.00 71.88 808 LEU A O 1
ATOM 6196 N N . SER A 1 809 ? 2.147 6.857 -2.289 1.00 76.38 809 SER A N 1
ATOM 6197 C CA . SER A 1 809 ? 3.347 6.094 -2.660 1.00 76.38 809 SER A CA 1
ATOM 6198 C C . SER A 1 809 ? 3.465 4.770 -1.895 1.00 76.38 809 SER A C 1
ATOM 6200 O O . SER A 1 809 ? 3.855 3.759 -2.476 1.00 76.38 809 SER A O 1
ATOM 6202 N N . LEU A 1 810 ? 3.002 4.740 -0.640 1.00 77.25 810 LEU A N 1
ATOM 6203 C CA . LEU A 1 810 ? 2.972 3.565 0.247 1.00 77.25 810 LEU A CA 1
ATOM 6204 C C . LEU A 1 810 ? 2.162 2.399 -0.323 1.00 77.25 810 LEU A C 1
ATOM 6206 O O . LEU A 1 810 ? 2.294 1.245 0.090 1.00 77.25 810 LEU A O 1
ATOM 6210 N N . ARG A 1 811 ? 1.278 2.707 -1.268 1.00 73.88 811 ARG A N 1
ATOM 6211 C CA . ARG A 1 811 ? 0.410 1.733 -1.902 1.00 73.88 811 ARG A CA 1
ATOM 6212 C C . ARG A 1 811 ? 0.766 1.533 -3.371 1.00 73.88 811 ARG A C 1
ATOM 6214 O O . ARG A 1 811 ? 0.030 0.864 -4.071 1.00 73.88 811 ARG A O 1
ATOM 6221 N N . LEU A 1 812 ? 1.894 2.023 -3.857 1.00 75.81 812 LEU A N 1
ATOM 6222 C CA . LEU A 1 812 ? 2.387 1.666 -5.185 1.00 75.81 812 LEU A CA 1
ATOM 6223 C C . LEU A 1 812 ? 3.564 0.699 -5.068 1.00 75.81 812 LEU A C 1
ATOM 6225 O O . LEU A 1 812 ? 4.222 0.603 -4.029 1.00 75.81 812 LEU A O 1
ATOM 6229 N N . THR A 1 813 ? 3.817 -0.039 -6.144 1.00 82.62 813 THR A N 1
ATOM 6230 C CA . THR A 1 813 ? 5.070 -0.769 -6.323 1.00 82.62 813 THR A CA 1
ATOM 6231 C C . THR A 1 813 ? 6.109 0.129 -6.987 1.00 82.62 813 THR A C 1
ATOM 6233 O O . THR A 1 813 ? 5.769 1.097 -7.677 1.00 82.62 813 THR A O 1
ATOM 6236 N N . PHE A 1 814 ? 7.384 -0.216 -6.819 1.00 86.69 814 PHE A N 1
ATOM 6237 C CA . PHE A 1 814 ? 8.491 0.424 -7.522 1.00 86.69 814 PHE A CA 1
ATOM 6238 C C . PHE A 1 814 ? 8.252 0.448 -9.037 1.00 86.69 814 PHE A C 1
ATOM 6240 O O . PHE A 1 814 ? 8.351 1.503 -9.659 1.00 86.69 814 PHE A O 1
ATOM 6247 N N . ASP A 1 815 ? 7.833 -0.679 -9.617 1.00 81.38 815 ASP A N 1
ATOM 6248 C CA . ASP A 1 815 ? 7.556 -0.773 -11.051 1.00 81.38 815 ASP A CA 1
ATOM 6249 C C . ASP A 1 815 ? 6.384 0.104 -11.490 1.00 81.38 815 ASP A C 1
ATOM 6251 O O . ASP A 1 815 ? 6.466 0.713 -12.557 1.00 81.38 815 ASP A O 1
ATOM 6255 N N . ASN A 1 816 ? 5.326 0.238 -10.681 1.00 74.25 816 ASN A N 1
ATOM 6256 C CA . ASN A 1 816 ? 4.219 1.149 -10.990 1.00 74.25 816 ASN A CA 1
ATOM 6257 C C . ASN A 1 816 ? 4.733 2.593 -11.094 1.00 74.25 816 ASN A C 1
ATOM 6259 O O . ASN A 1 816 ? 4.471 3.274 -12.087 1.00 74.25 816 ASN A O 1
ATOM 6263 N N . ILE A 1 817 ? 5.529 3.031 -10.114 1.00 76.75 817 ILE A N 1
ATOM 6264 C CA . ILE A 1 817 ? 6.106 4.382 -10.073 1.00 76.75 817 ILE A CA 1
ATOM 6265 C C . ILE A 1 817 ? 7.089 4.596 -11.235 1.00 76.75 817 ILE A C 1
ATOM 6267 O O . ILE A 1 817 ? 7.017 5.605 -11.937 1.00 76.75 817 ILE A O 1
ATOM 6271 N N . MET A 1 818 ? 7.985 3.640 -11.489 1.00 76.12 818 MET A N 1
ATOM 6272 C CA . MET A 1 818 ? 9.018 3.762 -12.522 1.00 76.12 818 MET A CA 1
ATOM 6273 C C . MET A 1 818 ? 8.473 3.579 -13.946 1.00 76.12 818 MET A C 1
ATOM 6275 O O . MET A 1 818 ? 9.002 4.159 -14.894 1.00 76.12 818 MET A O 1
ATOM 6279 N N . THR A 1 819 ? 7.385 2.832 -14.133 1.00 68.75 819 THR A N 1
ATOM 6280 C CA . THR A 1 819 ? 6.712 2.698 -15.436 1.00 68.75 819 THR A CA 1
ATOM 6281 C C . THR A 1 819 ? 5.984 3.982 -15.821 1.00 68.75 819 THR A C 1
ATOM 6283 O O . THR A 1 819 ? 5.951 4.331 -17.005 1.00 68.75 819 THR A O 1
ATOM 6286 N N . TRP A 1 820 ? 5.477 4.749 -14.848 1.00 60.06 820 TRP A N 1
ATOM 6287 C CA . TRP A 1 820 ? 4.922 6.079 -15.116 1.00 60.06 820 TRP A CA 1
ATOM 6288 C C . TRP A 1 820 ? 5.962 7.008 -15.762 1.00 60.06 820 TRP A C 1
ATOM 6290 O O . TRP A 1 820 ? 5.626 7.731 -16.696 1.00 60.06 820 TRP A O 1
ATOM 6300 N N . VAL A 1 821 ? 7.240 6.894 -15.393 1.00 53.19 821 VAL A N 1
ATOM 6301 C CA . VAL A 1 821 ? 8.357 7.633 -16.023 1.00 53.19 821 VAL A CA 1
ATOM 6302 C C . VAL A 1 821 ? 8.532 7.295 -17.501 1.00 53.19 821 VAL A C 1
ATOM 6304 O O . VAL A 1 821 ? 8.828 8.166 -18.308 1.00 53.19 821 VAL A O 1
ATOM 6307 N N . LYS A 1 822 ? 8.341 6.028 -17.884 1.00 51.91 822 LYS A N 1
ATOM 6308 C CA . LYS A 1 822 ? 8.466 5.582 -19.284 1.00 51.91 822 LYS A CA 1
ATOM 6309 C C . LYS A 1 822 ? 7.261 6.000 -20.139 1.00 51.91 822 LYS A C 1
ATOM 6311 O O . LYS A 1 822 ? 7.326 5.984 -21.369 1.00 51.91 822 LYS A O 1
ATOM 6316 N N . GLY A 1 823 ? 6.127 6.298 -19.501 1.00 46.78 823 GLY A N 1
ATOM 6317 C CA . GLY A 1 823 ? 4.881 6.725 -20.144 1.00 46.78 823 GLY A CA 1
ATOM 6318 C C . GLY A 1 823 ? 4.741 8.233 -20.313 1.00 46.78 823 GLY A C 1
ATOM 6319 O O . GLY A 1 823 ? 4.108 8.675 -21.271 1.00 46.78 823 GLY A O 1
ATOM 6320 N N . TYR A 1 824 ? 5.338 9.002 -19.406 1.00 46.44 824 TYR A N 1
ATOM 6321 C CA . TYR A 1 824 ? 5.220 10.448 -19.346 1.00 46.44 824 TYR A CA 1
ATOM 6322 C C . TYR A 1 824 ? 6.601 11.071 -19.432 1.00 46.44 824 TYR A C 1
ATOM 6324 O O . TYR A 1 824 ? 7.467 10.794 -18.609 1.00 46.44 824 TYR A O 1
ATOM 6332 N N . ASP A 1 825 ? 6.780 11.943 -20.417 1.00 43.53 825 ASP A N 1
ATOM 6333 C CA . ASP A 1 825 ? 7.972 12.764 -20.553 1.00 43.53 825 ASP A CA 1
ATOM 6334 C C . ASP A 1 825 ? 8.030 13.693 -19.327 1.00 43.53 825 ASP A C 1
ATOM 6336 O O . ASP A 1 825 ? 7.362 14.734 -19.278 1.00 43.53 825 ASP A O 1
ATOM 6340 N N . LEU A 1 826 ? 8.716 13.262 -18.260 1.00 48.59 826 LEU A N 1
ATOM 6341 C CA . LEU A 1 826 ? 8.953 14.086 -17.079 1.00 48.59 826 LEU A CA 1
ATOM 6342 C C . LEU A 1 826 ? 9.700 15.320 -17.567 1.00 48.59 826 LEU A C 1
ATOM 6344 O O . LEU A 1 826 ? 10.903 15.272 -17.831 1.00 48.59 826 LEU A O 1
ATOM 6348 N N . ARG A 1 827 ? 8.956 16.417 -17.741 1.00 50.72 827 ARG A N 1
ATOM 6349 C CA . ARG A 1 827 ? 9.472 17.638 -18.351 1.00 50.72 827 ARG A CA 1
ATOM 6350 C C . ARG A 1 827 ? 10.791 18.020 -17.667 1.00 50.72 827 ARG A C 1
ATOM 6352 O O . ARG A 1 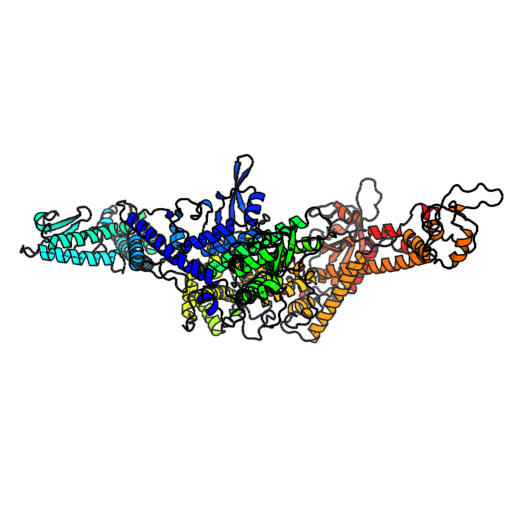827 ? 10.847 18.016 -16.435 1.00 50.72 827 ARG A O 1
ATOM 6359 N N . PRO A 1 828 ? 11.798 18.510 -18.413 1.00 49.97 828 PRO A N 1
ATOM 6360 C CA . PRO A 1 828 ? 12.980 19.177 -17.857 1.00 49.97 828 PRO A CA 1
ATOM 6361 C C . PRO A 1 828 ? 12.666 20.287 -16.830 1.00 49.97 828 PRO A C 1
ATOM 6363 O O . PRO A 1 828 ? 13.561 20.790 -16.166 1.00 49.97 828 PRO A O 1
ATOM 6366 N N . ALA A 1 829 ? 11.404 20.719 -16.712 1.00 52.41 829 ALA A N 1
ATOM 6367 C CA . ALA A 1 829 ? 10.906 21.617 -15.673 1.00 52.41 829 ALA A CA 1
ATOM 6368 C C . ALA A 1 829 ? 10.903 21.014 -14.252 1.00 52.41 829 ALA A C 1
ATOM 6370 O O . ALA A 1 829 ? 11.201 21.752 -13.321 1.00 52.41 829 ALA A O 1
ATOM 6371 N N . LEU A 1 830 ? 10.631 19.712 -14.071 1.00 51.59 830 LEU A N 1
ATOM 6372 C CA . LEU A 1 830 ? 10.622 19.075 -12.740 1.00 51.59 830 LEU A CA 1
ATOM 6373 C C . LEU A 1 830 ? 12.020 19.141 -12.102 1.00 51.59 830 LEU A C 1
ATOM 6375 O O . LEU A 1 830 ? 12.182 19.574 -10.969 1.00 51.59 830 LEU A O 1
ATOM 6379 N N . TRP A 1 831 ? 13.046 18.838 -12.901 1.00 52.19 831 TRP A N 1
ATOM 6380 C CA . TRP A 1 831 ? 14.463 18.914 -12.528 1.00 52.19 831 TRP A CA 1
ATOM 6381 C C . TRP A 1 831 ? 14.983 20.345 -12.298 1.00 52.19 831 TRP A C 1
ATOM 6383 O O . TRP A 1 831 ? 16.118 20.527 -11.860 1.00 52.19 831 TRP A O 1
ATOM 6393 N N . ARG A 1 832 ? 14.190 21.374 -12.632 1.00 54.28 832 ARG A N 1
ATOM 6394 C CA . ARG A 1 832 ? 14.536 22.790 -12.421 1.00 54.28 832 ARG A CA 1
ATOM 6395 C C . ARG A 1 832 ? 14.003 23.348 -11.102 1.00 54.28 832 ARG A C 1
ATOM 6397 O O . ARG A 1 832 ? 14.415 24.440 -10.722 1.00 54.28 832 ARG A O 1
ATOM 6404 N N . GLN A 1 833 ? 13.107 22.642 -10.415 1.00 55.12 833 GLN A N 1
ATOM 6405 C CA . GLN A 1 833 ? 12.516 23.131 -9.173 1.00 55.12 833 GLN A CA 1
ATOM 6406 C C . GLN A 1 833 ? 13.451 22.865 -7.989 1.00 55.12 833 GLN A C 1
ATOM 6408 O O . GLN A 1 833 ? 13.700 21.720 -7.621 1.00 55.12 833 GLN A O 1
ATOM 6413 N N . VAL A 1 834 ? 13.933 23.941 -7.360 1.00 52.38 834 VAL A N 1
ATOM 6414 C CA . VAL A 1 834 ? 14.771 23.879 -6.146 1.00 52.38 834 VAL A CA 1
ATOM 6415 C C . VAL A 1 834 ? 14.048 23.149 -5.005 1.00 52.38 834 VAL A C 1
ATOM 6417 O O . VAL A 1 834 ? 14.686 22.454 -4.226 1.00 52.38 834 VAL A O 1
ATOM 6420 N N . ALA A 1 835 ? 12.711 23.197 -4.973 1.00 49.03 835 ALA A N 1
ATOM 6421 C CA . ALA A 1 835 ? 11.878 22.450 -4.027 1.00 49.03 835 ALA A CA 1
ATOM 6422 C C . ALA A 1 835 ? 11.987 20.909 -4.150 1.00 49.03 835 ALA A C 1
ATOM 6424 O O . ALA A 1 835 ? 11.474 20.176 -3.316 1.00 49.03 835 ALA A O 1
ATOM 6425 N N . PHE A 1 836 ? 12.675 20.375 -5.159 1.00 61.09 836 PHE A N 1
ATOM 6426 C CA . PHE A 1 836 ? 12.929 18.936 -5.258 1.00 61.09 836 PHE A CA 1
ATOM 6427 C C . PHE A 1 836 ? 14.422 18.604 -5.321 1.00 61.09 836 PHE A C 1
ATOM 6429 O O . PHE A 1 836 ? 14.776 17.473 -5.608 1.00 61.09 836 PHE A O 1
ATOM 6436 N N . SER A 1 837 ? 15.324 19.537 -4.998 1.00 69.00 837 SER A N 1
ATOM 6437 C CA . SER A 1 837 ? 16.777 19.306 -5.064 1.00 69.00 837 SER A CA 1
ATOM 6438 C C . SER A 1 837 ? 17.309 18.291 -4.048 1.00 69.00 837 SER A C 1
ATOM 6440 O O . SER A 1 837 ? 18.397 17.752 -4.235 1.00 69.00 837 SER A O 1
ATOM 6442 N N . GLY A 1 838 ? 16.562 18.018 -2.977 1.00 76.81 838 GLY A N 1
ATOM 6443 C CA . GLY A 1 838 ? 17.005 17.203 -1.851 1.00 76.81 838 GLY A CA 1
ATOM 6444 C C . GLY A 1 838 ? 17.626 15.848 -2.232 1.00 76.81 838 GLY A C 1
ATOM 6445 O O . GLY A 1 838 ? 18.762 15.593 -1.839 1.00 76.81 838 GLY A O 1
ATOM 6446 N N . PRO A 1 839 ? 16.950 14.987 -3.021 1.00 83.75 839 PRO A N 1
ATOM 6447 C CA . PRO A 1 839 ? 17.513 13.703 -3.444 1.00 83.75 839 PRO A CA 1
ATOM 6448 C C . PRO A 1 839 ? 18.777 13.839 -4.303 1.00 83.75 839 PRO A C 1
ATOM 6450 O O . PRO A 1 839 ? 19.632 12.960 -4.275 1.00 83.75 839 PRO A O 1
ATOM 6453 N N . LEU A 1 840 ? 18.903 14.928 -5.070 1.00 85.38 840 LEU A N 1
ATOM 6454 C CA . LEU A 1 840 ? 20.097 15.209 -5.868 1.00 85.38 840 LEU A CA 1
ATOM 6455 C C . LEU A 1 840 ? 21.280 15.611 -4.974 1.00 85.38 840 LEU A C 1
ATOM 6457 O O . LEU A 1 840 ? 22.397 15.165 -5.219 1.00 85.38 840 LEU A O 1
ATOM 6461 N N . ILE A 1 841 ? 21.038 16.420 -3.938 1.00 85.81 841 ILE A N 1
ATOM 6462 C CA . ILE A 1 841 ? 22.059 16.792 -2.948 1.00 85.81 841 ILE A CA 1
ATOM 6463 C C . ILE A 1 841 ? 22.507 15.562 -2.155 1.00 85.81 841 ILE A C 1
ATOM 6465 O O . ILE A 1 841 ? 23.706 15.319 -2.055 1.00 85.81 841 ILE A O 1
ATOM 6469 N N . ASP A 1 842 ? 21.562 14.744 -1.675 1.00 87.69 842 ASP A N 1
ATOM 6470 C CA . ASP A 1 842 ? 21.873 13.513 -0.940 1.00 87.69 842 ASP A CA 1
ATOM 6471 C C . ASP A 1 842 ? 22.757 12.572 -1.793 1.00 87.69 842 ASP A C 1
ATOM 6473 O O . ASP A 1 842 ? 23.767 12.053 -1.311 1.00 87.69 842 ASP A O 1
ATOM 6477 N N . TRP A 1 843 ? 22.430 12.419 -3.085 1.00 92.50 843 TRP A N 1
ATOM 6478 C CA . TRP A 1 843 ? 23.232 11.659 -4.051 1.00 92.50 843 TRP A CA 1
ATOM 6479 C C . TRP A 1 843 ? 24.622 12.253 -4.280 1.00 92.50 843 TRP A C 1
ATOM 6481 O O . TRP A 1 843 ? 25.609 11.514 -4.331 1.00 92.50 843 TRP A O 1
ATOM 6491 N N . ALA A 1 844 ? 24.717 13.577 -4.407 1.00 92.44 844 ALA A N 1
ATOM 6492 C CA . ALA A 1 844 ? 25.977 14.269 -4.641 1.00 92.44 844 ALA A CA 1
ATOM 6493 C C . ALA A 1 844 ? 26.919 14.136 -3.434 1.00 92.44 844 ALA A C 1
ATOM 6495 O O . ALA A 1 844 ? 28.113 13.892 -3.612 1.00 92.44 844 ALA A O 1
ATOM 6496 N N . SER A 1 845 ? 26.389 14.210 -2.210 1.00 92.06 845 SER A N 1
ATOM 6497 C CA . SER A 1 845 ? 27.137 13.918 -0.984 1.00 92.06 845 SER A CA 1
ATOM 6498 C C . SER A 1 845 ? 27.557 12.446 -0.913 1.00 92.06 845 SER A C 1
ATOM 6500 O O . SER A 1 845 ? 28.712 12.158 -0.599 1.00 92.06 845 SER A O 1
ATOM 6502 N N . ALA A 1 846 ? 26.662 11.508 -1.252 1.00 93.44 846 ALA A N 1
ATOM 6503 C CA . ALA A 1 846 ? 26.965 10.075 -1.242 1.00 93.44 846 ALA A CA 1
ATOM 6504 C C . ALA A 1 846 ? 28.061 9.690 -2.253 1.00 93.44 846 ALA A C 1
ATOM 6506 O O . ALA A 1 846 ? 28.873 8.802 -1.983 1.00 93.44 846 ALA A O 1
ATOM 6507 N N . ASN A 1 847 ? 28.127 10.385 -3.390 1.00 94.31 847 ASN A N 1
ATOM 6508 C CA . ASN A 1 847 ? 29.112 10.170 -4.452 1.00 94.31 847 ASN A CA 1
ATOM 6509 C C . ASN A 1 847 ? 30.348 11.084 -4.356 1.00 94.31 847 ASN A C 1
ATOM 6511 O O . ASN A 1 847 ? 31.162 11.096 -5.273 1.00 94.31 847 ASN A O 1
ATOM 6515 N N . GLY A 1 848 ? 30.508 11.852 -3.272 1.00 92.62 848 GLY A N 1
ATOM 6516 C CA . GLY A 1 848 ? 31.688 12.699 -3.047 1.00 92.62 848 GLY A CA 1
ATOM 6517 C C . GLY A 1 848 ? 31.779 13.940 -3.945 1.00 92.62 848 GLY A C 1
ATOM 6518 O O . GLY A 1 848 ? 32.817 14.599 -3.968 1.00 92.62 848 GLY A O 1
ATOM 6519 N N . VAL A 1 849 ? 30.714 14.274 -4.681 1.00 93.06 849 VAL A N 1
ATOM 6520 C CA . VAL A 1 849 ? 30.610 15.503 -5.490 1.00 93.06 849 VAL A CA 1
ATOM 6521 C C . VAL A 1 849 ? 30.505 16.729 -4.580 1.00 93.06 849 VAL A C 1
ATOM 6523 O O . VAL A 1 849 ? 31.083 17.771 -4.879 1.00 93.06 849 VAL A O 1
ATOM 6526 N N . LEU A 1 850 ? 29.797 16.597 -3.452 1.00 89.69 850 LEU A N 1
ATOM 6527 C CA . LEU A 1 850 ? 29.675 17.630 -2.422 1.00 89.69 850 LEU A CA 1
ATOM 6528 C C . LEU A 1 850 ? 30.308 17.183 -1.099 1.00 89.69 850 LEU A C 1
ATOM 6530 O O . LEU A 1 850 ? 30.257 16.010 -0.723 1.00 89.69 850 LEU A O 1
ATOM 6534 N N . LEU A 1 851 ? 30.888 18.141 -0.370 1.00 80.12 851 LEU A N 1
ATOM 6535 C CA . LEU A 1 851 ? 31.525 17.898 0.924 1.00 80.12 851 LEU A CA 1
ATOM 6536 C C . LEU A 1 851 ? 30.498 17.923 2.063 1.00 80.12 851 LEU A C 1
ATOM 6538 O O . LEU A 1 851 ? 30.027 18.982 2.485 1.00 80.12 851 LEU A O 1
ATOM 6542 N N . GLY A 1 852 ? 30.221 16.738 2.607 1.00 67.06 852 GLY A N 1
ATOM 6543 C CA . GLY A 1 852 ? 29.284 16.547 3.712 1.00 67.06 852 GLY A CA 1
ATOM 6544 C C . GLY A 1 852 ? 27.823 16.575 3.266 1.00 67.06 852 GLY A C 1
ATOM 6545 O O . GLY A 1 852 ? 27.501 16.957 2.144 1.00 67.06 852 GLY A O 1
ATOM 6546 N N . ASN A 1 853 ? 26.937 16.130 4.154 1.00 66.88 853 ASN A N 1
ATOM 6547 C CA . ASN A 1 853 ? 25.497 16.263 3.970 1.00 66.88 853 ASN A CA 1
ATOM 6548 C C . ASN A 1 853 ? 25.009 17.387 4.891 1.00 66.88 853 ASN A C 1
ATOM 6550 O O . ASN A 1 853 ? 25.251 17.330 6.098 1.00 66.88 853 ASN A O 1
ATOM 6554 N N . LYS A 1 854 ? 24.417 18.437 4.318 1.00 66.81 854 LYS A N 1
ATOM 6555 C CA . LYS A 1 854 ? 23.966 19.636 5.036 1.00 66.81 854 LYS A CA 1
ATOM 6556 C C . LYS A 1 854 ? 22.492 19.879 4.725 1.00 66.81 854 LYS A C 1
ATOM 6558 O O . LYS A 1 854 ? 22.060 19.670 3.597 1.00 66.81 854 LYS A O 1
ATOM 6563 N N . GLU A 1 855 ? 21.751 20.386 5.708 1.00 62.56 855 GLU A N 1
ATOM 6564 C CA . GLU A 1 855 ? 20.341 20.779 5.537 1.00 62.56 855 GLU A CA 1
ATOM 6565 C C . GLU A 1 855 ? 20.182 21.996 4.603 1.00 62.56 855 GLU A C 1
ATOM 6567 O O . GLU A 1 855 ? 19.190 22.110 3.889 1.00 62.56 855 GLU A O 1
ATOM 6572 N N . VAL A 1 856 ? 21.182 22.886 4.560 1.00 68.12 856 VAL A N 1
ATOM 6573 C CA . VAL A 1 856 ? 21.193 24.084 3.705 1.00 68.12 856 VAL A CA 1
ATOM 6574 C C . VAL A 1 856 ? 22.335 23.986 2.697 1.00 68.12 856 VAL A C 1
ATOM 6576 O O . VAL A 1 856 ? 23.480 23.732 3.075 1.00 68.12 856 VAL A O 1
ATOM 6579 N N . PHE A 1 857 ? 22.017 24.217 1.424 1.00 72.88 857 PHE A N 1
ATOM 6580 C CA . PHE A 1 857 ? 22.955 24.197 0.302 1.00 72.88 857 PHE A CA 1
ATOM 6581 C C . PHE A 1 857 ? 22.864 25.501 -0.499 1.00 72.88 857 PHE A C 1
ATOM 6583 O O . PHE A 1 857 ? 21.820 26.152 -0.571 1.00 72.88 857 PHE A O 1
ATOM 6590 N N . THR A 1 858 ? 23.981 25.885 -1.103 1.00 81.06 858 THR A N 1
ATOM 6591 C CA . THR A 1 858 ? 24.108 27.069 -1.958 1.00 81.06 858 THR A CA 1
ATOM 6592 C C . THR A 1 858 ? 23.646 26.773 -3.389 1.00 81.06 858 THR A C 1
ATOM 6594 O O . THR A 1 858 ? 23.629 25.625 -3.841 1.00 81.06 858 THR A O 1
ATOM 6597 N N . SER A 1 859 ? 23.304 27.819 -4.148 1.00 80.19 859 SER A N 1
ATOM 6598 C CA . SER A 1 859 ? 22.977 27.691 -5.578 1.00 80.19 859 SER A CA 1
ATOM 6599 C C . SER A 1 859 ? 24.120 27.073 -6.391 1.00 80.19 859 SER A C 1
ATOM 6601 O O . SER A 1 859 ? 23.865 26.334 -7.343 1.00 80.19 859 SER A O 1
ATOM 6603 N N . ASP A 1 860 ? 25.370 27.339 -6.006 1.00 83.38 860 ASP A N 1
ATOM 6604 C CA . ASP A 1 860 ? 26.557 26.798 -6.670 1.00 83.38 860 ASP A CA 1
ATOM 6605 C C . ASP A 1 860 ? 26.720 25.300 -6.399 1.00 83.38 860 ASP A C 1
ATOM 6607 O O . ASP A 1 860 ? 26.910 24.530 -7.341 1.00 83.38 860 ASP A O 1
ATOM 6611 N N . GLU A 1 861 ? 26.544 24.858 -5.149 1.00 83.62 861 GLU A N 1
ATOM 6612 C CA . GLU A 1 861 ? 26.534 23.432 -4.791 1.00 83.62 861 GLU A CA 1
ATOM 6613 C C . GLU A 1 861 ? 25.418 22.678 -5.538 1.00 83.62 861 GLU A C 1
ATOM 6615 O O . GLU A 1 861 ? 25.651 21.592 -6.074 1.00 83.62 861 GLU A O 1
ATOM 6620 N N . PHE A 1 862 ? 24.224 23.270 -5.662 1.00 82.81 862 PHE A N 1
ATOM 6621 C CA . PHE A 1 862 ? 23.133 22.690 -6.453 1.00 82.81 862 PHE A CA 1
ATOM 6622 C C . PHE A 1 862 ? 23.484 22.576 -7.944 1.00 82.81 862 PHE A C 1
ATOM 6624 O O . PHE A 1 862 ? 23.243 21.537 -8.565 1.00 82.81 862 PHE A O 1
ATOM 6631 N N . ASN A 1 863 ? 24.063 23.625 -8.535 1.00 84.19 863 ASN A N 1
ATOM 6632 C CA . ASN A 1 863 ? 24.467 23.615 -9.939 1.00 84.19 863 ASN A CA 1
ATOM 6633 C C . ASN A 1 863 ? 25.578 22.591 -10.209 1.00 84.19 863 ASN A C 1
ATOM 6635 O O . ASN A 1 863 ? 25.511 21.901 -11.228 1.00 84.19 863 ASN A O 1
ATOM 6639 N N . ALA A 1 864 ? 26.543 22.454 -9.295 1.00 88.25 864 ALA A N 1
ATOM 6640 C CA . ALA A 1 864 ? 27.604 21.453 -9.368 1.00 88.25 864 ALA A CA 1
ATOM 6641 C C . ALA A 1 864 ? 27.039 20.026 -9.301 1.00 88.25 864 ALA A C 1
ATOM 6643 O O . ALA A 1 864 ? 27.315 19.212 -10.184 1.00 88.25 864 ALA A O 1
ATOM 6644 N N . ALA A 1 865 ? 26.169 19.746 -8.323 1.00 88.62 865 ALA A N 1
ATOM 6645 C CA . ALA A 1 865 ? 25.485 18.459 -8.199 1.00 88.62 865 ALA A CA 1
ATOM 6646 C C . ALA A 1 865 ? 24.676 18.117 -9.461 1.00 88.62 865 ALA A C 1
ATOM 6648 O O . ALA A 1 865 ? 24.766 17.009 -9.992 1.00 88.62 865 ALA A O 1
ATOM 6649 N N . ARG A 1 866 ? 23.923 19.089 -9.990 1.00 86.25 866 ARG A N 1
ATOM 6650 C CA . ARG A 1 866 ? 23.132 18.924 -11.216 1.00 86.25 866 ARG A CA 1
ATOM 6651 C C . ARG A 1 866 ? 24.007 18.660 -12.438 1.00 86.25 866 ARG A C 1
ATOM 6653 O O . ARG A 1 866 ? 23.652 17.804 -13.245 1.00 86.25 866 ARG A O 1
ATOM 6660 N N . GLY A 1 867 ? 25.114 19.389 -12.584 1.00 87.81 867 GLY A N 1
ATOM 6661 C CA . GLY A 1 867 ? 26.073 19.198 -13.672 1.00 87.81 867 GLY A CA 1
ATOM 6662 C C . GLY A 1 867 ? 26.632 17.777 -13.676 1.00 87.81 867 GLY A C 1
ATOM 6663 O O . GLY A 1 867 ? 26.453 17.060 -14.659 1.00 87.81 867 GLY A O 1
ATOM 6664 N N . ALA A 1 868 ? 27.183 17.343 -12.539 1.00 90.81 868 ALA A N 1
ATOM 6665 C CA . ALA A 1 868 ? 27.741 16.001 -12.374 1.00 90.81 868 ALA A CA 1
ATOM 6666 C C . ALA A 1 868 ? 26.703 14.894 -12.641 1.00 90.81 868 ALA A C 1
ATOM 6668 O O . ALA A 1 868 ? 26.993 13.909 -13.319 1.00 90.81 868 ALA A O 1
ATOM 6669 N N . PHE A 1 869 ? 25.467 15.065 -12.159 1.00 89.12 869 PHE A N 1
ATOM 6670 C CA . PHE A 1 869 ? 24.391 14.095 -12.373 1.00 89.12 869 PHE A CA 1
ATOM 6671 C C . PHE A 1 869 ? 23.989 13.968 -13.847 1.00 89.12 869 PHE A C 1
ATOM 6673 O O . PHE A 1 869 ? 23.830 12.860 -14.361 1.00 89.12 869 PHE A O 1
ATOM 6680 N N . LEU A 1 870 ? 23.814 15.097 -14.544 1.00 87.19 870 LEU A N 1
ATOM 6681 C CA . LEU A 1 870 ? 23.434 15.102 -15.958 1.00 87.19 870 LEU A CA 1
ATOM 6682 C C . LEU A 1 870 ? 24.548 14.556 -16.852 1.00 87.19 870 LEU A C 1
ATOM 6684 O O . LEU A 1 870 ? 24.252 13.830 -17.803 1.00 87.19 870 LEU A O 1
ATOM 6688 N N . GLU A 1 871 ? 25.804 14.869 -16.539 1.00 89.25 871 GLU A N 1
ATOM 6689 C CA . GLU A 1 871 ? 26.969 14.329 -17.235 1.00 89.25 871 GLU A CA 1
ATOM 6690 C C . GLU A 1 871 ? 27.045 12.809 -17.072 1.00 89.25 871 GLU A C 1
ATOM 6692 O O . GLU A 1 871 ? 27.044 12.087 -18.071 1.00 89.25 871 GLU A O 1
ATOM 6697 N N . GLN A 1 872 ? 26.985 12.306 -15.832 1.00 90.56 872 GLN A N 1
ATOM 6698 C CA . GLN A 1 872 ? 26.965 10.867 -15.566 1.00 90.56 872 GLN A CA 1
ATOM 6699 C C . GLN A 1 872 ? 25.803 10.185 -16.303 1.00 90.56 872 GLN A C 1
ATOM 6701 O O . GLN A 1 872 ? 25.986 9.135 -16.913 1.00 90.56 872 GLN A O 1
ATOM 6706 N N . ARG A 1 873 ? 24.598 10.773 -16.288 1.00 87.19 873 ARG A N 1
ATOM 6707 C CA . ARG A 1 873 ? 23.416 10.199 -16.955 1.00 87.19 873 ARG A CA 1
ATOM 6708 C C . ARG A 1 873 ? 23.590 10.124 -18.464 1.00 87.19 873 ARG A C 1
ATOM 6710 O O . ARG A 1 873 ? 23.265 9.106 -19.067 1.00 87.19 873 ARG A O 1
ATOM 6717 N N . THR A 1 874 ? 24.104 11.189 -19.069 1.00 87.19 874 THR A N 1
ATOM 6718 C CA . THR A 1 874 ? 24.338 11.251 -20.518 1.00 87.19 874 THR A CA 1
ATOM 6719 C C . THR A 1 874 ? 25.367 10.206 -20.940 1.00 87.19 874 THR A C 1
ATOM 6721 O O . THR A 1 874 ? 25.143 9.467 -21.897 1.00 87.19 874 THR A O 1
ATOM 6724 N N . THR A 1 875 ? 26.460 10.087 -20.186 1.00 89.69 875 THR A N 1
ATOM 6725 C CA . THR A 1 875 ? 27.528 9.123 -20.463 1.00 89.69 875 THR A CA 1
ATOM 6726 C C . THR A 1 875 ? 27.070 7.678 -20.274 1.00 89.69 875 THR A C 1
ATOM 6728 O O . THR A 1 875 ? 27.343 6.845 -21.134 1.00 89.69 875 THR A O 1
ATOM 6731 N N . VAL A 1 876 ? 26.328 7.362 -19.207 1.00 88.25 876 VAL A N 1
ATOM 6732 C CA . VAL A 1 876 ? 25.798 6.005 -18.980 1.00 88.25 876 VAL A CA 1
ATOM 6733 C C . VAL A 1 876 ? 24.792 5.612 -20.066 1.00 88.25 876 VAL A C 1
ATOM 6735 O O . VAL A 1 876 ? 24.895 4.515 -20.608 1.00 88.25 876 VAL A O 1
ATOM 6738 N N . LEU A 1 877 ? 23.870 6.503 -20.455 1.00 86.88 877 LEU A N 1
ATOM 6739 C CA . LEU A 1 877 ? 22.921 6.225 -21.543 1.00 86.88 877 LEU A CA 1
ATOM 6740 C C . LEU A 1 877 ? 23.637 5.969 -22.874 1.00 86.88 877 LEU A C 1
ATOM 6742 O O . LEU A 1 877 ? 23.331 4.990 -23.552 1.00 86.88 877 LEU A O 1
ATOM 6746 N N . ARG A 1 878 ? 24.641 6.787 -23.210 1.00 88.62 878 ARG A N 1
ATOM 6747 C CA . ARG A 1 878 ? 25.464 6.578 -24.407 1.00 88.62 878 ARG A CA 1
ATOM 6748 C C . ARG A 1 878 ? 26.231 5.256 -24.347 1.00 88.62 878 ARG A C 1
ATOM 6750 O O . ARG A 1 878 ? 26.301 4.555 -25.350 1.00 88.62 878 ARG A O 1
ATOM 6757 N N . SER A 1 879 ? 26.777 4.886 -23.187 1.00 91.38 879 SER A N 1
ATOM 6758 C CA . SER A 1 879 ? 27.441 3.589 -22.998 1.00 91.38 879 SER A CA 1
ATOM 6759 C C . SER A 1 879 ? 26.478 2.431 -23.252 1.00 91.38 879 SER A C 1
ATOM 6761 O O . SER A 1 879 ? 26.836 1.491 -23.954 1.00 91.38 879 SER A O 1
ATOM 6763 N N . VAL A 1 880 ? 25.236 2.521 -22.765 1.00 87.62 880 VAL A N 1
ATOM 6764 C CA . VAL A 1 880 ? 24.196 1.519 -23.035 1.00 87.62 880 VAL A CA 1
ATOM 6765 C C . VAL A 1 880 ? 23.913 1.411 -24.533 1.00 87.62 880 VAL A C 1
ATOM 6767 O O . VAL A 1 880 ? 23.939 0.307 -25.070 1.00 87.62 880 VAL A O 1
ATOM 6770 N N . GLU A 1 881 ? 23.703 2.528 -25.233 1.00 87.94 881 GLU A N 1
ATOM 6771 C CA . GLU A 1 881 ? 23.512 2.526 -26.692 1.00 87.94 881 GLU A CA 1
ATOM 6772 C C . GLU A 1 881 ? 24.682 1.842 -27.406 1.00 87.94 881 GLU A C 1
ATOM 6774 O O . GLU A 1 881 ? 24.474 0.935 -28.213 1.00 87.94 881 GLU A O 1
ATOM 6779 N N . VAL A 1 882 ? 25.916 2.209 -27.046 1.00 89.31 882 VAL A N 1
ATOM 6780 C CA . VAL A 1 882 ? 27.137 1.616 -27.593 1.00 89.31 882 VAL A CA 1
ATOM 6781 C C . VAL A 1 882 ? 27.185 0.112 -27.336 1.00 89.31 882 VAL A C 1
ATOM 6783 O O . VAL A 1 882 ? 27.506 -0.620 -28.267 1.00 89.31 882 VAL A O 1
ATOM 6786 N N . LEU A 1 883 ? 26.832 -0.381 -26.149 1.00 87.88 883 LEU A N 1
ATOM 6787 C CA . LEU A 1 883 ? 26.850 -1.815 -25.822 1.00 87.88 883 LEU A CA 1
ATOM 6788 C C . LEU A 1 883 ? 25.871 -2.647 -26.675 1.00 87.88 883 LEU A C 1
ATOM 6790 O O . LEU A 1 883 ? 26.141 -3.820 -26.930 1.00 87.88 883 LEU A O 1
ATOM 6794 N N . TYR A 1 884 ? 24.772 -2.052 -27.154 1.00 83.69 884 TYR A N 1
ATOM 6795 C CA . TYR A 1 884 ? 23.752 -2.736 -27.965 1.00 83.69 884 TYR A CA 1
ATOM 6796 C C . TYR A 1 884 ? 23.978 -2.667 -29.485 1.00 83.69 884 TYR A C 1
ATOM 6798 O O . TYR A 1 884 ? 23.306 -3.382 -30.233 1.00 83.69 884 TYR A O 1
ATOM 6806 N N . LEU A 1 885 ? 24.901 -1.832 -29.973 1.00 83.06 885 LEU A N 1
ATOM 6807 C CA . LEU A 1 885 ? 25.158 -1.704 -31.411 1.00 83.06 885 LEU A CA 1
ATOM 6808 C C . LEU A 1 885 ? 25.783 -2.983 -32.001 1.00 83.06 885 LEU A C 1
ATOM 6810 O O . LEU A 1 885 ? 26.829 -3.460 -31.553 1.00 83.06 885 LEU A O 1
ATOM 6814 N N . GLN A 1 886 ? 25.180 -3.506 -33.069 1.00 81.00 886 GLN A N 1
ATOM 6815 C CA . GLN A 1 886 ? 25.750 -4.613 -33.842 1.00 81.00 886 GLN A CA 1
ATOM 6816 C C . GLN A 1 886 ? 26.871 -4.114 -34.763 1.00 81.00 886 GLN A C 1
ATOM 6818 O O . GLN A 1 886 ? 26.738 -3.078 -35.416 1.00 81.00 886 GLN A O 1
ATOM 6823 N N . PHE A 1 887 ? 27.977 -4.859 -34.837 1.00 82.31 887 PHE A N 1
ATOM 6824 C CA . PHE A 1 887 ? 29.076 -4.546 -35.750 1.00 82.31 887 PHE A CA 1
ATOM 6825 C C . PHE A 1 887 ? 28.870 -5.260 -37.096 1.00 82.31 887 PHE A C 1
ATOM 6827 O O . PHE A 1 887 ? 28.743 -6.484 -37.110 1.00 82.31 887 PHE A O 1
ATOM 6834 N N . PRO A 1 888 ? 28.825 -4.538 -38.232 1.00 82.25 888 PRO A N 1
ATOM 6835 C CA . PRO A 1 888 ? 28.622 -5.165 -39.532 1.00 82.25 888 PRO A CA 1
ATOM 6836 C C . PRO A 1 888 ? 29.874 -5.920 -39.984 1.00 82.25 888 PRO A C 1
ATOM 6838 O O . PRO A 1 888 ? 30.996 -5.407 -39.873 1.00 82.25 888 PRO A O 1
ATOM 6841 N N . SER A 1 889 ? 29.652 -7.103 -40.565 1.00 85.31 889 SER A N 1
ATOM 6842 C CA . SER A 1 889 ? 30.715 -7.964 -41.080 1.00 85.31 889 SER A CA 1
ATOM 6843 C C . SER A 1 889 ? 31.538 -7.280 -42.164 1.00 85.31 889 SER A C 1
ATOM 6845 O O . SER A 1 889 ? 31.080 -6.370 -42.870 1.00 85.31 889 SER A O 1
ATOM 6847 N N . ARG A 1 890 ? 32.777 -7.742 -42.339 1.00 87.06 890 ARG A N 1
ATOM 6848 C CA . ARG A 1 890 ? 33.649 -7.244 -43.412 1.00 87.06 890 ARG A CA 1
ATOM 6849 C C . ARG A 1 890 ? 33.012 -7.417 -44.793 1.00 87.06 890 ARG A C 1
ATOM 6851 O O . ARG A 1 890 ? 33.083 -6.504 -45.616 1.00 87.06 890 ARG A O 1
ATOM 6858 N N . ARG A 1 891 ? 32.314 -8.539 -44.994 1.00 89.69 891 ARG A N 1
ATOM 6859 C CA . ARG A 1 891 ? 31.524 -8.833 -46.194 1.00 89.69 891 ARG A CA 1
ATOM 6860 C C . ARG A 1 891 ? 30.404 -7.819 -46.410 1.00 89.69 891 ARG A C 1
ATOM 6862 O O . ARG A 1 891 ? 30.291 -7.270 -47.501 1.00 89.69 891 ARG A O 1
ATOM 6869 N N . ALA A 1 892 ? 29.628 -7.507 -45.369 1.00 89.31 892 ALA A N 1
ATOM 6870 C CA . ALA A 1 892 ? 28.559 -6.512 -45.453 1.00 89.31 892 ALA A CA 1
ATOM 6871 C C . ALA A 1 892 ? 29.096 -5.116 -45.815 1.00 89.31 892 ALA A C 1
ATOM 6873 O O . ALA A 1 892 ? 28.476 -4.397 -46.597 1.00 89.31 892 ALA A O 1
ATOM 6874 N N . ARG A 1 893 ? 30.277 -4.740 -45.301 1.00 88.31 893 ARG A N 1
ATOM 6875 C CA . ARG A 1 893 ? 30.941 -3.482 -45.683 1.00 88.31 893 ARG A CA 1
ATOM 6876 C C . ARG A 1 893 ? 31.410 -3.488 -47.137 1.00 88.31 893 ARG A C 1
ATOM 6878 O O . ARG A 1 893 ? 31.152 -2.515 -47.835 1.00 88.31 893 ARG A O 1
ATOM 6885 N N . ALA A 1 894 ? 32.039 -4.570 -47.595 1.00 90.44 894 ALA A N 1
ATOM 6886 C CA . ALA A 1 894 ? 32.445 -4.725 -48.993 1.00 90.44 894 ALA A CA 1
ATOM 6887 C C . ALA A 1 894 ? 31.240 -4.661 -49.949 1.00 90.44 894 ALA A C 1
ATOM 6889 O O . ALA A 1 894 ? 31.285 -3.971 -50.963 1.00 90.44 894 ALA A O 1
ATOM 6890 N N . LEU A 1 895 ? 30.132 -5.317 -49.600 1.00 92.50 895 LEU A N 1
ATOM 6891 C CA . LEU A 1 895 ? 28.894 -5.256 -50.374 1.00 92.50 895 LEU A CA 1
ATOM 6892 C C . LEU A 1 895 ? 28.304 -3.840 -50.418 1.00 92.50 895 LEU A C 1
ATOM 6894 O O . LEU A 1 895 ? 27.847 -3.409 -51.473 1.00 92.50 895 LEU A O 1
ATOM 6898 N N . ASN A 1 896 ? 28.325 -3.101 -49.307 1.00 91.19 896 ASN A N 1
ATOM 6899 C CA . ASN A 1 896 ? 27.836 -1.721 -49.279 1.00 91.19 896 ASN A CA 1
ATOM 6900 C C . ASN A 1 896 ? 28.702 -0.767 -50.118 1.00 91.19 896 ASN A C 1
ATOM 6902 O O . ASN A 1 896 ? 28.142 0.083 -50.807 1.00 91.19 896 ASN A O 1
ATOM 6906 N N . ASP A 1 897 ? 30.031 -0.919 -50.108 1.00 91.19 897 ASP A N 1
ATOM 6907 C CA . ASP A 1 897 ? 30.934 -0.120 -50.957 1.00 91.19 897 ASP A CA 1
ATOM 6908 C C . ASP A 1 897 ? 30.695 -0.422 -52.449 1.00 91.19 897 ASP A C 1
ATOM 6910 O O . ASP A 1 897 ? 30.533 0.488 -53.264 1.00 91.19 897 ASP A O 1
ATOM 6914 N N . LEU A 1 898 ? 30.528 -1.704 -52.799 1.00 93.00 898 LEU A N 1
ATOM 6915 C CA . LEU A 1 898 ? 30.167 -2.123 -54.156 1.00 93.00 898 LEU A CA 1
ATOM 6916 C C . LEU A 1 898 ? 28.797 -1.590 -54.593 1.00 93.00 898 LEU A C 1
ATOM 6918 O O . LEU A 1 898 ? 28.675 -1.093 -55.710 1.00 93.00 898 LEU A O 1
ATOM 6922 N N . ARG A 1 899 ? 27.777 -1.640 -53.728 1.00 94.06 899 ARG A N 1
ATOM 6923 C CA . ARG A 1 899 ? 26.437 -1.089 -54.006 1.00 94.06 899 ARG A CA 1
ATOM 6924 C C . ARG A 1 899 ? 26.452 0.422 -54.192 1.00 94.06 899 ARG A C 1
ATOM 6926 O O . ARG A 1 899 ? 25.664 0.943 -54.970 1.00 94.06 899 ARG A O 1
ATOM 6933 N N . TRP A 1 900 ? 27.347 1.133 -53.513 1.00 90.94 900 TRP A N 1
ATOM 6934 C CA . TRP A 1 900 ? 27.485 2.574 -53.704 1.00 90.94 900 TRP A CA 1
ATOM 6935 C C . TRP A 1 900 ? 27.997 2.921 -55.113 1.00 90.94 900 TRP A C 1
ATOM 6937 O O . TRP A 1 900 ? 27.534 3.885 -55.722 1.00 90.94 900 TRP A O 1
ATOM 6947 N N . VAL A 1 901 ? 28.903 2.109 -55.670 1.00 92.19 901 VAL A N 1
ATOM 6948 C CA . VAL A 1 901 ? 29.420 2.285 -57.041 1.00 92.19 901 VAL A CA 1
ATOM 6949 C C . VAL A 1 901 ? 28.484 1.681 -58.103 1.00 92.19 901 VAL A C 1
ATOM 6951 O O . VAL A 1 901 ? 28.399 2.208 -59.219 1.00 92.19 901 VAL A O 1
ATOM 6954 N N . PHE A 1 902 ? 27.769 0.603 -57.763 1.00 92.25 902 PHE A N 1
ATOM 6955 C CA . PHE A 1 902 ? 26.889 -0.171 -58.646 1.00 92.25 902 PHE A CA 1
ATOM 6956 C C . PHE A 1 902 ? 25.512 -0.438 -57.992 1.00 92.25 902 PHE A C 1
ATOM 6958 O O . PHE A 1 902 ? 25.227 -1.574 -57.611 1.00 92.25 902 PHE A O 1
ATOM 6965 N N . PRO A 1 903 ? 24.647 0.584 -57.853 1.00 88.06 903 PRO A N 1
ATOM 6966 C CA . PRO A 1 903 ? 23.393 0.471 -57.100 1.00 88.06 903 PRO A CA 1
ATOM 6967 C C . PRO A 1 903 ? 22.363 -0.487 -57.716 1.00 88.06 903 PRO A C 1
ATOM 6969 O O . PRO A 1 903 ? 21.634 -1.132 -56.971 1.00 88.06 903 PRO A O 1
ATOM 6972 N N . ASP A 1 904 ? 22.346 -0.632 -59.045 1.00 86.62 904 ASP A N 1
ATOM 6973 C CA . ASP A 1 904 ? 21.355 -1.438 -59.781 1.00 86.62 904 ASP A CA 1
ATOM 6974 C C . ASP A 1 904 ? 21.839 -2.872 -60.097 1.00 86.62 904 ASP A C 1
ATOM 6976 O O . ASP A 1 904 ? 21.364 -3.498 -61.045 1.00 86.62 904 ASP A O 1
ATOM 6980 N N . ASN A 1 905 ? 22.843 -3.388 -59.372 1.00 86.94 905 ASN A N 1
ATOM 6981 C CA . ASN A 1 905 ? 23.417 -4.713 -59.627 1.00 86.94 905 ASN A CA 1
ATOM 6982 C C . ASN A 1 905 ? 23.103 -5.712 -58.499 1.00 86.94 905 ASN A C 1
ATOM 6984 O O . ASN A 1 905 ? 23.741 -5.711 -57.445 1.00 86.94 905 ASN A O 1
ATOM 6988 N N . ASP A 1 906 ? 22.170 -6.626 -58.770 1.00 88.06 906 ASP A N 1
ATOM 6989 C CA . ASP A 1 906 ? 21.732 -7.666 -57.827 1.00 88.06 906 ASP A CA 1
ATOM 6990 C C . ASP A 1 906 ? 22.702 -8.862 -57.709 1.00 88.06 906 ASP A C 1
ATOM 6992 O O . ASP A 1 906 ? 22.529 -9.736 -56.855 1.00 88.06 906 ASP A O 1
ATOM 6996 N N . TYR A 1 907 ? 23.752 -8.911 -58.536 1.00 90.69 907 TYR A N 1
ATOM 6997 C CA . TYR A 1 907 ? 24.689 -10.037 -58.617 1.00 90.69 907 TYR A CA 1
ATOM 6998 C C . TYR A 1 907 ? 25.992 -9.834 -57.828 1.00 90.69 907 TYR A C 1
ATOM 7000 O O . TYR A 1 907 ? 26.846 -10.718 -57.824 1.00 90.69 907 TYR A O 1
ATOM 7008 N N . LEU A 1 908 ? 26.168 -8.697 -57.142 1.00 91.31 908 LEU A N 1
ATOM 7009 C CA . LEU A 1 908 ? 27.431 -8.334 -56.476 1.00 91.31 908 LEU A CA 1
ATOM 7010 C C . LEU A 1 908 ? 27.908 -9.369 -55.439 1.00 91.31 908 LEU A C 1
ATOM 7012 O O . LEU A 1 908 ? 29.110 -9.608 -55.321 1.00 91.31 908 LEU A O 1
ATOM 7016 N N . ASP A 1 909 ? 26.979 -9.993 -54.712 1.00 92.19 909 ASP A N 1
ATOM 7017 C CA . ASP A 1 909 ? 27.281 -10.983 -53.667 1.00 92.19 909 ASP A CA 1
ATOM 7018 C C . ASP A 1 909 ? 27.205 -12.444 -54.157 1.00 92.19 909 ASP A C 1
ATOM 7020 O O . ASP A 1 909 ? 27.515 -13.367 -53.408 1.00 92.19 909 ASP A O 1
ATOM 7024 N N . GLN A 1 910 ? 26.811 -12.670 -55.416 1.00 90.81 910 GLN A N 1
ATOM 7025 C CA . GLN A 1 910 ? 26.643 -14.009 -55.985 1.00 90.81 910 GLN A CA 1
ATOM 7026 C C . GLN A 1 910 ? 27.961 -14.532 -56.574 1.00 90.81 910 GLN A C 1
ATOM 7028 O O . GLN A 1 910 ? 28.709 -13.779 -57.199 1.00 90.81 910 GLN A O 1
ATOM 7033 N N . GLU A 1 911 ? 28.244 -15.829 -56.420 1.00 90.62 911 GLU A N 1
ATOM 7034 C CA . GLU A 1 911 ? 29.446 -16.478 -56.971 1.00 90.62 911 GLU A CA 1
ATOM 7035 C C . GLU A 1 911 ? 29.345 -16.684 -58.499 1.00 90.62 911 GLU A C 1
ATOM 7037 O O . GLU A 1 911 ? 29.160 -17.797 -58.998 1.00 90.62 911 GLU A O 1
ATOM 7042 N N . ILE A 1 912 ? 29.429 -15.589 -59.257 1.00 89.94 912 ILE A N 1
ATOM 7043 C CA . ILE A 1 912 ? 29.212 -15.571 -60.712 1.00 89.94 912 ILE A CA 1
ATOM 7044 C C . ILE A 1 912 ? 30.488 -15.362 -61.537 1.00 89.94 912 ILE A C 1
ATOM 7046 O O . ILE A 1 912 ? 30.428 -15.445 -62.765 1.00 89.94 912 ILE A O 1
ATOM 7050 N N . LEU A 1 913 ? 31.634 -15.101 -60.902 1.00 88.88 913 LEU A N 1
ATOM 7051 C CA . LEU A 1 913 ? 32.903 -14.816 -61.577 1.00 88.88 913 LEU A CA 1
ATOM 7052 C C . LEU A 1 913 ? 33.818 -16.043 -61.612 1.00 88.88 913 LEU A C 1
ATOM 7054 O O . LEU A 1 913 ? 33.913 -16.783 -60.637 1.00 88.88 913 LEU A O 1
ATOM 7058 N N . THR A 1 914 ? 34.529 -16.225 -62.727 1.00 88.06 914 THR A N 1
ATOM 7059 C CA . THR A 1 914 ? 35.591 -17.234 -62.897 1.00 88.06 914 THR A CA 1
ATOM 7060 C C . THR A 1 914 ? 36.855 -16.574 -63.438 1.00 88.06 914 THR A C 1
ATOM 7062 O O . THR A 1 914 ? 36.768 -15.615 -64.210 1.00 88.06 914 THR A O 1
ATOM 7065 N N . ALA A 1 915 ? 38.027 -17.055 -63.021 1.00 83.88 915 ALA A N 1
ATOM 7066 C CA . ALA A 1 915 ? 39.302 -16.523 -63.497 1.00 83.88 915 ALA A CA 1
ATOM 7067 C C . ALA A 1 915 ? 39.496 -16.842 -64.990 1.00 83.88 915 ALA A C 1
ATOM 7069 O O . ALA A 1 915 ? 39.194 -17.950 -65.446 1.00 83.88 915 ALA A O 1
ATOM 7070 N N . VAL A 1 916 ? 39.998 -15.872 -65.753 1.00 79.44 916 VAL A N 1
ATOM 7071 C CA . VAL A 1 916 ? 40.384 -16.069 -67.156 1.00 79.44 916 VAL A CA 1
ATOM 7072 C C . VAL A 1 916 ? 41.773 -16.712 -67.173 1.00 79.44 916 VAL A C 1
ATOM 7074 O O . VAL A 1 916 ? 42.691 -16.192 -66.549 1.00 79.44 916 VAL A O 1
ATOM 7077 N N . ALA A 1 917 ? 41.919 -17.867 -67.826 1.00 67.62 917 ALA A N 1
ATOM 7078 C CA . ALA A 1 917 ? 43.208 -18.553 -67.925 1.00 67.62 917 ALA A CA 1
ATOM 7079 C C . ALA A 1 917 ? 44.129 -17.867 -68.946 1.00 67.62 917 ALA A C 1
ATOM 7081 O O . ALA A 1 917 ? 43.662 -17.460 -70.012 1.00 67.62 917 ALA A O 1
ATOM 7082 N N . ASP A 1 918 ? 45.427 -17.803 -68.641 1.00 61.38 918 ASP A N 1
ATOM 7083 C CA . ASP A 1 918 ? 46.462 -17.420 -69.607 1.00 61.38 918 ASP A CA 1
ATOM 7084 C C . ASP A 1 918 ? 46.559 -18.459 -70.744 1.00 61.38 918 ASP A C 1
ATOM 7086 O O . ASP A 1 918 ? 46.169 -19.620 -70.572 1.00 61.38 918 ASP A O 1
ATOM 7090 N N . GLU A 1 919 ? 47.070 -18.055 -71.915 1.00 49.28 919 GLU A N 1
ATOM 7091 C CA . GLU A 1 919 ? 47.153 -18.901 -73.117 1.00 49.28 919 GLU A CA 1
ATOM 7092 C C . GLU A 1 919 ? 47.819 -20.265 -72.821 1.00 49.28 919 GLU A C 1
ATOM 7094 O O . GLU A 1 919 ? 49.029 -20.364 -72.628 1.00 49.28 919 GLU A O 1
ATOM 7099 N N . GLY A 1 920 ? 47.004 -21.331 -72.783 1.00 57.16 920 GLY A N 1
ATOM 7100 C CA . GLY A 1 920 ? 47.428 -22.717 -72.535 1.00 57.16 920 GLY A CA 1
ATOM 7101 C C . GLY A 1 920 ? 47.097 -23.297 -71.147 1.00 57.16 920 GLY A C 1
ATOM 7102 O O . GLY A 1 920 ? 47.333 -24.486 -70.935 1.00 57.16 920 GLY A O 1
ATOM 7103 N N . GLY A 1 921 ? 46.536 -22.518 -70.214 1.00 55.00 921 GLY A N 1
ATOM 7104 C CA . GLY A 1 921 ? 46.125 -22.988 -68.880 1.00 55.00 921 GLY A CA 1
ATOM 7105 C C . GLY A 1 921 ? 44.696 -23.550 -68.818 1.00 55.00 921 GLY A C 1
ATOM 7106 O O . GLY A 1 921 ? 43.797 -23.093 -69.524 1.00 55.00 921 GLY A O 1
ATOM 7107 N N . THR A 1 922 ? 44.451 -24.533 -67.943 1.00 54.69 922 THR A N 1
ATOM 7108 C CA . THR A 1 922 ? 43.089 -25.015 -67.648 1.00 54.69 922 THR A CA 1
ATOM 7109 C C . THR A 1 922 ? 42.292 -23.938 -66.896 1.00 54.69 922 THR A C 1
ATOM 7111 O O . THR A 1 922 ? 42.786 -23.448 -65.877 1.00 54.69 922 THR A O 1
ATOM 7114 N N . PRO A 1 923 ? 41.074 -23.568 -67.339 1.00 58.53 923 PRO A N 1
ATOM 7115 C CA . PRO A 1 923 ? 40.244 -22.593 -66.635 1.00 58.53 923 PRO A CA 1
ATOM 7116 C C . PRO A 1 923 ? 39.900 -23.087 -65.225 1.00 58.53 923 PRO A C 1
ATOM 7118 O O . PRO A 1 923 ? 39.535 -24.246 -65.041 1.00 58.53 923 PRO A O 1
ATOM 7121 N N . SER A 1 924 ? 40.014 -22.201 -64.232 1.00 63.62 924 SER A N 1
ATOM 7122 C CA . SER A 1 924 ? 39.651 -22.523 -62.850 1.00 63.62 924 SER A CA 1
ATOM 7123 C C . SER A 1 924 ? 38.142 -22.759 -62.740 1.00 63.62 924 SER A C 1
ATOM 7125 O O . SER A 1 924 ? 37.349 -21.903 -63.133 1.00 63.62 924 SER A O 1
ATOM 7127 N N . GLU A 1 925 ? 37.736 -23.898 -62.169 1.00 67.12 925 GLU A N 1
ATOM 7128 C CA . GLU A 1 925 ? 36.332 -24.180 -61.817 1.00 67.12 925 GLU A CA 1
ATOM 7129 C C . GLU A 1 925 ? 35.854 -23.362 -60.600 1.00 67.12 925 GLU A C 1
ATOM 7131 O O . GLU A 1 925 ? 34.680 -23.405 -60.224 1.00 67.12 925 GLU A O 1
ATOM 7136 N N . GLN A 1 926 ? 36.755 -22.603 -59.969 1.00 77.12 926 GLN A N 1
ATOM 7137 C CA . GLN A 1 926 ? 36.477 -21.825 -58.772 1.00 77.12 926 GLN A CA 1
ATOM 7138 C C . GLN A 1 926 ? 35.606 -20.599 -59.093 1.00 77.12 926 GLN A C 1
ATOM 7140 O O . GLN A 1 926 ? 36.030 -19.681 -59.797 1.00 77.12 926 GLN A O 1
ATOM 7145 N N . LYS A 1 927 ? 34.389 -20.583 -58.541 1.00 86.56 927 LYS A N 1
ATOM 7146 C CA . LYS A 1 927 ? 33.428 -19.478 -58.658 1.00 86.56 927 LYS A CA 1
ATOM 7147 C C . LYS A 1 927 ? 33.588 -18.503 -57.496 1.00 86.56 927 LYS A C 1
ATOM 7149 O O . LYS A 1 927 ? 33.690 -18.949 -56.360 1.00 86.56 927 LYS A O 1
ATOM 7154 N N . VAL A 1 928 ? 33.607 -17.200 -57.763 1.00 89.81 928 VAL A N 1
ATOM 7155 C CA . VAL A 1 928 ? 33.753 -16.149 -56.736 1.00 89.81 928 VAL A CA 1
ATOM 7156 C C . VAL A 1 928 ? 32.780 -14.999 -56.986 1.00 89.81 928 VAL A C 1
ATOM 7158 O O . VAL A 1 928 ? 32.296 -14.828 -58.107 1.00 89.81 928 VAL A O 1
ATOM 7161 N N . SER A 1 929 ? 32.468 -14.209 -55.960 1.00 93.06 929 SER A N 1
ATOM 7162 C CA . SER A 1 929 ? 31.656 -12.993 -56.096 1.00 93.06 929 SER A CA 1
ATOM 7163 C C . SER A 1 929 ? 32.509 -11.728 -56.240 1.00 93.06 929 SER A C 1
ATOM 7165 O O . SER A 1 929 ? 33.712 -11.722 -55.959 1.00 93.06 929 SER A O 1
ATOM 7167 N N . PHE A 1 930 ? 31.886 -10.612 -56.642 1.00 92.81 930 PHE A N 1
ATOM 7168 C CA . PHE A 1 930 ? 32.555 -9.305 -56.602 1.00 92.81 930 PHE A CA 1
ATOM 7169 C C . PHE A 1 930 ? 32.937 -8.925 -55.169 1.00 92.81 930 PHE A C 1
ATOM 7171 O O . PHE A 1 930 ? 33.996 -8.339 -54.951 1.00 92.81 930 PHE A O 1
ATOM 7178 N N . VAL A 1 931 ? 32.106 -9.292 -54.190 1.00 92.81 931 VAL A N 1
ATOM 7179 C CA . VAL A 1 931 ? 32.377 -9.077 -52.765 1.00 92.81 931 VAL A CA 1
ATOM 7180 C C . VAL A 1 931 ? 33.623 -9.846 -52.310 1.00 92.81 931 VAL A C 1
ATOM 7182 O O . VAL A 1 931 ? 34.452 -9.268 -51.607 1.00 92.81 931 VAL A O 1
ATOM 7185 N N . ASP A 1 932 ? 33.812 -11.096 -52.746 1.00 91.94 932 ASP A N 1
ATOM 7186 C CA . ASP A 1 932 ? 34.995 -11.905 -52.406 1.00 91.94 932 ASP A CA 1
ATOM 7187 C C . ASP A 1 932 ? 36.285 -11.253 -52.919 1.00 91.94 932 ASP A C 1
ATOM 7189 O O . ASP A 1 932 ? 37.239 -11.051 -52.162 1.00 91.94 932 ASP A O 1
ATOM 7193 N N . LEU A 1 933 ? 36.285 -10.845 -54.193 1.00 90.50 933 LEU A N 1
ATOM 7194 C CA . LEU A 1 933 ? 37.413 -10.153 -54.819 1.00 90.50 933 LEU A CA 1
ATOM 7195 C C . LEU A 1 933 ? 37.686 -8.796 -54.171 1.00 90.50 933 LEU A C 1
ATOM 7197 O O . LEU A 1 933 ? 38.841 -8.399 -54.013 1.00 90.50 933 LEU A O 1
ATOM 7201 N N . HIS A 1 934 ? 36.637 -8.081 -53.769 1.00 91.50 934 HIS A N 1
ATOM 7202 C CA . HIS A 1 934 ? 36.771 -6.789 -53.116 1.00 91.50 934 HIS A CA 1
ATOM 7203 C C . HIS A 1 934 ? 37.362 -6.914 -51.706 1.00 91.50 934 HIS A C 1
ATOM 7205 O O . HIS A 1 934 ? 38.271 -6.162 -51.351 1.00 91.50 934 HIS A O 1
ATOM 7211 N N . MET A 1 935 ? 36.918 -7.902 -50.918 1.00 90.12 935 MET A N 1
ATOM 7212 C CA . MET A 1 935 ? 37.483 -8.199 -49.596 1.00 90.12 935 MET A CA 1
ATOM 7213 C C . MET A 1 935 ? 38.961 -8.608 -49.664 1.00 90.12 935 MET A C 1
ATOM 7215 O O . MET A 1 935 ? 39.731 -8.235 -48.767 1.00 90.12 935 MET A O 1
ATOM 7219 N N . ALA A 1 936 ? 39.340 -9.331 -50.725 1.00 89.19 936 ALA A N 1
ATOM 7220 C CA . ALA A 1 936 ? 40.710 -9.752 -51.010 1.00 89.19 936 ALA A CA 1
ATOM 7221 C C . ALA A 1 936 ? 41.582 -8.663 -51.664 1.00 89.19 936 ALA A C 1
ATOM 7223 O O . ALA A 1 936 ? 42.775 -8.871 -51.872 1.00 89.19 936 ALA A O 1
ATOM 7224 N N . GLY A 1 937 ? 41.012 -7.495 -51.989 1.00 87.56 937 GLY A N 1
ATOM 7225 C CA . GLY A 1 937 ? 41.735 -6.395 -52.633 1.00 87.56 937 GLY A CA 1
ATOM 7226 C C . GLY A 1 937 ? 42.134 -6.667 -54.090 1.00 87.56 937 GLY A C 1
ATOM 7227 O O . GLY A 1 937 ? 43.069 -6.049 -54.587 1.00 87.56 937 GLY A O 1
ATOM 7228 N N . GLN A 1 938 ? 41.443 -7.583 -54.774 1.00 89.31 938 GLN A N 1
ATOM 7229 C CA . GLN A 1 938 ? 41.765 -8.045 -56.132 1.00 89.31 938 GLN A CA 1
ATOM 7230 C C . GLN A 1 938 ? 40.941 -7.363 -57.242 1.00 89.31 938 GLN A C 1
ATOM 7232 O O . GLN A 1 938 ? 41.134 -7.653 -58.422 1.00 89.31 938 GLN A O 1
ATOM 7237 N N . LEU A 1 939 ? 40.041 -6.433 -56.899 1.00 89.81 939 LEU A N 1
ATOM 7238 C CA . LEU A 1 939 ? 39.325 -5.612 -57.883 1.00 89.81 939 LEU A CA 1
ATOM 7239 C C . LEU A 1 939 ? 40.215 -4.468 -58.387 1.00 89.81 939 LEU A C 1
ATOM 7241 O O . LEU A 1 939 ? 40.253 -3.384 -57.807 1.00 89.81 939 LEU A O 1
ATOM 7245 N N . THR A 1 940 ? 40.945 -4.714 -59.473 1.00 87.06 940 THR A N 1
ATOM 7246 C CA . THR A 1 940 ? 41.849 -3.729 -60.090 1.00 87.06 940 THR A CA 1
ATOM 7247 C C . THR A 1 940 ? 41.175 -3.003 -61.255 1.00 87.06 940 THR A C 1
ATOM 7249 O O . THR A 1 940 ? 40.543 -3.636 -62.103 1.00 87.06 940 THR A O 1
ATOM 7252 N N . ALA A 1 941 ? 41.320 -1.676 -61.318 1.00 86.75 941 ALA A N 1
ATOM 7253 C CA . ALA A 1 941 ? 40.715 -0.876 -62.379 1.00 86.75 941 ALA A CA 1
ATOM 7254 C C . ALA A 1 941 ? 41.250 -1.268 -63.769 1.00 86.75 941 ALA A C 1
ATOM 7256 O O . ALA A 1 941 ? 42.458 -1.403 -63.951 1.00 86.75 941 ALA A O 1
ATOM 7257 N N . GLY A 1 942 ? 40.348 -1.457 -64.737 1.00 81.62 942 GLY A N 1
ATOM 7258 C CA . GLY A 1 942 ? 40.691 -1.865 -66.109 1.00 81.62 942 GLY A CA 1
ATOM 7259 C C . GLY A 1 942 ? 41.147 -3.325 -66.276 1.00 81.62 942 GLY A C 1
ATOM 7260 O O . GLY A 1 942 ? 41.646 -3.680 -67.339 1.00 81.62 942 GLY A O 1
ATOM 7261 N N . SER A 1 943 ? 40.998 -4.173 -65.252 1.00 85.12 943 SER A N 1
ATOM 7262 C CA . SER A 1 943 ? 41.376 -5.592 -65.315 1.00 85.12 943 SER A CA 1
ATOM 7263 C C . SER A 1 943 ? 40.402 -6.438 -66.149 1.00 85.12 943 SER A C 1
ATOM 7265 O O . SER A 1 943 ? 39.186 -6.263 -66.080 1.00 85.12 943 SER A O 1
ATOM 7267 N N . SER A 1 944 ? 40.942 -7.414 -66.881 1.00 83.06 944 SER A N 1
ATOM 7268 C CA . SER A 1 944 ? 40.209 -8.478 -67.588 1.00 83.06 944 SER A CA 1
ATOM 7269 C C . SER A 1 944 ? 40.450 -9.872 -66.988 1.00 83.06 944 SER A C 1
ATOM 7271 O O . SER A 1 944 ? 40.115 -10.878 -67.606 1.00 83.06 944 SER A O 1
ATOM 7273 N N . ALA A 1 945 ? 41.021 -9.946 -65.779 1.00 83.12 945 ALA A N 1
ATOM 7274 C CA . ALA A 1 945 ? 41.428 -11.205 -65.143 1.00 83.12 945 ALA A CA 1
ATOM 7275 C C . ALA A 1 945 ? 40.257 -12.130 -64.747 1.00 83.12 945 ALA A C 1
ATOM 7277 O O . ALA A 1 945 ? 40.469 -13.302 -64.436 1.00 83.12 945 ALA A O 1
ATOM 7278 N N . TRP A 1 946 ? 39.023 -11.622 -64.760 1.00 88.12 946 TRP A N 1
ATOM 7279 C CA . TRP A 1 946 ? 37.817 -12.353 -64.376 1.00 88.12 946 TRP A CA 1
ATOM 7280 C C . TRP A 1 946 ? 36.729 -12.194 -65.435 1.00 88.12 946 TRP A C 1
ATOM 7282 O O . TRP A 1 946 ? 36.615 -11.148 -66.073 1.00 88.12 946 TRP A O 1
ATOM 7292 N N . ARG A 1 947 ? 35.893 -13.223 -65.594 1.00 87.25 947 ARG A N 1
ATOM 7293 C CA . ARG A 1 947 ? 34.714 -13.209 -66.469 1.00 87.25 947 ARG A CA 1
ATOM 7294 C C . ARG A 1 947 ? 33.460 -13.617 -65.704 1.00 87.25 947 ARG A C 1
ATOM 7296 O O . ARG A 1 947 ? 33.512 -14.515 -64.862 1.00 87.25 947 ARG A O 1
ATOM 7303 N N . SER A 1 948 ? 32.339 -12.980 -66.024 1.00 88.69 948 SER A N 1
ATOM 7304 C CA . SER A 1 948 ? 31.019 -13.352 -65.505 1.00 88.69 948 SER A CA 1
ATOM 7305 C C . SER A 1 948 ? 30.444 -14.547 -66.261 1.00 88.69 948 SER A C 1
ATOM 7307 O O . SER A 1 948 ? 30.614 -14.660 -67.474 1.00 88.69 948 SER A O 1
ATOM 7309 N N . MET A 1 949 ? 29.736 -15.420 -65.547 1.00 84.00 949 MET A N 1
ATOM 7310 C CA . MET A 1 949 ? 28.934 -16.507 -66.119 1.00 84.00 949 MET A CA 1
ATOM 7311 C C . MET A 1 949 ? 27.477 -16.101 -66.397 1.00 84.00 949 MET A C 1
ATOM 7313 O O . MET A 1 949 ? 26.725 -16.894 -66.958 1.00 84.00 949 MET A O 1
ATOM 7317 N N . VAL A 1 950 ? 27.063 -14.899 -65.984 1.00 86.38 950 VAL A N 1
ATOM 7318 C CA . VAL A 1 950 ? 25.699 -14.379 -66.162 1.00 86.38 950 VAL A CA 1
ATOM 7319 C C . VAL A 1 950 ? 25.652 -13.445 -67.367 1.00 86.38 950 VAL A C 1
ATOM 7321 O O . VAL A 1 950 ? 26.411 -12.474 -67.442 1.00 86.38 950 VAL A O 1
ATOM 7324 N N . GLU A 1 951 ? 24.731 -13.722 -68.289 1.00 77.12 951 GLU A N 1
ATOM 7325 C CA . GLU A 1 951 ? 24.469 -12.890 -69.463 1.00 77.12 951 GLU A CA 1
ATOM 7326 C C . GLU A 1 951 ? 23.939 -11.512 -69.024 1.00 77.12 951 GLU A C 1
ATOM 7328 O O . GLU A 1 951 ? 22.965 -11.414 -68.280 1.00 77.12 951 GLU A O 1
ATOM 7333 N N . GLY A 1 952 ? 24.621 -10.436 -69.432 1.00 77.06 952 GLY A N 1
ATOM 7334 C CA . GLY A 1 952 ? 24.293 -9.055 -69.043 1.00 77.06 952 GLY A CA 1
ATOM 7335 C C . GLY A 1 952 ? 25.191 -8.432 -67.964 1.00 77.06 952 GLY A C 1
ATOM 7336 O O . GLY A 1 952 ? 25.133 -7.218 -67.774 1.00 77.06 952 GLY A O 1
ATOM 7337 N N . VAL A 1 953 ? 26.068 -9.204 -67.309 1.00 86.31 953 VAL A N 1
ATOM 7338 C CA . VAL A 1 953 ? 27.080 -8.679 -66.370 1.00 86.31 953 VAL A CA 1
ATOM 7339 C C . VAL A 1 953 ? 28.467 -8.746 -67.015 1.00 86.31 953 VAL A C 1
ATOM 7341 O O . VAL A 1 953 ? 29.025 -9.826 -67.174 1.00 86.31 953 VAL A O 1
ATOM 7344 N N . ASP A 1 954 ? 29.043 -7.597 -67.375 1.00 87.94 954 ASP A N 1
ATOM 7345 C CA . ASP A 1 954 ? 30.380 -7.497 -67.985 1.00 87.94 954 ASP A CA 1
ATOM 7346 C C . ASP A 1 954 ? 31.418 -7.024 -66.952 1.00 87.94 954 ASP A C 1
ATOM 7348 O O . ASP A 1 954 ? 31.402 -5.866 -66.519 1.00 87.94 954 ASP A O 1
ATOM 7352 N N . TYR A 1 955 ? 32.329 -7.926 -66.564 1.00 90.06 955 TYR A N 1
ATOM 7353 C CA . TYR A 1 955 ? 33.380 -7.635 -65.586 1.00 90.06 955 TYR A CA 1
ATOM 7354 C C . TYR A 1 955 ? 34.315 -6.517 -66.060 1.00 90.06 955 TYR A C 1
ATOM 7356 O O . TYR A 1 955 ? 34.608 -5.614 -65.279 1.00 90.06 955 TYR A O 1
ATOM 7364 N N . SER A 1 956 ? 34.753 -6.528 -67.324 1.00 86.31 956 SER A N 1
ATOM 7365 C CA . SER A 1 956 ? 35.694 -5.533 -67.853 1.00 86.31 956 SER A CA 1
ATOM 7366 C C . SER A 1 956 ? 35.077 -4.136 -67.872 1.00 86.31 956 SER A C 1
ATOM 7368 O O . SER A 1 956 ? 35.728 -3.169 -67.478 1.00 86.31 956 SER A O 1
ATOM 7370 N N . ARG A 1 957 ? 33.788 -4.033 -68.217 1.00 87.88 957 ARG A N 1
ATOM 7371 C CA . ARG A 1 957 ? 33.043 -2.766 -68.153 1.00 87.88 957 ARG A CA 1
ATOM 7372 C C . ARG A 1 957 ? 32.848 -2.266 -66.720 1.00 87.88 957 ARG A C 1
ATOM 7374 O O . ARG A 1 957 ? 32.909 -1.065 -66.466 1.00 87.88 957 ARG A O 1
ATOM 7381 N N . MET A 1 958 ? 32.609 -3.166 -65.765 1.00 91.38 958 MET A N 1
ATOM 7382 C CA . MET A 1 958 ? 32.549 -2.802 -64.345 1.00 91.38 958 MET A CA 1
ATOM 7383 C C . MET A 1 958 ? 33.927 -2.387 -63.809 1.00 91.38 958 MET A C 1
ATOM 7385 O O . MET A 1 958 ? 34.015 -1.435 -63.029 1.00 91.38 958 MET A O 1
ATOM 7389 N N . ALA A 1 959 ? 35.003 -3.025 -64.281 1.00 89.88 959 ALA A N 1
ATOM 7390 C CA . ALA A 1 959 ? 36.369 -2.753 -63.853 1.00 89.88 959 ALA A CA 1
ATOM 7391 C C . ALA A 1 959 ? 36.835 -1.325 -64.164 1.00 89.88 959 ALA A C 1
ATOM 7393 O O . ALA A 1 959 ? 37.649 -0.778 -63.423 1.00 89.88 959 ALA A O 1
ATOM 7394 N N . GLU A 1 960 ? 36.274 -0.660 -65.177 1.00 89.94 960 GLU A N 1
ATOM 7395 C CA . GLU A 1 960 ? 36.522 0.766 -65.443 1.00 89.94 960 GLU A CA 1
ATOM 7396 C C . GLU A 1 960 ? 36.157 1.674 -64.261 1.00 89.94 960 GLU A C 1
ATOM 7398 O O . GLU A 1 960 ? 36.698 2.770 -64.143 1.00 89.94 960 GLU A O 1
ATOM 7403 N N . ARG A 1 961 ? 35.250 1.244 -63.372 1.00 92.12 961 ARG A N 1
ATOM 7404 C CA . ARG A 1 961 ? 34.774 2.030 -62.222 1.00 92.12 961 ARG A CA 1
ATOM 7405 C C . ARG A 1 961 ? 35.371 1.598 -60.883 1.00 92.12 961 ARG A C 1
ATOM 7407 O O . ARG A 1 961 ? 35.105 2.264 -59.885 1.00 92.12 961 ARG A O 1
ATOM 7414 N N . PHE A 1 962 ? 36.210 0.558 -60.833 1.00 93.25 962 PHE A N 1
ATOM 7415 C CA . PHE A 1 962 ? 36.793 0.076 -59.569 1.00 93.25 962 PHE A CA 1
ATOM 7416 C C . PHE A 1 962 ? 37.716 1.089 -58.886 1.00 93.25 962 PHE A C 1
ATOM 7418 O O . PHE A 1 962 ? 37.883 1.021 -57.676 1.00 93.25 962 PHE A O 1
ATOM 7425 N N . TYR A 1 963 ? 38.235 2.090 -59.604 1.00 89.75 963 TYR A N 1
ATOM 7426 C CA . TYR A 1 963 ? 38.979 3.199 -58.990 1.00 89.75 963 TYR A CA 1
ATOM 7427 C C . TYR A 1 963 ? 38.135 4.036 -58.004 1.00 89.75 963 TYR A C 1
ATOM 7429 O O . TYR A 1 963 ? 38.695 4.811 -57.233 1.00 89.75 963 TYR A O 1
ATOM 7437 N N . ARG A 1 964 ? 36.797 3.917 -58.050 1.00 91.56 964 ARG A N 1
ATOM 7438 C CA . ARG A 1 964 ? 35.863 4.563 -57.112 1.00 91.56 964 ARG A CA 1
ATOM 7439 C C . ARG A 1 964 ? 35.616 3.744 -55.846 1.00 91.56 964 ARG A C 1
ATOM 7441 O O . ARG A 1 964 ? 35.011 4.276 -54.922 1.00 91.56 964 ARG A O 1
ATOM 7448 N N . LEU A 1 965 ? 36.026 2.475 -55.831 1.00 88.75 965 LEU A N 1
ATOM 7449 C CA . LEU A 1 965 ? 35.906 1.616 -54.661 1.00 88.75 965 LEU A CA 1
ATOM 7450 C C . LEU A 1 965 ? 36.968 1.998 -53.641 1.00 88.75 965 LEU A C 1
ATOM 7452 O O . LEU A 1 965 ? 38.111 2.314 -53.981 1.00 88.75 965 LEU A O 1
ATOM 7456 N N . THR A 1 966 ? 36.600 1.929 -52.375 1.00 87.56 966 THR A N 1
ATOM 7457 C CA . THR A 1 966 ? 37.523 2.202 -51.286 1.00 87.56 966 THR A CA 1
ATOM 7458 C C . THR A 1 966 ? 38.240 0.912 -50.887 1.00 87.56 966 THR A C 1
ATOM 7460 O O . THR A 1 966 ? 37.709 -0.190 -51.002 1.00 87.56 966 THR A O 1
ATOM 7463 N N . ALA A 1 967 ? 39.462 1.011 -50.359 1.00 86.56 967 ALA A N 1
ATOM 7464 C CA . ALA A 1 967 ? 40.137 -0.153 -49.789 1.00 86.56 967 ALA A CA 1
ATOM 7465 C C . ALA A 1 967 ? 39.350 -0.696 -48.576 1.00 86.56 967 ALA A C 1
ATOM 7467 O O . ALA A 1 967 ? 39.421 -0.129 -47.481 1.00 86.56 967 ALA A O 1
ATOM 7468 N N . VAL A 1 968 ? 38.632 -1.813 -48.760 1.00 85.69 968 VAL A N 1
ATOM 7469 C CA . VAL A 1 968 ? 37.797 -2.452 -47.719 1.00 85.69 968 VAL A CA 1
ATOM 7470 C C . VAL A 1 968 ? 38.584 -2.723 -46.450 1.00 85.69 968 VAL A C 1
ATOM 7472 O O . VAL A 1 968 ? 38.058 -2.530 -45.361 1.00 85.69 968 VAL A O 1
ATOM 7475 N N . SER A 1 969 ? 39.841 -3.157 -46.568 1.00 85.12 969 SER A N 1
ATOM 7476 C CA . SER A 1 969 ? 40.692 -3.449 -45.413 1.00 85.12 969 SER A CA 1
ATOM 7477 C C . SER A 1 969 ? 40.936 -2.206 -44.552 1.00 85.12 969 SER A C 1
ATOM 7479 O O . SER A 1 969 ? 40.860 -2.279 -43.329 1.00 85.12 969 SER A O 1
ATOM 7481 N N . LYS A 1 970 ? 41.133 -1.037 -45.172 1.00 85.19 970 LYS A N 1
ATOM 7482 C CA . LYS A 1 970 ? 41.270 0.236 -44.457 1.00 85.19 970 LYS A CA 1
ATOM 7483 C C . LYS A 1 970 ? 39.944 0.663 -43.825 1.00 85.19 970 LYS A C 1
ATOM 7485 O O . LYS A 1 970 ? 39.916 0.941 -42.632 1.00 85.19 970 LYS A O 1
ATOM 7490 N N . LEU A 1 971 ? 38.847 0.650 -44.589 1.00 84.06 971 LEU A N 1
ATOM 7491 C CA . LEU A 1 971 ? 37.514 1.013 -44.082 1.00 84.06 971 LEU A CA 1
ATOM 7492 C C . LEU A 1 971 ? 37.065 0.128 -42.916 1.00 84.06 971 LEU A C 1
ATOM 7494 O O . LEU A 1 971 ? 36.534 0.620 -41.923 1.00 84.06 971 LEU A O 1
ATOM 7498 N N . HIS A 1 972 ? 37.255 -1.184 -43.046 1.00 87.75 972 HIS A N 1
ATOM 7499 C CA . HIS A 1 972 ? 36.908 -2.146 -42.013 1.00 87.75 972 HIS A CA 1
ATOM 7500 C C . HIS A 1 972 ? 37.817 -1.992 -40.793 1.00 87.75 972 HIS A C 1
ATOM 7502 O O . HIS A 1 972 ? 37.301 -1.934 -39.684 1.00 87.75 972 HIS A O 1
ATOM 7508 N N . GLY A 1 973 ? 39.135 -1.862 -40.986 1.00 88.44 973 GLY A N 1
ATOM 7509 C CA . GLY A 1 973 ? 40.090 -1.674 -39.894 1.00 88.44 973 GLY A CA 1
ATOM 7510 C C . GLY A 1 973 ? 39.877 -0.382 -39.103 1.00 88.44 973 GLY A C 1
ATOM 7511 O O . GLY A 1 973 ? 39.892 -0.411 -37.876 1.00 88.44 973 GLY A O 1
ATOM 7512 N N . ASP A 1 974 ? 39.618 0.742 -39.775 1.00 88.88 974 ASP A N 1
ATOM 7513 C CA . ASP A 1 974 ? 39.332 2.014 -39.100 1.00 88.88 974 ASP A CA 1
ATOM 7514 C C . ASP A 1 974 ? 38.005 1.949 -38.328 1.00 88.88 974 ASP A C 1
ATOM 7516 O O . ASP A 1 974 ? 37.936 2.374 -37.174 1.00 88.88 974 ASP A O 1
ATOM 7520 N N . ALA A 1 975 ? 36.970 1.337 -38.913 1.00 88.38 975 ALA A N 1
ATOM 7521 C CA . ALA A 1 975 ? 35.695 1.138 -38.232 1.00 88.38 975 ALA A CA 1
ATOM 7522 C C . ALA A 1 975 ? 35.779 0.127 -37.074 1.00 88.38 975 ALA A C 1
ATOM 7524 O O . ALA A 1 975 ? 35.078 0.293 -36.078 1.00 88.38 975 ALA A O 1
ATOM 7525 N N . PHE A 1 976 ? 36.612 -0.911 -37.193 1.00 91.25 976 PHE A N 1
ATOM 7526 C CA . PHE A 1 976 ? 36.881 -1.878 -36.128 1.00 91.25 976 PHE A CA 1
ATOM 7527 C C . PHE A 1 976 ? 37.550 -1.193 -34.937 1.00 91.25 976 PHE A C 1
ATOM 7529 O O . PHE A 1 976 ? 37.062 -1.323 -33.819 1.00 91.25 976 PHE A O 1
ATOM 7536 N N . ASN A 1 977 ? 38.616 -0.424 -35.181 1.00 91.38 977 ASN A N 1
ATOM 7537 C CA . ASN A 1 977 ? 39.341 0.289 -34.130 1.00 91.38 977 ASN A CA 1
ATOM 7538 C C . ASN A 1 977 ? 38.434 1.289 -33.407 1.00 91.38 977 ASN A C 1
ATOM 7540 O O . ASN A 1 977 ? 38.339 1.232 -32.185 1.00 91.38 977 ASN A O 1
ATOM 7544 N N . LEU A 1 978 ? 37.699 2.120 -34.158 1.00 91.00 978 LEU A N 1
ATOM 7545 C CA . LEU A 1 978 ? 36.738 3.062 -33.581 1.00 91.00 978 LEU A CA 1
ATOM 7546 C C . LEU A 1 978 ? 35.703 2.340 -32.712 1.00 91.00 978 LEU A C 1
ATOM 7548 O O . LEU A 1 978 ? 35.476 2.722 -31.568 1.00 91.00 978 LEU A O 1
ATOM 7552 N N . ARG A 1 979 ? 35.105 1.263 -33.234 1.00 90.38 979 ARG A N 1
ATOM 7553 C CA . ARG A 1 979 ? 34.102 0.487 -32.501 1.00 90.38 979 ARG A CA 1
ATOM 7554 C C . ARG A 1 979 ? 34.675 -0.127 -31.226 1.00 90.38 979 ARG A C 1
ATOM 7556 O O . ARG A 1 979 ? 33.993 -0.165 -30.206 1.00 90.38 979 ARG A O 1
ATOM 7563 N N . LEU A 1 980 ? 35.896 -0.646 -31.300 1.00 91.69 980 LEU A N 1
ATOM 7564 C CA . LEU A 1 980 ? 36.579 -1.266 -30.177 1.00 91.69 980 LEU A CA 1
ATOM 7565 C C . LEU A 1 980 ? 36.882 -0.238 -29.078 1.00 91.69 980 LEU A C 1
ATOM 7567 O O . LEU A 1 980 ? 36.636 -0.538 -27.913 1.00 91.69 980 LEU A O 1
ATOM 7571 N N . ASP A 1 981 ? 37.344 0.961 -29.445 1.00 92.69 981 ASP A N 1
ATOM 7572 C CA . ASP A 1 981 ? 37.592 2.074 -28.516 1.00 92.69 981 ASP A CA 1
ATOM 7573 C C . ASP A 1 981 ? 36.291 2.563 -27.852 1.00 92.69 981 ASP A C 1
ATOM 7575 O O . ASP A 1 981 ? 36.243 2.768 -26.636 1.00 92.69 981 ASP A O 1
ATOM 7579 N N . GLU A 1 982 ? 35.209 2.702 -28.628 1.00 93.06 982 GLU A N 1
ATOM 7580 C CA . GLU A 1 982 ? 33.883 3.058 -28.108 1.00 93.06 982 GLU A CA 1
ATOM 7581 C C . GLU A 1 982 ? 33.365 2.008 -27.121 1.00 93.06 982 GLU A C 1
ATOM 7583 O O . GLU A 1 982 ? 32.879 2.356 -26.045 1.00 93.06 982 GLU A O 1
ATOM 7588 N N . LEU A 1 983 ? 33.478 0.722 -27.470 1.00 92.31 983 LEU A N 1
ATOM 7589 C CA . LEU A 1 983 ? 33.003 -0.379 -26.638 1.00 92.31 983 LEU A CA 1
ATOM 7590 C C . LEU A 1 983 ? 33.823 -0.510 -25.351 1.00 92.31 983 LEU A C 1
ATOM 7592 O O . LEU A 1 983 ? 33.247 -0.706 -24.283 1.00 92.31 983 LEU A O 1
ATOM 7596 N N . HIS A 1 984 ? 35.148 -0.363 -25.438 1.00 94.19 984 HIS A N 1
ATOM 7597 C CA . HIS A 1 984 ? 36.033 -0.334 -24.272 1.00 94.19 984 HIS A CA 1
ATOM 7598 C C . HIS A 1 984 ? 35.644 0.802 -23.326 1.00 94.19 984 HIS A C 1
ATOM 7600 O O . HIS A 1 984 ? 35.330 0.548 -22.164 1.00 94.19 984 HIS A O 1
ATOM 7606 N N . SER A 1 985 ? 35.511 2.021 -23.855 1.00 94.88 985 SER A N 1
ATOM 7607 C CA . SER A 1 985 ? 35.072 3.190 -23.085 1.00 94.88 985 SER A CA 1
ATOM 7608 C C . SER A 1 985 ? 33.697 2.973 -22.442 1.00 94.88 985 SER A C 1
ATOM 7610 O O . SER A 1 985 ? 33.483 3.345 -21.290 1.00 94.88 985 SER A O 1
ATOM 7612 N N . ALA A 1 986 ? 32.761 2.339 -23.155 1.00 94.75 986 ALA A N 1
ATOM 7613 C CA . ALA A 1 986 ? 31.435 2.028 -22.628 1.00 94.75 986 ALA A CA 1
ATOM 7614 C C . ALA A 1 986 ? 31.490 1.033 -21.457 1.00 94.75 986 ALA A C 1
ATOM 7616 O O . ALA A 1 986 ? 30.803 1.240 -20.454 1.00 94.75 986 ALA A O 1
ATOM 7617 N N . TYR A 1 987 ? 32.324 -0.009 -21.541 1.00 94.81 987 TYR A N 1
ATOM 7618 C CA . TYR A 1 987 ? 32.546 -0.938 -20.429 1.00 94.81 987 TYR A CA 1
ATOM 7619 C C . TYR A 1 987 ? 33.222 -0.259 -19.238 1.00 94.81 987 TYR A C 1
ATOM 7621 O O . TYR A 1 987 ? 32.769 -0.453 -18.110 1.00 94.81 987 TYR A O 1
ATOM 7629 N N . VAL A 1 988 ? 34.243 0.572 -19.478 1.00 96.31 988 VAL A N 1
ATOM 7630 C CA . VAL A 1 988 ? 34.910 1.353 -18.426 1.00 96.31 988 VAL A CA 1
ATOM 7631 C C . VAL A 1 988 ? 33.888 2.204 -17.672 1.00 96.31 988 VAL A C 1
ATOM 7633 O O . VAL A 1 988 ? 33.717 2.032 -16.466 1.00 96.31 988 VAL A O 1
ATOM 7636 N N . ASN A 1 989 ? 33.131 3.037 -18.391 1.00 95.50 989 ASN A N 1
ATOM 7637 C CA . ASN A 1 989 ? 32.118 3.917 -17.805 1.00 95.50 989 ASN A CA 1
ATOM 7638 C C . ASN A 1 989 ? 31.052 3.136 -17.020 1.00 95.50 989 ASN A C 1
ATOM 7640 O O . ASN A 1 989 ? 30.616 3.567 -15.953 1.00 95.50 989 ASN A O 1
ATOM 7644 N N . SER A 1 990 ? 30.629 1.978 -17.535 1.00 94.88 990 SER A N 1
ATOM 7645 C CA . SER A 1 990 ? 29.573 1.180 -16.907 1.00 94.88 990 SER A CA 1
ATOM 7646 C C . SER A 1 990 ? 30.057 0.457 -15.645 1.00 94.88 990 SER A C 1
ATOM 7648 O O . SER A 1 990 ? 29.338 0.417 -14.652 1.00 94.88 990 SER A O 1
ATOM 7650 N N . ILE A 1 991 ? 31.292 -0.056 -15.624 1.00 95.06 991 ILE A N 1
ATOM 7651 C CA . ILE A 1 991 ? 31.875 -0.668 -14.417 1.00 95.06 991 ILE A CA 1
ATOM 7652 C C . ILE A 1 991 ? 32.211 0.406 -13.371 1.00 95.06 991 ILE A C 1
ATOM 7654 O O . ILE A 1 991 ? 31.975 0.191 -12.184 1.00 95.06 991 ILE A O 1
ATOM 7658 N N . GLN A 1 992 ? 32.693 1.586 -13.779 1.00 96.19 992 GLN A N 1
ATOM 7659 C CA . GLN A 1 992 ? 32.869 2.724 -12.866 1.00 96.19 992 GLN A CA 1
ATOM 7660 C C . GLN A 1 992 ? 31.540 3.150 -12.228 1.00 96.19 992 GLN A C 1
ATOM 7662 O O . GLN A 1 992 ? 31.503 3.475 -11.040 1.00 96.19 992 GLN A O 1
ATOM 7667 N N . TYR A 1 993 ? 30.443 3.111 -12.991 1.00 95.56 993 TYR A N 1
ATOM 7668 C CA . TYR A 1 993 ? 29.097 3.342 -12.467 1.00 95.56 993 TYR A CA 1
ATOM 7669 C C . TYR A 1 993 ? 28.691 2.290 -11.425 1.00 95.56 993 TYR A C 1
ATOM 7671 O O . TYR A 1 993 ? 28.215 2.656 -10.352 1.00 95.56 993 TYR A O 1
ATOM 7679 N N . GLU A 1 994 ? 28.941 1.003 -11.682 1.00 94.31 994 GLU A N 1
ATOM 7680 C CA . GLU A 1 994 ? 28.694 -0.061 -10.696 1.00 94.31 994 GLU A CA 1
ATOM 7681 C C . GLU A 1 994 ? 29.522 0.114 -9.420 1.00 94.31 994 GLU A C 1
ATOM 7683 O O . GLU A 1 994 ? 28.989 -0.014 -8.320 1.00 94.31 994 GLU A O 1
ATOM 7688 N N . ILE A 1 995 ? 30.804 0.474 -9.534 1.00 96.12 995 ILE A N 1
ATOM 7689 C CA . ILE A 1 995 ? 31.657 0.740 -8.366 1.00 96.12 995 ILE A CA 1
ATOM 7690 C C . ILE A 1 995 ? 31.125 1.937 -7.567 1.00 96.12 995 ILE A C 1
ATOM 7692 O O . ILE A 1 995 ? 31.094 1.883 -6.338 1.00 96.12 995 ILE A O 1
ATOM 7696 N N . ALA A 1 996 ? 30.658 2.999 -8.232 1.00 95.62 996 ALA A N 1
ATOM 7697 C CA . ALA A 1 996 ? 30.054 4.159 -7.570 1.00 95.62 996 ALA A CA 1
ATOM 7698 C C . ALA A 1 996 ? 28.768 3.816 -6.788 1.00 95.62 996 ALA A C 1
ATOM 7700 O O . ALA A 1 996 ? 28.435 4.503 -5.822 1.00 95.62 996 ALA A O 1
ATOM 7701 N N . ASN A 1 997 ? 28.090 2.725 -7.153 1.00 94.88 997 ASN A N 1
ATOM 7702 C CA . ASN A 1 997 ? 26.899 2.221 -6.474 1.00 94.88 997 ASN A CA 1
ATOM 7703 C C . ASN A 1 997 ? 27.196 1.329 -5.254 1.00 94.88 997 ASN A C 1
ATOM 7705 O O . ASN A 1 997 ? 26.269 1.011 -4.508 1.00 94.88 997 ASN A O 1
ATOM 7709 N N . LEU A 1 998 ? 28.455 0.932 -5.029 1.00 94.75 998 LEU A N 1
ATOM 7710 C CA . LEU A 1 998 ? 28.843 0.119 -3.874 1.00 94.75 998 LEU A CA 1
ATOM 7711 C C . LEU A 1 998 ? 28.740 0.896 -2.553 1.00 94.75 998 LEU A C 1
ATOM 7713 O O . LEU A 1 998 ? 28.744 2.135 -2.512 1.00 94.75 998 LEU A O 1
ATOM 7717 N N . SER A 1 999 ? 28.719 0.142 -1.449 1.00 93.56 999 SER A N 1
ATOM 7718 C CA . SER A 1 999 ? 28.741 0.716 -0.106 1.00 93.56 999 SER A CA 1
ATOM 7719 C C . SER A 1 999 ? 29.938 1.649 0.090 1.00 93.56 999 SER A C 1
ATOM 7721 O O . SER A 1 999 ? 31.003 1.444 -0.503 1.00 93.56 999 SER A O 1
ATOM 7723 N N . LEU A 1 1000 ? 29.789 2.686 0.923 1.00 93.12 1000 LEU A N 1
ATOM 7724 C CA . LEU A 1 1000 ? 30.896 3.615 1.169 1.00 93.12 1000 LEU A CA 1
ATOM 7725 C C . LEU A 1 1000 ? 32.184 2.895 1.627 1.00 93.12 1000 LEU A C 1
ATOM 7727 O O . LEU A 1 1000 ? 33.223 3.175 1.028 1.00 93.12 1000 LEU A O 1
ATOM 7731 N N . PRO A 1 1001 ? 32.150 1.942 2.584 1.00 92.00 1001 PRO A N 1
ATOM 7732 C CA . PRO A 1 1001 ? 33.347 1.195 2.965 1.00 92.00 1001 PRO A CA 1
ATOM 7733 C C . PRO A 1 1001 ? 33.998 0.452 1.792 1.00 92.00 1001 PRO A C 1
ATOM 7735 O O . PRO A 1 1001 ? 35.219 0.441 1.685 1.00 92.00 1001 PRO A O 1
ATOM 7738 N N . HIS A 1 1002 ? 33.216 -0.126 0.873 1.00 93.69 1002 HIS A N 1
ATOM 7739 C CA . HIS A 1 1002 ? 33.768 -0.821 -0.297 1.00 93.69 1002 HIS A CA 1
ATOM 7740 C C . HIS A 1 1002 ? 34.424 0.146 -1.283 1.00 93.69 1002 HIS A C 1
ATOM 7742 O O . HIS A 1 1002 ? 35.505 -0.135 -1.795 1.00 93.69 1002 HIS A O 1
ATOM 7748 N N . ARG A 1 1003 ? 33.811 1.310 -1.519 1.00 94.50 1003 ARG A N 1
ATOM 7749 C CA . ARG A 1 1003 ? 34.399 2.348 -2.376 1.00 94.50 1003 ARG A CA 1
ATOM 7750 C C . ARG A 1 1003 ? 35.685 2.911 -1.786 1.00 94.50 1003 ARG A C 1
ATOM 7752 O O . ARG A 1 1003 ? 36.658 3.070 -2.512 1.00 94.50 1003 ARG A O 1
ATOM 7759 N N . GLN A 1 1004 ? 35.704 3.177 -0.481 1.00 92.81 1004 GLN A N 1
ATOM 7760 C CA . GLN A 1 1004 ? 36.903 3.632 0.225 1.00 92.81 1004 GLN A CA 1
ATOM 7761 C C . GLN A 1 1004 ? 38.004 2.571 0.197 1.00 92.81 1004 GLN A C 1
ATOM 7763 O O . GLN A 1 1004 ? 39.164 2.906 -0.013 1.00 92.81 1004 GLN A O 1
ATOM 7768 N N . LEU A 1 1005 ? 37.650 1.293 0.334 1.00 92.31 1005 LEU A N 1
ATOM 7769 C CA . LEU A 1 1005 ? 38.604 0.195 0.237 1.00 92.31 1005 LEU A CA 1
ATOM 7770 C C . LEU A 1 1005 ? 39.211 0.069 -1.174 1.00 92.31 1005 LEU A C 1
ATOM 7772 O O . LEU A 1 1005 ? 40.407 -0.173 -1.296 1.00 92.31 1005 LEU A O 1
ATOM 7776 N N . LEU A 1 1006 ? 38.426 0.274 -2.237 1.00 94.06 1006 LEU A N 1
ATOM 7777 C CA . LEU A 1 1006 ? 38.930 0.285 -3.619 1.00 94.06 1006 LEU A CA 1
ATOM 7778 C C . LEU A 1 1006 ? 39.752 1.548 -3.946 1.00 94.06 1006 LEU A C 1
ATOM 7780 O O . LEU A 1 1006 ? 40.724 1.475 -4.696 1.00 94.06 1006 LEU A O 1
ATOM 7784 N N . GLU A 1 1007 ? 39.395 2.703 -3.384 1.00 93.25 1007 GLU A N 1
ATOM 7785 C CA . GLU A 1 1007 ? 40.114 3.961 -3.625 1.00 93.25 1007 GLU A CA 1
ATOM 7786 C C . GLU A 1 1007 ? 41.429 4.038 -2.833 1.00 93.25 1007 GLU A C 1
ATOM 7788 O O . GLU A 1 1007 ? 42.472 4.369 -3.387 1.00 93.25 1007 GLU A O 1
ATOM 7793 N N . TYR A 1 1008 ? 41.397 3.710 -1.543 1.00 92.06 1008 TYR A N 1
ATOM 7794 C CA . TYR A 1 1008 ? 42.501 3.959 -0.611 1.00 92.06 1008 TYR A CA 1
ATOM 7795 C C . TYR A 1 1008 ? 43.263 2.687 -0.220 1.00 92.06 1008 TYR A C 1
ATOM 7797 O O . TYR A 1 1008 ? 44.325 2.764 0.390 1.00 92.06 1008 TYR A O 1
ATOM 7805 N N . GLY A 1 1009 ? 42.754 1.503 -0.571 1.00 92.38 1009 GLY A N 1
ATOM 7806 C CA . GLY A 1 1009 ? 43.384 0.223 -0.258 1.00 92.38 1009 GLY A CA 1
ATOM 7807 C C . GLY A 1 1009 ? 44.490 -0.196 -1.225 1.00 92.38 1009 GLY A C 1
ATOM 7808 O O . GLY A 1 1009 ? 44.611 0.286 -2.357 1.00 92.38 1009 GLY A O 1
ATOM 7809 N N . SER A 1 1010 ? 45.286 -1.157 -0.766 1.00 93.12 1010 SER A N 1
ATOM 7810 C CA . SER A 1 1010 ? 46.198 -1.942 -1.596 1.00 93.12 1010 SER A CA 1
ATOM 7811 C C . SER A 1 1010 ? 45.414 -3.016 -2.335 1.00 93.12 1010 SER A C 1
ATOM 7813 O O . SER A 1 1010 ? 44.743 -3.828 -1.700 1.00 93.12 1010 SER A O 1
ATOM 7815 N N . LEU A 1 1011 ? 45.492 -3.014 -3.666 1.00 95.06 1011 LEU A N 1
ATOM 7816 C CA . LEU A 1 1011 ? 44.715 -3.906 -4.523 1.00 95.06 1011 LEU A CA 1
ATOM 7817 C C . LEU A 1 1011 ? 45.623 -4.897 -5.244 1.00 95.06 1011 LEU A C 1
ATOM 7819 O O . LEU A 1 1011 ? 46.657 -4.517 -5.796 1.00 95.06 1011 LEU A O 1
ATOM 7823 N N . GLU A 1 1012 ? 45.199 -6.151 -5.319 1.00 94.62 1012 GLU A N 1
ATOM 7824 C CA . GLU A 1 1012 ? 45.844 -7.196 -6.111 1.00 94.62 1012 GLU A CA 1
ATOM 7825 C C . GLU A 1 1012 ? 44.812 -7.915 -6.980 1.00 94.62 1012 GLU A C 1
ATOM 7827 O O . GLU A 1 1012 ? 43.783 -8.372 -6.484 1.00 94.62 1012 GLU A O 1
ATOM 7832 N N . LEU A 1 1013 ? 45.086 -8.019 -8.281 1.00 93.44 1013 LEU A N 1
ATOM 7833 C CA . LEU A 1 1013 ? 44.177 -8.616 -9.257 1.00 93.44 1013 LEU A CA 1
ATOM 7834 C C . LEU A 1 1013 ? 44.611 -10.041 -9.570 1.00 93.44 1013 LEU A C 1
ATOM 7836 O O . LEU A 1 1013 ? 45.787 -10.292 -9.842 1.00 93.44 1013 LEU A O 1
ATOM 7840 N N . TYR A 1 1014 ? 43.646 -10.952 -9.602 1.00 90.56 1014 TYR A N 1
ATOM 7841 C CA . TYR A 1 1014 ? 43.854 -12.374 -9.823 1.00 90.56 1014 TYR A CA 1
ATOM 7842 C C . TYR A 1 1014 ? 42.941 -12.915 -10.922 1.00 90.56 1014 TYR A C 1
ATOM 7844 O O . TYR A 1 1014 ? 41.749 -12.603 -10.983 1.00 90.56 1014 TYR A O 1
ATOM 7852 N N . THR A 1 1015 ? 43.504 -13.784 -11.758 1.00 88.81 1015 THR A N 1
ATOM 7853 C CA . THR A 1 1015 ? 42.757 -14.647 -12.676 1.00 88.81 1015 THR A CA 1
ATOM 7854 C C . THR A 1 1015 ? 42.719 -16.086 -12.172 1.00 88.81 1015 THR A C 1
ATOM 7856 O O . THR A 1 1015 ? 43.552 -16.475 -11.353 1.00 88.81 1015 THR A O 1
ATOM 7859 N N . LEU A 1 1016 ? 41.760 -16.867 -12.674 1.00 87.75 1016 LEU A N 1
ATOM 7860 C CA . LEU A 1 1016 ? 41.562 -18.273 -12.353 1.00 87.75 1016 LEU A CA 1
ATOM 7861 C C . LEU A 1 1016 ? 41.815 -19.170 -13.572 1.00 87.75 1016 LEU A C 1
ATOM 7863 O O . LEU A 1 1016 ? 41.466 -18.795 -14.688 1.00 87.75 1016 LEU A O 1
ATOM 7867 N N . SER A 1 1017 ? 42.336 -20.379 -13.349 1.00 81.38 1017 SER A N 1
ATOM 7868 C CA . SER A 1 1017 ? 42.419 -21.443 -14.367 1.00 81.38 1017 SER A CA 1
ATOM 7869 C C . SER A 1 1017 ? 41.804 -22.754 -13.866 1.00 81.38 1017 SER A C 1
ATOM 7871 O O . SER A 1 1017 ? 41.869 -23.064 -12.671 1.00 81.38 1017 SER A O 1
ATOM 7873 N N . ASP A 1 1018 ? 41.226 -23.537 -14.784 1.00 74.25 1018 ASP A N 1
ATOM 7874 C CA . ASP A 1 1018 ? 40.597 -24.830 -14.475 1.00 74.25 1018 ASP A CA 1
ATOM 7875 C C . ASP A 1 1018 ? 41.634 -25.906 -14.094 1.00 74.25 1018 ASP A C 1
ATOM 7877 O O . ASP A 1 1018 ? 42.820 -25.819 -14.420 1.00 74.25 1018 ASP A O 1
ATOM 7881 N N . THR A 1 1019 ? 41.177 -26.945 -13.399 1.00 69.44 1019 THR A N 1
ATOM 7882 C CA . THR A 1 1019 ? 41.963 -28.089 -12.921 1.00 69.44 1019 THR A CA 1
ATOM 7883 C C . THR A 1 1019 ? 41.601 -29.407 -13.612 1.00 69.44 1019 THR A C 1
ATOM 7885 O O . THR A 1 1019 ? 41.925 -30.475 -13.087 1.00 69.44 1019 THR A O 1
ATOM 7888 N N . ALA A 1 1020 ? 40.939 -29.351 -14.774 1.00 59.22 1020 ALA A N 1
ATOM 7889 C CA . ALA A 1 1020 ? 40.467 -30.524 -15.508 1.00 59.22 1020 ALA A CA 1
ATOM 7890 C C . ALA A 1 1020 ? 41.571 -31.596 -15.720 1.00 59.22 1020 ALA A C 1
ATOM 7892 O O . ALA A 1 1020 ? 42.718 -31.252 -16.035 1.00 59.22 1020 ALA A O 1
ATOM 7893 N N . PRO A 1 1021 ? 41.260 -32.902 -15.563 1.00 45.84 1021 PRO A N 1
ATOM 7894 C CA . PRO A 1 1021 ? 42.261 -33.964 -15.651 1.00 45.84 1021 PRO A CA 1
ATOM 7895 C C . PRO A 1 1021 ? 42.847 -34.059 -17.068 1.00 45.84 1021 PRO A C 1
ATOM 7897 O O . PRO A 1 1021 ? 42.116 -34.308 -18.021 1.00 45.84 1021 PRO A O 1
ATOM 7900 N N . GLY A 1 1022 ? 44.169 -33.899 -17.199 1.00 52.16 1022 GLY A N 1
ATOM 7901 C CA . GLY A 1 1022 ? 44.901 -34.056 -18.466 1.00 52.16 1022 GLY A CA 1
ATOM 7902 C C . GLY A 1 1022 ? 45.353 -32.760 -19.152 1.00 52.16 1022 GLY A C 1
ATOM 7903 O O . GLY A 1 1022 ? 46.072 -32.838 -20.143 1.00 52.16 1022 GLY A O 1
ATOM 7904 N N . ALA A 1 1023 ? 45.006 -31.580 -18.628 1.00 47.12 1023 ALA A N 1
ATOM 7905 C CA . ALA A 1 1023 ? 45.481 -30.303 -19.163 1.00 47.12 1023 ALA A CA 1
ATOM 7906 C C . ALA A 1 1023 ? 46.821 -29.880 -18.521 1.00 47.12 1023 ALA A C 1
ATOM 7908 O O . ALA A 1 1023 ? 46.910 -29.708 -17.303 1.00 47.12 1023 ALA A O 1
ATOM 7909 N N . SER A 1 1024 ? 47.872 -29.657 -19.323 1.00 51.53 1024 SER A N 1
ATOM 7910 C CA . SER A 1 1024 ? 48.973 -28.759 -18.926 1.00 51.53 1024 SER A CA 1
ATOM 7911 C C . SER A 1 1024 ? 48.380 -27.391 -18.583 1.00 51.53 1024 SER A C 1
ATOM 7913 O O . SER A 1 1024 ? 47.444 -27.016 -19.283 1.00 51.53 1024 SER A O 1
ATOM 7915 N N . ARG A 1 1025 ? 48.892 -26.682 -17.552 1.00 53.66 1025 ARG A N 1
ATOM 7916 C CA . ARG A 1 1025 ? 48.394 -25.380 -17.030 1.00 53.66 1025 ARG A CA 1
ATOM 7917 C C . ARG A 1 1025 ? 47.499 -24.664 -18.056 1.00 53.66 1025 ARG A C 1
ATOM 7919 O O . ARG A 1 1025 ? 48.017 -24.045 -18.980 1.00 53.66 1025 ARG A O 1
ATOM 7926 N N . ALA A 1 1026 ? 46.184 -24.874 -17.937 1.00 56.78 1026 ALA A N 1
ATOM 7927 C CA . ALA A 1 1026 ? 45.214 -24.450 -18.943 1.00 56.78 1026 ALA A CA 1
ATOM 7928 C C . ALA A 1 1026 ? 45.239 -22.924 -19.107 1.00 56.78 1026 ALA A C 1
ATOM 7930 O O . ALA A 1 1026 ? 45.593 -22.209 -18.161 1.00 56.78 1026 ALA A O 1
ATOM 7931 N N . GLU A 1 1027 ? 44.854 -22.440 -20.293 1.00 60.84 1027 GLU A N 1
ATOM 7932 C CA . GLU A 1 1027 ? 44.704 -21.006 -20.551 1.00 60.84 1027 GLU A CA 1
ATOM 7933 C C . GLU A 1 1027 ? 43.856 -20.335 -19.449 1.00 60.84 1027 GLU A C 1
ATOM 7935 O O . GLU A 1 1027 ? 42.924 -20.958 -18.925 1.00 60.84 1027 GLU A O 1
ATOM 7940 N N . PRO A 1 1028 ? 44.172 -19.087 -19.057 1.00 62.81 1028 PRO A N 1
ATOM 7941 C CA . PRO A 1 1028 ? 43.410 -18.368 -18.045 1.00 62.81 1028 PRO A CA 1
ATOM 7942 C C . PRO A 1 1028 ? 41.925 -18.298 -18.411 1.00 62.81 1028 PRO A C 1
ATOM 7944 O O . PRO A 1 1028 ? 41.560 -17.866 -19.503 1.00 62.81 1028 PRO A O 1
ATOM 7947 N N . LEU A 1 1029 ? 41.050 -18.618 -17.457 1.00 67.94 1029 LEU A N 1
ATOM 7948 C CA . LEU A 1 1029 ? 39.603 -18.390 -17.558 1.00 67.94 1029 LEU A CA 1
ATOM 7949 C C . LEU A 1 1029 ? 39.257 -16.903 -17.330 1.00 67.94 1029 LEU A C 1
ATOM 7951 O O . LEU A 1 1029 ? 38.103 -16.568 -17.074 1.00 67.94 1029 LEU A O 1
ATOM 7955 N N . SER A 1 1030 ? 40.254 -16.005 -17.401 1.00 62.50 1030 SER A N 1
ATOM 7956 C CA . SER A 1 1030 ? 40.164 -14.567 -17.096 1.00 62.50 1030 SER A CA 1
ATOM 7957 C C . SER A 1 1030 ? 39.102 -13.830 -17.893 1.00 62.50 1030 SER A C 1
ATOM 7959 O O . SER A 1 1030 ? 38.728 -12.729 -17.508 1.00 62.50 1030 SER A O 1
ATOM 7961 N N . ARG A 1 1031 ? 38.641 -14.388 -19.017 1.00 74.75 1031 ARG A N 1
ATOM 7962 C CA . ARG A 1 1031 ? 37.905 -13.637 -20.035 1.00 74.75 1031 ARG A CA 1
ATOM 7963 C C . ARG A 1 1031 ? 36.632 -12.976 -19.504 1.00 74.75 1031 ARG A C 1
ATOM 7965 O O . ARG A 1 1031 ? 36.315 -11.876 -19.945 1.00 74.75 1031 ARG A O 1
ATOM 7972 N N . TYR A 1 1032 ? 35.922 -13.612 -18.570 1.00 86.44 1032 TYR A N 1
ATOM 7973 C CA . TYR A 1 1032 ? 34.640 -13.100 -18.073 1.00 86.44 1032 TYR A CA 1
ATOM 7974 C C . TYR A 1 1032 ? 34.618 -12.738 -16.585 1.00 86.44 1032 TYR A C 1
ATOM 7976 O O . TYR A 1 1032 ? 33.628 -12.153 -16.151 1.00 86.44 1032 TYR A O 1
ATOM 7984 N N . GLY A 1 1033 ? 35.682 -13.016 -15.821 1.00 89.00 1033 GLY A N 1
ATOM 7985 C CA . GLY A 1 1033 ? 35.735 -12.729 -14.385 1.00 89.00 1033 GLY A CA 1
ATOM 7986 C C . GLY A 1 1033 ? 37.151 -12.499 -13.854 1.00 89.00 1033 GLY A C 1
ATOM 7987 O O . GLY A 1 1033 ? 38.096 -13.188 -14.244 1.00 89.00 1033 GLY A O 1
ATOM 7988 N N . VAL A 1 1034 ? 37.289 -11.544 -12.932 1.00 92.06 1034 VAL A N 1
ATOM 7989 C CA . VAL A 1 1034 ? 38.546 -11.174 -12.257 1.00 92.06 1034 VAL A CA 1
ATOM 7990 C C . VAL A 1 1034 ? 38.291 -11.007 -10.761 1.00 92.06 1034 VAL A C 1
ATOM 7992 O O . VAL A 1 1034 ? 37.266 -10.457 -10.364 1.00 92.06 1034 VAL A O 1
ATOM 7995 N N . ILE A 1 1035 ? 39.224 -11.471 -9.930 1.00 92.69 1035 ILE A N 1
ATOM 7996 C CA . ILE A 1 1035 ? 39.169 -11.298 -8.474 1.00 92.69 1035 ILE A CA 1
ATOM 7997 C C . ILE A 1 1035 ? 40.086 -10.149 -8.074 1.00 92.69 1035 ILE A C 1
ATOM 7999 O O . ILE A 1 1035 ? 41.261 -10.148 -8.426 1.00 92.69 1035 ILE A O 1
ATOM 8003 N N . VAL A 1 1036 ? 39.561 -9.194 -7.314 1.00 94.56 1036 VAL A N 1
ATOM 8004 C CA . VAL A 1 1036 ? 40.310 -8.075 -6.740 1.00 94.56 1036 VAL A CA 1
ATOM 8005 C C . VAL A 1 1036 ? 40.380 -8.269 -5.234 1.00 94.56 1036 VAL A C 1
ATOM 8007 O O . VAL A 1 1036 ? 39.365 -8.188 -4.548 1.00 94.56 1036 VAL A O 1
ATOM 8010 N N . TRP A 1 1037 ? 41.569 -8.554 -4.717 1.00 94.19 1037 TRP A N 1
ATOM 8011 C CA . TRP A 1 1037 ? 41.828 -8.595 -3.282 1.00 94.19 1037 TRP A CA 1
ATOM 8012 C C . TRP A 1 1037 ? 42.221 -7.204 -2.791 1.00 94.19 1037 TRP A C 1
ATOM 8014 O O . TRP A 1 1037 ? 43.105 -6.584 -3.384 1.00 94.19 1037 TRP A O 1
ATOM 8024 N N . CYS A 1 1038 ? 41.592 -6.736 -1.716 1.00 93.62 1038 CYS A N 1
ATOM 8025 C CA . CYS A 1 1038 ? 41.777 -5.394 -1.183 1.00 93.62 1038 CYS A CA 1
ATOM 8026 C C . CYS A 1 1038 ? 42.152 -5.432 0.301 1.00 93.62 1038 CYS A C 1
ATOM 8028 O O . CYS A 1 1038 ? 41.435 -6.027 1.110 1.00 93.62 1038 CYS A O 1
ATOM 8030 N N . GLU A 1 1039 ? 43.227 -4.729 0.654 1.00 91.88 1039 GLU A N 1
ATOM 8031 C CA . GLU A 1 1039 ? 43.722 -4.587 2.029 1.00 91.88 1039 GLU A CA 1
ATOM 8032 C C . GLU A 1 1039 ? 43.825 -3.111 2.406 1.00 91.88 1039 GLU A C 1
ATOM 8034 O O . GLU A 1 1039 ? 44.326 -2.291 1.630 1.00 91.88 1039 GLU A O 1
ATOM 8039 N N . HIS A 1 1040 ? 43.385 -2.764 3.613 1.00 90.56 1040 HIS A N 1
ATOM 8040 C CA . HIS A 1 1040 ? 43.550 -1.418 4.150 1.00 90.56 1040 HIS A CA 1
ATOM 8041 C C . HIS A 1 1040 ? 43.599 -1.451 5.684 1.00 90.56 1040 HIS A C 1
ATOM 8043 O O . HIS A 1 1040 ? 42.739 -2.092 6.280 1.00 90.56 1040 HIS A O 1
ATOM 8049 N N . PRO A 1 1041 ? 44.514 -0.725 6.359 1.00 86.75 1041 PRO A N 1
ATOM 8050 C CA . PRO A 1 1041 ? 44.658 -0.799 7.819 1.00 86.75 1041 PRO A CA 1
ATOM 8051 C C . PRO A 1 1041 ? 43.386 -0.465 8.614 1.00 86.75 1041 PRO A C 1
ATOM 8053 O O . PRO A 1 1041 ? 43.190 -0.978 9.712 1.00 86.75 1041 PRO A O 1
ATOM 8056 N N . ALA A 1 1042 ? 42.531 0.399 8.062 1.00 85.81 1042 ALA A N 1
ATOM 8057 C CA . ALA A 1 1042 ? 41.305 0.864 8.708 1.00 85.81 1042 ALA A CA 1
ATOM 8058 C C . ALA A 1 1042 ? 40.042 0.037 8.391 1.00 85.81 1042 ALA A C 1
ATOM 8060 O O . ALA A 1 1042 ? 38.994 0.271 8.993 1.00 85.81 1042 ALA A O 1
ATOM 8061 N N . PHE A 1 1043 ? 40.106 -0.894 7.433 1.00 86.00 1043 PHE A N 1
ATOM 8062 C CA . PHE A 1 1043 ? 38.958 -1.698 7.004 1.00 86.00 1043 PHE A CA 1
ATOM 8063 C C . PHE A 1 1043 ? 39.280 -3.185 7.113 1.00 86.00 1043 PHE A C 1
ATOM 8065 O O . PHE A 1 1043 ? 40.433 -3.596 7.125 1.00 86.00 1043 PHE A O 1
ATOM 8072 N N . GLN A 1 1044 ? 38.248 -4.020 7.183 1.00 87.69 1044 GLN A N 1
ATOM 8073 C CA . GLN A 1 1044 ? 38.458 -5.457 7.084 1.00 87.69 1044 GLN A CA 1
ATOM 8074 C C . GLN A 1 1044 ? 38.770 -5.821 5.628 1.00 87.69 1044 GLN A C 1
ATOM 8076 O O . GLN A 1 1044 ? 38.045 -5.386 4.733 1.00 87.69 1044 GLN A O 1
ATOM 8081 N N . ASP A 1 1045 ? 39.792 -6.650 5.407 1.00 90.19 1045 ASP A N 1
ATOM 8082 C CA . ASP A 1 1045 ? 40.151 -7.127 4.069 1.00 90.19 1045 ASP A CA 1
ATOM 8083 C C . ASP A 1 1045 ? 38.947 -7.756 3.354 1.00 90.19 1045 ASP A C 1
ATOM 8085 O O . ASP A 1 1045 ? 38.110 -8.442 3.967 1.00 90.19 1045 ASP A O 1
ATOM 8089 N N . ARG A 1 1046 ? 38.856 -7.520 2.045 1.00 92.19 1046 ARG A N 1
ATOM 8090 C CA . ARG A 1 1046 ? 37.773 -8.024 1.193 1.00 92.19 1046 ARG A CA 1
ATOM 8091 C C . ARG A 1 1046 ? 38.296 -8.483 -0.153 1.00 92.19 1046 ARG A C 1
ATOM 8093 O O . ARG A 1 1046 ? 39.256 -7.930 -0.679 1.00 92.19 1046 ARG A O 1
ATOM 8100 N N . ALA A 1 1047 ? 37.600 -9.454 -0.728 1.00 92.94 1047 ALA A N 1
ATOM 8101 C CA . ALA A 1 1047 ? 37.726 -9.803 -2.131 1.00 92.94 1047 ALA A CA 1
ATOM 8102 C C . ALA A 1 1047 ? 36.478 -9.338 -2.890 1.00 92.94 1047 ALA A C 1
ATOM 8104 O O . ALA A 1 1047 ? 35.361 -9.482 -2.393 1.00 92.94 1047 ALA A O 1
ATOM 8105 N N . PHE A 1 1048 ? 36.666 -8.833 -4.104 1.00 93.94 1048 PHE A N 1
ATOM 8106 C CA . PHE A 1 1048 ? 35.589 -8.521 -5.037 1.00 93.94 1048 PHE A CA 1
ATOM 8107 C C . PHE A 1 1048 ? 35.739 -9.359 -6.302 1.00 93.94 1048 PHE A C 1
ATOM 8109 O O . PHE A 1 1048 ? 36.802 -9.377 -6.918 1.00 93.94 1048 PHE A O 1
ATOM 8116 N N . GLU A 1 1049 ? 34.669 -10.028 -6.713 1.00 92.19 1049 GLU A N 1
ATOM 8117 C CA . GLU A 1 1049 ? 34.559 -10.641 -8.032 1.00 92.19 1049 GLU A CA 1
ATOM 8118 C C . GLU A 1 1049 ? 33.941 -9.636 -9.000 1.00 92.19 1049 GLU A C 1
ATOM 8120 O O . GLU A 1 1049 ? 32.816 -9.171 -8.807 1.00 92.19 1049 GLU A O 1
ATOM 8125 N N . ILE A 1 1050 ? 34.679 -9.289 -10.048 1.00 93.38 1050 ILE A N 1
ATOM 8126 C CA . ILE A 1 1050 ? 34.229 -8.370 -11.090 1.00 93.38 1050 ILE A CA 1
ATOM 8127 C C . ILE A 1 1050 ? 34.002 -9.180 -12.360 1.00 93.38 1050 ILE A C 1
ATOM 8129 O O . ILE A 1 1050 ? 34.925 -9.832 -12.850 1.00 93.38 1050 ILE A O 1
ATOM 8133 N N . PHE A 1 1051 ? 32.784 -9.108 -12.900 1.00 92.06 1051 PHE A N 1
ATOM 8134 C CA . PHE A 1 1051 ? 32.376 -9.750 -14.151 1.00 92.06 1051 PHE A CA 1
ATOM 8135 C C . PHE A 1 1051 ? 32.120 -8.677 -15.220 1.00 92.06 1051 PHE A C 1
ATOM 8137 O O . PHE A 1 1051 ? 31.000 -8.163 -15.314 1.00 92.06 1051 PHE A O 1
ATOM 8144 N N . PRO A 1 1052 ? 33.123 -8.311 -16.043 1.00 89.81 1052 PRO A N 1
ATOM 8145 C CA . PRO A 1 1052 ? 33.015 -7.168 -16.949 1.00 89.81 1052 PRO A CA 1
ATOM 8146 C C . PRO A 1 1052 ? 31.905 -7.304 -17.983 1.00 89.81 1052 PRO A C 1
ATOM 8148 O O . PRO A 1 1052 ? 31.158 -6.358 -18.209 1.00 89.81 1052 PRO A O 1
ATOM 8151 N N . GLY A 1 1053 ? 31.741 -8.501 -18.558 1.00 86.50 1053 GLY A N 1
ATOM 8152 C CA . GLY A 1 1053 ? 30.701 -8.770 -19.557 1.00 86.50 1053 GLY A CA 1
ATOM 8153 C C . GLY A 1 1053 ? 29.273 -8.647 -19.012 1.00 86.50 1053 GLY A C 1
ATOM 8154 O O . GLY A 1 1053 ? 28.350 -8.413 -19.787 1.00 86.50 1053 GLY A O 1
ATOM 8155 N N . LEU A 1 1054 ? 29.102 -8.770 -17.690 1.00 88.44 1054 LEU A N 1
ATOM 8156 C CA . LEU A 1 1054 ? 27.827 -8.601 -16.990 1.00 88.44 1054 LEU A CA 1
ATOM 8157 C C . LEU A 1 1054 ? 27.678 -7.220 -16.345 1.00 88.44 1054 LEU A C 1
ATOM 8159 O O . LEU A 1 1054 ? 26.596 -6.927 -15.846 1.00 88.44 1054 LEU A O 1
ATOM 8163 N N . ILE A 1 1055 ? 28.743 -6.404 -16.333 1.00 90.94 1055 ILE A N 1
ATOM 8164 C CA . ILE A 1 1055 ? 28.809 -5.129 -15.608 1.00 90.94 1055 ILE A CA 1
ATOM 8165 C C . ILE A 1 1055 ? 28.350 -5.361 -14.158 1.00 90.94 1055 ILE A C 1
ATOM 8167 O O . ILE A 1 1055 ? 27.333 -4.855 -13.698 1.00 90.94 1055 ILE A O 1
ATOM 8171 N N . ARG A 1 1056 ? 29.055 -6.254 -13.453 1.00 89.88 1056 ARG A N 1
ATOM 8172 C CA . ARG A 1 1056 ? 28.679 -6.677 -12.099 1.00 89.88 1056 ARG A CA 1
ATOM 8173 C C . ARG A 1 1056 ? 29.902 -6.761 -11.200 1.00 89.88 1056 ARG A C 1
ATOM 8175 O O . ARG A 1 1056 ? 30.905 -7.364 -11.580 1.00 89.88 1056 ARG A O 1
ATOM 8182 N N . VAL A 1 1057 ? 29.778 -6.210 -9.996 1.00 92.00 1057 VAL A N 1
ATOM 8183 C CA . VAL A 1 1057 ? 30.752 -6.351 -8.908 1.00 92.00 1057 VAL A CA 1
ATOM 8184 C C . VAL A 1 1057 ? 30.076 -7.075 -7.747 1.00 92.00 1057 VAL A C 1
ATOM 8186 O O . VAL A 1 1057 ? 28.993 -6.682 -7.314 1.00 92.00 1057 VAL A O 1
ATOM 8189 N N . VAL A 1 1058 ? 30.686 -8.152 -7.263 1.00 89.38 1058 VAL A N 1
ATOM 8190 C CA . VAL A 1 1058 ? 30.161 -8.990 -6.179 1.00 89.38 1058 VAL A CA 1
ATOM 8191 C C . VAL A 1 1058 ? 31.193 -9.045 -5.058 1.00 89.38 1058 VAL A C 1
ATOM 8193 O O . VAL A 1 1058 ? 32.357 -9.348 -5.297 1.00 89.38 1058 VAL A O 1
ATOM 8196 N N . GLU A 1 1059 ? 30.782 -8.739 -3.830 1.00 88.50 1059 GLU A N 1
ATOM 8197 C CA . GLU A 1 1059 ? 31.627 -8.941 -2.649 1.00 88.50 1059 GLU A CA 1
ATOM 8198 C C . GLU A 1 1059 ? 31.733 -10.435 -2.327 1.00 88.50 1059 GLU A C 1
ATOM 8200 O O . GLU A 1 1059 ? 30.733 -11.154 -2.332 1.00 88.50 1059 GLU A O 1
ATOM 8205 N N . HIS A 1 1060 ? 32.938 -10.882 -1.977 1.00 83.62 1060 HIS A N 1
ATOM 8206 C CA . HIS A 1 1060 ? 33.201 -12.240 -1.528 1.00 83.62 1060 HIS A CA 1
ATOM 8207 C C . HIS A 1 1060 ? 33.765 -12.252 -0.104 1.00 83.62 1060 HIS A C 1
ATOM 8209 O O . HIS A 1 1060 ? 34.975 -12.162 0.117 1.00 83.62 1060 HIS A O 1
ATOM 8215 N N . ALA A 1 1061 ? 32.873 -12.345 0.883 1.00 78.31 1061 ALA A N 1
ATOM 8216 C CA . ALA A 1 1061 ? 33.240 -12.320 2.302 1.00 78.31 1061 ALA A CA 1
ATOM 8217 C C . ALA A 1 1061 ? 33.947 -13.606 2.785 1.00 78.31 1061 ALA A C 1
ATOM 8219 O O . ALA A 1 1061 ? 34.615 -13.597 3.824 1.00 78.31 1061 ALA A O 1
ATOM 8220 N N . ASP A 1 1062 ? 33.813 -14.709 2.040 1.00 82.50 1062 ASP A N 1
ATOM 8221 C CA . ASP A 1 1062 ? 34.333 -16.023 2.432 1.00 82.50 1062 ASP A CA 1
ATOM 8222 C C . ASP A 1 1062 ? 35.769 -16.270 1.943 1.00 82.50 1062 ASP A C 1
ATOM 8224 O O . ASP A 1 1062 ? 36.449 -17.170 2.451 1.00 82.50 1062 ASP A O 1
ATOM 8228 N N . LEU A 1 1063 ? 36.259 -15.468 0.989 1.00 86.44 1063 LEU A N 1
ATOM 8229 C CA . LEU A 1 1063 ? 37.652 -15.511 0.553 1.00 86.44 1063 LEU A CA 1
ATOM 8230 C C . LEU A 1 1063 ? 38.577 -14.918 1.627 1.00 86.44 1063 LEU A C 1
ATOM 8232 O O . LEU A 1 1063 ? 38.341 -13.849 2.186 1.00 86.44 1063 LEU A O 1
ATOM 8236 N N . ARG A 1 1064 ? 39.667 -15.626 1.931 1.00 85.50 1064 ARG A N 1
ATOM 8237 C CA . ARG A 1 1064 ? 40.647 -15.268 2.968 1.00 85.50 1064 ARG A CA 1
ATOM 8238 C C . ARG A 1 1064 ? 42.027 -15.079 2.358 1.00 85.50 1064 ARG A C 1
ATOM 8240 O O . ARG A 1 1064 ? 42.422 -15.848 1.484 1.00 85.50 1064 ARG A O 1
ATOM 8247 N N . ARG A 1 1065 ? 42.829 -14.166 2.920 1.00 86.25 1065 ARG A N 1
ATOM 8248 C CA . ARG A 1 1065 ? 44.206 -13.891 2.464 1.00 86.25 1065 ARG A CA 1
ATOM 8249 C C . ARG A 1 1065 ? 45.059 -15.152 2.318 1.00 86.25 1065 ARG A C 1
ATOM 8251 O O . ARG A 1 1065 ? 45.788 -15.314 1.347 1.00 86.25 1065 ARG A O 1
ATOM 8258 N N . THR A 1 1066 ? 44.906 -16.101 3.239 1.00 81.88 1066 THR A N 1
ATOM 8259 C CA . THR A 1 1066 ? 45.642 -17.375 3.240 1.00 81.88 1066 THR A CA 1
ATOM 8260 C C . THR A 1 1066 ? 45.437 -18.218 1.977 1.00 81.88 1066 THR A C 1
ATOM 8262 O O . THR A 1 1066 ? 46.275 -19.077 1.679 1.00 81.88 1066 THR A O 1
ATOM 8265 N N . GLN A 1 1067 ? 44.355 -17.997 1.220 1.00 80.62 1067 GLN A N 1
ATOM 8266 C CA . GLN A 1 1067 ? 44.086 -18.675 -0.049 1.00 80.62 1067 GLN A CA 1
ATOM 8267 C C . GLN A 1 1067 ? 44.994 -18.199 -1.192 1.00 80.62 1067 GLN A C 1
ATOM 8269 O O . GLN A 1 1067 ? 45.238 -18.995 -2.098 1.00 80.62 1067 GLN A O 1
ATOM 8274 N N . PHE A 1 1068 ? 45.561 -16.991 -1.094 1.00 82.19 1068 PHE A N 1
ATOM 8275 C CA . PHE A 1 1068 ? 46.421 -16.362 -2.107 1.00 82.19 1068 PHE A CA 1
ATOM 8276 C C . PHE A 1 1068 ? 47.928 -16.629 -1.895 1.00 82.19 1068 PHE A C 1
ATOM 8278 O O . PHE A 1 1068 ? 48.752 -16.303 -2.741 1.00 82.19 1068 PHE A O 1
ATOM 8285 N N . ASN A 1 1069 ? 48.319 -17.275 -0.788 1.00 73.06 1069 ASN A N 1
ATOM 8286 C CA . ASN A 1 1069 ? 49.731 -17.442 -0.398 1.00 73.06 1069 ASN A CA 1
ATOM 8287 C C . ASN A 1 1069 ? 50.526 -18.495 -1.209 1.00 73.06 1069 ASN A C 1
ATOM 8289 O O . ASN A 1 1069 ? 51.709 -18.695 -0.943 1.00 73.06 1069 ASN A O 1
ATOM 8293 N N . SER A 1 1070 ? 49.913 -19.242 -2.139 1.00 64.81 1070 SER A N 1
ATOM 8294 C CA . SER A 1 1070 ? 50.627 -20.271 -2.918 1.00 64.81 1070 SER A CA 1
ATOM 8295 C C . SER A 1 1070 ? 50.003 -20.508 -4.291 1.00 64.81 1070 SER A C 1
ATOM 8297 O O . SER A 1 1070 ? 48.897 -21.036 -4.385 1.00 64.81 1070 SER A O 1
ATOM 8299 N N . THR A 1 1071 ? 50.769 -20.221 -5.344 1.00 65.44 1071 THR A N 1
ATOM 8300 C CA . THR A 1 1071 ? 50.423 -20.464 -6.758 1.00 65.44 1071 THR A CA 1
ATOM 8301 C C . THR A 1 1071 ? 50.750 -21.889 -7.229 1.00 65.44 1071 THR A C 1
ATOM 8303 O O . THR A 1 1071 ? 50.422 -22.271 -8.348 1.00 65.44 1071 THR A O 1
ATOM 8306 N N . LEU A 1 1072 ? 51.393 -22.700 -6.377 1.00 60.84 1072 LEU A N 1
ATOM 8307 C CA . LEU A 1 1072 ? 51.933 -24.024 -6.722 1.00 60.84 1072 LEU A CA 1
ATOM 8308 C C . LEU A 1 1072 ? 50.924 -25.175 -6.586 1.00 60.84 1072 LEU A C 1
ATOM 8310 O O . LEU A 1 1072 ? 51.229 -26.298 -6.986 1.00 60.84 1072 LEU A O 1
ATOM 8314 N N . ARG A 1 1073 ? 49.732 -24.937 -6.019 1.00 69.38 1073 ARG A N 1
ATOM 8315 C CA . ARG A 1 1073 ? 48.669 -25.950 -5.903 1.00 69.38 1073 ARG A CA 1
ATOM 8316 C C . ARG A 1 1073 ? 47.289 -25.344 -6.122 1.00 69.38 1073 ARG A C 1
ATOM 8318 O O . ARG A 1 1073 ? 46.970 -24.318 -5.525 1.00 69.38 1073 ARG A O 1
ATOM 8325 N N . ALA A 1 1074 ? 46.446 -26.045 -6.874 1.00 75.25 1074 ALA A N 1
ATOM 8326 C CA . ALA A 1 1074 ? 45.036 -25.706 -6.992 1.00 75.25 1074 ALA A CA 1
ATOM 8327 C C . ALA A 1 1074 ? 44.296 -25.823 -5.651 1.00 75.25 1074 ALA A C 1
ATOM 8329 O O . ALA A 1 1074 ? 44.546 -26.743 -4.865 1.00 75.25 1074 ALA A O 1
ATOM 8330 N N . ARG A 1 1075 ? 43.351 -24.913 -5.399 1.00 78.31 1075 ARG A N 1
ATOM 8331 C CA . ARG A 1 1075 ? 42.585 -24.836 -4.144 1.00 78.31 1075 ARG A CA 1
ATOM 8332 C C . ARG A 1 1075 ? 41.092 -24.737 -4.414 1.00 78.31 1075 ARG A C 1
ATOM 8334 O O . ARG A 1 1075 ? 40.684 -24.261 -5.462 1.00 78.31 1075 ARG A O 1
ATOM 8341 N N . SER A 1 1076 ? 40.284 -25.189 -3.457 1.00 85.50 1076 SER A N 1
ATOM 8342 C CA . SER A 1 1076 ? 38.831 -25.009 -3.510 1.00 85.50 1076 SER A CA 1
ATOM 8343 C C . SER A 1 1076 ? 38.489 -23.572 -3.135 1.00 85.50 1076 SER A C 1
ATOM 8345 O O . SER A 1 1076 ? 38.748 -23.171 -1.999 1.00 85.50 1076 SER A O 1
ATOM 8347 N N . TRP A 1 1077 ? 37.968 -22.801 -4.084 1.00 87.44 1077 TRP A N 1
ATOM 8348 C CA . TRP A 1 1077 ? 37.487 -21.436 -3.875 1.00 87.44 1077 TRP A CA 1
ATOM 8349 C C . TRP A 1 1077 ? 35.957 -21.405 -4.026 1.00 87.44 1077 TRP A C 1
ATOM 8351 O O . TRP A 1 1077 ? 35.419 -22.226 -4.776 1.00 87.44 1077 TRP A O 1
ATOM 8361 N N . PRO A 1 1078 ? 35.236 -20.499 -3.342 1.00 87.69 1078 PRO A N 1
ATOM 8362 C CA . PRO A 1 1078 ? 33.777 -20.413 -3.402 1.00 87.69 1078 PRO A CA 1
ATOM 8363 C C . PRO A 1 1078 ? 33.300 -19.666 -4.664 1.00 87.69 1078 PRO A C 1
ATOM 8365 O O . PRO A 1 1078 ? 32.571 -18.684 -4.580 1.00 87.69 1078 PRO A O 1
ATOM 8368 N N . VAL A 1 1079 ? 33.755 -20.117 -5.835 1.00 87.44 1079 VAL A N 1
ATOM 8369 C CA . VAL A 1 1079 ? 33.567 -19.455 -7.137 1.00 87.44 1079 VAL A CA 1
ATOM 8370 C C . VAL A 1 1079 ? 32.807 -20.350 -8.117 1.00 87.44 1079 VAL A C 1
ATOM 8372 O O . VAL A 1 1079 ? 32.915 -21.579 -8.059 1.00 87.44 1079 VAL A O 1
ATOM 8375 N N . ASP A 1 1080 ? 32.075 -19.743 -9.056 1.00 88.38 1080 ASP A N 1
ATOM 8376 C CA . ASP A 1 1080 ? 31.359 -20.457 -10.120 1.00 88.38 1080 ASP A CA 1
ATOM 8377 C C . ASP A 1 1080 ? 32.139 -20.446 -11.443 1.00 88.38 1080 ASP A C 1
ATOM 8379 O O . ASP A 1 1080 ? 32.056 -19.499 -12.224 1.00 88.38 1080 ASP A O 1
ATOM 8383 N N . LEU A 1 1081 ? 32.855 -21.534 -11.741 1.00 85.31 1081 LEU A N 1
ATOM 8384 C CA . LEU A 1 1081 ? 33.637 -21.670 -12.979 1.00 85.31 1081 LEU A CA 1
ATOM 8385 C C . LEU A 1 1081 ? 32.821 -21.491 -14.271 1.00 85.31 1081 LEU A C 1
ATOM 8387 O O . LEU A 1 1081 ? 33.389 -21.093 -15.292 1.00 85.31 1081 LEU A O 1
ATOM 8391 N N . GLN A 1 1082 ? 31.506 -21.748 -14.260 1.00 85.38 1082 GLN A N 1
ATOM 8392 C CA . GLN A 1 1082 ? 30.673 -21.511 -15.446 1.00 85.38 1082 GLN A CA 1
ATOM 8393 C C . GLN A 1 1082 ? 30.552 -20.018 -15.771 1.00 85.38 1082 GLN A C 1
ATOM 8395 O O . GLN A 1 1082 ? 30.572 -19.647 -16.943 1.00 85.38 1082 GLN A O 1
ATOM 8400 N N . ALA A 1 1083 ? 30.516 -19.153 -14.756 1.00 86.88 1083 ALA A N 1
ATOM 8401 C CA . ALA A 1 1083 ? 30.490 -17.708 -14.961 1.00 86.88 1083 ALA A CA 1
ATOM 8402 C C . ALA A 1 1083 ? 31.791 -17.208 -15.614 1.00 86.88 1083 ALA A C 1
ATOM 8404 O O . ALA A 1 1083 ? 31.743 -16.428 -16.563 1.00 86.88 1083 ALA A O 1
ATOM 8405 N N . TYR A 1 1084 ? 32.944 -17.732 -15.182 1.00 86.81 1084 TYR A N 1
ATOM 8406 C CA . TYR A 1 1084 ? 34.260 -17.389 -15.741 1.00 86.81 1084 TYR A CA 1
ATOM 8407 C C . TYR A 1 1084 ? 34.462 -17.901 -17.177 1.00 86.81 1084 TYR A C 1
ATOM 8409 O O . TYR A 1 1084 ? 35.147 -17.258 -17.968 1.00 86.81 1084 TYR A O 1
ATOM 8417 N N . THR A 1 1085 ? 33.853 -19.034 -17.541 1.00 81.94 1085 THR A N 1
ATOM 8418 C CA . THR A 1 1085 ? 33.991 -19.647 -18.878 1.00 81.94 1085 THR A CA 1
ATOM 8419 C C . THR A 1 1085 ? 32.974 -19.135 -19.894 1.00 81.94 1085 THR A C 1
ATOM 8421 O O . THR A 1 1085 ? 33.330 -18.879 -21.042 1.00 81.94 1085 THR A O 1
ATOM 8424 N N . LEU A 1 1086 ? 31.707 -18.996 -19.493 1.00 82.88 1086 LEU A N 1
ATOM 8425 C CA . LEU A 1 1086 ? 30.583 -18.712 -20.392 1.00 82.88 1086 LEU A CA 1
ATOM 8426 C C . LEU A 1 1086 ? 30.072 -17.268 -20.295 1.00 82.88 1086 LEU A C 1
ATOM 8428 O O . LEU A 1 1086 ? 29.230 -16.862 -21.108 1.00 82.88 1086 LEU A O 1
ATOM 8432 N N . GLY A 1 1087 ? 30.520 -16.500 -19.297 1.00 80.44 1087 GLY A N 1
ATOM 8433 C CA . GLY A 1 1087 ? 29.977 -15.174 -18.999 1.00 80.44 1087 GLY A CA 1
ATOM 8434 C C . GLY A 1 1087 ? 28.505 -15.223 -18.579 1.00 80.44 1087 GLY A C 1
ATOM 8435 O O . GLY A 1 1087 ? 27.726 -14.358 -18.975 1.00 80.44 1087 GLY A O 1
ATOM 8436 N N . SER A 1 1088 ? 28.092 -16.279 -17.872 1.00 84.69 1088 SER A N 1
ATOM 8437 C CA . SER A 1 1088 ? 26.756 -16.406 -17.274 1.00 84.69 1088 SER A CA 1
ATOM 8438 C C . SER A 1 1088 ? 26.700 -15.749 -15.893 1.00 84.69 1088 SER A C 1
ATOM 8440 O O . SER A 1 1088 ? 27.733 -15.589 -15.248 1.00 84.69 1088 SER A O 1
ATOM 8442 N N . LEU A 1 1089 ? 25.496 -15.421 -15.406 1.00 82.06 1089 LEU A N 1
ATOM 8443 C CA . LEU A 1 1089 ? 25.309 -14.957 -14.026 1.00 82.06 1089 LEU A CA 1
ATOM 8444 C C . LEU A 1 1089 ? 25.906 -15.970 -13.025 1.00 82.06 1089 LEU A C 1
ATOM 8446 O O . LEU A 1 1089 ? 25.654 -17.171 -13.176 1.00 82.06 1089 LEU A O 1
ATOM 8450 N N . PRO A 1 1090 ? 26.677 -15.514 -12.021 1.00 84.56 1090 PRO A N 1
ATOM 8451 C CA . PRO A 1 1090 ? 27.282 -16.402 -11.035 1.00 84.56 1090 PRO A CA 1
ATOM 8452 C C . PRO A 1 1090 ? 26.211 -17.043 -10.146 1.00 84.56 1090 PRO A C 1
ATOM 8454 O O . PRO A 1 1090 ? 25.293 -16.370 -9.671 1.00 84.56 1090 PRO A O 1
ATOM 8457 N N . ARG A 1 1091 ? 26.320 -18.355 -9.909 1.00 84.75 1091 ARG A N 1
ATOM 8458 C CA . ARG A 1 1091 ? 25.419 -19.088 -9.009 1.00 84.75 1091 ARG A CA 1
ATOM 8459 C C . ARG A 1 1091 ? 25.913 -19.033 -7.566 1.00 84.75 1091 ARG A C 1
ATOM 8461 O O . ARG A 1 1091 ? 27.081 -19.280 -7.277 1.00 84.75 1091 ARG A O 1
ATOM 8468 N N . ASN A 1 1092 ? 24.986 -18.795 -6.644 1.00 78.62 1092 ASN A N 1
ATOM 8469 C CA . ASN A 1 1092 ? 25.283 -18.745 -5.214 1.00 78.62 1092 ASN A CA 1
ATOM 8470 C C . ASN A 1 1092 ? 25.653 -20.128 -4.648 1.00 78.62 1092 ASN A C 1
ATOM 8472 O O . ASN A 1 1092 ? 25.106 -21.147 -5.068 1.00 78.62 1092 ASN A O 1
ATOM 8476 N N . LYS A 1 1093 ? 26.515 -20.142 -3.619 1.00 80.62 1093 LYS A N 1
ATOM 8477 C CA . LYS A 1 1093 ? 26.919 -21.339 -2.843 1.00 80.62 1093 LYS A CA 1
ATOM 8478 C C . LYS A 1 1093 ? 27.600 -22.446 -3.664 1.00 80.62 1093 LYS A C 1
ATOM 8480 O O . LYS A 1 1093 ? 27.593 -23.608 -3.261 1.00 80.62 1093 LYS A O 1
ATOM 8485 N N . VAL A 1 1094 ? 28.203 -22.095 -4.795 1.00 85.94 1094 VAL A N 1
ATOM 8486 C CA . VAL A 1 1094 ? 29.030 -23.006 -5.594 1.00 85.94 1094 VAL A CA 1
ATOM 8487 C C . VAL A 1 1094 ? 30.495 -22.865 -5.177 1.00 85.94 1094 VAL A C 1
ATOM 8489 O O . VAL A 1 1094 ? 30.935 -21.813 -4.724 1.00 85.94 1094 VAL A O 1
ATOM 8492 N N . SER A 1 1095 ? 31.256 -23.952 -5.269 1.00 87.69 1095 SER A N 1
ATOM 8493 C CA . SER A 1 1095 ? 32.706 -23.942 -5.078 1.00 87.69 1095 SER A CA 1
ATOM 8494 C C . SER A 1 1095 ? 33.383 -24.738 -6.178 1.00 87.69 1095 SER A C 1
ATOM 8496 O O . SER A 1 1095 ? 32.839 -25.733 -6.658 1.00 87.69 1095 SER A O 1
ATOM 8498 N N . ALA A 1 1096 ? 34.596 -24.336 -6.536 1.00 86.62 1096 ALA A N 1
ATOM 8499 C CA . ALA A 1 1096 ? 35.380 -24.999 -7.559 1.00 86.62 1096 ALA A CA 1
ATOM 8500 C C . ALA A 1 1096 ? 36.854 -25.068 -7.177 1.00 86.62 1096 ALA A C 1
ATOM 8502 O O . ALA A 1 1096 ? 37.384 -24.203 -6.478 1.00 86.62 1096 ALA A O 1
ATOM 8503 N N . ARG A 1 1097 ? 37.532 -26.117 -7.648 1.00 86.00 1097 ARG A N 1
ATOM 8504 C CA . ARG A 1 1097 ? 38.978 -26.249 -7.487 1.00 86.00 1097 ARG A CA 1
ATOM 8505 C C . ARG A 1 1097 ? 39.671 -25.518 -8.632 1.00 86.00 1097 ARG A C 1
ATOM 8507 O O . ARG A 1 1097 ? 39.516 -25.910 -9.784 1.00 86.00 1097 ARG A O 1
ATOM 8514 N N . VAL A 1 1098 ? 40.434 -24.482 -8.299 1.00 85.81 1098 VAL A N 1
ATOM 8515 C CA . VAL A 1 1098 ? 41.009 -23.542 -9.266 1.00 85.81 1098 VAL A CA 1
ATOM 8516 C C . VAL A 1 1098 ? 42.486 -23.280 -8.995 1.00 85.81 1098 VAL A C 1
ATOM 8518 O O . VAL A 1 1098 ? 42.948 -23.322 -7.848 1.00 85.81 1098 VAL A O 1
ATOM 8521 N N . TRP A 1 1099 ? 43.228 -23.010 -10.063 1.00 83.94 1099 TRP A N 1
ATOM 8522 C CA . TRP A 1 1099 ? 44.507 -22.306 -9.994 1.00 83.94 1099 TRP A CA 1
ATOM 8523 C C . TRP A 1 1099 ? 44.247 -20.805 -9.993 1.00 83.94 1099 TRP A C 1
ATOM 8525 O O . TRP A 1 1099 ? 43.254 -20.370 -10.568 1.00 83.94 1099 TRP A O 1
ATOM 8535 N N . HIS A 1 1100 ? 45.134 -20.024 -9.380 1.00 85.94 1100 HIS A N 1
ATOM 8536 C CA . HIS A 1 1100 ? 45.077 -18.568 -9.444 1.00 85.94 1100 HIS A CA 1
ATOM 8537 C C . HIS A 1 1100 ? 46.434 -17.989 -9.838 1.00 85.94 1100 HIS A C 1
ATOM 8539 O O . HIS A 1 1100 ? 47.483 -18.541 -9.496 1.00 85.94 1100 HIS A O 1
ATOM 8545 N N . GLU A 1 1101 ? 46.404 -16.859 -10.531 1.00 86.81 1101 GLU A N 1
ATOM 8546 C CA . GLU A 1 1101 ? 47.589 -16.117 -10.947 1.00 86.81 1101 GLU A CA 1
ATOM 8547 C C . GLU A 1 1101 ? 47.359 -14.622 -10.762 1.00 86.81 1101 GLU A C 1
ATOM 8549 O O . GLU A 1 1101 ? 46.305 -14.102 -11.127 1.00 86.81 1101 GLU A O 1
ATOM 8554 N N . LYS A 1 1102 ? 48.342 -13.938 -10.167 1.00 89.75 1102 LYS A N 1
ATOM 8555 C CA . LYS A 1 1102 ? 48.313 -12.485 -9.997 1.00 89.75 1102 LYS A CA 1
ATOM 8556 C C . LYS A 1 1102 ? 48.615 -11.821 -11.339 1.00 89.75 1102 LYS A C 1
ATOM 8558 O O . LYS A 1 1102 ? 49.656 -12.096 -11.928 1.00 89.75 1102 LYS A O 1
ATOM 8563 N N . ILE A 1 1103 ? 47.724 -10.944 -11.792 1.00 89.12 1103 ILE A N 1
ATOM 8564 C CA . ILE A 1 1103 ? 47.818 -10.269 -13.095 1.00 89.12 1103 ILE A CA 1
ATOM 8565 C C . ILE A 1 1103 ? 48.122 -8.771 -12.978 1.00 89.12 1103 ILE A C 1
ATOM 8567 O O . ILE A 1 1103 ? 48.624 -8.181 -13.935 1.00 89.12 1103 ILE A O 1
ATOM 8571 N N . ASP A 1 1104 ? 47.830 -8.141 -11.834 1.00 91.56 1104 ASP A N 1
ATOM 8572 C CA . ASP A 1 1104 ? 48.187 -6.741 -11.564 1.00 91.56 1104 ASP A CA 1
ATOM 8573 C C . ASP A 1 1104 ? 48.133 -6.376 -10.070 1.00 91.56 1104 ASP A C 1
ATOM 8575 O O . ASP A 1 1104 ? 47.673 -7.167 -9.240 1.00 91.56 1104 ASP A O 1
ATOM 8579 N N . ASN A 1 1105 ? 48.570 -5.162 -9.728 1.00 93.88 1105 ASN A N 1
ATOM 8580 C CA . ASN A 1 1105 ? 48.426 -4.568 -8.402 1.00 93.88 1105 ASN A CA 1
ATOM 8581 C C . ASN A 1 1105 ? 48.409 -3.033 -8.425 1.00 93.88 1105 ASN A C 1
ATOM 8583 O O . ASN A 1 1105 ? 49.110 -2.401 -9.207 1.00 93.88 1105 ASN A O 1
ATOM 8587 N N . PHE A 1 1106 ? 47.687 -2.440 -7.473 1.00 92.06 1106 PHE A N 1
ATOM 8588 C CA . PHE A 1 1106 ? 47.579 -0.993 -7.293 1.00 92.06 1106 PHE A CA 1
ATOM 8589 C C . PHE A 1 1106 ? 47.863 -0.630 -5.836 1.00 92.06 1106 PHE A C 1
ATOM 8591 O O . PHE A 1 1106 ? 47.154 -1.064 -4.931 1.00 92.06 1106 PHE A O 1
ATOM 8598 N N . TRP A 1 1107 ? 48.884 0.191 -5.599 1.00 87.62 1107 TRP A N 1
ATOM 8599 C CA . TRP A 1 1107 ? 49.259 0.633 -4.253 1.00 87.62 1107 TRP A CA 1
ATOM 8600 C C . TRP A 1 1107 ? 48.705 2.032 -3.973 1.00 87.62 1107 TRP A C 1
ATOM 8602 O O . TRP A 1 1107 ? 48.667 2.856 -4.891 1.00 87.62 1107 TRP A O 1
ATOM 8612 N N . PRO A 1 1108 ? 48.198 2.303 -2.762 1.00 84.75 1108 PRO A N 1
ATOM 8613 C CA . PRO A 1 1108 ? 47.684 3.619 -2.401 1.00 84.75 1108 PRO A CA 1
ATOM 8614 C C . PRO A 1 1108 ? 48.814 4.634 -2.191 1.00 84.75 1108 PRO A C 1
ATOM 8616 O O . PRO A 1 1108 ? 49.986 4.266 -2.082 1.00 84.75 1108 PRO A O 1
ATOM 8619 N N . SER A 1 1109 ? 48.473 5.922 -2.129 1.00 78.38 1109 SER A N 1
ATOM 8620 C CA . SER A 1 1109 ? 49.441 6.959 -1.756 1.00 78.38 1109 SER A CA 1
ATOM 8621 C C . SER A 1 1109 ? 49.753 6.879 -0.255 1.00 78.38 1109 SER A C 1
ATOM 8623 O O . SER A 1 1109 ? 48.953 6.376 0.535 1.00 78.38 1109 SER A O 1
ATOM 8625 N N . ALA A 1 1110 ? 50.887 7.438 0.183 1.00 69.19 1110 ALA A N 1
ATOM 8626 C CA . ALA A 1 1110 ? 51.273 7.420 1.601 1.00 69.19 1110 ALA A CA 1
ATOM 8627 C C . ALA A 1 1110 ? 50.227 8.076 2.531 1.00 69.19 1110 ALA A C 1
ATOM 8629 O O . ALA A 1 1110 ? 50.031 7.616 3.653 1.00 69.19 1110 ALA A O 1
ATOM 8630 N N . HIS A 1 1111 ? 49.526 9.113 2.056 1.00 65.50 1111 HIS A N 1
ATOM 8631 C CA . HIS A 1 1111 ? 48.438 9.779 2.788 1.00 65.50 1111 HIS A CA 1
ATOM 8632 C C . HIS A 1 1111 ? 47.147 8.955 2.867 1.00 65.50 1111 HIS A C 1
ATOM 8634 O O . HIS A 1 1111 ? 46.383 9.118 3.812 1.00 65.50 1111 HIS A O 1
ATOM 8640 N N . ASP A 1 1112 ? 46.929 8.054 1.913 1.00 71.81 1112 ASP A N 1
ATOM 8641 C CA . ASP A 1 1112 ? 45.725 7.224 1.824 1.00 71.81 1112 ASP A CA 1
ATOM 8642 C C . ASP A 1 1112 ? 45.824 5.978 2.717 1.00 71.81 1112 ASP A C 1
ATOM 8644 O O . ASP A 1 1112 ? 44.835 5.300 2.939 1.00 71.81 1112 ASP A O 1
ATOM 8648 N N . SER A 1 1113 ? 47.013 5.690 3.263 1.00 65.25 1113 SER A N 1
ATOM 8649 C CA . SER A 1 1113 ? 47.307 4.499 4.077 1.00 65.25 1113 SER A CA 1
ATOM 8650 C C . SER A 1 1113 ? 47.087 4.714 5.586 1.00 65.25 1113 SER A C 1
ATOM 8652 O O . SER A 1 1113 ? 47.625 3.967 6.408 1.00 65.25 1113 SER A O 1
ATOM 8654 N N . LEU A 1 1114 ? 46.370 5.776 5.975 1.00 68.00 1114 LEU A N 1
ATOM 8655 C CA . LEU A 1 1114 ? 46.153 6.136 7.378 1.00 68.00 1114 LEU A CA 1
ATOM 8656 C C . LEU A 1 1114 ? 45.262 5.100 8.099 1.00 68.00 1114 LEU A C 1
ATOM 8658 O O . LEU A 1 1114 ? 44.324 4.565 7.509 1.00 68.00 1114 LEU A O 1
ATOM 8662 N N . PRO A 1 1115 ? 45.508 4.821 9.395 1.00 67.25 1115 PRO A N 1
ATOM 8663 C CA . PRO A 1 1115 ? 44.810 3.759 10.123 1.00 67.25 1115 PRO A CA 1
ATOM 8664 C C . PRO A 1 1115 ? 43.373 4.104 10.544 1.00 67.25 1115 PRO A C 1
ATOM 8666 O O . PRO A 1 1115 ? 42.656 3.217 11.000 1.00 67.25 1115 PRO A O 1
ATOM 8669 N N . ASP A 1 1116 ? 42.936 5.360 10.412 1.00 76.19 1116 ASP A N 1
ATOM 8670 C CA . ASP A 1 1116 ? 41.611 5.806 10.853 1.00 76.19 1116 ASP A CA 1
ATOM 8671 C C . ASP A 1 1116 ? 40.656 6.024 9.668 1.00 76.19 1116 ASP A C 1
ATOM 8673 O O . ASP A 1 1116 ? 40.778 6.995 8.917 1.00 76.19 1116 ASP A O 1
ATOM 8677 N N . ALA A 1 1117 ? 39.651 5.152 9.541 1.00 69.25 1117 ALA A N 1
ATOM 8678 C CA . ALA A 1 1117 ? 38.642 5.198 8.482 1.00 69.25 1117 ALA A CA 1
ATOM 8679 C C . ALA A 1 1117 ? 37.798 6.484 8.504 1.00 69.25 1117 ALA A C 1
ATOM 8681 O O . ALA A 1 1117 ? 37.277 6.893 7.467 1.00 69.25 1117 ALA A O 1
ATOM 8682 N N . SER A 1 1118 ? 37.663 7.140 9.662 1.00 69.31 1118 SER A N 1
ATOM 8683 C CA . SER A 1 1118 ? 36.875 8.370 9.802 1.00 69.31 1118 SER A CA 1
ATOM 8684 C C . SER A 1 1118 ? 37.537 9.586 9.143 1.00 69.31 1118 SER A C 1
ATOM 8686 O O . SER A 1 1118 ? 36.850 10.547 8.791 1.00 69.31 1118 SER A O 1
ATOM 8688 N N . THR A 1 1119 ? 38.854 9.517 8.922 1.00 74.00 1119 THR A N 1
ATOM 8689 C CA . THR A 1 1119 ? 39.643 10.565 8.257 1.00 74.00 1119 THR A CA 1
ATOM 8690 C C . THR A 1 1119 ? 39.606 10.471 6.731 1.00 74.00 1119 THR A C 1
ATOM 8692 O O . THR A 1 1119 ? 39.961 11.433 6.049 1.00 74.00 1119 THR A O 1
ATOM 8695 N N . LEU A 1 1120 ? 39.138 9.344 6.184 1.00 83.50 1120 LEU A N 1
ATOM 8696 C CA . LEU A 1 1120 ? 39.065 9.122 4.745 1.00 83.50 1120 LEU A CA 1
ATOM 8697 C C . LEU A 1 1120 ? 37.859 9.839 4.132 1.00 83.50 1120 LEU A C 1
ATOM 8699 O O . LEU A 1 1120 ? 36.725 9.763 4.619 1.00 83.50 1120 LEU A O 1
ATOM 8703 N N . GLY A 1 1121 ? 38.112 10.525 3.018 1.00 85.81 1121 GLY A N 1
ATOM 8704 C CA . GLY A 1 1121 ? 37.088 11.213 2.244 1.00 85.81 1121 GLY A CA 1
ATOM 8705 C C . GLY A 1 1121 ? 36.065 10.259 1.623 1.00 85.81 1121 GLY A C 1
ATOM 8706 O O . GLY A 1 1121 ? 36.220 9.036 1.610 1.00 85.81 1121 GLY A O 1
ATOM 8707 N N . VAL A 1 1122 ? 34.990 10.840 1.092 1.00 91.75 1122 VAL A N 1
ATOM 8708 C CA . VAL A 1 1122 ? 34.046 10.117 0.233 1.00 91.75 1122 VAL A CA 1
ATOM 8709 C C . VAL A 1 1122 ? 34.624 10.135 -1.184 1.00 91.75 1122 VAL A C 1
ATOM 8711 O O . VAL A 1 1122 ? 34.755 11.224 -1.745 1.00 91.75 1122 VAL A O 1
ATOM 8714 N N . PRO A 1 1123 ? 34.983 8.983 -1.773 1.00 92.56 1123 PRO A N 1
ATOM 8715 C CA . PRO A 1 1123 ? 35.612 8.961 -3.086 1.00 92.56 1123 PRO A CA 1
ATOM 8716 C C . PRO A 1 1123 ? 34.600 9.270 -4.193 1.00 92.56 1123 PRO A C 1
ATOM 8718 O O . PRO A 1 1123 ? 33.480 8.745 -4.190 1.00 92.56 1123 PRO A O 1
ATOM 8721 N N . GLN A 1 1124 ? 35.022 10.060 -5.184 1.00 94.38 1124 GLN A N 1
ATOM 8722 C CA . GLN A 1 1124 ? 34.290 10.256 -6.439 1.00 94.38 1124 GLN A CA 1
ATOM 8723 C C . GLN A 1 1124 ? 34.542 9.077 -7.388 1.00 94.38 1124 GLN A C 1
ATOM 8725 O O . GLN A 1 1124 ? 35.131 9.229 -8.453 1.00 94.38 1124 GLN A O 1
ATOM 8730 N N . SER A 1 1125 ? 34.130 7.870 -6.994 1.00 94.56 1125 SER A N 1
ATOM 8731 C CA . SER A 1 1125 ? 34.523 6.621 -7.669 1.00 94.56 1125 SER A CA 1
ATOM 8732 C C . SER A 1 1125 ? 34.188 6.572 -9.167 1.00 94.56 1125 SER A C 1
ATOM 8734 O O . SER A 1 1125 ? 34.911 5.926 -9.921 1.00 94.56 1125 SER A O 1
ATOM 8736 N N . TYR A 1 1126 ? 33.140 7.276 -9.614 1.00 95.12 1126 TYR A N 1
ATOM 8737 C CA . TYR A 1 1126 ? 32.778 7.351 -11.035 1.00 95.12 1126 TYR A CA 1
ATOM 8738 C C . TYR A 1 1126 ? 33.803 8.133 -11.875 1.00 95.12 1126 TYR A C 1
ATOM 8740 O O . TYR A 1 1126 ? 34.119 7.727 -12.987 1.00 95.12 1126 TYR A O 1
ATOM 8748 N N . THR A 1 1127 ? 34.334 9.240 -11.350 1.00 94.56 1127 THR A N 1
ATOM 8749 C CA . THR A 1 1127 ? 35.316 10.106 -12.032 1.00 94.56 1127 THR A CA 1
ATOM 8750 C C . THR A 1 1127 ? 36.749 9.886 -11.540 1.00 94.56 1127 THR A C 1
ATOM 8752 O O . THR A 1 1127 ? 37.668 10.548 -12.020 1.00 94.56 1127 THR A O 1
ATOM 8755 N N . SER A 1 1128 ? 36.961 8.960 -10.597 1.00 94.88 1128 SER A N 1
ATOM 8756 C CA . SER A 1 1128 ? 38.268 8.681 -10.000 1.00 94.88 1128 SER A CA 1
ATOM 8757 C C . SER A 1 1128 ? 39.265 8.191 -11.059 1.00 94.88 1128 SER A C 1
ATOM 8759 O O . SER A 1 1128 ? 39.028 7.152 -11.689 1.00 94.88 1128 SER A O 1
ATOM 8761 N N . PRO A 1 1129 ? 40.417 8.873 -11.225 1.00 94.94 1129 PRO A N 1
ATOM 8762 C CA . PRO A 1 1129 ? 41.483 8.411 -12.110 1.00 94.94 1129 PRO A CA 1
ATOM 8763 C C . PRO A 1 1129 ? 42.041 7.046 -11.698 1.00 94.94 1129 PRO A C 1
ATOM 8765 O O . PRO A 1 1129 ? 42.380 6.231 -12.554 1.00 94.94 1129 PRO A O 1
ATOM 8768 N N . ARG A 1 1130 ? 42.102 6.762 -10.389 1.00 93.62 1130 ARG A N 1
ATOM 8769 C CA . ARG A 1 1130 ? 42.587 5.477 -9.872 1.00 93.62 1130 ARG A CA 1
ATOM 8770 C C . ARG A 1 1130 ? 41.638 4.346 -10.247 1.00 93.62 1130 ARG A C 1
ATOM 8772 O O . ARG A 1 1130 ? 42.088 3.323 -10.758 1.00 93.62 1130 ARG A O 1
ATOM 8779 N N . ILE A 1 1131 ? 40.334 4.537 -10.036 1.00 95.81 1131 ILE A N 1
ATOM 8780 C CA . ILE A 1 1131 ? 39.327 3.543 -10.425 1.00 95.81 1131 ILE A CA 1
ATOM 8781 C C . ILE A 1 1131 ? 39.302 3.375 -11.946 1.00 95.81 1131 ILE A C 1
ATOM 8783 O O . ILE A 1 1131 ? 39.205 2.249 -12.425 1.00 95.81 1131 ILE A O 1
ATOM 8787 N N . HIS A 1 1132 ? 39.468 4.455 -12.714 1.00 96.62 1132 HIS A N 1
ATOM 8788 C CA . HIS A 1 1132 ? 39.602 4.369 -14.167 1.00 96.62 1132 HIS A CA 1
ATOM 8789 C C . HIS A 1 1132 ? 40.785 3.475 -14.576 1.00 96.62 1132 HIS A C 1
ATOM 8791 O O . HIS A 1 1132 ? 40.611 2.553 -15.368 1.00 96.62 1132 HIS A O 1
ATOM 8797 N N . MET A 1 1133 ? 41.973 3.677 -13.990 1.00 95.88 1133 MET A N 1
ATOM 8798 C CA . MET A 1 1133 ? 43.147 2.832 -14.255 1.00 95.88 1133 MET A CA 1
ATOM 8799 C C . MET A 1 1133 ? 42.927 1.367 -13.854 1.00 95.88 1133 MET A C 1
ATOM 8801 O O . MET A 1 1133 ? 43.310 0.465 -14.601 1.00 95.88 1133 MET A O 1
ATOM 8805 N N . LEU A 1 1134 ? 42.297 1.132 -12.698 1.00 95.38 1134 LEU A N 1
ATOM 8806 C CA . LEU A 1 1134 ? 41.937 -0.204 -12.223 1.00 95.38 1134 LEU A CA 1
ATOM 8807 C C . LEU A 1 1134 ? 41.037 -0.928 -13.231 1.00 95.38 1134 LEU A C 1
ATOM 8809 O O . LEU A 1 1134 ? 41.329 -2.057 -13.619 1.00 95.38 1134 LEU A O 1
ATOM 8813 N N . VAL A 1 1135 ? 39.953 -0.277 -13.658 1.00 96.50 1135 VAL A N 1
ATOM 8814 C CA . VAL A 1 1135 ? 38.959 -0.861 -14.568 1.00 96.50 1135 VAL A CA 1
ATOM 8815 C C . VAL A 1 1135 ? 39.544 -1.078 -15.964 1.00 96.50 1135 VAL A C 1
ATOM 8817 O O . VAL A 1 1135 ? 39.319 -2.137 -16.546 1.00 96.50 1135 VAL A O 1
ATOM 8820 N N . THR A 1 1136 ? 40.335 -0.134 -16.479 1.00 96.00 1136 THR A N 1
ATOM 8821 C CA . THR A 1 1136 ? 41.026 -0.277 -17.769 1.00 96.00 1136 THR A CA 1
ATOM 8822 C C . THR A 1 1136 ? 41.983 -1.468 -17.757 1.00 96.00 1136 THR A C 1
ATOM 8824 O O . THR A 1 1136 ? 41.853 -2.352 -18.600 1.00 96.00 1136 THR A O 1
ATOM 8827 N N . SER A 1 1137 ? 42.863 -1.574 -16.750 1.00 93.94 1137 SER A N 1
ATOM 8828 C CA . SER A 1 1137 ? 43.773 -2.725 -16.635 1.00 93.94 1137 SER A CA 1
ATOM 8829 C C . SER A 1 1137 ? 43.014 -4.047 -16.512 1.00 93.94 1137 SER A C 1
ATOM 8831 O O . SER A 1 1137 ? 43.368 -5.044 -17.147 1.00 93.94 1137 SER A O 1
ATOM 8833 N N . LEU A 1 1138 ? 41.929 -4.054 -15.731 1.00 93.75 1138 LEU A N 1
ATOM 8834 C CA . LEU A 1 1138 ? 41.071 -5.219 -15.589 1.00 93.75 1138 LEU A CA 1
ATOM 8835 C C . LEU A 1 1138 ? 40.503 -5.648 -16.943 1.00 93.75 1138 LEU A C 1
ATOM 8837 O O . LEU A 1 1138 ? 40.609 -6.825 -17.280 1.00 93.75 1138 LEU A O 1
ATOM 8841 N N . LEU A 1 1139 ? 39.933 -4.727 -17.724 1.00 93.44 1139 LEU A N 1
ATOM 8842 C CA . LEU A 1 1139 ? 39.345 -5.010 -19.037 1.00 93.44 1139 LEU A CA 1
ATOM 8843 C C . LEU A 1 1139 ? 40.381 -5.518 -20.038 1.00 93.44 1139 LEU A C 1
ATOM 8845 O O . LEU A 1 1139 ? 40.136 -6.536 -20.690 1.00 93.44 1139 LEU A O 1
ATOM 8849 N N . ASP A 1 1140 ? 41.540 -4.867 -20.113 1.00 91.62 1140 ASP A N 1
ATOM 8850 C CA . ASP A 1 1140 ? 42.616 -5.215 -21.047 1.00 91.62 1140 ASP A CA 1
ATOM 8851 C C . ASP A 1 1140 ? 43.171 -6.620 -20.769 1.00 91.62 1140 ASP A C 1
ATOM 8853 O O . ASP A 1 1140 ? 43.472 -7.382 -21.690 1.00 91.62 1140 ASP A O 1
ATOM 8857 N N . LYS A 1 1141 ? 43.232 -7.004 -19.487 1.00 88.38 1141 LYS A N 1
ATOM 8858 C CA . LYS A 1 1141 ? 43.712 -8.318 -19.029 1.00 88.38 1141 LYS A CA 1
ATOM 8859 C C . LYS A 1 1141 ? 42.617 -9.394 -18.949 1.00 88.38 1141 LYS A C 1
ATOM 8861 O O . LYS A 1 1141 ? 42.916 -10.538 -18.599 1.00 88.38 1141 LYS A O 1
ATOM 8866 N N . SER A 1 1142 ? 41.365 -9.060 -19.272 1.00 89.19 1142 SER A N 1
ATOM 8867 C CA . SER A 1 1142 ? 40.221 -9.985 -19.237 1.00 89.19 1142 SER A CA 1
ATOM 8868 C C . SER A 1 1142 ? 39.406 -9.961 -20.532 1.00 89.19 1142 SER A C 1
ATOM 8870 O O . SER A 1 1142 ? 39.712 -10.679 -21.484 1.00 89.19 1142 SER A O 1
ATOM 8872 N N . LEU A 1 1143 ? 38.354 -9.147 -20.575 1.00 88.12 1143 LEU A N 1
ATOM 8873 C CA . LEU A 1 1143 ? 37.344 -9.131 -21.621 1.00 88.12 1143 LEU A CA 1
ATOM 8874 C C . LEU A 1 1143 ? 37.941 -8.726 -22.978 1.00 88.12 1143 LEU A C 1
ATOM 8876 O O . LEU A 1 1143 ? 37.603 -9.333 -23.993 1.00 88.12 1143 LEU A O 1
ATOM 8880 N N . PHE A 1 1144 ? 38.882 -7.774 -22.982 1.00 90.75 1144 PHE A N 1
ATOM 8881 C CA . PHE A 1 1144 ? 39.539 -7.245 -24.182 1.00 90.75 1144 PHE A CA 1
ATOM 8882 C C . PHE A 1 1144 ? 40.852 -7.959 -24.552 1.00 90.75 1144 PHE A C 1
ATOM 8884 O O . PHE A 1 1144 ? 41.590 -7.512 -25.442 1.00 90.75 1144 PHE A O 1
ATOM 8891 N N . LEU A 1 1145 ? 41.130 -9.098 -23.909 1.00 86.12 1145 LEU A N 1
ATOM 8892 C CA . LEU A 1 1145 ? 42.334 -9.884 -24.146 1.00 86.12 1145 LEU A CA 1
ATOM 8893 C C . LEU A 1 1145 ? 42.398 -10.383 -25.601 1.00 86.12 1145 LEU A C 1
ATOM 8895 O O . LEU A 1 1145 ? 41.492 -11.081 -26.081 1.00 86.12 1145 LEU A O 1
ATOM 8899 N N . GLY A 1 1146 ? 43.509 -10.066 -26.275 1.00 84.50 1146 GLY A N 1
ATOM 8900 C CA . GLY A 1 1146 ? 43.779 -10.424 -27.673 1.00 84.50 1146 GLY A CA 1
ATOM 8901 C C . GLY A 1 1146 ? 43.316 -9.388 -28.706 1.00 84.50 1146 GLY A C 1
ATOM 8902 O O . GLY A 1 1146 ? 43.434 -9.632 -29.906 1.00 84.50 1146 GLY A O 1
ATOM 8903 N N . SER A 1 1147 ? 42.805 -8.234 -28.268 1.00 89.50 1147 SER A N 1
ATOM 8904 C CA . SER A 1 1147 ? 42.321 -7.182 -29.170 1.00 89.50 1147 SER A CA 1
ATOM 8905 C C . SER A 1 1147 ? 43.409 -6.556 -30.053 1.00 89.50 1147 SER A C 1
ATOM 8907 O O . SER A 1 1147 ? 43.118 -6.237 -31.203 1.00 89.50 1147 SER A O 1
ATOM 8909 N N . GLU A 1 1148 ? 44.654 -6.420 -29.584 1.00 87.19 1148 GLU A N 1
ATOM 8910 C CA . GLU A 1 1148 ? 45.754 -5.812 -30.358 1.00 87.19 1148 GLU A CA 1
ATOM 8911 C C . GLU A 1 1148 ? 46.072 -6.580 -31.650 1.00 87.19 1148 GLU A C 1
ATOM 8913 O O . GLU A 1 1148 ? 46.093 -5.990 -32.730 1.00 87.19 1148 GLU A O 1
ATOM 8918 N N . ALA A 1 1149 ? 46.200 -7.908 -31.577 1.00 87.44 1149 ALA A N 1
ATOM 8919 C CA . ALA A 1 1149 ? 46.423 -8.749 -32.758 1.00 87.44 1149 ALA A CA 1
ATOM 8920 C C . ALA A 1 1149 ? 45.265 -8.643 -33.775 1.00 87.44 1149 ALA A C 1
ATOM 8922 O O . ALA A 1 1149 ? 45.459 -8.692 -34.996 1.00 87.44 1149 ALA A O 1
ATOM 8923 N N . LEU A 1 1150 ? 44.034 -8.450 -33.285 1.00 89.50 1150 LEU A N 1
ATOM 8924 C CA . LEU A 1 1150 ? 42.873 -8.206 -34.140 1.00 89.50 1150 LEU A CA 1
ATOM 8925 C C . LEU A 1 1150 ? 42.904 -6.812 -34.780 1.00 89.50 1150 LEU A C 1
ATOM 8927 O O . LEU A 1 1150 ? 42.541 -6.701 -35.951 1.00 89.50 1150 LEU A O 1
ATOM 8931 N N . ARG A 1 1151 ? 43.386 -5.773 -34.077 1.00 89.25 1151 ARG A N 1
ATOM 8932 C CA . ARG A 1 1151 ? 43.584 -4.425 -34.651 1.00 89.25 1151 ARG A CA 1
ATOM 8933 C C . ARG A 1 1151 ? 44.572 -4.450 -35.815 1.00 89.25 1151 ARG A C 1
ATOM 8935 O O . ARG A 1 1151 ? 44.317 -3.834 -36.850 1.00 89.25 1151 ARG A O 1
ATOM 8942 N N . GLU A 1 1152 ? 45.684 -5.168 -35.661 1.00 86.44 1152 GLU A N 1
ATOM 8943 C CA . GLU A 1 1152 ? 46.712 -5.279 -36.701 1.00 86.44 1152 GLU A CA 1
ATOM 8944 C C . GLU A 1 1152 ? 46.196 -6.026 -37.936 1.00 86.44 1152 GLU A C 1
ATOM 8946 O O . GLU A 1 1152 ? 46.360 -5.557 -39.067 1.00 86.44 1152 GLU A O 1
ATOM 8951 N N . SER A 1 1153 ? 45.506 -7.150 -37.730 1.00 87.69 1153 SER A N 1
ATOM 8952 C CA . SER A 1 1153 ? 44.949 -7.946 -38.829 1.00 87.69 1153 SER A CA 1
ATOM 8953 C C . SER A 1 1153 ? 43.755 -7.276 -39.524 1.00 87.69 1153 SER A C 1
ATOM 8955 O O . SER A 1 1153 ? 43.579 -7.462 -40.729 1.00 87.69 1153 SER A O 1
ATOM 8957 N N . ALA A 1 1154 ? 42.961 -6.445 -38.831 1.00 87.12 1154 ALA A N 1
ATOM 8958 C CA . ALA A 1 1154 ? 41.768 -5.796 -39.399 1.00 87.12 1154 ALA A CA 1
ATOM 8959 C C . ALA A 1 1154 ? 42.072 -4.907 -40.614 1.00 87.12 1154 ALA A C 1
ATOM 8961 O O . ALA A 1 1154 ? 41.235 -4.768 -41.508 1.00 87.12 1154 ALA A O 1
ATOM 8962 N N . ARG A 1 1155 ? 43.279 -4.330 -40.664 1.00 86.00 1155 ARG A N 1
ATOM 8963 C CA . ARG A 1 1155 ? 43.746 -3.455 -41.752 1.00 86.00 1155 ARG A CA 1
ATOM 8964 C C . ARG A 1 1155 ? 44.344 -4.204 -42.943 1.00 86.00 1155 ARG A C 1
ATOM 8966 O O . ARG A 1 1155 ? 44.643 -3.581 -43.964 1.00 86.00 1155 ARG A O 1
ATOM 8973 N N . GLN A 1 1156 ? 44.502 -5.521 -42.849 1.00 86.19 1156 GLN A N 1
ATOM 8974 C CA . GLN A 1 1156 ? 45.093 -6.351 -43.898 1.00 86.19 1156 GLN A CA 1
ATOM 8975 C C . GLN A 1 1156 ? 44.014 -6.930 -44.821 1.00 86.19 1156 GLN A C 1
ATOM 8977 O O . GLN A 1 1156 ? 42.872 -7.143 -44.406 1.00 86.19 1156 GLN A O 1
ATOM 8982 N N . ALA A 1 1157 ? 44.338 -7.158 -46.097 1.00 83.00 1157 ALA A N 1
ATOM 8983 C CA . ALA A 1 1157 ? 43.467 -7.896 -47.016 1.00 83.00 1157 ALA A CA 1
ATOM 8984 C C . ALA A 1 1157 ? 43.363 -9.366 -46.569 1.00 83.00 1157 ALA A C 1
ATOM 8986 O O . ALA A 1 1157 ? 44.367 -9.949 -46.165 1.00 83.00 1157 ALA A O 1
ATOM 8987 N N . VAL A 1 1158 ? 42.165 -9.954 -46.620 1.00 87.69 1158 VAL A N 1
ATOM 8988 C CA . VAL A 1 1158 ? 42.016 -11.406 -46.411 1.00 87.69 1158 VAL A CA 1
ATOM 8989 C C . VAL A 1 1158 ? 42.411 -12.139 -47.687 1.00 87.69 1158 VAL A C 1
ATOM 8991 O O . VAL A 1 1158 ? 42.287 -11.587 -48.779 1.00 87.69 1158 VAL A O 1
ATOM 8994 N N . SER A 1 1159 ? 42.872 -13.384 -47.581 1.00 88.44 1159 SER A N 1
ATOM 8995 C CA . SER A 1 1159 ? 43.034 -14.209 -48.783 1.00 88.44 1159 SER A CA 1
ATOM 8996 C C . SER A 1 1159 ? 41.674 -14.477 -49.441 1.00 88.44 1159 SER A C 1
ATOM 8998 O O . SER A 1 1159 ? 40.631 -14.451 -48.782 1.00 88.44 1159 SER A O 1
ATOM 9000 N N . LEU A 1 1160 ? 41.674 -14.758 -50.746 1.00 84.31 1160 LEU A N 1
ATOM 9001 C CA . LEU A 1 1160 ? 40.444 -15.055 -51.485 1.00 84.31 1160 LEU A CA 1
ATOM 9002 C C . LEU A 1 1160 ? 39.712 -16.284 -50.912 1.00 84.31 1160 LEU A C 1
ATOM 9004 O O . LEU A 1 1160 ? 38.489 -16.276 -50.803 1.00 84.31 1160 LEU A O 1
ATOM 9008 N N . GLU A 1 1161 ? 40.450 -17.307 -50.471 1.00 83.56 1161 GLU A N 1
ATOM 9009 C CA . GLU A 1 1161 ? 39.879 -18.492 -49.816 1.00 83.56 1161 GLU A CA 1
ATOM 9010 C C . GLU A 1 1161 ? 39.214 -18.153 -48.475 1.00 83.56 1161 GLU A C 1
ATOM 9012 O O . GLU A 1 1161 ? 38.097 -18.595 -48.214 1.00 83.56 1161 GLU A O 1
ATOM 9017 N N . GLN A 1 1162 ? 39.846 -17.308 -47.652 1.00 84.31 1162 GLN A N 1
ATOM 9018 C CA . GLN A 1 1162 ? 39.265 -16.824 -46.392 1.00 84.31 1162 GLN A CA 1
ATOM 9019 C C . GLN A 1 1162 ? 38.007 -15.977 -46.623 1.00 84.31 1162 GLN A C 1
ATOM 9021 O O . GLN A 1 1162 ? 37.021 -16.137 -45.903 1.00 84.31 1162 GLN A O 1
ATOM 9026 N N . GLY A 1 1163 ? 38.018 -15.104 -47.637 1.00 81.06 1163 GLY A N 1
ATOM 9027 C CA . GLY A 1 1163 ? 36.864 -14.280 -48.003 1.00 81.06 1163 GLY A CA 1
ATOM 9028 C C . GLY A 1 1163 ? 35.639 -15.114 -48.392 1.00 81.06 1163 GLY A C 1
ATOM 9029 O O . GLY A 1 1163 ? 34.529 -14.812 -47.952 1.00 81.06 1163 GLY A O 1
ATOM 9030 N N . ARG A 1 1164 ? 35.854 -16.205 -49.137 1.00 83.81 1164 ARG A N 1
ATOM 9031 C CA . ARG A 1 1164 ? 34.802 -17.161 -49.519 1.00 83.81 1164 ARG A CA 1
ATOM 9032 C C . ARG A 1 1164 ? 34.341 -18.043 -48.365 1.00 83.81 1164 ARG A C 1
ATOM 9034 O O . ARG A 1 1164 ? 33.152 -18.300 -48.226 1.00 83.81 1164 ARG A O 1
ATOM 9041 N N . GLY A 1 1165 ? 35.273 -18.481 -47.518 1.00 80.69 1165 GLY A N 1
ATOM 9042 C CA . GLY A 1 1165 ? 34.998 -19.326 -46.353 1.00 80.69 1165 GLY A CA 1
ATOM 9043 C C . GLY A 1 1165 ? 34.283 -18.618 -45.196 1.00 80.69 1165 GLY A C 1
ATOM 9044 O O . GLY A 1 1165 ? 34.077 -19.236 -44.156 1.00 80.69 1165 GLY A O 1
ATOM 9045 N N . GLY A 1 1166 ? 33.926 -17.336 -45.343 1.00 76.81 1166 GLY A N 1
ATOM 9046 C CA . GLY A 1 1166 ? 33.233 -16.567 -44.307 1.00 76.81 1166 GLY A CA 1
ATOM 9047 C C . GLY A 1 1166 ? 34.116 -16.176 -43.119 1.00 76.81 1166 GLY A C 1
ATOM 9048 O O . GLY A 1 1166 ? 33.593 -15.921 -42.039 1.00 76.81 1166 GLY A O 1
ATOM 9049 N N . TYR A 1 1167 ? 35.440 -16.128 -43.298 1.00 84.31 1167 TYR A N 1
ATOM 9050 C CA . TYR A 1 1167 ? 36.386 -15.772 -42.240 1.00 84.31 1167 TYR A CA 1
ATOM 9051 C C . TYR A 1 1167 ? 36.158 -14.334 -41.743 1.00 84.31 1167 TYR A C 1
ATOM 9053 O O . TYR A 1 1167 ? 36.479 -13.365 -42.437 1.00 84.31 1167 TYR A O 1
ATOM 9061 N N . ASP A 1 1168 ? 35.624 -14.193 -40.528 1.00 83.75 1168 ASP A N 1
ATOM 9062 C CA . ASP A 1 1168 ? 35.386 -12.898 -39.881 1.00 83.75 1168 ASP A CA 1
ATOM 9063 C C . ASP A 1 1168 ? 35.652 -12.957 -38.361 1.00 83.75 1168 ASP A C 1
ATOM 9065 O O . ASP A 1 1168 ? 34.730 -12.845 -37.542 1.00 83.75 1168 ASP A O 1
ATOM 9069 N N . PRO A 1 1169 ? 36.928 -13.113 -37.952 1.00 87.44 1169 PRO A N 1
ATOM 9070 C CA . PRO A 1 1169 ? 37.301 -13.178 -36.538 1.00 87.44 1169 PRO A CA 1
ATOM 9071 C C . PRO A 1 1169 ? 36.974 -11.879 -35.783 1.00 87.44 1169 PRO A C 1
ATOM 9073 O O . PRO A 1 1169 ? 36.863 -11.890 -34.557 1.00 87.44 1169 PRO A O 1
ATOM 9076 N N . TRP A 1 1170 ? 36.804 -10.758 -36.495 1.00 89.00 1170 TRP A N 1
ATOM 9077 C CA . TRP A 1 1170 ? 36.470 -9.451 -35.928 1.00 89.00 1170 TRP A CA 1
ATOM 9078 C C . TRP A 1 1170 ? 35.015 -9.394 -35.467 1.00 89.00 1170 TRP A C 1
ATOM 9080 O O . TRP A 1 1170 ? 34.743 -9.001 -34.331 1.00 89.00 1170 TRP A O 1
ATOM 9090 N N . SER A 1 1171 ? 34.081 -9.840 -36.310 1.00 84.94 1171 SER A N 1
ATOM 9091 C CA . SER A 1 1171 ? 32.670 -9.953 -35.928 1.00 84.94 1171 SER A CA 1
ATOM 9092 C C . SER A 1 1171 ? 32.465 -11.009 -34.841 1.00 84.94 1171 SER A C 1
ATOM 9094 O O . SER A 1 1171 ? 31.736 -10.763 -33.882 1.00 84.94 1171 SER A O 1
ATOM 9096 N N . GLU A 1 1172 ? 33.153 -12.153 -34.913 1.00 85.19 1172 GLU A N 1
ATOM 9097 C CA . GLU A 1 1172 ? 33.126 -13.168 -33.848 1.00 85.19 1172 GLU A CA 1
ATOM 9098 C C . GLU A 1 1172 ? 33.669 -12.644 -32.513 1.00 85.19 1172 GLU A C 1
ATOM 9100 O O . GLU A 1 1172 ? 33.168 -12.991 -31.440 1.00 85.19 1172 GLU A O 1
ATOM 9105 N N . TYR A 1 1173 ? 34.703 -11.803 -32.554 1.00 88.00 1173 TYR A N 1
ATOM 9106 C CA . TYR A 1 1173 ? 35.230 -11.142 -31.368 1.00 88.00 1173 TYR A CA 1
ATOM 9107 C C . TYR A 1 1173 ? 34.201 -10.189 -30.752 1.00 88.00 1173 TYR A C 1
ATOM 9109 O O . TYR A 1 1173 ? 33.906 -10.309 -29.564 1.00 88.00 1173 TYR A O 1
ATOM 9117 N N . PHE A 1 1174 ? 33.564 -9.323 -31.547 1.00 86.62 1174 PHE A N 1
ATOM 9118 C CA . PHE A 1 1174 ? 32.497 -8.456 -31.037 1.00 86.62 1174 PHE A CA 1
ATOM 9119 C C . PHE A 1 1174 ? 31.266 -9.227 -30.555 1.00 86.62 1174 PHE A C 1
ATOM 9121 O O . PHE A 1 1174 ? 30.683 -8.837 -29.552 1.00 86.62 1174 PHE A O 1
ATOM 9128 N N . ASN A 1 1175 ? 30.903 -10.345 -31.187 1.00 81.19 1175 ASN A N 1
ATOM 9129 C CA . ASN A 1 1175 ? 29.818 -11.207 -30.708 1.00 81.19 1175 ASN A CA 1
ATOM 9130 C C . ASN A 1 1175 ? 30.116 -11.793 -29.320 1.00 81.19 1175 ASN A C 1
ATOM 9132 O O . ASN A 1 1175 ? 29.207 -11.959 -28.511 1.00 81.19 1175 ASN A O 1
ATOM 9136 N N . ARG A 1 1176 ? 31.390 -12.071 -29.013 1.00 78.94 1176 ARG A N 1
ATOM 9137 C CA . ARG A 1 1176 ? 31.825 -12.505 -27.674 1.00 78.94 1176 ARG A CA 1
ATOM 9138 C C . ARG A 1 1176 ? 31.847 -11.371 -26.650 1.00 78.94 1176 ARG A C 1
ATOM 9140 O O . ARG A 1 1176 ? 31.676 -11.650 -25.464 1.00 78.94 1176 ARG A O 1
ATOM 9147 N N . LEU A 1 1177 ? 32.060 -10.135 -27.106 1.00 82.06 1177 LEU A N 1
ATOM 9148 C CA . LEU A 1 1177 ? 31.958 -8.906 -26.314 1.00 82.06 1177 LEU A CA 1
ATOM 9149 C C . LEU A 1 1177 ? 30.527 -8.366 -26.220 1.00 82.06 1177 LEU A C 1
ATOM 9151 O O . LEU A 1 1177 ? 30.300 -7.388 -25.519 1.00 82.06 1177 LEU A O 1
ATOM 9155 N N . ALA A 1 1178 ? 29.571 -8.937 -26.952 1.00 71.25 1178 ALA A N 1
ATOM 9156 C CA . ALA A 1 1178 ? 28.218 -8.415 -26.992 1.00 71.25 1178 ALA A CA 1
ATOM 9157 C C . ALA A 1 1178 ? 27.587 -8.512 -25.602 1.00 71.25 1178 ALA A C 1
ATOM 9159 O O . ALA A 1 1178 ? 27.603 -9.570 -24.964 1.00 71.25 1178 ALA A O 1
ATOM 9160 N N . PHE A 1 1179 ? 26.997 -7.406 -25.148 1.00 67.31 1179 PHE A N 1
ATOM 9161 C CA . PHE A 1 1179 ? 26.261 -7.386 -23.896 1.00 67.31 1179 PHE A CA 1
ATOM 9162 C C . PHE A 1 1179 ? 25.079 -8.358 -24.000 1.00 67.31 1179 PHE A C 1
ATOM 9164 O O . PHE A 1 1179 ? 24.152 -8.163 -24.793 1.00 67.31 1179 PHE A O 1
ATOM 9171 N N . LYS A 1 1180 ? 25.123 -9.449 -23.228 1.00 61.28 1180 LYS A N 1
ATOM 9172 C CA . LYS A 1 1180 ? 24.050 -10.445 -23.219 1.00 61.28 1180 LYS A CA 1
ATOM 9173 C C . LYS A 1 1180 ? 22.840 -9.821 -22.537 1.00 61.28 1180 LYS A C 1
ATOM 9175 O O . LYS A 1 1180 ? 22.873 -9.546 -21.342 1.00 61.28 1180 LYS A O 1
ATOM 9180 N N . LYS A 1 1181 ? 21.772 -9.601 -23.308 1.00 45.25 1181 LYS A N 1
ATOM 9181 C CA . LYS A 1 1181 ? 20.478 -9.145 -22.797 1.00 45.25 1181 LYS A CA 1
ATOM 9182 C C . LYS A 1 1181 ? 19.994 -10.173 -21.771 1.00 45.25 1181 LYS A C 1
ATOM 9184 O O . LYS A 1 1181 ? 19.573 -11.266 -22.142 1.00 45.25 1181 LYS A O 1
ATOM 9189 N N . LEU A 1 1182 ? 20.125 -9.845 -20.491 1.00 37.72 1182 LEU A N 1
ATOM 9190 C CA . LEU A 1 1182 ? 19.446 -10.574 -19.431 1.00 37.72 1182 LEU A CA 1
ATOM 9191 C C . LEU A 1 1182 ? 17.952 -10.299 -19.637 1.00 37.72 1182 LEU A C 1
ATOM 9193 O O . LEU A 1 1182 ? 17.539 -9.138 -19.635 1.00 37.72 1182 LEU A O 1
ATOM 9197 N N . VAL A 1 1183 ? 17.207 -11.352 -19.979 1.00 26.14 1183 VAL A N 1
ATOM 9198 C CA . VAL A 1 1183 ? 15.741 -11.331 -20.105 1.00 26.14 1183 VAL A CA 1
ATOM 9199 C C . VAL A 1 1183 ? 15.121 -10.967 -18.768 1.00 26.14 1183 VAL A C 1
ATOM 9201 O O . VAL A 1 1183 ? 15.611 -11.507 -17.748 1.00 26.14 1183 VAL A O 1
#